Protein 7MKV (pdb70)

B-factor: mean 46.17, std 11.35, range [21.73, 105.29]

Secondary structure (DSSP, 8-state):
-----SS-HHHHHTT-GGGGSSSEE-BTTS-PPPPHHHHHHHHHHHHSPPSSP-SSHHHHHHHHHHHHHHHHHHHHTT--GGGEEEES-HHHHHHHHHHHHGGG--TTSEEEEE---HHHHHHHHHHHHHHT---EEEPPEEETTEEEEEE--HHHHGGG--TTEEEEEEESB-TTT-BBP-HHHHHHHHTTSTT-EEEEE-TTTTTTS---HHHHT-SEEEEE----S-S-EEEEE-HHHHHHH----S-TTS--SSHHHHH--SS--HHHHTTHHHHHHIIIIII-HHHHHHHHHHHHHHHHHHHHT-TTTEEE-S-SS--TTTB-SEEEEEETTS-HHHHHHHHHHHTSEE-EEE-TT-HHIIIIII--SSTT-EEEEE--TT--HHHHHHHHHHHHHHHH-/-----SS-HHHHHTTSGGGGSSSEE-BGGG-PPPPHHHHHHHHHHHTSPPSSP-SSHHHHHHHHHHHHHHHHHHHHTT--GGGEEEES-HHHHHHHHHHHHGGG--TTSEEEEE---HHHHHHHHHHHHHHTPPPEEEPPEEETTEEEEEE--HHHHGGG--TTEEEEEEESB-TTT-BBP-HHHHHHHHTTSTT-EEEEE-TTTTTTS---HHHHT-SEEEEE----S-S-EEEEE-HHHHHHH----S-TTS--SSHHHHH--SS--HHHHTTHHHHHHIIIIII-HHHHHHHHHHHHHHHHHHHHH-TTTEEEES-SS--TTTB-SEEEEEETTS-HHHHHHHHHHHTSEE-EEE-TT-HHIIIIII--SSTT-EEEEE--TT--HHHHHHHHHHHHHHHH-/----SS-HHHHHTTSGGGGSS-EE-BTTS-PPPPHHHHHHHHHHHHSPPSSP-SSHHHHHHHHHHHHHHHHHHHHTT--GGGEEEES-HHHHHHHHHHHHGGG--TTSEEEEE---HHHHHHHHHHHHHHT---EEE--EEETTEEEEEE--HHHHGGG--TTEEEEEEESB-TTT-BBP-HHHHHHHHTTSTT-EEEEE-TTTTTTS---HHHHT-SEEEEE----S-S-EEEEE-HHHHHHH----S-TTS--SSHHHHH--SS--HHHHTTHHHHHHIIIIII-HHHHHHHHHHHHHHHHHHHTT-TTTEEE-S-SS--TTTB-SEEEEEETTS-HHHHHHHHHHHTSEE-EEE-TT-HIIIIIII--SSTT-EEEEE--TT--HHHHHHHHHHHHHHHH-

Radius of gyration: 37.51 Å; Cα contacts (8 Å, |Δi|>4): 2513; chains: 3; bounding box: 57×68×126 Å

InterPro domains:
  IPR000192 Aminotransferase class V domain [PF00266] (58-427)
  IPR015421 Pyridoxal phosphate-dependent transferase, major domain [G3DSA:3.40.640.10] (62-318)
  IPR015422 Pyridoxal phosphate-dependent transferase, small domain [G3DSA:3.90.1150.10] (55-429)
  IPR015424 Pyridoxal phosphate-dependent transferase [SSF53383] (38-435)

Nearest PDB structures (foldseek):
  7mkv-assembly1_A  TM=1.002E+00  e=1.192E-78  Aspergillus flavus
  1t3i-assembly1_B  TM=8.851E-01  e=4.175E-27  Synechocystis sp.
  7tlp-assembly2_D-4  TM=9.103E-01  e=1.613E-26  Lancefieldella parvula
  5vpr-assembly1_A  TM=8.868E-01  e=1.940E-25  Elizabethkingia anophelis NUHP1
  8ztp-assembly1_A  TM=8.437E-01  e=6.758E-20  Mycoplasmoides pneumoniae 19294

Sequence (1214 aa):
TPLENVIDVESVRSHFPVLGGETAAFNNASGTVVLKEAIESTSNFMYSFPFPPGVDAKSMEAITAYTGNKGKVAAFINALPDEITFGQSTTALFRLLGLSLKPMLNNDCCEIVCSTLHEAAASAWIHHLSRELGITIKWWSPTTTPNSPDDPVLTTDSLKPLLSPKTRLVTCNHVSNVVGTIHPIREIADVVHTIPGAMLIVDGVASVPHRPVDVKELDVDFYCFSWYLFGPHLGTLYASRKAQDRYMTSINHYFVSSSSLDGKLALGMPSFELQLMCSPIVSYLQDTVGWDRIVRQETVLVTILLEYLLSKPSVYRVFGRRNSDPSQRVAIVTFEVVGRSSGDVAMRVNTRNRFRITSGTLMAPRPTWDVLKPKSSDGLVRVSFVHYNTVEEVRAFCSELDEIVTRTPLENVIDVESVRSHFPVLGGETAAFNNASGTVVLKEAIESTSNFMYSFPFPPGVDAKSMMEAITAYTGNKGKVAAFINALPDEITFGQSTTALFRLLGLSLKPMLNNDCCEIVCSTLHEAAASAWIHHLSRELGITIKWWSPTTTPNSPDDPVLTTDSLKPLLSPKTRLVTCNHVSNVVGTIHPIREIADVVHTIPGAMLIVDGVASVPHRPVDVKELDVDFYCFSWYLFGPHLGTLYASRKAQDRYMTSINHYFVSSSSLDGKLALGMPSFELQLMCSPIVSYLQDTVGWDRIVRQETVLVTILLEYLLSKPSVYRVFGRRNSDPSQRVAIVTFEVVGRSSGDVAMRVNTRNRFRITSGTLMAPRPTWDVLKPKSSDGLVRVSFVHYNTVEEVRAFCSELDEIVTRPLENVIDVESVRSHFPVLGGETAAFNNASGTVVLKEAIESTSNFMYSFPFPPGVDAKSMMEAITAYTGNKGKVAAFINALPDEITFGQSTTALFRLLGLSLKPMLNNDCCEIVCSTLHEAAASAWIHHLSRELGITIKWWSPTTTPNSPDDPVLTTDSLKPLLSPKTRLVTCNHVSNVVGTIHPIREIADVVHTIPGAMLIVDGVASVPHRPVDVKELDVDFYCFSWYLFGPHLGTLYASRKAQDRYMTSINHYFVSSSSLDGKLALGMPSFELQLMCSPIVSYLQDTVGWDRIVRQETVLVTILLEYLLSKPSVYRVFGRRNSDPSQRVAIVTFEVVGRSSGDVAMRVNTRNRFRITSGTLMAPRPTWDVLKPKSSDGLVRVSFVHYNTVEEVRAFCSELDEIVTR

Solvent-accessible surface area: 43238 Å² total

Foldseek 3Di:
DDQFALDPLCLLCVQQVVCPDQAHEFACLLFDRAGNVLLVQLVVQVPDDDPPFDPDPVSVVVVCLLVVLLCLLCVLQQHHSLQKDKDLALLQLLLLQLVFQLVVDAQLAAAEEELQFVSNVVSVVVSCVVRVHDHNYQYFDDDPVGQQAGAHDLVSVLVSDDLRYQEYEEECARLQAQWGHLQLNNLVSQVVRPNHAYAYEDQSPSLQARHHCVSSVHQKYKYAVSLSADRMMMMGGDQCCQVPRTAAPEDPPFDSNGVCSRRVYPDDPSSRSSSRSVSSCCDPPVCHNVSFNVSQLSLQQLLLVLQVVCVVFKDWGHDSHSDSNTGTQKTKIDTPPDALQQLQCQLVVVNSYHWDWACSSSVSCFCVRSNDPHPRTITITGDTSSGTSVSSNVVSVVSCVSRVD/DPDFALDPLCLLCVQQVVCVDLAHEFACLLFDRAGNVLLVQLVVQVPDDDDPFDPDPVSVVVVVLLQVLLCLLCVLQPHHSLFKDKDLALLQLLLLQLVFQLVVDAQQAAAEEELQFVSNVVSVVVSCVVRVHDHPYQYFDDDPVGQQAGAHDLVSVLVSDDLRYQEYEEECARLQAQWGHLQLNNLVSQVVRPNHAYAYEDASPSQQARHHCVSSVHQKYKYAVSLSADRMMMMGGDQCCQVPRTAAPEDPPFDSNGVCSRRVHPDDPSSRSSSRSVSSCCDPPVQHNVSFNVSQLSLQQLQLVLQVVCVVFKAWGHDSHSDSNTGTQKTKIATPPDALQQLQCQLVVVNSYHWDWACSSNVSCFCVRSNDPHPRTITIGGDTSSGTNVSSNVVSVVSCVSRVD/DDFALFPLCLLCVQQVCCVDLAHEFACLLFDRAGNVLLVQLVVQVVDDDPPFDPDPVSVVVVCLLQVLLCLLCVQQDHHSLQKDKDLALLQLLLLQLVFQLVVDAQLAAAEEELQFVSNVVNVVVSCVVRVHDHNYQYFDDDPVGQQATAHDLVSVLVSDDLRYQEYEEECARLQAFWGHLLLVNQVSQVVRPNHAYAYEDQSPSLFARHHCVSSVHQKYKYAVSLSADRMMMMGGDQCCQVPRTHAPEDPPQDSNGVCSRRPDPDDPSSRSSSRSVSSCCDPPVGHNVSFNVSQLSLQQLLLVLQVVCVVFKAWGHDSHSPSNTGTNKTKIDTPPDALQVLQCQLCVVNSYHWDWACSNSVSCFCVRNNDPHPRTITIGGDTSSDTNVSSNVSSVVSCVVRVD

Structure (mmCIF, N/CA/C/O backbone):
data_7MKV
#
_entry.id   7MKV
#
_cell.length_a   162.090
_cell.length_b   162.090
_cell.length_c   221.005
_cell.angle_alpha   90.000
_cell.angle_beta   90.000
_cell.angle_gamma   90.000
#
_symmetry.space_group_name_H-M   'I 4 2 2'
#
loop_
_entity.id
_entity.type
_entity.pdbx_description
1 polymer 'Cysteine desulfurase-like protein ustD'
2 water water
#
loop_
_atom_site.group_PDB
_atom_site.id
_atom_site.type_symbol
_atom_site.label_atom_id
_atom_site.label_alt_id
_atom_site.label_comp_id
_atom_site.label_asym_id
_atom_site.label_entity_id
_atom_site.label_seq_id
_atom_site.pdbx_PDB_ins_code
_atom_site.Cartn_x
_atom_site.Cartn_y
_atom_site.Cartn_z
_atom_site.occupancy
_atom_site.B_iso_or_equiv
_atom_site.auth_seq_id
_atom_site.auth_comp_id
_atom_site.auth_asym_id
_atom_site.auth_atom_id
_atom_site.pdbx_PDB_model_num
ATOM 1 N N . THR A 1 31 ? 54.890 -8.446 66.866 1.00 95.59 31 THR A N 1
ATOM 2 C CA . THR A 1 31 ? 55.933 -8.636 67.913 1.00 95.01 31 THR A CA 1
ATOM 3 C C . THR A 1 31 ? 55.292 -9.242 69.161 1.00 91.84 31 THR A C 1
ATOM 4 O O . THR A 1 31 ? 54.102 -9.044 69.398 1.00 89.23 31 THR A O 1
ATOM 6 N N . PRO A 1 32 ? 56.044 -10.016 69.982 1.00 92.19 32 PRO A N 1
ATOM 7 C CA . PRO A 1 32 ? 55.533 -10.512 71.261 1.00 89.48 32 PRO A CA 1
ATOM 8 C C . PRO A 1 32 ? 55.202 -9.364 72.228 1.00 84.98 32 PRO A C 1
ATOM 9 O O . PRO A 1 32 ? 56.012 -8.464 72.358 1.00 84.94 32 PRO A O 1
ATOM 13 N N . LEU A 1 33 ? 54.027 -9.417 72.865 1.00 81.71 33 LEU A N 1
ATOM 14 C CA . LEU A 1 33 ? 53.564 -8.410 73.861 1.00 77.57 33 LEU A CA 1
ATOM 15 C C . LEU A 1 33 ? 54.507 -8.423 75.071 1.00 76.13 33 LEU A C 1
ATOM 16 O O . LEU A 1 33 ? 54.818 -9.525 75.565 1.00 76.94 33 LEU A O 1
ATOM 21 N N . GLU A 1 34 ? 54.941 -7.239 75.514 1.00 74.07 34 GLU A N 1
ATOM 22 C CA . GLU A 1 34 ? 55.890 -7.048 76.644 1.00 73.16 34 GLU A CA 1
ATOM 23 C C . GLU A 1 34 ? 55.277 -6.086 77.670 1.00 69.11 34 GLU A C 1
ATOM 24 O O . GLU A 1 34 ? 54.278 -5.418 77.337 1.00 67.53 34 GLU A O 1
ATOM 30 N N . ASN A 1 35 ? 55.865 -6.022 78.868 1.00 67.21 35 ASN A N 1
ATOM 31 C CA . ASN A 1 35 ? 55.428 -5.136 79.980 1.00 64.14 35 ASN A CA 1
ATOM 32 C C . ASN A 1 35 ? 55.559 -3.673 79.538 1.00 64.15 35 ASN A C 1
ATOM 33 O O . ASN A 1 35 ? 56.542 -3.351 78.848 1.00 65.54 35 ASN A O 1
ATOM 38 N N . VAL A 1 36 ? 54.589 -2.833 79.917 1.00 62.75 36 VAL A N 1
ATOM 39 C CA . VAL A 1 36 ? 54.602 -1.353 79.708 1.00 63.15 36 VAL A CA 1
ATOM 40 C C . VAL A 1 36 ? 55.259 -0.697 80.930 1.00 62.88 36 VAL A C 1
ATOM 41 O O . VAL A 1 36 ? 56.007 0.281 80.743 1.00 64.31 36 VAL A O 1
ATOM 45 N N . ILE A 1 37 ? 54.973 -1.215 82.129 1.00 61.37 37 ILE A N 1
ATOM 46 C CA . ILE A 1 37 ? 55.550 -0.742 83.424 1.00 61.24 37 ILE A CA 1
ATOM 47 C C . ILE A 1 37 ? 57.031 -1.126 83.487 1.00 63.00 37 ILE A C 1
ATOM 48 O O . ILE A 1 37 ? 57.430 -2.071 82.781 1.00 63.69 37 ILE A O 1
ATOM 53 N N . ASP A 1 38 ? 57.794 -0.414 84.321 1.00 64.08 38 ASP A N 1
ATOM 54 C CA . ASP A 1 38 ? 59.102 -0.858 84.871 1.00 65.79 38 ASP A CA 1
ATOM 55 C C . ASP A 1 38 ? 58.801 -1.826 86.022 1.00 64.52 38 ASP A C 1
ATOM 56 O O . ASP A 1 38 ? 58.457 -1.340 87.114 1.00 63.67 38 ASP A O 1
ATOM 61 N N . VAL A 1 39 ? 58.900 -3.137 85.772 1.00 65.11 39 VAL A N 1
ATOM 62 C CA . VAL A 1 39 ? 58.471 -4.222 86.710 1.00 64.71 39 VAL A CA 1
ATOM 63 C C . VAL A 1 39 ? 59.120 -3.991 88.080 1.00 65.38 39 VAL A C 1
ATOM 64 O O . VAL A 1 39 ? 58.390 -4.017 89.090 1.00 63.44 39 VAL A O 1
ATOM 68 N N . GLU A 1 40 ? 60.435 -3.757 88.103 1.00 67.91 40 GLU A N 1
ATOM 69 C CA . GLU A 1 40 ? 61.244 -3.644 89.347 1.00 69.47 40 GLU A CA 1
ATOM 70 C C . GLU A 1 40 ? 60.803 -2.402 90.135 1.00 67.59 40 GLU A C 1
ATOM 71 O O . GLU A 1 40 ? 60.550 -2.539 91.347 1.00 66.69 40 GLU A O 1
ATOM 77 N N . SER A 1 41 ? 60.698 -1.249 89.466 1.00 66.91 41 SER A N 1
ATOM 78 C CA . SER A 1 41 ? 60.326 0.061 90.066 1.00 66.23 41 SER A CA 1
ATOM 79 C C . SER A 1 41 ? 58.940 -0.025 90.720 1.00 63.60 41 SER A C 1
ATOM 80 O O . SER A 1 41 ? 58.810 0.411 91.879 1.00 63.45 41 SER A O 1
ATOM 83 N N . VAL A 1 42 ? 57.951 -0.565 90.002 1.00 61.53 42 VAL A N 1
ATOM 84 C CA . VAL A 1 42 ? 56.545 -0.738 90.481 1.00 59.46 42 VAL A CA 1
ATOM 85 C C . VAL A 1 42 ? 56.539 -1.698 91.680 1.00 59.06 42 VAL A C 1
ATOM 86 O O . VAL A 1 42 ? 55.955 -1.335 92.717 1.00 58.23 42 VAL A O 1
ATOM 90 N N . ARG A 1 43 ? 57.189 -2.859 91.548 1.00 59.83 43 ARG A N 1
ATOM 91 C CA . ARG A 1 43 ? 57.159 -3.968 92.542 1.00 60.06 43 ARG A CA 1
ATOM 92 C C . ARG A 1 43 ? 58.045 -3.654 93.756 1.00 61.13 43 ARG A C 1
ATOM 93 O O . ARG A 1 43 ? 57.991 -4.434 94.729 1.00 61.62 43 ARG A O 1
ATOM 101 N N . SER A 1 44 ? 58.827 -2.570 93.717 1.00 61.71 44 SER A N 1
ATOM 102 C CA . SER A 1 44 ? 59.608 -2.062 94.876 1.00 62.84 44 SER A CA 1
ATOM 103 C C . SER A 1 44 ? 58.651 -1.554 95.964 1.00 61.20 44 SER A C 1
ATOM 104 O O . SER A 1 44 ? 59.047 -1.564 97.147 1.00 61.91 44 SER A O 1
ATOM 107 N N . HIS A 1 45 ? 57.439 -1.136 95.576 1.00 59.07 45 HIS A N 1
ATOM 108 C CA . HIS A 1 45 ? 56.371 -0.627 96.481 1.00 58.06 45 HIS A CA 1
ATOM 109 C C . HIS A 1 45 ? 55.548 -1.784 97.068 1.00 56.73 45 HIS A C 1
ATOM 110 O O . HIS A 1 45 ? 54.709 -1.504 97.946 1.00 56.86 45 HIS A O 1
ATOM 117 N N . PHE A 1 46 ? 55.772 -3.023 96.609 1.00 56.25 46 PHE A N 1
ATOM 118 C CA . PHE A 1 46 ? 54.997 -4.237 96.988 1.00 55.55 46 PHE A CA 1
ATOM 119 C C . PHE A 1 46 ? 55.952 -5.399 97.263 1.00 57.47 46 PHE A C 1
ATOM 120 O O . PHE A 1 46 ? 55.995 -6.362 96.500 1.00 57.82 46 PHE A O 1
ATOM 128 N N . PRO A 1 47 ? 56.719 -5.360 98.379 1.00 59.26 47 PRO A N 1
ATOM 129 C CA . PRO A 1 47 ? 57.851 -6.270 98.588 1.00 61.52 47 PRO A CA 1
ATOM 130 C C . PRO A 1 47 ? 57.571 -7.784 98.544 1.00 61.90 47 PRO A C 1
ATOM 131 O O . PRO A 1 47 ? 58.486 -8.516 98.219 1.00 63.74 47 PRO A O 1
ATOM 135 N N . VAL A 1 48 ? 56.350 -8.224 98.872 1.00 61.00 48 VAL A N 1
ATOM 136 C CA . VAL A 1 48 ? 55.984 -9.672 98.974 1.00 61.87 48 VAL A CA 1
ATOM 137 C C . VAL A 1 48 ? 55.855 -10.283 97.570 1.00 61.58 48 VAL A C 1
ATOM 138 O O . VAL A 1 48 ? 55.837 -11.527 97.477 1.00 62.58 48 VAL A O 1
ATOM 142 N N . LEU A 1 49 ? 55.779 -9.455 96.521 1.00 60.57 49 LEU A N 1
ATOM 143 C CA . LEU A 1 49 ? 55.607 -9.903 95.108 1.00 60.69 49 LEU A CA 1
ATOM 144 C C . LEU A 1 49 ? 56.872 -10.602 94.585 1.00 63.23 49 LEU A C 1
ATOM 145 O O . LEU A 1 49 ? 56.800 -11.156 93.478 1.00 64.11 49 LEU A O 1
ATOM 150 N N . GLY A 1 50 ? 57.973 -10.599 95.344 1.00 65.34 50 GLY A N 1
ATOM 151 C CA . GLY A 1 50 ? 59.242 -11.256 94.964 1.00 68.54 50 GLY A CA 1
ATOM 152 C C . GLY A 1 50 ? 59.220 -12.772 95.137 1.00 70.85 50 GLY A C 1
ATOM 153 O O . GLY A 1 50 ? 60.127 -13.429 94.584 1.00 73.62 50 GLY A O 1
ATOM 154 N N . GLY A 1 51 ? 58.237 -13.316 95.866 1.00 70.32 51 GLY A N 1
ATOM 155 C CA . GLY A 1 51 ? 58.203 -14.726 96.310 1.00 72.31 51 GLY A CA 1
ATOM 156 C C . GLY A 1 51 ? 57.772 -15.694 95.218 1.00 72.97 51 GLY A C 1
ATOM 157 O O . GLY A 1 51 ? 57.806 -15.311 94.032 1.00 72.33 51 GLY A O 1
ATOM 158 N N . GLU A 1 52 ? 57.384 -16.911 95.623 1.00 74.46 52 GLU A N 1
ATOM 159 C CA . GLU A 1 52 ? 57.013 -18.054 94.742 1.00 76.03 52 GLU A CA 1
ATOM 160 C C . GLU A 1 52 ? 55.662 -17.789 94.067 1.00 72.70 52 GLU A C 1
ATOM 161 O O . GLU A 1 52 ? 55.553 -18.043 92.852 1.00 73.46 52 GLU A O 1
ATOM 167 N N . THR A 1 53 ? 54.673 -17.327 94.835 1.00 69.28 53 THR A N 1
ATOM 168 C CA . THR A 1 53 ? 53.253 -17.201 94.411 1.00 66.60 53 THR A CA 1
ATOM 169 C C . THR A 1 53 ? 53.036 -15.849 93.719 1.00 63.07 53 THR A C 1
ATOM 170 O O . THR A 1 53 ? 53.447 -14.818 94.286 1.00 61.33 53 THR A O 1
ATOM 174 N N . ALA A 1 54 ? 52.413 -15.866 92.537 1.00 53.39 54 ALA A N 1
ATOM 175 C CA . ALA A 1 54 ? 51.930 -14.672 91.804 1.00 51.32 54 ALA A CA 1
ATOM 176 C C . ALA A 1 54 ? 50.506 -14.343 92.265 1.00 48.99 54 ALA A C 1
ATOM 177 O O . ALA A 1 54 ? 49.709 -15.288 92.429 1.00 48.93 54 ALA A O 1
ATOM 179 N N . ALA A 1 55 ? 50.207 -13.054 92.455 1.00 47.27 55 ALA A N 1
ATOM 180 C CA . ALA A 1 55 ? 48.928 -12.539 93.002 1.00 45.77 55 ALA A CA 1
ATOM 181 C C . ALA A 1 55 ? 47.919 -12.321 91.868 1.00 44.62 55 ALA A C 1
ATOM 182 O O . ALA A 1 55 ? 47.967 -11.240 91.249 1.00 44.14 55 ALA A O 1
ATOM 184 N N . PHE A 1 56 ? 47.035 -13.300 91.630 1.00 44.57 56 PHE A N 1
ATOM 185 C CA . PHE A 1 56 ? 46.034 -13.324 90.525 1.00 44.18 56 PHE A CA 1
ATOM 186 C C . PHE A 1 56 ? 44.610 -13.396 91.094 1.00 43.79 56 PHE A C 1
ATOM 187 O O . PHE A 1 56 ? 43.706 -13.883 90.378 1.00 44.31 56 PHE A O 1
ATOM 195 N N . ASN A 1 57 ? 44.414 -12.928 92.331 1.00 43.08 57 ASN A N 1
ATOM 196 C CA . ASN A 1 57 ? 43.089 -12.856 93.003 1.00 43.00 57 ASN A CA 1
ATOM 197 C C . ASN A 1 57 ? 42.928 -11.464 93.627 1.00 42.13 57 ASN A C 1
ATOM 198 O O . ASN A 1 57 ? 42.473 -11.370 94.783 1.00 42.04 57 ASN A O 1
ATOM 203 N N . ASN A 1 58 ? 43.281 -10.427 92.867 1.00 41.82 58 ASN A N 1
ATOM 204 C CA . ASN A 1 58 ? 43.364 -9.016 93.330 1.0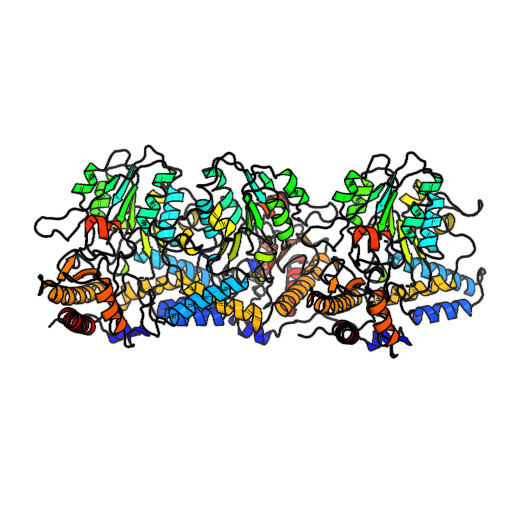0 41.68 58 ASN A CA 1
ATOM 205 C C . ASN A 1 58 ? 41.961 -8.419 93.497 1.00 41.52 58 ASN A C 1
ATOM 206 O O . ASN A 1 58 ? 41.844 -7.404 94.208 1.00 42.10 58 ASN A O 1
ATOM 211 N N . ALA A 1 59 ? 40.937 -9.025 92.888 1.00 41.50 59 ALA A N 1
ATOM 212 C CA . ALA A 1 59 ? 39.522 -8.600 93.014 1.00 41.86 59 ALA A CA 1
ATOM 213 C C . ALA A 1 59 ? 38.967 -9.007 94.386 1.00 42.39 59 ALA A C 1
ATOM 214 O O . ALA A 1 59 ? 37.865 -8.525 94.737 1.00 43.41 59 ALA A O 1
ATOM 216 N N . SER A 1 60 ? 39.685 -9.862 95.128 1.00 42.13 60 SER A N 1
ATOM 217 C CA . SER A 1 60 ? 39.354 -10.250 96.526 1.00 42.92 60 SER A CA 1
ATOM 218 C C . SER A 1 60 ? 40.246 -9.501 97.528 1.00 42.15 60 SER A C 1
ATOM 219 O O . SER A 1 60 ? 39.926 -9.525 98.737 1.00 43.28 60 SER A O 1
ATOM 222 N N . GLY A 1 61 ? 41.313 -8.850 97.058 1.00 40.94 61 GLY A N 1
ATOM 223 C CA . GLY A 1 61 ? 42.243 -8.080 97.908 1.00 40.31 61 GLY A CA 1
ATOM 224 C C . GLY A 1 61 ? 43.627 -7.975 97.288 1.00 39.69 61 GLY A C 1
ATOM 225 O O . GLY A 1 61 ? 44.158 -9.014 96.858 1.00 39.80 61 GLY A O 1
ATOM 226 N N . THR A 1 62 ? 44.192 -6.766 97.258 1.00 39.27 62 THR A N 1
ATOM 227 C CA . THR A 1 62 ? 45.529 -6.457 96.687 1.00 39.60 62 THR A CA 1
ATOM 228 C C . THR A 1 62 ? 46.588 -6.472 97.794 1.00 40.26 62 THR A C 1
ATOM 229 O O . THR A 1 62 ? 46.210 -6.430 98.985 1.00 40.52 62 THR A O 1
ATOM 233 N N . VAL A 1 63 ? 47.865 -6.521 97.408 1.00 40.97 63 VAL A N 1
ATOM 234 C CA . VAL A 1 63 ? 49.013 -6.247 98.323 1.00 41.72 63 VAL A CA 1
ATOM 235 C C . VAL A 1 63 ? 48.966 -4.755 98.667 1.00 41.60 63 VAL A C 1
ATOM 236 O O . VAL A 1 63 ? 48.638 -3.948 97.771 1.00 41.62 63 VAL A O 1
ATOM 240 N N . VAL A 1 64 ? 49.274 -4.409 99.916 1.00 41.44 64 VAL A N 1
ATOM 241 C CA . VAL A 1 64 ? 49.181 -3.010 100.422 1.00 41.55 64 VAL A CA 1
ATOM 242 C C . VAL A 1 64 ? 50.405 -2.242 99.919 1.00 42.47 64 VAL A C 1
ATOM 243 O O . VAL A 1 64 ? 51.501 -2.837 99.881 1.00 43.62 64 VAL A O 1
ATOM 247 N N . LEU A 1 65 ? 50.209 -0.979 99.531 1.00 42.79 65 LEU A N 1
ATOM 248 C CA . LEU A 1 65 ? 51.297 -0.054 99.116 1.00 44.27 65 LEU A CA 1
ATOM 249 C C . LEU A 1 65 ? 52.214 0.199 100.319 1.00 45.08 65 LEU A C 1
ATOM 250 O O . LEU A 1 65 ? 51.694 0.568 101.385 1.00 44.71 65 LEU A O 1
ATOM 255 N N . LYS A 1 66 ? 53.523 0.000 100.144 1.00 47.06 66 LYS A N 1
ATOM 256 C CA . LYS A 1 66 ? 54.568 0.242 101.176 1.00 48.52 66 LYS A CA 1
ATOM 257 C C . LYS A 1 66 ? 54.370 1.627 101.805 1.00 48.57 66 LYS A C 1
ATOM 258 O O . LYS A 1 66 ? 54.339 1.697 103.048 1.00 48.68 66 LYS A O 1
ATOM 264 N N . GLU A 1 67 ? 54.233 2.675 100.983 1.00 48.90 67 GLU A N 1
ATOM 265 C CA . GLU A 1 67 ? 54.119 4.093 101.433 1.00 49.61 67 GLU A CA 1
ATOM 266 C C . GLU A 1 67 ? 52.887 4.264 102.332 1.00 48.10 67 GLU A C 1
ATOM 267 O O . GLU A 1 67 ? 52.939 5.116 103.240 1.00 48.62 67 GLU A O 1
ATOM 273 N N . ALA A 1 68 ? 51.822 3.497 102.078 1.00 46.53 68 ALA A N 1
ATOM 274 C CA . ALA A 1 68 ? 50.571 3.495 102.875 1.00 45.36 68 ALA A CA 1
ATOM 275 C C . ALA A 1 68 ? 50.854 2.962 104.286 1.00 44.94 68 ALA A C 1
ATOM 276 O O . ALA A 1 68 ? 50.363 3.573 105.252 1.00 44.47 68 ALA A O 1
ATOM 278 N N . ILE A 1 69 ? 51.627 1.874 104.394 1.00 45.01 69 ILE A N 1
ATOM 279 C CA . ILE A 1 69 ? 51.986 1.221 105.690 1.00 45.04 69 ILE A CA 1
ATOM 280 C C . ILE A 1 69 ? 52.871 2.184 106.488 1.00 46.55 69 ILE A C 1
ATOM 281 O O . ILE A 1 69 ? 52.639 2.329 107.703 1.00 46.64 69 ILE A O 1
ATOM 286 N N . GLU A 1 70 ? 53.844 2.814 105.823 1.00 48.11 70 GLU A N 1
ATOM 287 C CA . GLU A 1 70 ? 54.803 3.771 106.439 1.00 49.90 70 GLU A CA 1
ATOM 288 C C . GLU A 1 70 ? 54.036 4.979 106.994 1.00 49.99 70 GLU A C 1
ATOM 289 O O . GLU A 1 70 ? 54.440 5.487 108.054 1.00 51.04 70 GLU A O 1
ATOM 295 N N . SER A 1 71 ? 52.973 5.411 106.306 1.00 49.50 71 SER A N 1
ATOM 296 C CA . SER A 1 71 ? 52.134 6.585 106.666 1.00 49.90 71 SER A CA 1
ATOM 297 C C . SER A 1 71 ? 51.346 6.304 107.954 1.00 49.37 71 SER A C 1
ATOM 298 O O . SER A 1 71 ? 51.316 7.196 108.828 1.00 49.97 71 SER A O 1
ATOM 301 N N . THR A 1 72 ? 50.735 5.118 108.066 1.00 48.48 72 THR A N 1
ATOM 302 C CA . THR A 1 72 ? 49.889 4.711 109.225 1.00 48.33 72 THR A CA 1
ATOM 303 C C . THR A 1 72 ? 50.786 4.451 110.444 1.00 49.20 72 THR A C 1
ATOM 304 O O . THR A 1 72 ? 50.377 4.839 111.555 1.00 49.56 72 THR A O 1
ATOM 308 N N . SER A 1 73 ? 51.956 3.830 110.246 1.00 50.13 73 SER A N 1
ATOM 309 C CA . SER A 1 73 ? 52.998 3.630 111.289 1.00 51.27 73 SER A CA 1
ATOM 310 C C . SER A 1 73 ? 53.322 4.976 111.942 1.00 52.48 73 SER A C 1
ATOM 311 O O . SER A 1 73 ? 53.231 5.066 113.178 1.00 52.90 73 SER A O 1
ATOM 314 N N . ASN A 1 74 ? 53.656 5.978 111.124 1.00 53.60 74 ASN A N 1
ATOM 315 C CA . ASN A 1 74 ? 54.071 7.336 111.569 1.00 55.20 74 ASN A CA 1
ATOM 316 C C . ASN A 1 74 ? 52.946 7.985 112.382 1.00 54.39 74 ASN A C 1
ATOM 317 O O . ASN A 1 74 ? 53.253 8.584 113.429 1.00 55.15 74 ASN A O 1
ATOM 322 N N . PHE A 1 75 ? 51.698 7.869 111.922 1.00 53.06 75 PHE A N 1
ATOM 323 C CA . PHE A 1 75 ? 50.506 8.420 112.618 1.00 52.99 75 PHE A CA 1
ATOM 324 C C . PHE A 1 75 ? 50.326 7.724 113.975 1.00 52.41 75 PHE A C 1
ATOM 325 O O . PHE A 1 75 ? 50.095 8.423 114.981 1.00 53.04 75 PHE A O 1
ATOM 333 N N . MET A 1 76 ? 50.424 6.391 114.002 1.00 51.32 76 MET A N 1
ATOM 334 C CA . MET A 1 76 ? 50.131 5.565 115.205 1.00 51.42 76 MET A CA 1
ATOM 335 C C . MET A 1 76 ? 51.270 5.690 116.232 1.00 52.21 76 MET A C 1
ATOM 336 O O . MET A 1 76 ? 50.995 5.470 117.421 1.00 52.01 76 MET A O 1
ATOM 341 N N . TYR A 1 77 ? 52.485 6.051 115.797 1.00 53.29 77 TYR A N 1
ATOM 342 C CA . TYR A 1 77 ? 53.654 6.342 116.675 1.00 55.13 77 TYR A CA 1
ATOM 343 C C . TYR A 1 77 ? 53.602 7.797 117.163 1.00 57.02 77 TYR A C 1
ATOM 344 O O . TYR A 1 77 ? 54.354 8.134 118.096 1.00 58.05 77 TYR A O 1
ATOM 353 N N . SER A 1 78 ? 52.758 8.629 116.542 1.00 58.20 78 SER A N 1
ATOM 354 C CA . SER A 1 78 ? 52.586 10.073 116.853 1.00 60.68 78 SER A CA 1
ATOM 355 C C . SER A 1 78 ? 51.611 10.240 118.025 1.00 61.66 78 SER A C 1
ATOM 356 O O . SER A 1 78 ? 50.993 9.234 118.432 1.00 60.80 78 SER A O 1
ATOM 359 N N . PHE A 1 79 ? 51.482 11.468 118.539 1.00 64.04 79 PHE A N 1
ATOM 360 C CA . PHE A 1 79 ? 50.591 11.822 119.676 1.00 65.59 79 PHE A CA 1
ATOM 361 C C . PHE A 1 79 ? 49.148 11.521 119.277 1.00 65.83 79 PHE A C 1
ATOM 362 O O . PHE A 1 79 ? 48.739 11.847 118.165 1.00 65.34 79 PHE A O 1
ATOM 370 N N . PRO A 1 80 ? 48.338 10.879 120.153 1.00 75.74 80 PRO A N 1
ATOM 371 C CA . PRO A 1 80 ? 47.006 10.409 119.769 1.00 77.24 80 PRO A CA 1
ATOM 372 C C . PRO A 1 80 ? 46.001 11.535 119.485 1.00 77.03 80 PRO A C 1
ATOM 373 O O . PRO A 1 80 ? 46.157 12.616 120.028 1.00 76.21 80 PRO A O 1
ATOM 377 N N . PHE A 1 81 ? 45.003 11.248 118.643 1.00 78.49 81 PHE A N 1
ATOM 378 C CA . PHE A 1 81 ? 43.759 12.048 118.493 1.00 79.78 81 PHE A CA 1
ATOM 379 C C . PHE A 1 81 ? 42.868 11.754 119.701 1.00 83.38 81 PHE A C 1
ATOM 380 O O . PHE A 1 81 ? 42.895 10.641 120.224 1.00 85.29 81 PHE A O 1
ATOM 388 N N . PRO A 1 82 ? 42.054 12.717 120.198 1.00 85.16 82 PRO A N 1
ATOM 389 C CA . PRO A 1 82 ? 41.789 13.980 119.509 1.00 84.60 82 PRO A CA 1
ATOM 390 C C . PRO A 1 82 ? 42.891 15.016 119.731 1.00 83.08 82 PRO A C 1
ATOM 391 O O . PRO A 1 82 ? 43.371 15.189 120.848 1.00 83.68 82 PRO A O 1
ATOM 395 N N . PRO A 1 83 ? 43.323 15.739 118.673 1.00 81.87 83 PRO A N 1
ATOM 396 C CA . PRO A 1 83 ? 44.478 16.633 118.767 1.00 80.56 83 PRO A CA 1
ATOM 397 C C . PRO A 1 83 ? 44.189 17.941 119.523 1.00 81.26 83 PRO A C 1
ATOM 398 O O . PRO A 1 83 ? 43.036 18.326 119.616 1.00 82.29 83 PRO A O 1
ATOM 402 N N . GLY A 1 84 ? 45.246 18.585 120.031 1.00 80.46 84 GLY A N 1
ATOM 403 C CA . GLY A 1 84 ? 45.178 19.831 120.821 1.00 81.29 84 GLY A CA 1
ATOM 404 C C . GLY A 1 84 ? 45.100 21.070 119.942 1.00 81.39 84 GLY A C 1
ATOM 405 O O . GLY A 1 84 ? 44.692 20.943 118.768 1.00 80.92 84 GLY A O 1
ATOM 406 N N . VAL A 1 85 ? 45.469 22.228 120.501 1.00 82.39 85 VAL A N 1
ATOM 407 C CA . VAL A 1 85 ? 45.436 23.566 119.833 1.00 83.82 85 VAL A CA 1
ATOM 408 C C . VAL A 1 85 ? 46.874 24.052 119.573 1.00 82.85 85 VAL A C 1
ATOM 409 O O . VAL A 1 85 ? 47.027 25.109 118.927 1.00 83.85 85 VAL A O 1
ATOM 413 N N . ASP A 1 86 ? 47.889 23.303 120.027 1.00 80.97 86 ASP A N 1
ATOM 414 C CA . ASP A 1 86 ? 49.331 23.635 119.845 1.00 80.59 86 ASP A CA 1
ATOM 415 C C . ASP A 1 86 ? 49.710 23.514 118.363 1.00 80.32 86 ASP A C 1
ATOM 416 O O . ASP A 1 86 ? 48.947 22.888 117.602 1.00 79.22 86 ASP A O 1
ATOM 421 N N . ALA A 1 87 ? 50.864 24.080 117.988 1.00 81.36 87 ALA A N 1
ATOM 422 C CA . ALA A 1 87 ? 51.372 24.178 116.598 1.00 81.89 87 ALA A CA 1
ATOM 423 C C . ALA A 1 87 ? 51.518 22.782 115.977 1.00 80.14 87 ALA A C 1
ATOM 424 O O . ALA A 1 87 ? 51.089 22.613 114.819 1.00 79.80 87 ALA A O 1
ATOM 426 N N . LYS A 1 88 ? 52.098 21.829 116.716 1.00 79.68 88 LYS A N 1
ATOM 427 C CA . LYS A 1 88 ? 52.365 20.443 116.240 1.00 79.33 88 LYS A CA 1
ATOM 428 C C . LYS A 1 88 ? 51.040 19.690 116.055 1.00 77.76 88 LYS A C 1
ATOM 429 O O . LYS A 1 88 ? 50.952 18.882 115.109 1.00 76.72 88 LYS A O 1
ATOM 435 N N . SER A 1 89 ? 50.057 19.935 116.930 1.00 77.58 89 SER A N 1
ATOM 436 C CA . SER A 1 89 ? 48.689 19.355 116.856 1.00 77.19 89 SER A CA 1
ATOM 437 C C . SER A 1 89 ? 47.959 19.893 115.619 1.00 77.12 89 SER A C 1
ATOM 438 O O . SER A 1 89 ? 47.271 19.099 114.955 1.00 76.44 89 SER A O 1
ATOM 441 N N . MET A 1 90 ? 48.110 21.189 115.322 1.00 78.23 90 MET A N 1
ATOM 442 C CA . MET A 1 90 ? 47.485 21.860 114.148 1.00 79.19 90 MET A CA 1
ATOM 443 C C . MET A 1 90 ? 48.089 21.314 112.846 1.00 77.73 90 MET A C 1
ATOM 444 O O . MET A 1 90 ? 47.357 21.272 111.838 1.00 77.43 90 MET A O 1
ATOM 449 N N . GLU A 1 91 ? 49.369 20.921 112.866 1.00 76.80 91 GLU A N 1
ATOM 450 C CA . GLU A 1 91 ? 50.075 20.286 111.716 1.00 75.99 91 GLU A CA 1
ATOM 451 C C . GLU A 1 91 ? 49.494 18.888 111.467 1.00 73.57 91 GLU A C 1
ATOM 452 O O . GLU A 1 91 ? 49.427 18.481 110.289 1.00 72.66 91 GLU A O 1
ATOM 458 N N . ALA A 1 92 ? 49.101 18.182 112.534 1.00 72.08 92 ALA A N 1
ATOM 459 C CA . ALA A 1 92 ? 48.457 16.847 112.481 1.00 70.70 92 ALA A CA 1
ATOM 460 C C . ALA A 1 92 ? 47.019 16.980 111.960 1.00 69.63 92 ALA A C 1
ATOM 461 O O . ALA A 1 92 ? 46.575 16.066 111.238 1.00 69.44 92 ALA A O 1
ATOM 463 N N . ILE A 1 93 ? 46.323 18.070 112.313 1.00 69.48 93 ILE A N 1
ATOM 464 C CA . ILE A 1 93 ? 44.955 18.404 111.807 1.00 69.66 93 ILE A CA 1
ATOM 465 C C . ILE A 1 93 ? 45.045 18.688 110.301 1.00 68.94 93 ILE A C 1
ATOM 466 O O . ILE A 1 93 ? 44.195 18.165 109.554 1.00 68.33 93 ILE A O 1
ATOM 471 N N . THR A 1 94 ? 46.037 19.484 109.882 1.00 68.65 94 THR A N 1
ATOM 472 C CA . THR A 1 94 ? 46.319 19.836 108.462 1.00 68.42 94 THR A CA 1
ATOM 473 C C . THR A 1 94 ? 46.597 18.560 107.653 1.00 66.78 94 THR A C 1
ATOM 474 O O . THR A 1 94 ? 46.138 18.497 106.497 1.00 66.66 94 THR A O 1
ATOM 478 N N . ALA A 1 95 ? 47.316 17.591 108.235 1.00 65.77 95 ALA A N 1
ATOM 479 C CA . ALA A 1 95 ? 47.678 16.297 107.603 1.00 65.28 95 ALA A CA 1
ATOM 480 C C . ALA A 1 95 ? 46.423 15.437 107.401 1.00 64.40 95 ALA A C 1
ATOM 481 O O . ALA A 1 95 ? 46.317 14.798 106.333 1.00 64.12 95 ALA A O 1
ATOM 483 N N . TYR A 1 96 ? 45.523 15.416 108.391 1.00 64.08 96 TYR A N 1
ATOM 484 C CA . TYR A 1 96 ? 44.222 14.694 108.356 1.00 63.90 96 TYR A CA 1
ATOM 485 C C . TYR A 1 96 ? 43.325 15.314 107.276 1.00 62.95 96 TYR A C 1
AT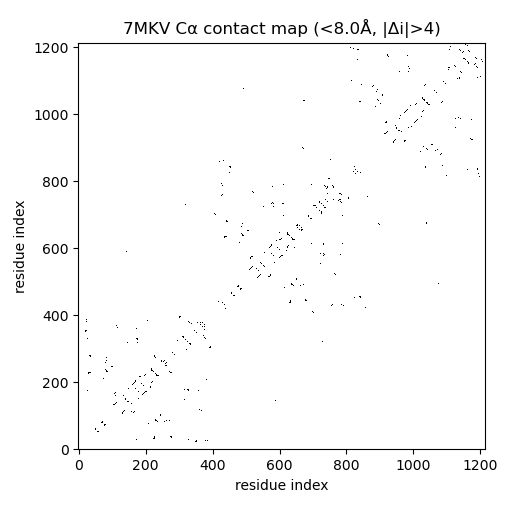OM 486 O O . TYR A 1 96 ? 42.859 14.569 106.395 1.00 62.13 96 TYR A O 1
ATOM 495 N N . THR A 1 97 ? 43.107 16.633 107.340 1.00 62.69 97 THR A N 1
ATOM 496 C CA . THR A 1 97 ? 42.243 17.408 106.406 1.00 62.92 97 THR A CA 1
ATOM 497 C C . THR A 1 97 ? 42.832 17.350 104.989 1.00 61.54 97 THR A C 1
ATOM 498 O O . THR A 1 97 ? 42.044 17.201 104.030 1.00 61.46 97 THR A O 1
ATOM 502 N N . GLY A 1 98 ? 44.160 17.468 104.872 1.00 60.32 98 GLY A N 1
ATOM 503 C CA . GLY A 1 98 ? 44.908 17.326 103.607 1.00 59.27 98 GLY A CA 1
ATOM 504 C C . GLY A 1 98 ? 44.684 15.961 102.976 1.00 57.82 98 GLY A C 1
ATOM 505 O O . GLY A 1 98 ? 44.419 15.916 101.758 1.00 57.50 98 GLY A O 1
ATOM 506 N N . ASN A 1 99 ? 44.786 14.893 103.777 1.00 56.70 99 ASN A N 1
ATOM 507 C CA . ASN A 1 99 ? 44.574 13.481 103.357 1.00 55.86 99 ASN A CA 1
ATOM 508 C C . ASN A 1 99 ? 43.164 13.327 102.777 1.00 55.57 99 ASN A C 1
ATOM 509 O O . ASN A 1 99 ? 43.036 12.704 101.704 1.00 55.25 99 ASN A O 1
ATOM 514 N N . LYS A 1 100 ? 42.150 13.865 103.462 1.00 55.64 100 LYS A N 1
ATOM 515 C CA . LYS A 1 100 ? 40.726 13.795 103.033 1.00 56.18 100 LYS A CA 1
ATOM 516 C C . LYS A 1 100 ? 40.544 14.581 101.727 1.00 55.30 100 LYS A C 1
ATOM 517 O O . LYS A 1 100 ? 39.811 14.088 100.844 1.00 55.22 100 LYS A O 1
ATOM 523 N N . GLY A 1 101 ? 41.183 15.752 101.619 1.00 52.04 101 GLY A N 1
ATOM 524 C CA . GLY A 1 101 ? 41.128 16.643 100.441 1.00 52.02 101 GLY A CA 1
ATOM 525 C C . GLY A 1 101 ? 41.646 15.968 99.180 1.00 51.43 101 GLY A C 1
ATOM 526 O O . GLY A 1 101 ? 41.036 16.171 98.113 1.00 51.27 101 GLY A O 1
ATOM 527 N N . LYS A 1 102 ? 42.721 15.184 99.297 1.00 51.23 102 LYS A N 1
ATOM 528 C CA . LYS A 1 102 ? 43.367 14.469 98.162 1.00 51.10 102 LYS A CA 1
ATOM 529 C C . LYS A 1 102 ? 42.488 13.292 97.725 1.00 49.09 102 LYS A C 1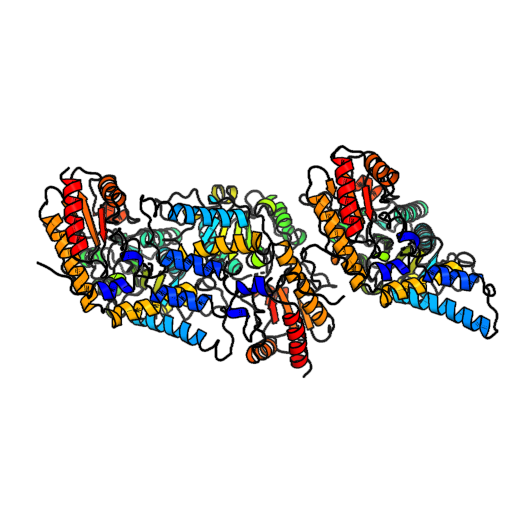
ATOM 530 O O . LYS A 1 102 ? 42.340 13.107 96.502 1.00 49.06 102 LYS A O 1
ATOM 536 N N . VAL A 1 103 ? 41.942 12.532 98.684 1.00 47.56 103 VAL A N 1
ATOM 537 C CA . VAL A 1 103 ? 41.030 11.372 98.438 1.00 46.05 103 VAL A CA 1
ATOM 538 C C . VAL A 1 103 ? 39.776 11.877 97.715 1.00 44.94 103 VAL A C 1
ATOM 539 O O . VAL A 1 103 ? 39.332 11.198 96.776 1.00 44.42 103 VAL A O 1
ATOM 543 N N . ALA A 1 104 ? 39.232 13.020 98.143 1.00 44.52 104 ALA A N 1
ATOM 544 C CA . ALA A 1 104 ? 38.055 13.678 97.528 1.00 43.90 104 ALA A CA 1
ATOM 545 C C . ALA A 1 104 ? 38.367 14.052 96.073 1.00 43.81 104 ALA A C 1
ATOM 546 O O . ALA A 1 104 ? 37.511 13.788 95.203 1.00 43.12 104 ALA A O 1
ATOM 548 N N . ALA A 1 105 ? 39.552 14.622 95.821 1.00 44.30 105 ALA A N 1
ATOM 549 C CA . ALA A 1 105 ? 40.037 15.036 94.480 1.00 44.74 105 ALA A CA 1
ATOM 550 C C . ALA A 1 105 ? 40.304 13.806 93.598 1.00 44.24 105 ALA A C 1
ATOM 551 O O . ALA A 1 105 ? 40.172 13.937 92.366 1.00 44.57 105 ALA A O 1
ATOM 553 N N . PHE A 1 106 ? 40.650 12.658 94.199 1.00 43.61 106 PHE A N 1
ATOM 554 C CA . PHE A 1 106 ? 40.881 11.357 93.509 1.00 43.01 106 PHE A CA 1
ATOM 555 C C . PHE A 1 106 ? 39.652 10.976 92.675 1.00 42.21 106 PHE A C 1
ATOM 556 O O . PHE A 1 106 ? 39.838 10.390 91.592 1.00 42.27 106 PHE A O 1
ATOM 564 N N . ILE A 1 107 ? 38.447 11.291 93.166 1.00 41.60 107 ILE A N 1
ATOM 565 C CA . ILE A 1 107 ? 37.151 10.979 92.489 1.00 40.87 107 ILE A CA 1
ATOM 566 C C . ILE A 1 107 ? 36.457 12.277 92.048 1.00 41.23 107 ILE A C 1
ATOM 567 O O . ILE A 1 107 ? 35.321 12.186 91.558 1.00 40.88 107 ILE A O 1
ATOM 572 N N . ASN A 1 108 ? 37.129 13.427 92.178 1.00 42.12 108 ASN A N 1
ATOM 573 C CA . ASN A 1 108 ? 36.638 14.775 91.772 1.00 42.94 108 ASN A CA 1
ATOM 574 C C . ASN A 1 108 ? 35.401 15.145 92.604 1.00 42.70 108 ASN A C 1
ATOM 575 O O . ASN A 1 108 ? 34.459 15.751 92.051 1.00 42.87 108 ASN A O 1
ATOM 580 N N . ALA A 1 109 ? 35.416 14.801 93.893 1.00 42.42 109 ALA A N 1
ATOM 581 C CA . ALA A 1 109 ? 34.384 15.168 94.888 1.00 42.31 109 ALA A CA 1
ATOM 582 C C . ALA A 1 109 ? 34.942 16.262 95.804 1.00 43.27 109 ALA A C 1
ATOM 583 O O . ALA A 1 109 ? 36.183 16.389 95.892 1.00 43.92 109 ALA A O 1
ATOM 585 N N . LEU A 1 110 ? 34.061 17.029 96.447 1.00 43.52 110 LEU A N 1
ATOM 586 C CA . LEU A 1 110 ? 34.433 17.961 97.544 1.00 44.36 110 LEU A CA 1
ATOM 587 C C . LEU A 1 110 ? 34.591 17.146 98.826 1.00 43.96 110 LEU A C 1
ATOM 588 O O . LEU A 1 110 ? 34.006 16.073 98.946 1.00 43.03 110 LEU A O 1
ATOM 593 N N . PRO A 1 111 ? 35.399 17.610 99.809 1.00 44.65 111 PRO A N 1
ATOM 594 C CA . PRO A 1 111 ? 35.611 16.868 101.056 1.00 44.29 111 PRO A CA 1
ATOM 595 C C . PRO A 1 111 ? 34.329 16.566 101.849 1.00 43.75 111 PRO A C 1
ATOM 596 O O . PRO A 1 111 ? 34.252 15.509 102.445 1.00 43.12 111 PRO A O 1
ATOM 600 N N . ASP A 1 112 ? 33.365 17.491 101.834 1.00 43.99 112 ASP A N 1
ATOM 601 C CA . ASP A 1 112 ? 32.075 17.375 102.567 1.00 43.70 112 ASP A CA 1
ATOM 602 C C . ASP A 1 112 ? 31.125 16.424 101.820 1.00 42.73 112 ASP A C 1
ATOM 603 O O . ASP A 1 112 ? 30.030 16.153 102.354 1.00 42.08 112 ASP A O 1
ATOM 608 N N . GLU A 1 113 ? 31.525 15.931 100.642 1.00 42.54 113 GLU A N 1
ATOM 609 C CA . GLU A 1 113 ? 30.733 14.990 99.805 1.00 41.92 113 GLU A CA 1
ATOM 610 C C . GLU A 1 113 ? 31.270 13.560 99.948 1.00 41.33 113 GLU A C 1
ATOM 611 O O . GLU A 1 113 ? 30.670 12.667 99.335 1.00 41.05 113 GLU A O 1
ATOM 617 N N . ILE A 1 114 ? 32.334 13.335 100.728 1.00 41.62 114 ILE A N 1
ATOM 618 C CA . ILE A 1 114 ? 32.900 11.970 100.967 1.00 41.30 114 ILE A CA 1
ATOM 619 C C . ILE A 1 114 ? 32.937 11.671 102.474 1.00 41.32 114 ILE A C 1
ATOM 620 O O . ILE A 1 114 ? 33.036 12.620 103.273 1.00 41.65 114 ILE A O 1
ATOM 625 N N . THR A 1 115 ? 32.842 10.385 102.831 1.00 40.86 115 THR A N 1
ATOM 626 C CA . THR A 1 115 ? 33.015 9.855 104.210 1.00 41.01 115 THR A CA 1
ATOM 627 C C . THR A 1 115 ? 33.715 8.493 104.144 1.00 40.99 115 THR A C 1
ATOM 628 O O . THR A 1 115 ? 33.478 7.748 103.179 1.00 40.23 115 THR A O 1
ATOM 632 N N . PHE A 1 116 ? 34.545 8.189 105.142 1.00 41.89 116 PHE A N 1
ATOM 633 C CA . PHE A 1 116 ? 35.195 6.866 105.327 1.00 42.17 116 PHE A CA 1
ATOM 634 C C . PHE A 1 116 ? 34.312 6.016 106.243 1.00 41.99 116 PHE A C 1
ATOM 635 O O . PHE A 1 116 ? 33.726 6.574 107.186 1.00 42.13 116 PHE A O 1
ATOM 643 N N . GLY A 1 117 ? 34.216 4.716 105.958 1.00 41.70 117 GLY A N 1
ATOM 644 C CA . GLY A 1 117 ? 33.425 3.749 106.743 1.00 41.43 117 GLY A CA 1
ATOM 645 C C . GLY A 1 117 ? 34.146 2.422 106.882 1.00 41.70 117 GLY A C 1
ATOM 646 O O . GLY A 1 117 ? 35.245 2.283 106.320 1.00 42.23 117 GLY A O 1
ATOM 647 N N . GLN A 1 118 ? 33.535 1.482 107.601 1.00 41.70 118 GLN A N 1
ATOM 648 C CA . GLN A 1 118 ? 34.071 0.124 107.881 1.00 42.06 118 GLN A CA 1
ATOM 649 C C . GLN A 1 118 ? 34.314 -0.624 106.566 1.00 40.81 118 GLN A C 1
ATOM 650 O O . GLN A 1 118 ? 35.365 -1.271 106.444 1.00 41.30 118 GLN A O 1
ATOM 656 N N . SER A 1 119 ? 33.360 -0.540 105.636 1.00 39.18 119 SER A N 1
ATOM 657 C CA . SER A 1 119 ? 33.297 -1.341 104.387 1.00 38.13 119 SER A CA 1
ATOM 658 C C . SER A 1 119 ? 32.193 -0.783 103.483 1.00 37.18 119 SER A C 1
ATOM 659 O O . SER A 1 119 ? 31.342 -0.026 103.990 1.00 37.12 119 SER A O 1
ATOM 662 N N . THR A 1 120 ? 32.200 -1.144 102.197 1.00 36.41 120 THR A N 1
ATOM 663 C CA . THR A 1 120 ? 31.128 -0.772 101.238 1.00 35.72 120 THR A CA 1
ATOM 664 C C . THR A 1 120 ? 29.806 -1.363 101.748 1.00 35.21 120 THR A C 1
ATOM 665 O O . THR A 1 120 ? 28.807 -0.620 101.778 1.00 34.76 120 THR A O 1
ATOM 669 N N . THR A 1 121 ? 29.810 -2.632 102.172 1.00 35.33 121 THR A N 1
ATOM 670 C CA . THR A 1 121 ? 28.617 -3.344 102.707 1.00 35.27 121 THR A CA 1
ATOM 671 C C . THR A 1 121 ? 28.004 -2.522 103.850 1.00 35.44 121 THR A C 1
ATOM 672 O O . THR A 1 121 ? 26.765 -2.358 103.870 1.00 35.19 121 THR A O 1
ATOM 676 N N . ALA A 1 122 ? 28.841 -2.024 104.765 1.00 35.90 122 ALA A N 1
ATOM 677 C CA . ALA A 1 122 ? 28.422 -1.233 105.943 1.00 36.26 122 ALA A CA 1
ATOM 678 C C . ALA A 1 122 ? 27.868 0.121 105.485 1.00 35.82 122 ALA A C 1
ATOM 679 O O . ALA A 1 122 ? 26.758 0.479 105.914 1.00 35.51 122 ALA A O 1
ATOM 681 N N . LEU A 1 123 ? 28.611 0.836 104.639 1.00 35.97 123 LEU A N 1
ATOM 682 C CA . LEU A 1 123 ? 28.264 2.213 104.192 1.00 35.88 123 LEU A CA 1
ATOM 683 C C . LEU A 1 123 ? 26.944 2.206 103.411 1.00 35.36 123 LEU A C 1
ATOM 684 O O . LEU A 1 123 ? 26.157 3.156 103.589 1.00 35.15 123 LEU A O 1
ATOM 689 N N . PHE A 1 124 ? 26.708 1.187 102.578 1.00 35.22 124 PHE A N 1
ATOM 690 C CA . PHE A 1 124 ? 25.432 1.006 101.834 1.00 34.80 124 PHE A CA 1
ATOM 691 C C . PHE A 1 124 ? 24.284 0.780 102.828 1.00 34.68 124 PHE A C 1
ATOM 692 O O . PHE A 1 124 ? 23.199 1.350 102.621 1.00 34.55 124 PHE A O 1
ATOM 700 N N . ARG A 1 125 ? 24.515 -0.004 103.884 1.00 35.04 125 ARG A N 1
ATOM 701 C CA . ARG A 1 125 ? 23.498 -0.267 104.940 1.00 35.10 125 ARG A CA 1
ATOM 702 C C . ARG A 1 125 ? 23.186 1.031 105.698 1.00 34.89 125 ARG A C 1
ATOM 703 O O . ARG A 1 125 ? 21.991 1.304 105.911 1.00 34.75 125 ARG A O 1
ATOM 711 N N . LEU A 1 126 ? 24.207 1.810 106.074 1.00 34.75 126 LEU A N 1
ATOM 712 C CA . LEU A 1 126 ? 24.020 3.103 106.790 1.00 34.74 126 LEU A CA 1
ATOM 713 C C . LEU A 1 126 ? 23.338 4.119 105.858 1.00 34.27 126 LEU A C 1
ATOM 714 O O . LEU A 1 126 ? 22.476 4.876 106.350 1.00 34.37 126 LEU A O 1
ATOM 719 N N . LEU A 1 127 ? 23.666 4.124 104.560 1.00 33.66 127 LEU A N 1
ATOM 720 C CA . LEU A 1 127 ? 22.995 5.006 103.562 1.00 33.28 127 LEU A CA 1
ATOM 721 C C . LEU A 1 127 ? 21.494 4.685 103.525 1.00 32.80 127 LEU A C 1
ATOM 722 O O . LEU A 1 127 ? 20.693 5.633 103.545 1.00 32.84 127 LEU A O 1
ATOM 727 N N . GLY A 1 128 ? 21.136 3.399 103.499 1.00 32.52 128 GLY A N 1
ATOM 728 C CA . GLY A 1 128 ? 19.742 2.919 103.604 1.00 32.28 128 GLY A CA 1
ATOM 729 C C . GLY A 1 128 ? 19.021 3.514 104.804 1.00 32.40 128 GLY A C 1
ATOM 730 O O . GLY A 1 128 ? 17.899 4.013 104.622 1.00 32.15 128 GLY A O 1
ATOM 731 N N . LEU A 1 129 ? 19.644 3.479 105.987 1.00 32.84 129 LEU A N 1
ATOM 732 C CA . LEU A 1 129 ? 19.078 4.043 107.246 1.00 33.22 129 LEU A CA 1
ATOM 733 C C . LEU A 1 129 ? 18.876 5.554 107.087 1.00 33.28 129 LEU A C 1
ATOM 734 O O . LEU A 1 129 ? 17.865 6.062 107.602 1.00 33.45 129 LEU A O 1
ATOM 739 N N . SER A 1 130 ? 19.799 6.235 106.400 1.00 33.28 130 SER A N 1
ATOM 740 C CA . SER A 1 130 ? 19.773 7.703 106.163 1.00 33.69 130 SER A CA 1
ATOM 741 C C . SER A 1 130 ? 18.646 8.066 105.192 1.00 33.73 130 SER A C 1
ATOM 742 O O . SER A 1 130 ? 18.001 9.114 105.410 1.00 33.95 130 SER A O 1
ATOM 745 N N . LEU A 1 131 ? 18.413 7.232 104.173 1.00 33.76 131 LEU A N 1
ATOM 746 C CA . LEU A 1 131 ? 17.395 7.477 103.116 1.00 34.10 131 LEU A CA 1
ATOM 747 C C . LEU A 1 131 ? 15.994 7.099 103.613 1.00 34.61 131 LEU A C 1
ATOM 748 O O . LEU A 1 131 ? 15.028 7.745 103.163 1.00 34.89 131 LEU A O 1
ATOM 753 N N . LYS A 1 132 ? 15.890 6.106 104.502 1.00 35.21 132 LYS A N 1
ATOM 754 C CA . LYS A 1 132 ? 14.616 5.434 104.885 1.00 35.80 132 LYS A CA 1
ATOM 755 C C . LYS A 1 132 ? 13.575 6.452 105.356 1.00 36.04 132 LYS A C 1
ATOM 756 O O . LYS A 1 132 ? 12.425 6.376 104.934 1.00 36.17 132 LYS A O 1
ATOM 762 N N . PRO A 1 133 ? 13.908 7.417 106.247 1.00 36.33 133 PRO A N 1
ATOM 763 C CA . PRO A 1 133 ? 12.899 8.311 106.820 1.00 36.72 133 PRO A CA 1
ATOM 764 C C . PRO A 1 133 ? 12.073 9.105 105.793 1.00 36.91 133 PRO A C 1
ATOM 765 O O . PRO A 1 133 ? 10.947 9.438 106.103 1.00 37.08 133 PRO A O 1
ATOM 769 N N . MET A 1 134 ? 12.636 9.392 104.615 1.00 37.05 134 MET A N 1
ATOM 770 C CA . MET A 1 134 ? 11.958 10.186 103.553 1.00 37.52 134 MET A CA 1
ATOM 771 C C . MET A 1 134 ? 11.475 9.268 102.420 1.00 36.94 134 MET A C 1
ATOM 772 O O . MET A 1 134 ? 11.092 9.800 101.359 1.00 37.64 134 MET A O 1
ATOM 777 N N . LEU A 1 135 ? 11.448 7.948 102.646 1.00 35.87 135 LEU A N 1
ATOM 778 C CA . LEU A 1 135 ? 10.873 6.941 101.711 1.00 35.13 135 LEU A CA 1
ATOM 779 C C . LEU A 1 135 ? 9.657 6.286 102.369 1.00 34.81 135 LEU A C 1
ATOM 780 O O . LEU A 1 135 ? 9.468 6.476 103.580 1.00 34.90 135 LEU A O 1
ATOM 785 N N . ASN A 1 136 ? 8.868 5.542 101.591 1.00 34.50 136 ASN A N 1
ATOM 786 C CA . ASN A 1 136 ? 7.660 4.824 102.078 1.00 34.50 136 ASN A CA 1
ATOM 787 C C . ASN A 1 136 ? 7.328 3.687 101.106 1.00 34.49 136 ASN A C 1
ATOM 788 O O . ASN A 1 136 ? 8.025 3.568 100.091 1.00 34.37 136 ASN A O 1
ATOM 793 N N . ASN A 1 137 ? 6.276 2.917 101.403 1.00 35.04 137 ASN A N 1
ATOM 794 C CA . ASN A 1 137 ? 5.845 1.702 100.655 1.00 35.29 137 ASN A CA 1
ATOM 795 C C . ASN A 1 137 ? 5.292 2.059 99.264 1.00 35.16 137 ASN A C 1
ATOM 796 O O . ASN A 1 137 ? 5.059 1.117 98.486 1.00 35.19 137 ASN A O 1
ATOM 801 N N . ASP A 1 138 ? 5.068 3.345 98.962 1.00 35.04 138 ASP A N 1
ATOM 802 C CA . ASP A 1 138 ? 4.554 3.819 97.645 1.00 35.09 138 ASP A CA 1
ATOM 803 C C . ASP A 1 138 ? 5.713 4.084 96.672 1.00 34.73 138 ASP A C 1
ATOM 804 O O . ASP A 1 138 ? 5.456 4.160 95.463 1.00 35.21 138 ASP A O 1
ATOM 809 N N A CYS A 1 139 ? 6.944 4.220 97.170 0.50 34.26 139 CYS A N 1
ATOM 810 N N B CYS A 1 139 ? 6.938 4.232 97.194 0.50 34.40 139 CYS A N 1
ATOM 811 C CA A CYS A 1 139 ? 8.149 4.469 96.335 0.50 33.99 139 CYS A CA 1
ATOM 812 C CA B CYS A 1 139 ? 8.195 4.427 96.417 0.50 34.19 139 CYS A CA 1
ATOM 813 C C A CYS A 1 139 ? 8.671 3.137 95.783 0.50 33.64 139 CYS A C 1
ATOM 814 C C B CYS A 1 139 ? 8.570 3.116 95.712 0.50 33.79 139 CYS A C 1
ATOM 815 O O A CYS A 1 139 ? 8.406 2.091 96.402 0.50 33.50 139 CYS A O 1
ATOM 816 O O B CYS A 1 139 ? 8.082 2.056 96.145 0.50 33.69 139 CYS A O 1
ATOM 821 N N . GLU A 1 140 ? 9.393 3.190 94.662 1.00 33.58 140 GLU A N 1
ATOM 822 C CA . GLU A 1 140 ? 9.897 1.994 93.936 1.00 33.30 140 GLU A CA 1
ATOM 823 C C . GLU A 1 140 ? 11.427 1.992 93.969 1.00 32.83 140 GLU A C 1
ATOM 824 O O . GLU A 1 140 ? 12.036 3.058 93.757 1.00 32.82 140 GLU A O 1
ATOM 830 N N . ILE A 1 141 ? 12.008 0.830 94.270 1.00 32.31 141 ILE A N 1
ATOM 831 C CA . ILE A 1 141 ? 13.475 0.572 94.245 1.00 32.00 141 ILE A CA 1
ATOM 832 C C . ILE A 1 141 ? 13.758 -0.396 93.092 1.00 31.96 141 ILE A C 1
ATOM 833 O O . ILE A 1 141 ? 13.122 -1.474 93.060 1.00 31.85 141 ILE A O 1
ATOM 838 N N . VAL A 1 142 ? 14.654 -0.003 92.180 1.00 32.00 142 VAL A N 1
ATOM 839 C CA . VAL A 1 142 ? 15.122 -0.818 91.020 1.00 32.15 142 VAL A CA 1
ATOM 840 C C . VAL A 1 142 ? 16.568 -1.236 91.293 1.00 32.23 142 VAL A C 1
ATOM 841 O O . VAL A 1 142 ? 17.418 -0.340 91.470 1.00 32.27 142 VAL A O 1
ATOM 845 N N . CYS A 1 143 ? 16.830 -2.543 91.336 1.00 32.44 143 CYS A N 1
ATOM 846 C CA . CYS A 1 143 ? 18.168 -3.125 91.618 1.00 32.67 143 CYS A CA 1
ATOM 847 C C . CYS A 1 143 ? 18.603 -3.998 90.440 1.00 32.88 143 CYS A C 1
ATOM 848 O O . CYS A 1 143 ? 17.792 -4.821 89.979 1.00 32.99 143 CYS A O 1
ATOM 851 N N . SER A 1 144 ? 19.832 -3.803 89.965 1.00 33.10 144 SER A N 1
ATOM 852 C CA . SER A 1 144 ? 20.479 -4.650 88.931 1.00 33.46 144 SER A CA 1
ATOM 853 C C . SER A 1 144 ? 20.739 -6.040 89.517 1.00 33.60 144 SER A C 1
ATOM 854 O O . SER A 1 144 ? 21.207 -6.114 90.670 1.00 33.17 144 SER A O 1
ATOM 857 N N . THR A 1 145 ? 20.458 -7.093 88.748 1.00 34.28 145 THR A N 1
ATOM 858 C CA . THR A 1 145 ? 20.710 -8.506 89.139 1.00 34.93 145 THR A CA 1
ATOM 859 C C . THR A 1 145 ? 22.199 -8.839 88.962 1.00 35.44 145 THR A C 1
ATOM 860 O O . THR A 1 145 ? 22.567 -9.984 89.266 1.00 35.94 145 THR A O 1
ATOM 864 N N . LEU A 1 146 ? 23.017 -7.879 88.510 1.00 35.79 146 LEU A N 1
ATOM 865 C CA . LEU A 1 146 ? 24.502 -7.997 88.442 1.00 36.57 146 LEU A CA 1
ATOM 866 C C . LEU A 1 146 ? 25.134 -7.473 89.739 1.00 36.81 146 LEU A C 1
ATOM 867 O O . LEU A 1 146 ? 26.374 -7.489 89.835 1.00 37.13 146 LEU A O 1
ATOM 880 N N . HIS A 1 148 ? 26.585 -7.104 93.473 1.00 37.56 148 HIS A N 1
ATOM 881 C CA . HIS A 1 148 ? 27.231 -7.785 94.626 1.00 37.98 148 HIS A CA 1
ATOM 882 C C . HIS A 1 148 ? 26.228 -7.800 95.787 1.00 37.56 148 HIS A C 1
ATOM 883 O O . HIS A 1 148 ? 25.435 -6.851 95.878 1.00 36.84 148 HIS A O 1
ATOM 890 N N . GLU A 1 149 ? 26.255 -8.830 96.637 1.00 37.93 149 GLU A N 1
ATOM 891 C CA . GLU A 1 149 ? 25.267 -8.996 97.739 1.00 37.80 149 GLU A CA 1
ATOM 892 C C . GLU A 1 149 ? 25.469 -7.887 98.781 1.00 37.41 149 GLU A C 1
ATOM 893 O O . GLU A 1 149 ? 24.502 -7.576 99.488 1.00 37.18 149 GLU A O 1
ATOM 899 N N . ALA A 1 150 ? 26.668 -7.299 98.848 1.00 37.41 150 ALA A N 1
ATOM 900 C CA . ALA A 1 150 ? 26.968 -6.057 99.601 1.00 37.22 150 ALA A CA 1
ATOM 901 C C . ALA A 1 150 ? 25.896 -4.999 99.310 1.00 36.56 150 ALA A C 1
ATOM 902 O O . ALA A 1 150 ? 25.436 -4.338 100.260 1.00 36.37 150 ALA A O 1
ATOM 904 N N . ALA A 1 151 ? 25.527 -4.846 98.037 1.00 36.33 151 ALA A N 1
ATOM 905 C CA . ALA A 1 151 ? 24.476 -3.916 97.564 1.00 35.99 151 ALA A CA 1
ATOM 906 C C . ALA A 1 151 ? 23.100 -4.562 97.760 1.00 36.07 151 ALA A C 1
ATOM 907 O O . ALA A 1 151 ? 22.236 -3.936 98.406 1.00 35.82 151 ALA A O 1
ATOM 909 N N . ALA A 1 152 ? 22.910 -5.779 97.242 1.00 36.21 152 ALA A N 1
ATOM 910 C CA . ALA A 1 152 ? 21.612 -6.495 97.253 1.00 36.30 152 ALA A CA 1
ATOM 911 C C . ALA A 1 152 ? 21.064 -6.551 98.682 1.00 36.22 152 ALA A C 1
ATOM 912 O O . ALA A 1 152 ? 19.887 -6.201 98.867 1.00 36.21 152 ALA A O 1
ATOM 914 N N . SER A 1 153 ? 21.893 -6.950 99.654 1.00 36.39 153 SER A N 1
ATOM 915 C CA . SER A 1 153 ? 21.512 -7.085 101.086 1.00 36.38 153 SER A CA 1
ATOM 916 C C . SER A 1 153 ? 21.036 -5.736 101.632 1.00 35.83 153 SER A C 1
ATOM 917 O O . SER A 1 153 ? 20.051 -5.730 102.381 1.00 35.73 153 SER A O 1
ATOM 920 N N . ALA A 1 154 ? 21.711 -4.644 101.267 1.00 35.47 154 ALA A N 1
ATOM 921 C CA . ALA A 1 154 ? 21.378 -3.276 101.724 1.00 35.55 154 ALA A CA 1
ATOM 922 C C . ALA A 1 154 ? 19.957 -2.921 101.275 1.00 35.35 154 ALA A C 1
ATOM 923 O O . ALA A 1 154 ? 19.153 -2.509 102.123 1.00 35.57 154 ALA A O 1
ATOM 925 N N . TRP A 1 155 ? 19.653 -3.125 99.995 1.00 35.52 155 TRP A N 1
ATOM 926 C CA . TRP A 1 155 ? 18.390 -2.666 99.359 1.00 35.71 155 TRP A CA 1
ATOM 927 C C . TRP A 1 155 ? 17.266 -3.673 99.625 1.00 35.69 155 TRP A C 1
ATOM 928 O O . TRP A 1 155 ? 16.096 -3.242 99.652 1.00 35.53 155 TRP A O 1
ATOM 939 N N . ILE A 1 156 ? 17.598 -4.952 99.834 1.00 35.88 156 ILE A N 1
ATOM 940 C CA . ILE A 1 156 ? 16.620 -5.981 100.302 1.00 36.25 156 ILE A CA 1
ATOM 941 C C . ILE A 1 156 ? 16.169 -5.612 101.720 1.00 36.48 156 ILE A C 1
ATOM 942 O O . ILE A 1 156 ? 14.952 -5.615 101.968 1.00 36.57 156 ILE A O 1
ATOM 947 N N A HIS A 1 157 ? 17.118 -5.308 102.613 0.50 36.76 157 HIS A N 1
ATOM 948 N N B HIS A 1 157 ? 17.125 -5.309 102.606 0.50 36.71 157 HIS A N 1
ATOM 949 C CA A HIS A 1 157 ? 16.850 -4.934 104.029 0.50 37.23 157 HIS A CA 1
ATOM 950 C CA B HIS A 1 157 ? 16.899 -4.920 104.026 0.50 37.15 157 HIS A CA 1
ATOM 951 C C A HIS A 1 157 ? 16.047 -3.629 104.073 0.50 36.91 157 HIS A C 1
ATOM 952 C C B HIS A 1 157 ? 16.069 -3.632 104.080 0.50 36.87 157 HIS A C 1
ATOM 953 O O A HIS A 1 157 ? 15.041 -3.596 104.804 0.50 37.06 157 HIS A O 1
ATOM 954 O O B HIS A 1 157 ? 15.068 -3.616 104.819 0.50 37.02 157 HIS A O 1
ATOM 967 N N . LEU A 1 158 ? 16.462 -2.613 103.308 1.00 36.59 158 LEU A N 1
ATOM 968 C CA . LEU A 1 158 ? 15.757 -1.304 103.237 1.00 36.55 158 LEU A CA 1
ATOM 969 C C . LEU A 1 158 ? 14.323 -1.528 102.740 1.00 36.77 158 LEU A C 1
ATOM 970 O O . LEU A 1 158 ? 13.391 -0.975 103.359 1.00 36.73 158 LEU A O 1
ATOM 975 N N . SER A 1 159 ? 14.164 -2.317 101.672 1.00 37.08 159 SER A N 1
ATOM 976 C CA . SER A 1 159 ? 12.855 -2.679 101.064 1.00 37.36 159 SER A CA 1
ATOM 977 C C . SER A 1 159 ? 11.955 -3.350 102.103 1.00 37.82 159 SER A C 1
ATOM 978 O O . SER A 1 159 ? 10.789 -2.941 102.222 1.00 38.04 159 SER A O 1
ATOM 981 N N . ARG A 1 160 ? 12.475 -4.344 102.821 1.00 39.42 160 ARG A N 1
ATOM 982 C CA . ARG A 1 160 ? 11.696 -5.121 103.823 1.00 40.88 160 ARG A CA 1
ATOM 983 C C . ARG A 1 160 ? 11.199 -4.193 104.943 1.00 40.86 160 ARG A C 1
ATOM 984 O O . ARG A 1 160 ? 10.058 -4.385 105.398 1.00 41.27 160 ARG A O 1
ATOM 992 N N . GLU A 1 161 ? 12.021 -3.229 105.368 1.00 40.43 161 GLU A N 1
ATOM 993 C CA . GLU A 1 161 ? 11.704 -2.296 106.483 1.00 40.59 161 GLU A CA 1
ATOM 994 C C . GLU A 1 161 ? 10.618 -1.313 106.028 1.00 39.35 161 GLU A C 1
ATOM 995 O O . GLU A 1 161 ? 9.747 -0.990 106.849 1.00 39.92 161 GLU A O 1
ATOM 1001 N N . LEU A 1 162 ? 10.661 -0.885 104.764 1.00 37.77 162 LEU A N 1
ATOM 1002 C CA . LEU A 1 162 ? 9.697 0.070 104.160 1.00 36.81 162 LEU A CA 1
ATOM 1003 C C . LEU A 1 162 ? 8.429 -0.656 103.681 1.00 36.40 162 LEU A C 1
ATOM 1004 O O . LEU A 1 162 ? 7.420 0.038 103.460 1.00 36.14 162 LEU A O 1
ATOM 1009 N N . GLY A 1 163 ? 8.460 -1.989 103.548 1.00 36.05 163 GLY A N 1
ATOM 1010 C CA . GLY A 1 163 ? 7.350 -2.787 102.985 1.00 36.00 163 GLY A CA 1
ATOM 1011 C C . GLY A 1 163 ? 7.304 -2.691 101.461 1.00 35.20 163 GLY A C 1
ATOM 1012 O O . GLY A 1 163 ? 6.196 -2.701 100.892 1.00 35.14 163 GLY A O 1
ATOM 1013 N N . ILE A 1 164 ? 8.476 -2.606 100.827 1.00 34.30 164 ILE A N 1
ATOM 1014 C CA . ILE A 1 164 ? 8.662 -2.479 99.351 1.00 33.70 164 ILE A CA 1
ATOM 1015 C C . ILE A 1 164 ? 9.080 -3.845 98.799 1.00 33.31 164 ILE A C 1
ATOM 1016 O O . ILE A 1 164 ? 9.799 -4.580 99.508 1.00 33.29 164 ILE A O 1
ATOM 1021 N N . THR A 1 165 ? 8.637 -4.160 97.581 1.00 32.56 165 THR A N 1
ATOM 1022 C CA . THR A 1 165 ? 9.148 -5.284 96.761 1.00 32.37 165 THR A CA 1
ATOM 1023 C C . THR A 1 165 ? 10.005 -4.678 95.648 1.00 31.49 165 THR A C 1
ATOM 1024 O O . THR A 1 165 ? 9.511 -3.779 94.948 1.00 31.13 165 THR A O 1
ATOM 1028 N N . ILE A 1 166 ? 11.250 -5.137 95.519 1.00 31.11 166 ILE A N 1
ATOM 1029 C CA . ILE A 1 166 ? 12.236 -4.592 94.545 1.00 30.56 166 ILE A CA 1
ATOM 1030 C C . ILE A 1 166 ? 11.786 -4.964 93.130 1.00 30.38 166 ILE A C 1
ATOM 1031 O O . ILE A 1 166 ? 11.371 -6.114 92.919 1.00 30.94 166 ILE A O 1
ATOM 1036 N N . LYS A 1 167 ? 11.843 -3.998 92.215 1.00 29.79 167 LYS A N 1
ATOM 1037 C CA . LYS A 1 167 ? 11.709 -4.214 90.754 1.00 29.66 167 LYS A CA 1
ATOM 1038 C C . LYS A 1 167 ? 13.098 -4.548 90.211 1.00 29.45 167 LYS A C 1
ATOM 1039 O O . LYS A 1 167 ? 13.855 -3.613 89.935 1.00 29.13 167 LYS A O 1
ATOM 1045 N N . TRP A 1 168 ? 13.436 -5.834 90.110 1.00 29.77 168 TRP A N 1
ATOM 1046 C CA . TRP A 1 168 ? 14.798 -6.283 89.718 1.00 29.83 168 TRP A CA 1
ATOM 1047 C C . TRP A 1 168 ? 15.032 -5.986 88.230 1.00 30.00 168 TRP A C 1
ATOM 1048 O O . TRP A 1 168 ? 14.113 -6.214 87.407 1.00 30.10 168 TRP A O 1
ATOM 1059 N N . TRP A 1 169 ? 16.227 -5.481 87.920 1.00 30.01 169 TRP A N 1
ATOM 1060 C CA . TRP A 1 169 ? 16.663 -5.014 86.579 1.00 30.15 169 TRP A CA 1
ATOM 1061 C C . TRP A 1 169 ? 17.643 -6.039 85.997 1.00 30.89 169 TRP A C 1
ATOM 1062 O O . TRP A 1 169 ? 18.794 -6.080 86.452 1.00 30.87 169 TRP A O 1
ATOM 1073 N N . SER A 1 170 ? 17.173 -6.858 85.054 1.00 31.78 170 SER A N 1
ATOM 1074 C CA . SER A 1 170 ? 17.963 -7.918 84.381 1.00 32.69 170 SER A CA 1
ATOM 1075 C C . SER A 1 170 ? 18.880 -7.286 83.338 1.00 33.20 170 SER A C 1
ATOM 1076 O O . SER A 1 170 ? 18.511 -6.309 82.691 1.00 32.95 170 SER A O 1
ATOM 1079 N N . PRO A 1 171 ? 20.107 -7.819 83.154 1.00 34.13 171 PRO A N 1
ATOM 1080 C CA . PRO A 1 171 ? 20.990 -7.368 82.082 1.00 34.84 171 PRO A CA 1
ATOM 1081 C C . PRO A 1 171 ? 20.557 -7.966 80.734 1.00 35.95 171 PRO A C 1
ATOM 1082 O O . PRO A 1 171 ? 19.734 -8.869 80.723 1.00 36.19 171 PRO A O 1
ATOM 1086 N N . THR A 1 172 ? 21.112 -7.442 79.640 1.00 36.94 172 THR A N 1
ATOM 1087 C CA . THR A 1 172 ? 20.822 -7.867 78.245 1.00 38.24 172 THR A CA 1
ATOM 1088 C C . THR A 1 172 ? 21.963 -8.762 77.750 1.00 39.23 172 THR A C 1
ATOM 1089 O O . THR A 1 172 ? 23.135 -8.363 77.903 1.00 38.86 172 THR A O 1
ATOM 1093 N N . THR A 1 173 ? 21.617 -9.933 77.209 1.00 40.58 173 THR A N 1
ATOM 1094 C CA . THR A 1 173 ? 22.501 -10.801 76.388 1.00 42.08 173 THR A CA 1
ATOM 1095 C C . THR A 1 173 ? 21.914 -10.891 74.975 1.00 43.32 173 THR A C 1
ATOM 1096 O O . THR A 1 173 ? 20.674 -10.811 74.837 1.00 43.19 173 THR A O 1
ATOM 1100 N N . THR A 1 174 ? 22.778 -11.032 73.968 1.00 44.46 174 THR A N 1
ATOM 1101 C CA . THR A 1 174 ? 22.401 -11.268 72.551 1.00 45.66 174 THR A CA 1
ATOM 1102 C C . THR A 1 174 ? 22.799 -12.701 72.202 1.00 46.78 174 THR A C 1
ATOM 1103 O O . THR A 1 174 ? 23.725 -13.243 72.796 1.00 46.97 174 THR A O 1
ATOM 1107 N N . PRO A 1 175 ? 22.098 -13.373 71.260 1.00 47.82 175 PRO A N 1
ATOM 1108 C CA . PRO A 1 175 ? 22.321 -14.798 71.001 1.00 48.78 175 PRO A CA 1
ATOM 1109 C C . PRO A 1 175 ? 23.731 -15.154 70.495 1.00 49.33 175 PRO A C 1
ATOM 1110 O O . PRO A 1 175 ? 24.144 -16.289 70.680 1.00 49.68 175 PRO A O 1
ATOM 1114 N N . ASN A 1 176 ? 24.421 -14.193 69.870 1.00 49.07 176 ASN A N 1
ATOM 1115 C CA . ASN A 1 176 ? 25.810 -14.350 69.361 1.00 49.81 176 ASN A CA 1
ATOM 1116 C C . ASN A 1 176 ? 26.808 -14.198 70.518 1.00 48.46 176 ASN A C 1
ATOM 1117 O O . ASN A 1 176 ? 27.944 -14.664 70.355 1.00 49.21 176 ASN A O 1
ATOM 1122 N N . SER A 1 177 ? 26.401 -13.575 71.633 1.00 46.88 177 SER A N 1
ATOM 1123 C CA . SER A 1 177 ? 27.225 -13.370 72.858 1.00 45.86 177 SER A CA 1
ATOM 1124 C C . SER A 1 177 ? 26.403 -13.700 74.105 1.00 44.58 177 SER A C 1
ATOM 1125 O O . SER A 1 177 ? 26.093 -12.818 74.905 1.00 43.33 177 SER A O 1
ATOM 1128 N N . PRO A 1 178 ? 26.030 -14.984 74.317 1.00 44.61 178 PRO A N 1
ATOM 1129 C CA . PRO A 1 178 ? 25.068 -15.346 75.362 1.00 43.86 178 PRO A CA 1
ATOM 1130 C C . PRO A 1 178 ? 25.608 -15.250 76.801 1.00 42.85 178 PRO A C 1
ATOM 1131 O O . PRO A 1 178 ? 24.808 -15.156 77.708 1.00 42.36 178 PRO A O 1
ATOM 1135 N N . ASP A 1 179 ? 26.934 -15.252 76.971 1.00 42.71 179 ASP A N 1
ATOM 1136 C CA . ASP A 1 179 ? 27.630 -15.228 78.286 1.00 42.11 179 ASP A CA 1
ATOM 1137 C C . ASP A 1 179 ? 28.230 -13.836 78.533 1.00 41.40 179 ASP A C 1
ATOM 1138 O O . ASP A 1 179 ? 29.102 -13.721 79.415 1.00 41.11 179 ASP A O 1
ATOM 1143 N N . ASP A 1 180 ? 27.775 -12.821 77.791 1.00 41.27 180 ASP A N 1
ATOM 1144 C CA . ASP A 1 180 ? 28.284 -11.425 77.856 1.00 40.93 180 ASP A CA 1
ATOM 1145 C C . ASP A 1 180 ? 27.147 -10.506 78.299 1.00 40.44 180 ASP A C 1
ATOM 1146 O O . ASP A 1 180 ? 26.620 -9.738 77.497 1.00 40.39 180 ASP A O 1
ATOM 1151 N N . PRO A 1 181 ? 26.736 -10.537 79.589 1.00 40.32 181 PRO A N 1
ATOM 1152 C CA . PRO A 1 181 ? 25.638 -9.692 80.057 1.00 39.91 181 PRO A CA 1
ATOM 1153 C C . PRO A 1 181 ? 26.038 -8.210 80.011 1.00 40.07 181 PRO A C 1
ATOM 1154 O O . PRO A 1 181 ? 27.148 -7.892 80.395 1.00 40.23 181 PRO A O 1
ATOM 1158 N N . VAL A 1 182 ? 25.137 -7.360 79.514 1.00 40.47 182 VAL A N 1
ATOM 1159 C CA . VAL A 1 182 ? 25.349 -5.892 79.343 1.00 40.94 182 VAL A CA 1
ATOM 1160 C C . VAL A 1 182 ? 24.212 -5.162 80.066 1.00 40.53 182 VAL A C 1
ATOM 1161 O O . VAL A 1 182 ? 23.087 -5.691 80.098 1.00 40.37 182 VAL A O 1
ATOM 1165 N N . LEU A 1 183 ? 24.509 -3.998 80.643 1.00 40.55 183 LEU A N 1
ATOM 1166 C CA . LEU A 1 183 ? 23.515 -3.129 81.321 1.00 40.57 183 LEU A CA 1
ATOM 1167 C C . LEU A 1 183 ? 23.193 -1.974 80.369 1.00 40.83 183 LEU A C 1
ATOM 1168 O O . LEU A 1 183 ? 24.117 -1.198 80.053 1.00 41.31 183 LEU A O 1
ATOM 1173 N N . THR A 1 184 ? 21.948 -1.901 79.893 1.00 40.71 184 THR A N 1
ATOM 1174 C CA . THR A 1 184 ? 21.490 -0.919 78.875 1.00 41.09 184 THR A CA 1
ATOM 1175 C C . THR A 1 184 ? 20.403 -0.032 79.481 1.00 40.59 184 THR A C 1
ATOM 1176 O O . THR A 1 184 ? 19.628 -0.534 80.313 1.00 40.41 184 THR A O 1
ATOM 1180 N N . THR A 1 185 ? 20.352 1.229 79.055 1.00 40.76 185 THR A N 1
ATOM 1181 C CA . THR A 1 185 ? 19.268 2.189 79.387 1.00 40.56 185 THR A CA 1
ATOM 1182 C C . THR A 1 185 ? 17.939 1.635 78.865 1.00 40.72 185 THR A C 1
ATOM 1183 O O . THR A 1 185 ? 16.915 1.866 79.519 1.00 40.47 185 THR A O 1
ATOM 1187 N N . ASP A 1 186 ? 17.960 0.920 77.736 1.00 41.89 186 ASP A N 1
ATOM 1188 C CA . ASP A 1 186 ? 16.741 0.384 77.071 1.00 42.43 186 ASP A CA 1
ATOM 1189 C C . ASP A 1 186 ? 16.096 -0.695 77.955 1.00 41.55 186 ASP A C 1
ATOM 1190 O O . ASP A 1 186 ? 14.857 -0.760 77.970 1.00 41.88 186 ASP A O 1
ATOM 1195 N N . SER A 1 187 ? 16.889 -1.484 78.685 1.00 40.54 187 SER A N 1
ATOM 1196 C CA . SER A 1 187 ? 16.391 -2.510 79.643 1.00 39.79 187 SER A CA 1
ATOM 1197 C C . SER A 1 187 ? 15.845 -1.853 80.923 1.00 38.48 187 SER A C 1
ATOM 1198 O O . SER A 1 187 ? 14.945 -2.453 81.540 1.00 38.48 187 SER A O 1
ATOM 1201 N N . LEU A 1 188 ? 16.361 -0.678 81.307 1.00 37.19 188 LEU A N 1
ATOM 1202 C CA . LEU A 1 188 ? 15.993 0.043 82.561 1.00 36.19 188 LEU A CA 1
ATOM 1203 C C . LEU A 1 188 ? 14.636 0.756 82.417 1.00 35.85 188 LEU A C 1
ATOM 1204 O O . LEU A 1 188 ? 13.844 0.710 83.380 1.00 35.55 188 LEU A O 1
ATOM 1209 N N . LYS A 1 189 ? 14.378 1.392 81.271 1.00 35.73 189 LYS A N 1
ATOM 1210 C CA . LYS A 1 189 ? 13.238 2.331 81.061 1.00 35.76 189 LYS A CA 1
ATOM 1211 C C . LYS A 1 189 ? 11.892 1.689 81.402 1.00 35.26 189 LYS A C 1
ATOM 1212 O O . LYS A 1 189 ? 11.049 2.349 82.002 1.00 35.41 189 LYS A O 1
ATOM 1218 N N . PRO A 1 190 ? 11.605 0.424 81.012 1.00 34.92 190 PRO A N 1
ATOM 1219 C CA . PRO A 1 190 ? 10.316 -0.199 81.334 1.00 34.73 190 PRO A CA 1
ATOM 1220 C C . PRO A 1 190 ? 10.040 -0.328 82.843 1.00 33.74 190 PRO A C 1
ATOM 1221 O O . PRO A 1 190 ? 8.881 -0.349 83.221 1.00 33.74 190 PRO A O 1
ATOM 1225 N N . LEU A 1 191 ? 11.095 -0.402 83.659 1.00 32.77 191 LEU A N 1
ATOM 1226 C CA . LEU A 1 191 ? 11.009 -0.580 85.135 1.00 32.22 191 LEU A CA 1
ATOM 1227 C C . LEU A 1 191 ? 10.835 0.779 85.822 1.00 31.60 191 LEU A C 1
ATOM 1228 O O . LEU A 1 191 ? 10.428 0.786 86.996 1.00 31.51 191 LEU A O 1
ATOM 1233 N N . LEU A 1 192 ? 11.127 1.882 85.126 1.00 31.24 192 LEU A N 1
ATOM 1234 C CA . LEU A 1 192 ? 10.994 3.257 85.677 1.00 30.85 192 LEU A CA 1
ATOM 1235 C C . LEU A 1 192 ? 9.516 3.659 85.695 1.00 30.85 192 LEU A C 1
ATOM 1236 O O . LEU A 1 192 ? 8.773 3.298 84.758 1.00 31.30 192 LEU A O 1
ATOM 1241 N N . SER A 1 193 ? 9.110 4.366 86.747 1.00 30.30 193 SER A N 1
ATOM 1242 C CA . SER A 1 193 ? 7.772 4.988 86.890 1.00 30.25 193 SER A CA 1
ATOM 1243 C C . SER A 1 193 ? 7.959 6.346 87.551 1.00 29.84 193 SER A C 1
ATOM 1244 O O . SER A 1 193 ? 9.044 6.644 88.040 1.00 29.72 193 SER A O 1
ATOM 1247 N N . PRO A 1 194 ? 6.932 7.222 87.553 1.00 29.79 194 PRO A N 1
ATOM 1248 C CA . PRO A 1 194 ? 6.989 8.461 88.329 1.00 29.72 194 PRO A CA 1
ATOM 1249 C C . PRO A 1 194 ? 7.291 8.249 89.826 1.00 29.51 194 PRO A C 1
ATOM 1250 O O . PRO A 1 194 ? 7.722 9.191 90.470 1.00 29.41 194 PRO A O 1
ATOM 1254 N N . LYS A 1 195 ? 7.067 7.035 90.345 1.00 29.35 195 LYS A N 1
ATOM 1255 C CA . LYS A 1 195 ? 7.263 6.691 91.779 1.00 29.42 195 LYS A CA 1
ATOM 1256 C C . LYS A 1 195 ? 8.626 6.016 92.006 1.00 29.12 195 LYS A C 1
ATOM 1257 O O . LYS A 1 195 ? 8.907 5.670 93.162 1.00 29.01 195 LYS A O 1
ATOM 1263 N N . THR A 1 196 ? 9.462 5.854 90.974 1.00 29.19 196 THR A N 1
ATOM 1264 C CA . THR A 1 196 ? 10.860 5.362 91.130 1.00 29.17 196 THR A CA 1
ATOM 1265 C C . THR A 1 196 ? 11.636 6.358 91.997 1.00 29.26 196 THR A C 1
ATOM 1266 O O . THR A 1 196 ? 11.583 7.562 91.684 1.00 29.34 196 THR A O 1
ATOM 1270 N N . ARG A 1 197 ? 12.320 5.877 93.039 1.00 29.38 197 ARG A N 1
ATOM 1271 C CA . ARG A 1 197 ? 13.117 6.731 93.961 1.00 29.56 197 ARG A CA 1
ATOM 1272 C C . ARG A 1 197 ? 14.562 6.231 94.058 1.00 29.61 197 ARG A C 1
ATOM 1273 O O . ARG A 1 197 ? 15.454 7.099 94.130 1.00 29.93 197 ARG A O 1
ATOM 1281 N N . LEU A 1 198 ? 14.797 4.913 94.040 1.00 29.53 198 LEU A N 1
ATOM 1282 C CA . LEU A 1 198 ? 16.164 4.320 94.055 1.00 29.67 198 LEU A CA 1
ATOM 1283 C C . LEU A 1 198 ? 16.398 3.466 92.807 1.00 29.76 198 LEU A C 1
ATOM 1284 O O . LEU A 1 198 ? 15.566 2.578 92.516 1.00 29.59 198 LEU A O 1
ATOM 1289 N N . VAL A 1 199 ? 17.514 3.719 92.119 1.00 29.88 199 VAL A N 1
ATOM 1290 C CA . VAL A 1 199 ? 18.100 2.791 91.112 1.00 30.00 199 VAL A CA 1
ATOM 1291 C C . VAL A 1 199 ? 19.513 2.454 91.585 1.00 30.40 199 VAL A C 1
ATOM 1292 O O . VAL A 1 199 ? 20.256 3.394 91.919 1.00 30.45 199 VAL A O 1
ATOM 1296 N N . THR A 1 200 ? 19.844 1.161 91.632 1.00 30.87 200 THR A N 1
ATOM 1297 C CA . THR A 1 200 ? 21.129 0.635 92.162 1.00 31.43 200 THR A CA 1
ATOM 1298 C C . THR A 1 200 ? 21.747 -0.295 91.118 1.00 31.74 200 THR A C 1
ATOM 1299 O O . THR A 1 200 ? 21.016 -1.134 90.566 1.00 31.82 200 THR A O 1
ATOM 1303 N N . CYS A 1 201 ? 23.042 -0.126 90.857 1.00 32.21 201 CYS A N 1
ATOM 1304 C CA . CYS A 1 201 ? 23.846 -0.980 89.949 1.00 32.67 201 CYS A CA 1
ATOM 1305 C C . CYS A 1 201 ? 25.319 -0.826 90.330 1.00 33.22 201 CYS A C 1
ATOM 1306 O O . CYS A 1 201 ? 25.617 -0.001 91.217 1.00 33.36 201 CYS A O 1
ATOM 1309 N N . ASN A 1 202 ? 26.199 -1.611 89.714 1.00 33.70 202 ASN A N 1
ATOM 1310 C CA . ASN A 1 202 ? 27.666 -1.469 89.903 1.00 34.31 202 ASN A CA 1
ATOM 1311 C C . ASN A 1 202 ? 28.238 -0.831 88.634 1.00 34.31 202 ASN A C 1
ATOM 1312 O O . ASN A 1 202 ? 27.562 -0.889 87.595 1.00 34.02 202 ASN A O 1
ATOM 1317 N N . HIS A 1 203 ? 29.394 -0.178 88.759 1.00 34.60 203 HIS A N 1
ATOM 1318 C CA . HIS A 1 203 ? 30.190 0.386 87.640 1.00 34.86 203 HIS A CA 1
ATOM 1319 C C . HIS A 1 203 ? 30.827 -0.782 86.886 1.00 35.23 203 HIS A C 1
ATOM 1320 O O . HIS A 1 203 ? 30.838 -0.757 85.640 1.00 35.35 203 HIS A O 1
ATOM 1327 N N . VAL A 1 204 ? 31.321 -1.766 87.642 1.00 35.31 204 VAL A N 1
ATOM 1328 C CA . VAL A 1 204 ? 31.843 -3.071 87.143 1.00 35.64 204 VAL A CA 1
ATOM 1329 C C . VAL A 1 204 ? 31.345 -4.170 88.086 1.00 35.42 204 VAL A C 1
ATOM 1330 O O . VAL A 1 204 ? 31.364 -3.941 89.310 1.00 35.60 204 VAL A O 1
ATOM 1334 N N . SER A 1 205 ? 30.921 -5.311 87.541 1.00 35.38 205 SER A N 1
ATOM 1335 C CA . SER A 1 205 ? 30.587 -6.533 88.317 1.00 35.52 205 SER A CA 1
ATOM 1336 C C . SER A 1 205 ? 31.873 -7.319 88.581 1.00 36.33 205 SER A C 1
ATOM 1337 O O . SER A 1 205 ? 32.673 -7.488 87.642 1.00 37.09 205 SER A O 1
ATOM 1340 N N . ASN A 1 206 ? 32.043 -7.794 89.814 1.00 36.48 206 ASN A N 1
ATOM 1341 C CA . ASN A 1 206 ? 33.251 -8.515 90.292 1.00 37.31 206 ASN A CA 1
ATOM 1342 C C . ASN A 1 206 ? 33.306 -9.939 89.718 1.00 37.60 206 ASN A C 1
ATOM 1343 O O . ASN A 1 206 ? 34.332 -10.609 89.942 1.00 38.41 206 ASN A O 1
ATOM 1348 N N . VAL A 1 207 ? 32.256 -10.404 89.031 1.00 37.07 207 VAL A N 1
ATOM 1349 C CA . VAL A 1 207 ? 32.225 -11.760 88.401 1.00 37.56 207 VAL A CA 1
ATOM 1350 C C . VAL A 1 207 ? 32.050 -11.636 86.879 1.00 37.47 207 VAL A C 1
ATOM 1351 O O . VAL A 1 207 ? 31.784 -12.676 86.236 1.00 38.12 207 VAL A O 1
ATOM 1355 N N . VAL A 1 208 ? 32.200 -10.434 86.310 1.00 36.85 208 VAL A N 1
ATOM 1356 C CA . VAL A 1 208 ? 32.017 -10.194 84.844 1.00 36.90 208 VAL A CA 1
ATOM 1357 C C . VAL A 1 208 ? 33.181 -9.350 84.310 1.00 37.12 208 VAL A C 1
ATOM 1358 O O . VAL A 1 208 ? 33.820 -9.788 83.331 1.00 37.74 208 VAL A O 1
ATOM 1362 N N . GLY A 1 209 ? 33.417 -8.178 84.908 1.00 36.62 209 GLY A N 1
ATOM 1363 C CA . GLY A 1 209 ? 34.549 -7.290 84.580 1.00 36.94 209 GLY A CA 1
ATOM 1364 C C . GLY A 1 209 ? 34.204 -6.277 83.501 1.00 36.58 209 GLY A C 1
ATOM 1365 O O . GLY A 1 209 ? 35.102 -5.501 83.121 1.00 36.99 209 GLY A O 1
ATOM 1366 N N . THR A 1 210 ? 32.956 -6.271 83.026 1.00 36.00 210 THR A N 1
ATOM 1367 C CA . THR A 1 210 ? 32.460 -5.341 81.977 1.00 35.82 210 THR A CA 1
ATOM 1368 C C . THR A 1 210 ? 32.218 -3.964 82.603 1.00 35.36 210 THR A C 1
ATOM 1369 O O . THR A 1 210 ? 31.708 -3.911 83.737 1.00 34.91 210 THR A O 1
ATOM 1373 N N . ILE A 1 211 ? 32.570 -2.899 81.880 1.00 35.74 211 ILE A N 1
ATOM 1374 C CA . ILE A 1 211 ? 32.322 -1.485 82.283 1.00 35.52 211 ILE A CA 1
ATOM 1375 C C . ILE A 1 211 ? 30.917 -1.102 81.810 1.00 35.08 211 ILE A C 1
ATOM 1376 O O . ILE A 1 211 ? 30.674 -1.148 80.594 1.00 35.32 211 ILE A O 1
ATOM 1381 N N . HIS A 1 212 ? 30.034 -0.758 82.749 1.00 34.67 212 HIS A N 1
ATOM 1382 C CA . HIS A 1 212 ? 28.636 -0.320 82.498 1.00 34.33 212 HIS A CA 1
ATOM 1383 C C . HIS A 1 212 ? 28.618 1.177 82.198 1.00 34.45 212 HIS A C 1
ATOM 1384 O O . HIS A 1 212 ? 29.494 1.913 82.650 1.00 34.48 212 HIS A O 1
ATOM 1391 N N . PRO A 1 213 ? 27.617 1.671 81.431 1.00 34.55 213 PRO A N 1
ATOM 1392 C CA . PRO A 1 213 ? 27.571 3.068 81.006 1.00 34.90 213 PRO A CA 1
ATOM 1393 C C . PRO A 1 213 ? 26.825 3.940 82.028 1.00 34.77 213 PRO A C 1
ATOM 1394 O O . PRO A 1 213 ? 25.665 4.247 81.816 1.00 34.31 213 PRO A O 1
ATOM 1398 N N . ILE A 1 214 ? 27.520 4.332 83.098 1.00 35.16 214 ILE A N 1
ATOM 1399 C CA . ILE A 1 214 ? 26.909 4.910 84.332 1.00 35.25 214 ILE A CA 1
ATOM 1400 C C . ILE A 1 214 ? 26.305 6.290 84.033 1.00 35.86 214 ILE A C 1
ATOM 1401 O O . ILE A 1 214 ? 25.193 6.544 84.532 1.00 35.58 214 ILE A O 1
ATOM 1406 N N . ARG A 1 215 ? 26.984 7.140 83.253 1.00 36.90 215 ARG A N 1
ATOM 1407 C CA . ARG A 1 215 ? 26.494 8.513 82.941 1.00 37.65 215 ARG A CA 1
ATOM 1408 C C . ARG A 1 215 ? 25.188 8.425 82.143 1.00 37.75 215 ARG A C 1
ATOM 1409 O O . ARG A 1 215 ? 24.293 9.253 82.385 1.00 37.88 215 ARG A O 1
ATOM 1417 N N . GLU A 1 216 ? 25.096 7.475 81.210 1.00 38.21 216 GLU A N 1
ATOM 1418 C CA . GLU A 1 216 ? 23.879 7.248 80.390 1.00 38.54 216 GLU A CA 1
ATOM 1419 C C . GLU A 1 216 ? 22.736 6.812 81.317 1.00 37.02 216 GLU A C 1
ATOM 1420 O O . GLU A 1 216 ? 21.635 7.362 81.180 1.00 36.89 216 GLU A O 1
ATOM 1426 N N . ILE A 1 217 ? 23.007 5.890 82.245 1.00 35.89 217 ILE A N 1
ATOM 1427 C CA . ILE A 1 217 ? 22.014 5.375 83.236 1.00 35.00 217 ILE A CA 1
ATOM 1428 C C . ILE A 1 217 ? 21.557 6.540 84.129 1.00 34.67 217 ILE A C 1
ATOM 1429 O O . ILE A 1 217 ? 20.340 6.679 84.329 1.00 34.22 217 ILE A O 1
ATOM 1434 N N . ALA A 1 218 ? 22.500 7.349 84.627 1.00 34.71 218 ALA A N 1
ATOM 1435 C CA . ALA A 1 218 ? 22.250 8.545 85.465 1.00 34.67 218 ALA A CA 1
ATOM 1436 C C . ALA A 1 218 ? 21.304 9.514 84.743 1.00 34.64 218 ALA A C 1
ATOM 1437 O O . ALA A 1 218 ? 20.304 9.921 85.359 1.00 34.30 218 ALA A O 1
ATOM 1439 N N . ASP A 1 219 ? 21.604 9.863 83.488 1.00 35.06 219 ASP A N 1
ATOM 1440 C CA . ASP A 1 219 ? 20.791 10.799 82.662 1.00 35.30 219 ASP A CA 1
ATOM 1441 C C . ASP A 1 219 ? 19.355 10.271 82.547 1.00 34.85 219 ASP A C 1
ATOM 1442 O O . ASP A 1 219 ? 18.419 11.089 82.642 1.00 35.16 219 ASP A O 1
ATOM 1447 N N . VAL A 1 220 ? 19.184 8.957 82.374 1.00 34.21 220 VAL A N 1
ATOM 1448 C CA . VAL A 1 220 ? 17.848 8.302 82.254 1.00 33.79 220 VAL A CA 1
ATOM 1449 C C . VAL A 1 220 ? 17.143 8.312 83.623 1.00 33.27 220 VAL A C 1
ATOM 1450 O O . VAL A 1 220 ? 15.944 8.657 83.663 1.00 33.20 220 VAL A O 1
ATOM 1454 N N . VAL A 1 221 ? 17.841 7.949 84.703 1.00 32.69 221 VAL A N 1
ATOM 1455 C CA . VAL A 1 221 ? 17.257 7.906 86.078 1.00 32.31 221 VAL A CA 1
ATOM 1456 C C . VAL A 1 221 ? 16.753 9.311 86.440 1.00 32.41 221 VAL A C 1
ATOM 1457 O O . VAL A 1 221 ? 15.653 9.414 87.015 1.00 32.46 221 VAL A O 1
ATOM 1461 N N . HIS A 1 222 ? 17.506 10.350 86.073 1.00 32.63 222 HIS A N 1
ATOM 1462 C CA . HIS A 1 222 ? 17.228 11.770 86.417 1.00 32.92 222 HIS A CA 1
ATOM 1463 C C . HIS A 1 222 ? 16.106 12.363 85.550 1.00 33.09 222 HIS A C 1
ATOM 1464 O O . HIS A 1 222 ? 15.747 13.523 85.809 1.00 33.46 222 HIS A O 1
ATOM 1471 N N . THR A 1 223 ? 15.554 11.621 84.579 1.00 32.98 223 THR A N 1
ATOM 1472 C CA . THR A 1 223 ? 14.291 12.001 83.881 1.00 33.14 223 THR A CA 1
ATOM 1473 C C . THR A 1 223 ? 13.110 11.816 84.845 1.00 32.68 223 THR A C 1
ATOM 1474 O O . THR A 1 223 ? 12.057 12.429 84.604 1.00 32.79 223 THR A O 1
ATOM 1478 N N . ILE A 1 224 ? 13.280 10.987 85.882 1.00 32.09 224 ILE A N 1
ATOM 1479 C CA . ILE A 1 224 ? 12.279 10.781 86.972 1.00 31.80 224 ILE A CA 1
ATOM 1480 C C . ILE A 1 224 ? 12.639 11.714 88.124 1.00 31.83 224 ILE A C 1
ATOM 1481 O O . ILE A 1 224 ? 13.609 11.472 88.840 1.00 31.81 224 ILE A O 1
ATOM 1486 N N . PRO A 1 225 ? 11.891 12.819 88.337 1.00 32.02 225 PRO A N 1
ATOM 1487 C CA . PRO A 1 225 ? 12.205 13.743 89.423 1.00 32.14 225 PRO A CA 1
ATOM 1488 C C . PRO A 1 225 ? 12.054 13.034 90.777 1.00 31.76 225 PRO A C 1
ATOM 1489 O O . PRO A 1 225 ? 11.081 12.317 90.960 1.00 31.44 225 PRO A O 1
ATOM 1493 N N . GLY A 1 226 ? 13.031 13.229 91.667 1.00 31.72 226 GLY A N 1
ATOM 1494 C CA . GLY A 1 226 ? 13.094 12.583 92.994 1.00 31.58 226 GLY A CA 1
ATOM 1495 C C . GLY A 1 226 ? 13.919 11.305 92.982 1.00 31.07 226 GLY A C 1
ATOM 1496 O O . GLY A 1 226 ? 14.338 10.884 94.063 1.00 31.12 226 GLY A O 1
ATOM 1497 N N . ALA A 1 227 ? 14.158 10.703 91.812 1.00 30.86 227 ALA A N 1
ATOM 1498 C CA . ALA A 1 227 ? 14.913 9.434 91.669 1.00 30.53 227 ALA A CA 1
ATOM 1499 C C . ALA A 1 227 ? 16.407 9.695 91.874 1.00 30.81 227 ALA A C 1
ATOM 1500 O O . ALA A 1 227 ? 16.900 10.748 91.412 1.00 31.12 227 ALA A O 1
ATOM 1502 N N . MET A 1 228 ? 17.097 8.756 92.529 1.00 30.81 228 MET A N 1
ATOM 1503 C CA . MET A 1 228 ? 18.556 8.824 92.800 1.00 31.14 228 MET A CA 1
ATOM 1504 C C . MET A 1 228 ? 19.225 7.536 92.302 1.00 30.89 228 MET A C 1
ATOM 1505 O O . MET A 1 228 ? 18.591 6.461 92.394 1.00 30.66 228 MET A O 1
ATOM 1510 N N . LEU A 1 229 ? 20.442 7.655 91.759 1.00 30.97 229 LEU A N 1
ATOM 1511 C CA . LEU A 1 229 ? 21.274 6.511 91.303 1.00 30.89 229 LEU A CA 1
ATOM 1512 C C . LEU A 1 229 ? 22.392 6.259 92.320 1.00 31.16 229 LEU A C 1
ATOM 1513 O O . LEU A 1 229 ? 23.160 7.205 92.615 1.00 31.48 229 LEU A O 1
ATOM 1518 N N . ILE A 1 230 ? 22.473 5.022 92.819 1.00 31.10 230 ILE A N 1
ATOM 1519 C CA . ILE A 1 230 ? 23.526 4.532 93.758 1.00 31.52 230 ILE A CA 1
ATOM 1520 C C . ILE A 1 230 ? 24.407 3.527 93.008 1.00 31.58 230 ILE A C 1
ATOM 1521 O O . ILE A 1 230 ? 23.884 2.482 92.587 1.00 31.18 230 ILE A O 1
ATOM 1526 N N . VAL A 1 231 ? 25.700 3.825 92.869 1.00 32.17 231 VAL A N 1
ATOM 1527 C CA . VAL A 1 231 ? 26.656 2.996 92.078 1.00 32.51 231 VAL A CA 1
ATOM 1528 C C . VAL A 1 231 ? 27.696 2.385 93.020 1.00 33.10 231 VAL A C 1
ATOM 1529 O O . VAL A 1 231 ? 28.352 3.139 93.763 1.00 33.55 231 VAL A O 1
ATOM 1533 N N . ASP A 1 232 ? 27.814 1.057 92.977 1.00 33.41 232 ASP A N 1
ATOM 1534 C CA . ASP A 1 232 ? 28.910 0.263 93.587 1.00 34.14 232 ASP A CA 1
ATOM 1535 C C . ASP A 1 232 ? 30.102 0.306 92.624 1.00 34.78 232 ASP A C 1
ATOM 1536 O O . ASP A 1 232 ? 29.992 -0.276 91.534 1.00 34.65 232 ASP A O 1
ATOM 1541 N N . GLY A 1 233 ? 31.183 0.996 93.002 1.00 35.59 233 GLY A N 1
ATOM 1542 C CA . GLY A 1 233 ? 32.384 1.180 92.163 1.00 36.43 233 GLY A CA 1
ATOM 1543 C C . GLY A 1 233 ? 33.595 0.443 92.708 1.00 37.34 233 GLY A C 1
ATOM 1544 O O . GLY A 1 233 ? 34.723 0.879 92.413 1.00 37.96 233 GLY A O 1
ATOM 1545 N N . VAL A 1 234 ? 33.382 -0.641 93.458 1.00 37.56 234 VAL A N 1
ATOM 1546 C CA . VAL A 1 234 ? 34.465 -1.412 94.139 1.00 38.60 234 VAL A CA 1
ATOM 1547 C C . VAL A 1 234 ? 35.370 -2.054 93.077 1.00 39.31 234 VAL A C 1
ATOM 1548 O O . VAL A 1 234 ? 36.601 -2.068 93.284 1.00 40.15 234 VAL A O 1
ATOM 1552 N N . ALA A 1 235 ? 34.790 -2.550 91.980 1.00 39.30 235 ALA A N 1
ATOM 1553 C CA . ALA A 1 235 ? 35.508 -3.287 90.910 1.00 40.00 235 ALA A CA 1
ATOM 1554 C C . ALA A 1 235 ? 35.970 -2.335 89.797 1.00 40.42 235 ALA A C 1
ATOM 1555 O O . ALA A 1 235 ? 36.558 -2.837 88.820 1.00 41.23 235 ALA A O 1
ATOM 1557 N N . SER A 1 236 ? 35.753 -1.023 89.945 1.00 40.38 236 SER A N 1
ATOM 1558 C CA . SER A 1 236 ? 36.061 0.012 88.920 1.00 40.74 236 SER A CA 1
ATOM 1559 C C . SER A 1 236 ? 37.271 0.861 89.332 1.00 41.39 236 SER A C 1
ATOM 1560 O O . SER A 1 236 ? 38.208 0.996 88.517 1.00 41.78 236 SER A O 1
ATOM 1563 N N . VAL A 1 237 ? 37.233 1.424 90.544 1.00 41.26 237 VAL A N 1
ATOM 1564 C CA . VAL A 1 237 ? 38.173 2.480 91.031 1.00 42.11 237 VAL A CA 1
ATOM 1565 C C . VAL A 1 237 ? 39.614 1.968 90.999 1.00 42.99 237 VAL A C 1
ATOM 1566 O O . VAL A 1 237 ? 40.515 2.750 90.712 1.00 43.59 237 VAL A O 1
ATOM 1570 N N . PRO A 1 238 ? 39.902 0.678 91.307 1.00 43.15 238 PRO A N 1
ATOM 1571 C CA . PRO A 1 238 ? 41.260 0.143 91.159 1.00 44.13 238 PRO A CA 1
ATOM 1572 C C . PRO A 1 238 ? 41.840 0.125 89.733 1.00 44.30 238 PRO A C 1
ATOM 1573 O O . PRO A 1 238 ? 43.053 0.153 89.620 1.00 45.23 238 PRO A O 1
ATOM 1577 N N . HIS A 1 239 ? 40.994 0.081 88.698 1.00 43.41 239 HIS A N 1
ATOM 1578 C CA . HIS A 1 239 ? 41.403 -0.188 87.291 1.00 43.54 239 HIS A CA 1
ATOM 1579 C C . HIS A 1 239 ? 41.331 1.073 86.419 1.00 43.48 239 HIS A C 1
ATOM 1580 O O . HIS A 1 239 ? 42.058 1.117 85.418 1.00 44.18 239 HIS A O 1
ATOM 1587 N N . ARG A 1 240 ? 40.481 2.045 86.756 1.00 42.79 240 ARG A N 1
ATOM 1588 C CA . ARG A 1 240 ? 40.209 3.227 85.893 1.00 42.64 240 ARG A CA 1
ATOM 1589 C C . ARG A 1 240 ? 40.114 4.492 86.736 1.00 42.77 240 ARG A C 1
ATOM 1590 O O . ARG A 1 240 ? 39.641 4.449 87.872 1.00 42.12 240 ARG A O 1
ATOM 1598 N N . PRO A 1 241 ? 40.540 5.659 86.198 1.00 43.47 241 PRO A N 1
ATOM 1599 C CA . PRO A 1 241 ? 40.277 6.943 86.848 1.00 43.65 241 PRO A CA 1
ATOM 1600 C C . PRO A 1 241 ? 38.764 7.202 86.885 1.00 42.71 241 PRO A C 1
ATOM 1601 O O . PRO A 1 241 ? 38.102 6.907 85.907 1.00 42.21 241 PRO A O 1
ATOM 1605 N N . VAL A 1 242 ? 38.264 7.728 88.004 1.00 42.59 242 VAL A N 1
ATOM 1606 C CA . VAL A 1 242 ? 36.812 7.963 88.249 1.00 41.85 242 VAL A CA 1
ATOM 1607 C C . VAL A 1 242 ? 36.590 9.455 88.522 1.00 42.23 242 VAL A C 1
ATOM 1608 O O . VAL A 1 242 ? 37.406 10.054 89.247 1.00 42.89 242 VAL A O 1
ATOM 1612 N N . ASP A 1 243 ? 35.526 10.015 87.937 1.00 41.83 243 ASP A N 1
ATOM 1613 C CA . ASP A 1 243 ? 35.080 11.423 88.109 1.00 42.23 243 ASP A CA 1
ATOM 1614 C C . ASP A 1 243 ? 33.568 11.410 88.363 1.00 41.53 243 ASP A C 1
ATOM 1615 O O . ASP A 1 243 ? 32.803 11.353 87.383 1.00 41.18 243 ASP A O 1
ATOM 1620 N N . VAL A 1 244 ? 33.161 11.473 89.635 1.00 41.65 244 VAL A N 1
ATOM 1621 C CA . VAL A 1 244 ? 31.746 11.287 90.084 1.00 41.21 244 VAL A CA 1
ATOM 1622 C C . VAL A 1 244 ? 30.862 12.418 89.538 1.00 41.66 244 VAL A C 1
ATOM 1623 O O . VAL A 1 244 ? 29.634 12.223 89.501 1.00 41.14 244 VAL A O 1
ATOM 1627 N N . LYS A 1 245 ? 31.448 13.559 89.160 1.00 42.88 245 LYS A N 1
ATOM 1628 C CA . LYS A 1 245 ? 30.710 14.716 88.584 1.00 43.53 245 LYS A CA 1
ATOM 1629 C C . LYS A 1 245 ? 30.396 14.430 87.114 1.00 44.06 245 LYS A C 1
ATOM 1630 O O . LYS A 1 245 ? 29.281 14.770 86.678 1.00 44.22 245 LYS A O 1
ATOM 1636 N N . GLU A 1 246 ? 31.341 13.828 86.388 1.00 44.68 246 GLU A N 1
ATOM 1637 C CA . GLU A 1 246 ? 31.170 13.429 84.965 1.00 45.18 246 GLU A CA 1
ATOM 1638 C C . GLU A 1 246 ? 30.203 12.240 84.900 1.00 43.77 246 GLU A C 1
ATOM 1639 O O . GLU A 1 246 ? 29.480 12.128 83.893 1.00 44.31 246 GLU A O 1
ATOM 1645 N N . LEU A 1 247 ? 30.194 11.380 85.923 1.00 42.02 247 LEU A N 1
ATOM 1646 C CA . LEU A 1 247 ? 29.229 10.253 86.025 1.00 40.85 247 LEU A CA 1
ATOM 1647 C C . LEU A 1 247 ? 27.860 10.803 86.438 1.00 39.86 247 LEU A C 1
ATOM 1648 O O . LEU A 1 247 ? 26.851 10.172 86.085 1.00 39.37 247 LEU A O 1
ATOM 1653 N N . ASP A 1 248 ? 27.841 11.934 87.151 1.00 39.48 248 ASP A N 1
ATOM 1654 C CA . ASP A 1 248 ? 26.609 12.623 87.620 1.00 38.95 248 ASP A CA 1
ATOM 1655 C C . ASP A 1 248 ? 25.788 11.643 88.470 1.00 37.90 248 ASP A C 1
ATOM 1656 O O . ASP A 1 248 ? 24.551 11.727 88.439 1.00 37.83 248 ASP A O 1
ATOM 1661 N N . VAL A 1 249 ? 26.461 10.741 89.191 1.00 37.31 249 VAL A N 1
ATOM 1662 C CA . VAL A 1 249 ? 25.837 9.782 90.149 1.00 36.39 249 VAL A CA 1
ATOM 1663 C C . VAL A 1 249 ? 25.420 10.558 91.399 1.00 35.71 249 VAL A C 1
ATOM 1664 O O . VAL A 1 249 ? 26.087 11.559 91.725 1.00 36.21 249 VAL A O 1
ATOM 1668 N N . ASP A 1 250 ? 24.365 10.103 92.075 1.00 34.84 250 ASP A N 1
ATOM 1669 C CA . ASP A 1 250 ? 23.933 10.652 93.388 1.00 34.26 250 ASP A CA 1
ATOM 1670 C C . ASP A 1 250 ? 24.871 10.107 94.470 1.00 33.89 250 ASP A C 1
ATOM 1671 O O . ASP A 1 250 ? 25.270 10.891 95.341 1.00 33.86 250 ASP A O 1
ATOM 1676 N N . PHE A 1 251 ? 25.198 8.813 94.399 1.00 33.66 251 PHE A N 1
ATOM 1677 C CA . PHE A 1 251 ? 26.047 8.085 95.377 1.00 33.52 251 PHE A CA 1
ATOM 1678 C C . PHE A 1 251 ? 26.992 7.127 94.641 1.00 33.79 251 PHE A C 1
ATOM 1679 O O . PHE A 1 251 ? 26.564 6.443 93.697 1.00 33.74 251 PHE A O 1
ATOM 1687 N N . TYR A 1 252 ? 28.245 7.073 95.095 1.00 34.22 252 TYR A N 1
ATOM 1688 C CA . TYR A 1 252 ? 29.325 6.186 94.589 1.00 34.64 252 TYR A CA 1
ATOM 1689 C C . TYR A 1 252 ? 30.101 5.653 95.799 1.00 34.55 252 TYR A C 1
ATOM 1690 O O . TYR A 1 252 ? 30.394 6.454 96.701 1.00 34.46 252 TYR A O 1
ATOM 1699 N N . CYS A 1 253 ? 30.423 4.358 95.823 1.00 34.65 253 CYS A N 1
ATOM 1700 C CA . CYS A 1 253 ? 31.114 3.697 96.964 1.00 34.76 253 CYS A CA 1
ATOM 1701 C C . CYS A 1 253 ? 32.203 2.750 96.448 1.00 35.31 253 CYS A C 1
ATOM 1702 O O . CYS A 1 253 ? 31.968 2.072 95.431 1.00 35.44 253 CYS A O 1
ATOM 1705 N N . PHE A 1 254 ? 33.353 2.714 97.130 1.00 35.70 254 PHE A N 1
ATOM 1706 C CA . PHE A 1 254 ? 34.502 1.833 96.787 1.00 36.28 254 PHE A CA 1
ATOM 1707 C C . PHE A 1 254 ? 35.254 1.424 98.062 1.00 36.55 254 PHE A C 1
ATOM 1708 O O . PHE A 1 254 ? 35.073 2.069 99.116 1.00 36.32 254 PHE A O 1
ATOM 1716 N N . SER A 1 255 ? 36.062 0.362 97.953 1.00 36.97 255 SER A N 1
ATOM 1717 C CA . SER A 1 255 ? 36.773 -0.320 99.066 1.00 37.24 255 SER A CA 1
ATOM 1718 C C . SER A 1 255 ? 38.281 -0.311 98.797 1.00 38.04 255 SER A C 1
ATOM 1719 O O . SER A 1 255 ? 38.696 -0.805 97.730 1.00 38.59 255 SER A O 1
ATOM 1722 N N . TRP A 1 256 ? 39.071 0.209 99.738 1.00 38.16 256 TRP A N 1
ATOM 1723 C CA . TRP A 1 256 ? 40.508 0.523 99.529 1.00 39.12 256 TRP A CA 1
ATOM 1724 C C . TRP A 1 256 ? 41.359 -0.752 99.425 1.00 39.93 256 TRP A C 1
ATOM 1725 O O . TRP A 1 256 ? 42.440 -0.673 98.810 1.00 40.48 256 TRP A O 1
ATOM 1736 N N . TYR A 1 257 ? 40.895 -1.888 99.958 1.00 39.96 257 TYR A N 1
ATOM 1737 C CA . TYR A 1 257 ? 41.681 -3.155 100.015 1.00 40.86 257 TYR A CA 1
ATOM 1738 C C . TYR A 1 257 ? 41.742 -3.837 98.638 1.00 41.70 257 TYR A C 1
ATOM 1739 O O . TYR A 1 257 ? 42.515 -4.804 98.479 1.00 42.34 257 TYR A O 1
ATOM 1772 N N . LEU A 1 259 ? 42.397 -1.717 96.197 1.00 44.07 259 LEU A N 1
ATOM 1773 C CA . LEU A 1 259 ? 43.100 -0.503 95.689 1.00 44.66 259 LEU A CA 1
ATOM 1774 C C . LEU A 1 259 ? 44.445 -0.308 96.406 1.00 45.04 259 LEU A C 1
ATOM 1775 O O . LEU A 1 259 ? 44.831 0.860 96.601 1.00 45.09 259 LEU A O 1
ATOM 1780 N N . PHE A 1 260 ? 45.130 -1.384 96.804 1.00 45.13 260 PHE A N 1
ATOM 1781 C CA . PHE A 1 260 ? 46.503 -1.335 97.377 1.00 45.88 260 PHE A CA 1
ATOM 1782 C C . PHE A 1 260 ? 46.483 -0.663 98.759 1.00 45.52 260 PHE A C 1
ATOM 1783 O O . PHE A 1 260 ? 47.514 -0.086 99.173 1.00 46.35 260 PHE A O 1
ATOM 1791 N N . GLY A 1 261 ? 45.354 -0.759 99.469 1.00 44.32 261 GLY A N 1
ATOM 1792 C CA . GLY A 1 261 ? 45.097 -0.010 100.713 1.00 43.66 261 GLY A CA 1
ATOM 1793 C C . GLY A 1 261 ? 44.517 -0.886 101.822 1.00 42.96 261 GLY A C 1
ATOM 1794 O O . GLY A 1 261 ? 44.537 -2.114 101.740 1.00 42.84 261 GLY A O 1
ATOM 1795 N N . PRO A 1 262 ? 43.999 -0.264 102.905 1.00 42.36 262 PRO A N 1
ATOM 1796 C CA . PRO A 1 262 ? 43.395 -1.003 104.014 1.00 41.96 262 PRO A CA 1
ATOM 1797 C C . PRO A 1 262 ? 41.971 -1.494 103.711 1.00 41.21 262 PRO A C 1
ATOM 1798 O O . PRO A 1 262 ? 41.389 -1.050 102.733 1.00 41.03 262 PRO A O 1
ATOM 1802 N N . HIS A 1 263 ? 41.454 -2.403 104.543 1.00 40.89 263 HIS A N 1
ATOM 1803 C CA . HIS A 1 263 ? 40.021 -2.802 104.566 1.00 40.32 263 HIS A CA 1
ATOM 1804 C C . HIS A 1 263 ? 39.223 -1.626 105.138 1.00 39.73 263 HIS A C 1
ATOM 1805 O O . HIS A 1 263 ? 39.132 -1.516 106.373 1.00 39.72 263 HIS A O 1
ATOM 1812 N N . LEU A 1 264 ? 38.708 -0.771 104.251 1.00 39.46 264 LEU A N 1
ATOM 1813 C CA . LEU A 1 264 ? 38.122 0.559 104.563 1.00 38.94 264 LEU A CA 1
ATOM 1814 C C . LEU A 1 264 ? 37.309 1.026 103.350 1.00 38.68 264 LEU A C 1
ATOM 1815 O O . LEU A 1 264 ? 37.839 0.966 102.218 1.00 39.04 264 LEU A O 1
ATOM 1820 N N . GLY A 1 265 ? 36.067 1.457 103.576 1.00 38.03 265 GLY A N 1
ATOM 1821 C CA . GLY A 1 265 ? 35.171 1.974 102.526 1.00 37.55 265 GLY A CA 1
ATOM 1822 C C . GLY A 1 265 ? 35.254 3.487 102.424 1.00 37.37 265 GLY A C 1
ATOM 1823 O O . GLY A 1 265 ? 35.641 4.131 103.421 1.00 37.45 265 GLY A O 1
ATOM 1824 N N . THR A 1 266 ? 34.931 4.029 101.249 1.00 37.19 266 THR A N 1
ATOM 1825 C CA . THR A 1 266 ? 34.651 5.472 101.028 1.00 37.10 266 THR A CA 1
ATOM 1826 C C . THR A 1 266 ? 33.374 5.599 100.195 1.00 36.58 266 THR A C 1
ATOM 1827 O O . THR A 1 266 ? 33.321 4.998 99.105 1.00 37.11 266 THR A O 1
ATOM 1831 N N . LEU A 1 267 ? 32.401 6.355 100.707 1.00 35.90 267 LEU A N 1
ATOM 1832 C CA . LEU A 1 267 ? 31.115 6.662 100.036 1.00 35.42 267 LEU A CA 1
ATOM 1833 C C . LEU A 1 267 ? 31.120 8.135 99.626 1.00 35.60 267 LEU A C 1
ATOM 1834 O O . LEU A 1 267 ? 31.477 8.976 100.465 1.00 36.03 267 LEU A O 1
ATOM 1839 N N . TYR A 1 268 ? 30.750 8.418 98.377 1.00 35.57 268 TYR A N 1
ATOM 1840 C CA . TYR A 1 268 ? 30.458 9.780 97.866 1.00 35.77 268 TYR A CA 1
ATOM 1841 C C . TYR A 1 268 ? 28.944 9.992 97.885 1.00 35.26 268 TYR A C 1
ATOM 1842 O O . TYR A 1 268 ? 28.209 9.034 97.610 1.00 34.96 268 TYR A O 1
ATOM 1851 N N . ALA A 1 269 ? 28.512 11.211 98.210 1.00 35.39 269 ALA A N 1
ATOM 1852 C CA . ALA A 1 269 ? 27.110 11.675 98.131 1.00 35.28 269 ALA A CA 1
ATOM 1853 C C . ALA A 1 269 ? 27.118 13.120 97.635 1.00 36.11 269 ALA A C 1
ATOM 1854 O O . ALA A 1 269 ? 27.760 13.959 98.289 1.00 36.57 269 ALA A O 1
ATOM 1856 N N . SER A 1 270 ? 26.449 13.391 96.516 1.00 36.67 270 SER A N 1
ATOM 1857 C CA . SER A 1 270 ? 26.329 14.749 95.929 1.00 37.66 270 SER A CA 1
ATOM 1858 C C . SER A 1 270 ? 25.665 15.672 96.954 1.00 37.88 270 SER A C 1
ATOM 1859 O O . SER A 1 270 ? 24.890 15.168 97.785 1.00 37.51 270 SER A O 1
ATOM 1862 N N . ARG A 1 271 ? 25.970 16.969 96.892 1.00 38.94 271 ARG A N 1
ATOM 1863 C CA . ARG A 1 271 ? 25.359 18.014 97.755 1.00 39.56 271 ARG A CA 1
ATOM 1864 C C . ARG A 1 271 ? 23.833 17.944 97.603 1.00 39.16 271 ARG A C 1
ATOM 1865 O O . ARG A 1 271 ? 23.145 17.921 98.639 1.00 39.21 271 ARG A O 1
ATOM 1873 N N . LYS A 1 272 ? 23.336 17.858 96.366 1.00 39.12 272 LYS A N 1
ATOM 1874 C CA . LYS A 1 272 ? 21.884 17.745 96.054 1.00 39.04 272 LYS A CA 1
ATOM 1875 C C . LYS A 1 272 ? 21.292 16.548 96.808 1.00 37.80 272 LYS A C 1
ATOM 1876 O O . LYS A 1 272 ? 20.263 16.730 97.477 1.00 37.65 272 LYS A O 1
ATOM 1882 N N . ALA A 1 273 ? 21.923 15.376 96.695 1.00 37.09 273 ALA A N 1
ATOM 1883 C CA . ALA A 1 273 ? 21.457 14.099 97.286 1.00 36.30 273 ALA A CA 1
ATOM 1884 C C . ALA A 1 273 ? 21.434 14.198 98.817 1.00 35.79 273 ALA A C 1
ATOM 1885 O O . ALA A 1 273 ? 20.474 13.686 99.427 1.00 35.35 273 ALA A O 1
ATOM 1887 N N . GLN A 1 274 ? 22.452 14.826 99.411 1.00 35.87 274 GLN A N 1
ATOM 1888 C CA . GLN A 1 274 ? 22.559 15.038 100.880 1.00 35.74 274 GLN A CA 1
ATOM 1889 C C . GLN A 1 274 ? 21.404 15.926 101.352 1.00 35.88 274 GLN A C 1
ATOM 1890 O O . GLN A 1 274 ? 20.648 15.491 102.243 1.00 36.04 274 GLN A O 1
ATOM 1896 N N . ASP A 1 275 ? 21.257 17.108 100.754 1.00 36.23 275 ASP A N 1
ATOM 1897 C CA . ASP A 1 275 ? 20.284 18.147 101.189 1.00 36.64 275 ASP A CA 1
ATOM 1898 C C . ASP A 1 275 ? 18.846 17.645 101.006 1.00 36.27 275 ASP A C 1
ATOM 1899 O O . ASP A 1 275 ? 18.000 17.995 101.848 1.00 36.51 275 ASP A O 1
ATOM 1904 N N . ARG A 1 276 ? 18.578 16.858 99.960 1.00 36.09 276 ARG A N 1
ATOM 1905 C CA . ARG A 1 276 ? 17.195 16.531 99.518 1.00 36.07 276 ARG A CA 1
ATOM 1906 C C . ARG A 1 276 ? 16.729 15.176 100.065 1.00 35.32 276 ARG A C 1
ATOM 1907 O O . ARG A 1 276 ? 15.535 15.075 100.374 1.00 35.43 276 ARG A O 1
ATOM 1915 N N . TYR A 1 277 ? 17.609 14.173 100.152 1.00 34.95 277 TYR A N 1
ATOM 1916 C CA . TYR A 1 277 ? 17.221 12.748 100.341 1.00 34.70 277 TYR A CA 1
ATOM 1917 C C . TYR A 1 277 ? 17.695 12.172 101.685 1.00 34.73 277 TYR A C 1
ATOM 1918 O O . TYR A 1 277 ? 17.099 11.169 102.111 1.00 34.68 277 TYR A O 1
ATOM 1927 N N . MET A 1 278 ? 18.730 12.735 102.319 1.00 35.13 278 MET A N 1
ATOM 1928 C CA . MET A 1 278 ? 19.422 12.090 103.471 1.00 35.16 278 MET A CA 1
ATOM 1929 C C . MET A 1 278 ? 18.968 12.701 104.803 1.00 35.47 278 MET A C 1
ATOM 1930 O O . MET A 1 278 ? 18.807 13.932 104.882 1.00 35.78 278 MET A O 1
ATOM 1935 N N . THR A 1 279 ? 18.782 11.842 105.809 1.00 35.45 279 THR A N 1
ATOM 1936 C CA . THR A 1 279 ? 18.564 12.198 107.235 1.00 35.68 279 THR A CA 1
ATOM 1937 C C . THR A 1 279 ? 19.756 11.666 108.036 1.00 35.68 279 THR A C 1
ATOM 1938 O O . THR A 1 279 ? 20.148 10.504 107.802 1.00 35.56 279 THR A O 1
ATOM 1942 N N . SER A 1 280 ? 20.308 12.489 108.932 1.00 35.80 280 SER A N 1
ATOM 1943 C CA . SER A 1 280 ? 21.416 12.131 109.856 1.00 35.78 280 SER A CA 1
ATOM 1944 C C . SER A 1 280 ? 21.032 10.897 110.676 1.00 35.62 280 SER A C 1
ATOM 1945 O O . SER A 1 280 ? 19.890 10.862 111.166 1.00 35.59 280 SER A O 1
ATOM 1948 N N . ILE A 1 281 ? 21.956 9.938 110.814 1.00 35.44 281 ILE A N 1
ATOM 1949 C CA . ILE A 1 281 ? 21.820 8.750 111.713 1.00 35.44 281 ILE A CA 1
ATOM 1950 C C . ILE A 1 281 ? 22.743 8.927 112.927 1.00 35.80 281 ILE A C 1
ATOM 1951 O O . ILE A 1 281 ? 22.893 7.960 113.690 1.00 35.63 281 ILE A O 1
ATOM 1956 N N . ASN A 1 282 ? 23.332 10.118 113.087 1.00 36.25 282 ASN A N 1
ATOM 1957 C CA . ASN A 1 282 ? 24.348 10.447 114.122 1.00 36.91 282 ASN A CA 1
ATOM 1958 C C . ASN A 1 282 ? 23.643 11.088 115.324 1.00 37.22 282 ASN A C 1
ATOM 1959 O O . ASN A 1 282 ? 22.418 11.308 115.236 1.00 37.09 282 ASN A O 1
ATOM 1964 N N . HIS A 1 283 ? 24.394 11.379 116.394 1.00 37.46 283 HIS A N 1
ATOM 1965 C CA . HIS A 1 283 ? 23.904 12.034 117.637 1.00 37.95 283 HIS A CA 1
ATOM 1966 C C . HIS A 1 283 ? 23.224 13.363 117.286 1.00 38.31 283 HIS A C 1
ATOM 1967 O O . HIS A 1 283 ? 23.685 14.034 116.341 1.00 38.03 283 HIS A O 1
ATOM 1974 N N . TYR A 1 284 ? 22.193 13.740 118.048 1.00 38.83 284 TYR A N 1
ATOM 1975 C CA . TYR A 1 284 ? 21.338 14.932 117.798 1.00 39.30 284 TYR A CA 1
ATOM 1976 C C . TYR A 1 284 ? 22.190 16.209 117.767 1.00 39.96 284 TYR A C 1
ATOM 1977 O O . TYR A 1 284 ? 21.804 17.128 117.026 1.00 40.10 284 TYR A O 1
ATOM 1986 N N . PHE A 1 285 ? 23.295 16.255 118.529 1.00 40.58 285 PHE A N 1
ATOM 1987 C CA . PHE A 1 285 ? 24.151 17.459 118.738 1.00 41.24 285 PHE A CA 1
ATOM 1988 C C . PHE A 1 285 ? 25.192 17.619 117.616 1.00 41.49 285 PHE A C 1
ATOM 1989 O O . PHE A 1 285 ? 25.843 18.684 117.581 1.00 42.28 285 PHE A O 1
ATOM 1997 N N . VAL A 1 286 ? 25.359 16.620 116.740 1.00 44.79 286 VAL A N 1
ATOM 1998 C CA . VAL A 1 286 ? 26.370 16.643 115.637 1.00 44.50 286 VAL A CA 1
ATOM 1999 C C . VAL A 1 286 ? 25.741 17.307 114.404 1.00 44.23 286 VAL A C 1
ATOM 2000 O O . VAL A 1 286 ? 24.668 16.851 113.972 1.00 43.48 286 VAL A O 1
ATOM 2004 N N . SER A 1 287 ? 26.396 18.341 113.864 1.00 44.96 287 SER A N 1
ATOM 2005 C CA . SER A 1 287 ? 25.983 19.066 112.633 1.00 45.20 287 SER A CA 1
ATOM 2006 C C . SER A 1 287 ? 25.887 18.073 111.466 1.00 44.21 287 SER A C 1
ATOM 2007 O O . SER A 1 287 ? 26.809 17.243 111.316 1.00 43.58 287 SER A O 1
ATOM 2010 N N . SER A 1 288 ? 24.812 18.159 110.676 1.00 44.14 288 SER A N 1
ATOM 2011 C CA . SER A 1 288 ? 24.433 17.164 109.635 1.00 43.38 288 SER A CA 1
ATOM 2012 C C . SER A 1 288 ? 24.710 17.702 108.221 1.00 43.19 288 SER A C 1
ATOM 2013 O O . SER A 1 288 ? 24.214 17.084 107.262 1.00 42.73 288 SER A O 1
ATOM 2016 N N . SER A 1 289 ? 25.494 18.780 108.089 1.00 43.48 289 SER A N 1
ATOM 2017 C CA . SER A 1 289 ? 25.786 19.462 106.798 1.00 43.66 289 SER A CA 1
ATOM 2018 C C . SER A 1 289 ? 26.699 18.593 105.927 1.00 42.63 289 SER A C 1
ATOM 2019 O O . SER A 1 289 ? 26.390 18.444 104.733 1.00 42.37 289 SER A O 1
ATOM 2022 N N . SER A 1 290 ? 27.785 18.065 106.497 1.00 41.96 290 SER A N 1
ATOM 2023 C CA . SER A 1 290 ? 28.738 17.151 105.813 1.00 41.31 290 SER A CA 1
ATOM 2024 C C . SER A 1 290 ? 28.181 15.722 105.821 1.00 40.60 290 SER A C 1
ATOM 2025 O O . SER A 1 290 ? 27.260 15.445 106.616 1.00 40.82 290 SER A O 1
ATOM 2028 N N . LEU A 1 291 ? 28.720 14.855 104.961 1.00 40.18 291 LEU A N 1
ATOM 2029 C CA . LEU A 1 291 ? 28.381 13.409 104.903 1.00 39.72 291 LEU A CA 1
ATOM 2030 C C . LEU A 1 291 ? 28.916 12.718 106.161 1.00 39.92 291 LEU A C 1
ATOM 2031 O O . LEU A 1 291 ? 28.232 11.806 106.666 1.00 40.03 291 LEU A O 1
ATOM 2036 N N . ASP A 1 292 ? 30.090 13.136 106.647 1.00 40.32 292 ASP A N 1
ATOM 2037 C CA . ASP A 1 292 ? 30.666 12.680 107.941 1.00 40.95 292 ASP A CA 1
ATOM 2038 C C . ASP A 1 292 ? 29.628 12.900 109.048 1.00 40.91 292 ASP A C 1
ATOM 2039 O O . ASP A 1 292 ? 29.297 11.927 109.748 1.00 40.72 292 ASP A O 1
ATOM 2044 N N . GLY A 1 293 ? 29.121 14.131 109.169 1.00 40.96 293 GLY A N 1
ATOM 2045 C CA . GLY A 1 293 ? 28.087 14.524 110.146 1.00 41.23 293 GLY A CA 1
ATOM 2046 C C . GLY A 1 293 ? 26.882 13.599 110.116 1.00 40.72 293 GLY A C 1
ATOM 2047 O O . GLY A 1 293 ? 26.355 13.282 111.201 1.00 40.81 293 GLY A O 1
ATOM 2048 N N . LYS A 1 294 ? 26.457 13.178 108.922 1.00 40.32 294 LYS A N 1
ATOM 2049 C CA . LYS A 1 294 ? 25.225 12.369 108.717 1.00 40.39 294 LYS A CA 1
ATOM 2050 C C . LYS A 1 294 ? 25.473 10.897 109.071 1.00 40.41 294 LYS A C 1
ATOM 2051 O O . LYS A 1 294 ? 24.583 10.312 109.710 1.00 40.77 294 LYS A O 1
ATOM 2057 N N . LEU A 1 295 ? 26.615 10.323 108.666 1.00 40.56 295 LEU A N 1
ATOM 2058 C CA . LEU A 1 295 ? 26.816 8.847 108.594 1.00 40.82 295 LEU A CA 1
ATOM 2059 C C . LEU A 1 295 ? 27.920 8.343 109.535 1.00 41.44 295 LEU A C 1
ATOM 2060 O O . LEU A 1 295 ? 27.964 7.116 109.752 1.00 41.43 295 LEU A O 1
ATOM 2065 N N . ALA A 1 296 ? 28.800 9.208 110.049 1.00 42.31 296 ALA A N 1
ATOM 2066 C CA . ALA A 1 296 ? 29.970 8.788 110.860 1.00 43.30 296 ALA A CA 1
ATOM 2067 C C . ALA A 1 296 ? 29.490 8.342 112.246 1.00 44.28 296 ALA A C 1
ATOM 2068 O O . ALA A 1 296 ? 29.040 9.209 113.015 1.00 45.15 296 ALA A O 1
ATOM 2070 N N . LEU A 1 297 ? 29.562 7.034 112.521 1.00 44.35 297 LEU A N 1
ATOM 2071 C CA . LEU A 1 297 ? 29.137 6.397 113.795 1.00 44.96 297 LEU A CA 1
ATOM 2072 C C . LEU A 1 297 ? 30.376 6.109 114.647 1.00 45.77 297 LEU A C 1
ATOM 2073 O O . LEU A 1 297 ? 31.153 5.210 114.271 1.00 45.86 297 LEU A O 1
ATOM 2078 N N . GLY A 1 298 ? 30.544 6.846 115.749 1.00 46.42 298 GLY A N 1
ATOM 2079 C CA . GLY A 1 298 ? 31.707 6.743 116.650 1.00 47.60 298 GLY A CA 1
ATOM 2080 C C . GLY A 1 298 ? 32.930 7.430 116.069 1.00 47.56 298 GLY A C 1
ATOM 2081 O O . GLY A 1 298 ? 32.801 8.085 115.014 1.00 46.38 298 GLY A O 1
ATOM 2082 N N . MET A 1 299 ? 34.080 7.285 116.730 1.00 48.71 299 MET A N 1
ATOM 2083 C CA . MET A 1 299 ? 35.368 7.880 116.286 1.00 49.22 299 MET A CA 1
ATOM 2084 C C . MET A 1 299 ? 35.831 7.166 115.017 1.00 47.81 299 MET A C 1
ATOM 2085 O O . MET A 1 299 ? 35.907 5.939 114.986 1.00 47.19 299 MET A O 1
ATOM 2090 N N . PRO A 1 300 ? 36.137 7.902 113.925 1.00 46.99 300 PRO A N 1
ATOM 2091 C CA . PRO A 1 300 ? 36.641 7.280 112.701 1.00 46.26 300 PRO A CA 1
ATOM 2092 C C . PRO A 1 300 ? 38.042 6.679 112.885 1.00 46.86 300 PRO A C 1
ATOM 2093 O O . PRO A 1 300 ? 38.743 7.079 113.802 1.00 47.85 300 PRO A O 1
ATOM 2097 N N . SER A 1 301 ? 38.403 5.723 112.024 1.00 46.15 301 SER A N 1
ATOM 2098 C CA . SER A 1 301 ? 39.732 5.062 112.005 1.00 46.79 301 SER A CA 1
ATOM 2099 C C . SER A 1 301 ? 40.718 5.941 111.235 1.00 46.63 301 SER A C 1
ATOM 2100 O O . SER A 1 301 ? 40.956 5.660 110.046 1.00 46.05 301 SER A O 1
ATOM 2103 N N . PHE A 1 302 ? 41.265 6.965 111.896 1.00 47.46 302 PHE A N 1
ATOM 2104 C CA . PHE A 1 302 ? 42.191 7.960 111.292 1.00 47.79 302 PHE A CA 1
ATOM 2105 C C . PHE A 1 302 ? 43.418 7.239 110.725 1.00 47.69 302 PHE A C 1
ATOM 2106 O O . PHE A 1 302 ? 43.897 7.643 109.651 1.00 46.98 302 PHE A O 1
ATOM 2114 N N . GLU A 1 303 ? 43.906 6.214 111.436 1.00 48.41 303 GLU A N 1
ATOM 2115 C CA . GLU A 1 303 ? 45.131 5.448 111.073 1.00 48.86 303 GLU A CA 1
ATOM 2116 C C . GLU A 1 303 ? 44.947 4.781 109.700 1.00 47.69 303 GLU A C 1
ATOM 2117 O O . GLU A 1 303 ? 45.933 4.737 108.943 1.00 47.64 303 GLU A O 1
ATOM 2123 N N . LEU A 1 304 ? 43.738 4.310 109.374 1.00 46.79 304 LEU A N 1
ATOM 2124 C CA . LEU A 1 304 ? 43.441 3.639 108.077 1.00 45.94 304 LEU A CA 1
ATOM 2125 C C . LEU A 1 304 ? 43.217 4.692 106.984 1.00 45.33 304 LEU A C 1
ATOM 2126 O O . LEU A 1 304 ? 43.676 4.465 105.852 1.00 44.68 304 LEU A O 1
ATOM 2131 N N . GLN A 1 305 ? 42.545 5.802 107.305 1.00 45.62 305 GLN A N 1
ATOM 2132 C CA . GLN A 1 305 ? 42.267 6.902 106.341 1.00 45.65 305 GLN A CA 1
ATOM 2133 C C . GLN A 1 305 ? 43.588 7.447 105.784 1.00 45.90 305 GLN A C 1
ATOM 2134 O O . GLN A 1 305 ? 43.669 7.657 104.561 1.00 45.38 305 GLN A O 1
ATOM 2140 N N . LEU A 1 306 ? 44.578 7.660 106.655 1.00 46.85 306 LEU A N 1
ATOM 2141 C CA . LEU A 1 306 ? 45.871 8.314 106.314 1.00 47.61 306 LEU A CA 1
ATOM 2142 C C . LEU A 1 306 ? 46.759 7.368 105.489 1.00 47.17 306 LEU A C 1
ATOM 2143 O O . LEU A 1 306 ? 47.828 7.824 105.046 1.00 47.72 306 LEU A O 1
ATOM 2148 N N . MET A 1 307 ? 46.331 6.119 105.268 1.00 46.19 307 MET A N 1
ATOM 2149 C CA . MET A 1 307 ? 46.967 5.175 104.306 1.00 45.55 307 MET A CA 1
ATOM 2150 C C . MET A 1 307 ? 46.565 5.518 102.861 1.00 44.66 307 MET A C 1
ATOM 2151 O O . MET A 1 307 ? 47.198 4.970 101.937 1.00 44.56 307 MET A O 1
ATOM 2156 N N . CYS A 1 308 ? 45.557 6.374 102.659 1.00 43.99 30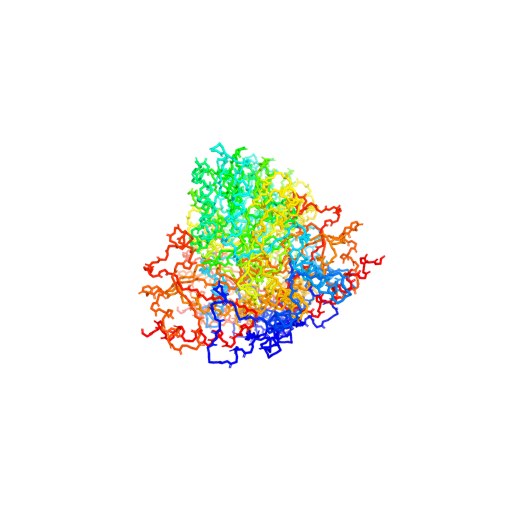8 CYS A N 1
ATOM 2157 C CA . CYS A 1 308 ? 44.832 6.505 101.363 1.00 43.32 308 CYS A CA 1
ATOM 2158 C C . CYS A 1 308 ? 45.479 7.552 100.445 1.00 43.25 308 CYS A C 1
ATOM 2159 O O . CYS A 1 308 ? 45.541 7.282 99.226 1.00 42.62 308 CYS A O 1
ATOM 2162 N N . SER A 1 309 ? 45.925 8.696 100.979 1.00 43.48 309 SER A N 1
ATOM 2163 C CA . SER A 1 309 ? 46.519 9.800 100.175 1.00 43.69 309 SER A CA 1
ATOM 2164 C C . SER A 1 309 ? 47.826 9.341 99.528 1.00 43.87 309 SER A C 1
ATOM 2165 O O . SER A 1 309 ? 48.102 9.723 98.393 1.00 43.65 309 SER A O 1
ATOM 2168 N N . PRO A 1 310 ? 48.673 8.525 100.205 1.00 44.29 310 PRO A N 1
ATOM 2169 C CA . PRO A 1 310 ? 49.823 7.898 99.547 1.00 44.47 310 PRO A CA 1
ATOM 2170 C C . PRO A 1 310 ? 49.463 7.056 98.311 1.00 43.87 310 PRO A C 1
ATOM 2171 O O . PRO A 1 310 ? 50.230 7.083 97.362 1.00 44.22 310 PRO A O 1
ATOM 2175 N N . ILE A 1 311 ? 48.328 6.348 98.338 1.00 43.08 311 ILE A N 1
ATOM 2176 C CA . ILE A 1 311 ? 47.861 5.491 97.205 1.00 42.76 311 ILE A CA 1
ATOM 2177 C C . ILE A 1 311 ? 47.418 6.397 96.048 1.00 42.69 311 ILE A C 1
ATOM 2178 O O . ILE A 1 311 ? 47.759 6.080 94.893 1.00 42.79 311 ILE A O 1
ATOM 2183 N N . VAL A 1 312 ? 46.697 7.480 96.351 1.00 42.70 312 VAL A N 1
ATOM 2184 C CA . VAL A 1 312 ? 46.228 8.490 95.355 1.00 43.06 312 VAL A CA 1
ATOM 2185 C C . VAL A 1 312 ? 47.443 9.015 94.575 1.00 43.98 312 VAL A C 1
ATOM 2186 O O . VAL A 1 312 ? 47.401 8.970 93.329 1.00 44.27 312 VAL A O 1
ATOM 2190 N N . SER A 1 313 ? 48.488 9.469 95.277 1.00 44.81 313 SER A N 1
ATOM 2191 C CA . SER A 1 313 ? 49.718 10.053 94.676 1.00 45.95 313 SER A CA 1
ATOM 2192 C C . SER A 1 313 ? 50.528 8.973 93.944 1.00 46.04 313 SER A C 1
ATOM 2193 O O . SER A 1 313 ? 51.194 9.323 92.953 1.00 46.36 313 SER A O 1
ATOM 2196 N N . TYR A 1 314 ? 50.482 7.716 94.402 1.00 45.66 314 TYR A N 1
ATOM 2197 C CA . TYR A 1 314 ? 51.173 6.576 93.744 1.00 45.94 314 TYR A CA 1
ATOM 2198 C C . TYR A 1 314 ? 50.520 6.293 92.385 1.00 46.14 314 TYR A C 1
ATOM 2199 O O . TYR A 1 314 ? 51.244 6.204 91.372 1.00 46.98 314 TYR A O 1
ATOM 2208 N N . LEU A 1 315 ? 49.192 6.156 92.361 1.00 45.79 315 LEU A N 1
ATOM 2209 C CA . LEU A 1 315 ? 48.425 5.778 91.142 1.00 46.01 315 LEU A CA 1
ATOM 2210 C C . LEU A 1 315 ? 48.436 6.930 90.127 1.00 46.44 315 LEU A C 1
ATOM 2211 O O . LEU A 1 315 ? 48.680 6.655 88.943 1.00 46.58 315 LEU A O 1
ATOM 2216 N N . GLN A 1 316 ? 48.199 8.165 90.577 1.00 46.77 316 GLN A N 1
ATOM 2217 C CA . GLN A 1 316 ? 48.006 9.353 89.699 1.00 47.51 316 GLN A CA 1
ATOM 2218 C C . GLN A 1 316 ? 49.347 9.888 89.177 1.00 48.36 316 GLN A C 1
ATOM 2219 O O . GLN A 1 316 ? 49.371 10.324 88.008 1.00 48.85 316 GLN A O 1
ATOM 2225 N N . ASP A 1 317 ? 50.403 9.882 90.000 1.00 48.74 317 ASP A N 1
ATOM 2226 C CA . ASP A 1 317 ? 51.663 10.634 89.733 1.00 49.76 317 ASP A CA 1
ATOM 2227 C C . ASP A 1 317 ? 52.866 9.691 89.589 1.00 50.20 317 ASP A C 1
ATOM 2228 O O . ASP A 1 317 ? 53.645 9.898 88.636 1.00 50.86 317 ASP A O 1
ATOM 2233 N N . THR A 1 318 ? 53.044 8.720 90.494 1.00 49.88 318 THR A N 1
ATOM 2234 C CA . THR A 1 318 ? 54.231 7.818 90.502 1.00 50.28 318 THR A CA 1
ATOM 2235 C C . THR A 1 318 ? 54.175 6.894 89.277 1.00 50.06 318 THR A C 1
ATOM 2236 O O . THR A 1 318 ? 55.139 6.908 88.493 1.00 50.57 318 THR A O 1
ATOM 2240 N N . VAL A 1 319 ? 53.086 6.136 89.109 1.00 49.15 319 VAL A N 1
ATOM 2241 C CA . VAL A 1 319 ? 52.906 5.185 87.971 1.00 49.19 319 VAL A CA 1
ATOM 2242 C C . VAL A 1 319 ? 52.053 5.858 86.889 1.00 49.04 319 VAL A C 1
ATOM 2243 O O . VAL A 1 319 ? 52.469 5.823 85.718 1.00 49.60 319 VAL A O 1
ATOM 2247 N N . GLY A 1 320 ? 50.911 6.443 87.264 1.00 48.30 320 GLY A N 1
ATOM 2248 C CA . GLY A 1 320 ? 49.990 7.123 86.328 1.00 48.49 320 GLY A CA 1
ATOM 2249 C C . GLY A 1 320 ? 48.996 6.156 85.706 1.00 48.46 320 GLY A C 1
ATOM 2250 O O . GLY A 1 320 ? 49.340 4.970 85.533 1.00 48.72 320 GLY A O 1
ATOM 2251 N N . TRP A 1 321 ? 47.804 6.647 85.363 1.00 48.30 321 TRP A N 1
ATOM 2252 C CA . TRP A 1 321 ? 46.671 5.827 84.856 1.00 48.60 321 TRP A CA 1
ATOM 2253 C C . TRP A 1 321 ? 46.962 5.295 83.445 1.00 49.52 321 TRP A C 1
ATOM 2254 O O . TRP A 1 321 ? 46.511 4.175 83.146 1.00 49.68 321 TRP A O 1
ATOM 2265 N N . ASP A 1 322 ? 47.682 6.054 82.614 1.00 50.27 322 ASP A N 1
ATOM 2266 C CA . ASP A 1 322 ? 48.039 5.644 81.227 1.00 51.83 322 ASP A CA 1
ATOM 2267 C C . ASP A 1 322 ? 48.765 4.294 81.273 1.00 51.99 322 ASP A C 1
ATOM 2268 O O . ASP A 1 322 ? 48.362 3.375 80.534 1.00 52.78 322 ASP A O 1
ATOM 2273 N N . ARG A 1 323 ? 49.785 4.188 82.130 1.00 50.97 323 ARG A N 1
ATOM 2274 C CA . ARG A 1 323 ? 50.666 2.997 82.266 1.00 51.50 323 ARG A CA 1
ATOM 2275 C C . ARG A 1 323 ? 49.883 1.852 82.922 1.00 49.82 323 ARG A C 1
ATOM 2276 O O . ARG A 1 323 ? 50.060 0.697 82.484 1.00 49.27 323 ARG A O 1
ATOM 2284 N N . ILE A 1 324 ? 49.057 2.168 83.930 1.00 48.63 324 ILE A N 1
ATOM 2285 C CA . ILE A 1 324 ? 48.221 1.191 84.691 1.00 47.24 324 ILE A CA 1
ATOM 2286 C C . ILE A 1 324 ? 47.252 0.508 83.721 1.00 45.56 324 ILE A C 1
ATOM 2287 O O . ILE A 1 324 ? 47.229 -0.736 83.688 1.00 45.19 324 ILE A O 1
ATOM 2292 N N . VAL A 1 325 ? 46.488 1.299 82.965 1.00 44.95 325 VAL A N 1
ATOM 2293 C CA . VAL A 1 325 ? 45.440 0.806 82.022 1.00 43.87 325 VAL A CA 1
ATOM 2294 C C . VAL A 1 325 ? 46.116 -0.004 80.907 1.00 44.31 325 VAL A C 1
ATOM 2295 O O . VAL A 1 325 ? 45.625 -1.111 80.605 1.00 44.11 325 VAL A O 1
ATOM 2299 N N . ARG A 1 326 ? 47.197 0.522 80.322 1.00 45.14 326 ARG A N 1
ATOM 2300 C CA . ARG A 1 326 ? 47.942 -0.141 79.217 1.00 45.81 326 ARG A CA 1
ATOM 2301 C C . ARG A 1 326 ? 48.544 -1.464 79.709 1.00 45.83 326 ARG A C 1
ATOM 2302 O O . ARG A 1 326 ? 48.463 -2.454 78.958 1.00 45.73 326 ARG A O 1
ATOM 2310 N N . GLN A 1 327 ? 49.125 -1.486 80.914 1.00 46.16 327 GLN A N 1
ATOM 2311 C CA . GLN A 1 327 ? 49.732 -2.708 81.511 1.00 46.56 327 GLN A CA 1
ATOM 2312 C C . GLN A 1 327 ? 48.637 -3.761 81.721 1.00 45.26 327 GLN A C 1
ATOM 2313 O O . GLN A 1 327 ? 48.834 -4.911 81.296 1.00 45.58 327 GLN A O 1
ATOM 2319 N N . GLU A 1 328 ? 47.520 -3.376 82.340 1.00 44.20 328 GLU A N 1
ATOM 2320 C CA . GLU A 1 328 ? 46.396 -4.298 82.661 1.00 43.16 328 GLU A CA 1
ATOM 2321 C C . GLU A 1 328 ? 45.763 -4.825 81.365 1.00 42.48 328 GLU A C 1
ATOM 2322 O O . GLU A 1 328 ? 45.413 -6.016 81.336 1.00 42.72 328 GLU A O 1
ATOM 2328 N N . THR A 1 329 ? 45.644 -3.988 80.330 1.00 42.20 329 THR A N 1
ATOM 2329 C CA . THR A 1 329 ? 45.077 -4.354 78.999 1.00 41.96 329 THR A CA 1
ATOM 2330 C C . THR A 1 329 ? 45.922 -5.463 78.353 1.00 42.74 329 THR A C 1
ATOM 2331 O O . THR A 1 329 ? 45.331 -6.445 77.861 1.00 42.39 329 THR A O 1
ATOM 2335 N N . VAL A 1 330 ? 47.249 -5.309 78.341 1.00 43.91 330 VAL A N 1
ATOM 2336 C CA . VAL A 1 330 ? 48.195 -6.297 77.741 1.00 45.16 330 VAL A CA 1
ATOM 2337 C C . VAL A 1 330 ? 48.034 -7.638 78.469 1.00 45.00 330 VAL A C 1
ATOM 2338 O O . VAL A 1 330 ? 48.020 -8.680 77.783 1.00 45.26 330 VAL A O 1
ATOM 2342 N N . LEU A 1 331 ? 47.919 -7.613 79.802 1.00 44.65 331 LEU A N 1
ATOM 2343 C CA . LEU A 1 331 ? 47.752 -8.828 80.645 1.00 44.61 331 LEU A CA 1
ATOM 2344 C C . LEU A 1 331 ? 46.462 -9.556 80.238 1.00 43.70 331 LEU A C 1
ATOM 2345 O O . LEU A 1 331 ? 46.508 -10.792 80.070 1.00 44.22 331 LEU A O 1
ATOM 2350 N N . VAL A 1 332 ? 45.363 -8.817 80.059 1.00 42.51 332 VAL A N 1
ATOM 2351 C CA . VAL A 1 332 ? 44.028 -9.384 79.700 1.00 41.88 332 VAL A CA 1
ATOM 2352 C C . VAL A 1 332 ? 44.093 -9.968 78.283 1.00 42.44 332 VAL A C 1
ATOM 2353 O O . VAL A 1 332 ? 43.441 -11.007 78.052 1.00 42.16 332 VAL A O 1
ATOM 2357 N N . THR A 1 333 ? 44.833 -9.319 77.377 1.00 43.37 333 THR A N 1
ATOM 2358 C CA . THR A 1 333 ? 45.010 -9.753 75.964 1.00 44.55 333 THR A CA 1
ATOM 2359 C C . THR A 1 333 ? 45.617 -11.161 75.938 1.00 45.69 333 THR A C 1
ATOM 2360 O O . THR A 1 333 ? 45.110 -11.999 75.170 1.00 46.08 333 THR A O 1
ATOM 2364 N N . ILE A 1 334 ? 46.647 -11.405 76.757 1.00 46.57 334 ILE A N 1
ATOM 2365 C CA . ILE A 1 334 ? 47.419 -12.684 76.782 1.00 47.99 334 ILE A CA 1
ATOM 2366 C C . ILE A 1 334 ? 46.528 -13.797 77.353 1.00 47.62 334 ILE A C 1
ATOM 2367 O O . ILE A 1 334 ? 46.572 -14.912 76.800 1.00 48.68 334 ILE A O 1
ATOM 2372 N N . LEU A 1 335 ? 45.744 -13.514 78.401 1.00 46.55 335 LEU A N 1
ATOM 2373 C CA . LEU A 1 335 ? 44.876 -14.531 79.056 1.00 46.27 335 LEU A CA 1
ATOM 2374 C C . LEU A 1 335 ? 43.697 -14.873 78.138 1.00 45.79 335 LEU A C 1
ATOM 2375 O O . LEU A 1 335 ? 43.422 -16.073 77.966 1.00 46.71 335 LEU A O 1
ATOM 2380 N N . LEU A 1 336 ? 43.011 -13.863 77.596 1.00 44.84 336 LEU A N 1
ATOM 2381 C CA . LEU A 1 336 ? 41.860 -14.068 76.675 1.00 44.64 336 LEU A CA 1
ATOM 2382 C C . LEU A 1 336 ? 42.337 -14.799 75.416 1.00 45.86 336 LEU A C 1
ATOM 2383 O O . LEU A 1 336 ? 41.634 -15.737 74.991 1.00 46.12 336 LEU A O 1
ATOM 2388 N N . GLU A 1 337 ? 43.488 -14.397 74.865 1.00 46.85 337 GLU A N 1
ATOM 2389 C CA . GLU A 1 337 ? 44.120 -15.032 73.675 1.00 48.68 337 GLU A CA 1
ATOM 2390 C C . GLU A 1 337 ? 44.150 -16.553 73.863 1.00 49.46 337 GLU A C 1
ATOM 2391 O O . GLU A 1 337 ? 43.710 -17.267 72.943 1.00 50.19 337 GLU A O 1
ATOM 2393 N N . TYR A 1 338 ? 44.636 -17.024 75.017 1.00 49.43 338 TYR A N 1
ATOM 2394 C CA . TYR A 1 338 ? 44.801 -18.469 75.326 1.00 50.34 338 TYR A CA 1
ATOM 2395 C C . TYR A 1 338 ? 43.426 -19.122 75.529 1.00 49.47 338 TYR A C 1
ATOM 2396 O O . TYR A 1 338 ? 43.200 -20.205 74.962 1.00 50.30 338 TYR A O 1
ATOM 2405 N N . LEU A 1 339 ? 42.545 -18.499 76.319 1.00 48.11 339 LEU A N 1
ATOM 2406 C CA . LEU A 1 339 ? 41.222 -19.076 76.693 1.00 47.66 339 LEU A CA 1
ATOM 2407 C C . LEU A 1 339 ? 40.337 -19.208 75.447 1.00 48.13 339 LEU A C 1
ATOM 2408 O O . LEU A 1 339 ? 39.692 -20.265 75.297 1.00 48.83 339 LEU A O 1
ATOM 2413 N N . LEU A 1 340 ? 40.312 -18.183 74.590 1.00 48.23 340 LEU A N 1
ATOM 2414 C CA . LEU A 1 340 ? 39.463 -18.140 73.366 1.00 49.16 340 LEU A CA 1
ATOM 2415 C C . LEU A 1 340 ? 40.070 -19.022 72.265 1.00 51.33 340 LEU A C 1
ATOM 2416 O O . LEU A 1 340 ? 39.322 -19.377 71.336 1.00 52.14 340 LEU A O 1
ATOM 2421 N N . SER A 1 341 ? 41.360 -19.371 72.371 1.00 52.61 341 SER A N 1
ATOM 2422 C CA . SER A 1 341 ? 42.077 -20.294 71.448 1.00 54.86 341 SER A CA 1
ATOM 2423 C C . SER A 1 341 ? 41.509 -21.715 71.565 1.00 55.73 341 SER A C 1
ATOM 2424 O O . SER A 1 341 ? 41.654 -22.484 70.593 1.00 57.80 341 SER A O 1
ATOM 2427 N N . LYS A 1 342 ? 40.926 -22.059 72.720 1.00 54.52 342 LYS A N 1
ATOM 2428 C CA . LYS A 1 342 ? 40.316 -23.388 72.994 1.00 55.04 342 LYS A CA 1
ATOM 2429 C C . LYS A 1 342 ? 38.862 -23.187 73.417 1.00 53.29 342 LYS A C 1
ATOM 2430 O O . LYS A 1 342 ? 38.535 -23.271 74.599 1.00 52.56 342 LYS A O 1
ATOM 2436 N N . PRO A 1 343 ? 37.947 -22.914 72.458 1.00 53.11 343 PRO A N 1
ATOM 2437 C CA . PRO A 1 343 ? 36.529 -22.716 72.769 1.00 51.91 343 PRO A CA 1
ATOM 2438 C C . PRO A 1 343 ? 35.799 -23.981 73.255 1.00 52.01 343 PRO A C 1
ATOM 2439 O O . PRO A 1 343 ? 34.779 -23.837 73.898 1.00 51.37 343 PRO A O 1
ATOM 2443 N N . SER A 1 344 ? 36.328 -25.169 72.943 1.00 53.15 344 SER A N 1
ATOM 2444 C CA . SER A 1 344 ? 35.766 -26.488 73.342 1.00 53.71 344 SER A CA 1
ATOM 2445 C C . SER A 1 344 ? 36.100 -26.801 74.808 1.00 52.48 344 SER A C 1
ATOM 2446 O O . SER A 1 344 ? 35.466 -27.721 75.364 1.00 52.87 344 SER A O 1
ATOM 2449 N N . VAL A 1 345 ? 37.065 -26.083 75.397 1.00 51.05 345 VAL A N 1
ATOM 2450 C CA . VAL A 1 345 ? 37.579 -26.318 76.781 1.00 50.35 345 VAL A CA 1
ATOM 2451 C C . VAL A 1 345 ? 37.085 -25.204 77.714 1.00 48.09 345 VAL A C 1
ATOM 2452 O O . VAL A 1 345 ? 36.578 -25.534 78.801 1.00 47.51 345 VAL A O 1
ATOM 2456 N N . TYR A 1 346 ? 37.255 -23.940 77.314 1.00 46.74 346 TYR A N 1
ATOM 2457 C CA . TYR A 1 346 ? 36.992 -22.742 78.152 1.00 44.89 346 TYR A CA 1
ATOM 2458 C C . TYR A 1 346 ? 35.756 -21.994 77.639 1.00 43.59 346 TYR A C 1
ATOM 2459 O O . TYR A 1 346 ? 35.722 -21.601 76.459 1.00 44.14 346 TYR A O 1
ATOM 2468 N N . ARG A 1 347 ? 34.772 -21.820 78.523 1.00 42.23 347 ARG A N 1
ATOM 2469 C CA . ARG A 1 347 ? 33.597 -20.928 78.352 1.00 41.02 347 ARG A CA 1
ATOM 2470 C C . ARG A 1 347 ? 33.897 -19.626 79.102 1.00 39.76 347 ARG A C 1
ATOM 2471 O O . ARG A 1 347 ? 33.829 -19.637 80.347 1.00 39.50 347 ARG A O 1
ATOM 2479 N N . VAL A 1 348 ? 34.276 -18.571 78.376 1.00 39.09 348 VAL A N 1
ATOM 2480 C CA . VAL A 1 348 ? 34.634 -17.236 78.941 1.00 37.97 348 VAL A CA 1
ATOM 2481 C C . VAL A 1 348 ? 33.344 -16.422 79.115 1.00 37.39 348 VAL A C 1
ATOM 2482 O O . VAL A 1 348 ? 32.595 -16.279 78.121 1.00 37.77 348 VAL A O 1
ATOM 2486 N N . PHE A 1 349 ? 33.102 -15.911 80.326 1.00 36.38 349 PHE A N 1
ATOM 2487 C CA . PHE A 1 349 ? 31.979 -14.993 80.652 1.00 36.36 349 PHE A CA 1
ATOM 2488 C C . PHE A 1 349 ? 32.460 -13.548 80.459 1.00 36.27 349 PHE A C 1
ATOM 2489 O O . PHE A 1 349 ? 33.673 -13.293 80.610 1.00 36.33 349 PHE A O 1
ATOM 2497 N N . GLY A 1 350 ? 31.537 -12.643 80.122 1.00 36.48 350 GLY A N 1
ATOM 2498 C CA . GLY A 1 350 ? 31.808 -11.205 79.942 1.00 36.49 350 GLY A CA 1
ATOM 2499 C C . GLY A 1 350 ? 32.246 -10.882 78.522 1.00 37.18 350 GLY A C 1
ATOM 2500 O O . GLY A 1 350 ? 31.863 -11.628 77.595 1.00 37.26 350 GLY A O 1
ATOM 2501 N N . ARG A 1 351 ? 33.020 -9.803 78.362 1.00 37.34 351 ARG A N 1
ATOM 2502 C CA . ARG A 1 351 ? 33.464 -9.271 77.048 1.00 38.28 351 ARG A CA 1
ATOM 2503 C C . ARG A 1 351 ? 34.681 -10.075 76.579 1.00 38.88 351 ARG A C 1
ATOM 2504 O O . ARG A 1 351 ? 35.694 -10.092 77.306 1.00 38.60 351 ARG A O 1
ATOM 2512 N N . ARG A 1 352 ? 34.592 -10.683 75.393 1.00 40.05 352 ARG A N 1
ATOM 2513 C CA . ARG A 1 352 ? 35.654 -11.552 74.816 1.00 40.88 352 ARG A CA 1
ATOM 2514 C C . ARG A 1 352 ? 36.610 -10.704 73.965 1.00 40.90 352 ARG A C 1
ATOM 2515 O O . ARG A 1 352 ? 37.011 -11.169 72.887 1.00 42.08 352 ARG A O 1
ATOM 2523 N N . ASN A 1 353 ? 36.950 -9.507 74.450 1.00 40.00 353 ASN A N 1
ATOM 2524 C CA . ASN A 1 353 ? 38.071 -8.660 73.962 1.00 40.15 353 ASN A CA 1
ATOM 2525 C C . ASN A 1 353 ? 38.693 -7.974 75.183 1.00 39.21 353 ASN A C 1
ATOM 2526 O O . ASN A 1 353 ? 38.057 -7.996 76.252 1.00 38.84 353 ASN A O 1
ATOM 2531 N N . SER A 1 354 ? 39.883 -7.390 75.024 1.00 39.48 354 SER A N 1
ATOM 2532 C CA . SER A 1 354 ? 40.699 -6.777 76.107 1.00 38.75 354 SER A CA 1
ATOM 2533 C C . SER A 1 354 ? 40.574 -5.247 76.087 1.00 38.69 354 SER A C 1
ATOM 2534 O O . SER A 1 354 ? 41.343 -4.591 76.801 1.00 38.75 354 SER A O 1
ATOM 2537 N N . ASP A 1 355 ? 39.644 -4.698 75.302 1.00 38.93 355 ASP A N 1
ATOM 2538 C CA . ASP A 1 355 ? 39.545 -3.237 75.041 1.00 39.48 355 ASP A CA 1
ATOM 2539 C C . ASP A 1 355 ? 39.293 -2.510 76.363 1.00 39.07 355 ASP A C 1
ATOM 2540 O O . ASP A 1 355 ? 38.360 -2.845 77.094 1.00 38.14 355 ASP A O 1
ATOM 2545 N N . PRO A 1 356 ? 40.119 -1.492 76.705 1.00 39.41 356 PRO A N 1
ATOM 2546 C CA . PRO A 1 356 ? 40.058 -0.848 78.018 1.00 39.26 356 PRO A CA 1
ATOM 2547 C C . PRO A 1 356 ? 38.736 -0.125 78.330 1.00 39.07 356 PRO A C 1
ATOM 2548 O O . PRO A 1 356 ? 38.307 -0.190 79.477 1.00 38.43 356 PRO A O 1
ATOM 2552 N N . SER A 1 357 ? 38.116 0.519 77.335 1.00 39.36 357 SER A N 1
ATOM 2553 C CA . SER A 1 357 ? 36.836 1.265 77.489 1.00 39.78 357 SER A CA 1
ATOM 2554 C C . SER A 1 357 ? 35.666 0.299 77.734 1.00 39.42 357 SER A C 1
ATOM 2555 O O . SER A 1 357 ? 34.594 0.774 78.150 1.00 39.52 357 SER A O 1
ATOM 2558 N N . GLN A 1 358 ? 35.861 -0.999 77.469 1.00 39.30 358 GLN A N 1
ATOM 2559 C CA . GLN A 1 358 ? 34.792 -2.034 77.428 1.00 39.38 358 GLN A CA 1
ATOM 2560 C C . GLN A 1 358 ? 34.823 -2.900 78.690 1.00 38.86 358 GLN A C 1
ATOM 2561 O O . GLN A 1 358 ? 33.734 -3.280 79.164 1.00 39.11 358 GLN A O 1
ATOM 2567 N N . ARG A 1 359 ? 36.014 -3.215 79.207 1.00 38.81 359 ARG A N 1
ATOM 2568 C CA . ARG A 1 359 ? 36.191 -4.197 80.309 1.00 38.43 359 ARG A CA 1
ATOM 2569 C C . ARG A 1 359 ? 37.532 -3.967 81.019 1.00 38.54 359 ARG A C 1
ATOM 2570 O O . ARG A 1 359 ? 38.484 -3.480 80.370 1.00 38.62 359 ARG A O 1
ATOM 2578 N N . VAL A 1 360 ? 37.581 -4.312 82.307 1.00 38.52 360 VAL A N 1
ATOM 2579 C CA . VAL A 1 360 ? 38.785 -4.213 83.185 1.00 39.03 360 VAL A CA 1
ATOM 2580 C C . VAL A 1 360 ? 39.367 -5.619 83.361 1.00 39.26 360 VAL A C 1
ATOM 2581 O O . VAL A 1 360 ? 38.733 -6.589 82.894 1.00 38.76 360 VAL A O 1
ATOM 2585 N N . ALA A 1 361 ? 40.507 -5.727 84.049 1.00 40.01 361 ALA A N 1
ATOM 2586 C CA . ALA A 1 361 ? 41.298 -6.972 84.187 1.00 40.25 361 ALA A CA 1
ATOM 2587 C C . ALA A 1 361 ? 40.689 -7.893 85.252 1.00 40.14 361 ALA A C 1
ATOM 2588 O O . ALA A 1 361 ? 41.443 -8.370 86.125 1.00 41.32 361 ALA A O 1
ATOM 2590 N N . ILE A 1 362 ? 39.378 -8.136 85.179 1.00 39.25 362 ILE A N 1
ATOM 2591 C CA . ILE A 1 362 ? 38.671 -9.203 85.946 1.00 39.01 362 ILE A CA 1
ATOM 2592 C C . ILE A 1 362 ? 38.071 -10.161 84.912 1.00 38.57 362 ILE A C 1
ATOM 2593 O O . ILE A 1 362 ? 37.177 -9.735 84.156 1.00 38.08 362 ILE A O 1
ATOM 2598 N N . VAL A 1 363 ? 38.587 -11.389 84.855 1.00 38.61 363 VAL A N 1
ATOM 2599 C CA . VAL A 1 363 ? 38.234 -12.399 83.819 1.00 38.58 363 VAL A CA 1
ATOM 2600 C C . VAL A 1 363 ? 37.640 -13.621 84.522 1.00 38.65 363 VAL A C 1
ATOM 2601 O O . VAL A 1 363 ? 38.377 -14.275 85.288 1.00 39.16 363 VAL A O 1
ATOM 2605 N N . THR A 1 364 ? 36.360 -13.909 84.273 1.00 38.24 364 THR A N 1
ATOM 2606 C CA . THR A 1 364 ? 35.665 -15.125 84.768 1.00 38.75 364 THR A CA 1
ATOM 2607 C C . THR A 1 364 ? 35.461 -16.101 83.608 1.00 39.12 364 THR A C 1
ATOM 2608 O O . THR A 1 364 ? 35.178 -15.649 82.483 1.00 38.96 364 THR A O 1
ATOM 2612 N N . PHE A 1 365 ? 35.620 -17.394 83.890 1.00 39.87 365 PHE A N 1
ATOM 2613 C CA . PHE A 1 365 ? 35.393 -18.510 82.939 1.00 40.46 365 PHE A CA 1
ATOM 2614 C C . PHE A 1 365 ? 35.057 -19.776 83.730 1.00 41.25 365 PHE A C 1
ATOM 2615 O O . PHE A 1 365 ? 35.146 -19.761 84.971 1.00 41.66 365 PHE A O 1
ATOM 2623 N N . GLU A 1 366 ? 34.649 -20.831 83.028 1.00 42.01 366 GLU A N 1
ATOM 2624 C CA . GLU A 1 366 ? 34.597 -22.208 83.577 1.00 43.31 366 GLU A CA 1
ATOM 2625 C C . GLU A 1 366 ? 35.223 -23.154 82.550 1.00 44.49 366 GLU A C 1
ATOM 2626 O O . GLU A 1 366 ? 35.209 -22.829 81.347 1.00 44.72 366 GLU A O 1
ATOM 2632 N N . VAL A 1 367 ? 35.793 -24.258 83.027 1.00 45.89 367 VAL A N 1
ATOM 2633 C CA . VAL A 1 367 ? 36.359 -25.347 82.183 1.00 47.45 367 VAL A CA 1
ATOM 2634 C C . VAL A 1 367 ? 35.227 -26.345 81.912 1.00 48.40 367 VAL A C 1
ATOM 2635 O O . VAL A 1 367 ? 34.657 -26.868 82.888 1.00 48.55 367 VAL A O 1
ATOM 2639 N N . VAL A 1 368 ? 34.892 -26.566 80.638 1.00 49.29 368 VAL A N 1
ATOM 2640 C CA . VAL A 1 368 ? 33.751 -27.432 80.210 1.00 50.71 368 VAL A CA 1
ATOM 2641 C C . VAL A 1 368 ? 33.942 -28.827 80.819 1.00 52.52 368 VAL A C 1
ATOM 2642 O O . VAL A 1 368 ? 35.042 -29.391 80.669 1.00 53.65 368 VAL A O 1
ATOM 2646 N N . GLY A 1 369 ? 32.913 -29.335 81.507 1.00 53.27 369 GLY A N 1
ATOM 2647 C CA . GLY A 1 369 ? 32.864 -30.700 82.066 1.00 55.05 369 GLY A CA 1
ATOM 2648 C C . GLY A 1 369 ? 33.781 -30.890 83.264 1.00 55.57 369 GLY A C 1
ATOM 2649 O O . GLY A 1 369 ? 33.981 -32.055 83.652 1.00 57.33 369 GLY A O 1
ATOM 2650 N N . ARG A 1 370 ? 34.308 -29.803 83.841 1.00 70.00 370 ARG A N 1
ATOM 2651 C CA . ARG A 1 370 ? 35.220 -29.829 85.018 1.00 68.33 370 ARG A CA 1
ATOM 2652 C C . ARG A 1 370 ? 34.677 -28.904 86.113 1.00 64.26 370 ARG A C 1
ATOM 2653 O O . ARG A 1 370 ? 34.050 -27.878 85.771 1.00 62.35 370 ARG A O 1
ATOM 2661 N N . SER A 1 371 ? 34.926 -29.257 87.377 1.00 62.93 371 SER A N 1
ATOM 2662 C CA . SER A 1 371 ? 34.603 -28.435 88.572 1.00 59.54 371 SER A CA 1
ATOM 2663 C C . SER A 1 371 ? 35.536 -27.218 88.611 1.00 56.43 371 SER A C 1
ATOM 2664 O O . SER A 1 371 ? 36.760 -27.416 88.498 1.00 56.81 371 SER A O 1
ATOM 2667 N N . SER A 1 372 ? 34.974 -26.013 88.755 1.00 53.57 372 SER A N 1
ATOM 2668 C CA . SER A 1 372 ? 35.716 -24.731 88.902 1.00 50.88 372 SER A CA 1
ATOM 2669 C C . SER A 1 372 ? 36.544 -24.761 90.191 1.00 49.97 372 SER A C 1
ATOM 2670 O O . SER A 1 372 ? 37.666 -24.220 90.182 1.00 49.09 372 SER A O 1
ATOM 2673 N N . GLY A 1 373 ? 35.994 -25.359 91.254 1.00 50.66 373 GLY A N 1
ATOM 2674 C CA . GLY A 1 373 ? 36.674 -25.585 92.543 1.00 50.84 373 GLY A CA 1
ATOM 2675 C C . GLY A 1 373 ? 37.893 -26.476 92.383 1.00 52.57 373 GLY A C 1
ATOM 2676 O O . GLY A 1 373 ? 38.961 -26.112 92.910 1.00 51.72 373 GLY A O 1
ATOM 2677 N N . ASP A 1 374 ? 37.740 -27.595 91.668 1.00 55.50 374 ASP A N 1
ATOM 2678 C CA . ASP A 1 374 ? 38.824 -28.578 91.391 1.00 58.27 374 ASP A CA 1
ATOM 2679 C C . ASP A 1 374 ? 39.980 -27.866 90.677 1.00 57.52 374 ASP A C 1
ATOM 2680 O O . ASP A 1 374 ? 41.135 -28.108 91.062 1.00 57.87 374 ASP A O 1
ATOM 2685 N N . VAL A 1 375 ? 39.679 -27.008 89.696 1.00 56.78 375 VAL A N 1
ATOM 2686 C CA . VAL A 1 375 ? 40.698 -26.275 88.881 1.00 56.86 375 VAL A CA 1
ATOM 2687 C C . VAL A 1 375 ? 41.452 -25.300 89.793 1.00 55.38 375 VAL A C 1
ATOM 2688 O O . VAL A 1 375 ? 42.693 -25.298 89.745 1.00 55.75 375 VAL A O 1
ATOM 2692 N N . ALA A 1 376 ? 40.724 -24.518 90.597 1.00 54.59 376 ALA A N 1
ATOM 2693 C CA . ALA A 1 376 ? 41.271 -23.491 91.517 1.00 53.92 376 ALA A CA 1
ATOM 2694 C C . ALA A 1 376 ? 42.177 -24.143 92.570 1.00 55.20 376 ALA A C 1
ATOM 2695 O O . ALA A 1 376 ? 43.276 -23.607 92.814 1.00 54.45 376 ALA A O 1
ATOM 2697 N N . MET A 1 377 ? 41.723 -25.248 93.171 1.00 57.57 377 MET A N 1
ATOM 2698 C CA . MET A 1 377 ? 42.466 -26.017 94.207 1.00 59.90 377 MET A CA 1
ATOM 2699 C C . MET A 1 377 ? 43.812 -26.474 93.628 1.00 60.87 377 MET A C 1
ATOM 2700 O O . MET A 1 377 ? 44.843 -26.254 94.290 1.00 60.92 377 MET A O 1
ATOM 2705 N N . ARG A 1 378 ? 43.795 -27.068 92.431 1.00 61.81 378 ARG A N 1
ATOM 2706 C CA . ARG A 1 378 ? 44.998 -27.631 91.759 1.00 63.56 378 ARG A CA 1
ATOM 2707 C C . ARG A 1 378 ? 46.018 -26.513 91.501 1.00 61.33 378 ARG A C 1
ATOM 2708 O O . ARG A 1 378 ? 47.211 -26.750 91.760 1.00 62.52 378 ARG A O 1
ATOM 2716 N N . VAL A 1 379 ? 45.569 -25.338 91.049 1.00 58.24 379 VAL A N 1
ATOM 2717 C CA . VAL A 1 379 ? 46.443 -24.150 90.802 1.00 56.89 379 VAL A CA 1
ATOM 2718 C C . VAL A 1 379 ? 47.002 -23.652 92.143 1.00 55.99 379 VAL A C 1
ATOM 2719 O O . VAL A 1 379 ? 48.221 -23.407 92.215 1.00 56.44 379 VAL A O 1
ATOM 2723 N N . ASN A 1 380 ? 46.144 -23.508 93.157 1.00 54.95 380 ASN A N 1
ATOM 2724 C CA . ASN A 1 380 ? 46.491 -22.884 94.465 1.00 54.88 380 ASN A CA 1
ATOM 2725 C C . ASN A 1 380 ? 47.349 -23.844 95.301 1.00 56.70 380 ASN A C 1
ATOM 2726 O O . ASN A 1 380 ? 48.265 -23.351 95.985 1.00 56.77 380 ASN A O 1
ATOM 2731 N N . THR A 1 381 ? 47.066 -25.150 95.252 1.00 58.28 381 THR A N 1
ATOM 2732 C CA . THR A 1 381 ? 47.863 -26.210 95.929 1.00 61.30 381 THR A CA 1
ATOM 2733 C C . THR A 1 381 ? 49.316 -26.129 95.442 1.00 62.76 381 THR A C 1
ATOM 2734 O O . THR A 1 381 ? 50.217 -26.179 96.297 1.00 63.94 381 THR A O 1
ATOM 2738 N N . ARG A 1 382 ? 49.529 -25.994 94.127 1.00 63.39 382 ARG A N 1
ATOM 2739 C CA . ARG A 1 382 ? 50.875 -25.825 93.508 1.00 65.05 382 ARG A CA 1
ATOM 2740 C C . ARG A 1 382 ? 51.501 -24.516 94.004 1.00 63.31 382 ARG A C 1
ATOM 2741 O O . ARG A 1 382 ? 52.725 -24.496 94.229 1.00 64.68 382 ARG A O 1
ATOM 2749 N N . ASN A 1 383 ? 50.684 -23.467 94.142 1.00 60.75 383 ASN A N 1
ATOM 2750 C CA . ASN A 1 383 ? 51.008 -22.211 94.873 1.00 59.79 383 ASN A CA 1
ATOM 2751 C C . ASN A 1 383 ? 52.019 -21.366 94.083 1.00 59.62 383 ASN A C 1
ATOM 2752 O O . ASN A 1 383 ? 52.709 -20.538 94.711 1.00 60.16 383 ASN A O 1
ATOM 2757 N N . ARG A 1 384 ? 52.100 -21.554 92.762 1.00 59.12 384 ARG A N 1
ATOM 2758 C CA . ARG A 1 384 ? 52.847 -20.656 91.842 1.00 59.21 384 ARG A CA 1
ATOM 2759 C C . ARG A 1 384 ? 51.958 -19.445 91.535 1.00 57.15 384 ARG A C 1
ATOM 2760 O O . ARG A 1 384 ? 52.497 -18.335 91.361 1.00 57.47 384 ARG A O 1
ATOM 2762 N N . PHE A 1 385 ? 50.641 -19.664 91.485 1.00 55.27 385 PHE A N 1
ATOM 2763 C CA . PHE A 1 385 ? 49.604 -18.630 91.236 1.00 53.62 385 PHE A CA 1
ATOM 2764 C C . PHE A 1 385 ? 48.480 -18.774 92.264 1.00 52.31 385 PHE A C 1
ATOM 2765 O O . PHE A 1 385 ? 48.135 -19.917 92.638 1.00 52.18 385 PHE A O 1
ATOM 2773 N N . ARG A 1 386 ? 47.946 -17.634 92.710 1.00 51.43 386 ARG A N 1
ATOM 2774 C CA . ARG A 1 386 ? 46.760 -17.535 93.597 1.00 50.38 386 ARG A CA 1
ATOM 2775 C C . ARG A 1 386 ? 45.569 -17.071 92.753 1.00 49.03 386 ARG A C 1
ATOM 2776 O O . ARG A 1 386 ? 45.588 -15.911 92.294 1.00 48.50 386 ARG A O 1
ATOM 2784 N N . ILE A 1 387 ? 44.592 -17.958 92.543 1.00 47.97 387 ILE A N 1
ATOM 2785 C CA . ILE A 1 387 ? 43.294 -17.650 91.872 1.00 47.09 387 ILE A CA 1
ATOM 2786 C C . ILE A 1 387 ? 42.165 -18.029 92.838 1.00 46.44 387 ILE A C 1
ATOM 2787 O O . ILE A 1 387 ? 42.475 -18.409 93.983 1.00 46.53 387 ILE A O 1
ATOM 2792 N N . THR A 1 388 ? 40.908 -17.914 92.404 1.00 45.62 388 THR A N 1
ATOM 2793 C CA . THR A 1 388 ? 39.719 -18.252 93.227 1.00 45.07 388 THR A CA 1
ATOM 2794 C C . THR A 1 388 ? 38.633 -18.874 92.344 1.00 44.42 388 THR A C 1
ATOM 2795 O O . THR A 1 388 ? 38.702 -18.722 91.111 1.00 44.67 388 THR A O 1
ATOM 2799 N N . SER A 1 389 ? 37.686 -19.569 92.975 1.00 44.15 389 SER A N 1
ATOM 2800 C CA . SER A 1 389 ? 36.474 -20.146 92.342 1.00 44.05 389 SER A CA 1
ATOM 2801 C C . SER A 1 389 ? 35.258 -19.872 93.232 1.00 43.91 389 SER A C 1
ATOM 2802 O O . SER A 1 389 ? 35.457 -19.409 94.374 1.00 43.66 389 SER A O 1
ATOM 2805 N N . GLY A 1 390 ? 34.056 -20.161 92.724 1.00 44.06 390 GLY A N 1
ATOM 2806 C CA . GLY A 1 390 ? 32.801 -20.143 93.499 1.00 44.65 390 GLY A CA 1
ATOM 2807 C C . GLY A 1 390 ? 31.857 -19.038 93.057 1.00 44.63 390 GLY A C 1
ATOM 2808 O O . GLY A 1 390 ? 31.884 -18.662 91.872 1.00 44.49 390 GLY A O 1
ATOM 2809 N N . THR A 1 391 ? 31.050 -18.543 93.998 1.00 45.46 391 THR A N 1
ATOM 2810 C CA . THR A 1 391 ? 29.969 -17.543 93.793 1.00 45.94 391 THR A CA 1
ATOM 2811 C C . THR A 1 391 ? 30.511 -16.130 94.054 1.00 45.97 391 THR A C 1
ATOM 2812 O O . THR A 1 391 ? 29.919 -15.170 93.535 1.00 46.43 391 THR A O 1
ATOM 2816 N N . LEU A 1 392 ? 31.576 -16.015 94.853 1.00 46.18 392 LEU A N 1
ATOM 2817 C CA . LEU A 1 392 ? 32.325 -14.757 95.122 1.00 47.03 392 LEU A CA 1
ATOM 2818 C C . LEU A 1 392 ? 31.376 -13.668 95.641 1.00 48.71 392 LEU A C 1
ATOM 2819 O O . LEU A 1 392 ? 31.463 -12.521 95.151 1.00 48.99 392 LEU A O 1
ATOM 2824 N N . MET A 1 393 ? 30.517 -14.024 96.604 1.00 49.83 393 MET A N 1
ATOM 2825 C CA . MET A 1 393 ? 29.632 -13.095 97.362 1.00 52.02 393 MET A CA 1
ATOM 2826 C C . MET A 1 393 ? 28.667 -12.391 96.394 1.00 51.74 393 MET A C 1
ATOM 2827 O O . MET A 1 393 ? 28.211 -11.272 96.708 1.00 53.27 393 MET A O 1
ATOM 2832 N N . ALA A 1 394 ? 28.355 -13.038 95.268 1.00 50.01 394 ALA A N 1
ATOM 2833 C CA . ALA A 1 394 ? 27.540 -12.483 94.163 1.00 49.96 394 ALA A CA 1
ATOM 2834 C C . ALA A 1 394 ? 26.692 -13.593 93.548 1.00 49.08 394 ALA A C 1
ATOM 2835 O O . ALA A 1 394 ? 26.828 -13.902 92.364 1.00 48.31 394 ALA A O 1
ATOM 2837 N N . PRO A 1 395 ? 25.780 -14.216 94.330 1.00 49.46 395 PRO A N 1
ATOM 2838 C CA . PRO A 1 395 ? 24.931 -15.297 93.821 1.00 49.19 395 PRO A CA 1
ATOM 2839 C C . PRO A 1 395 ? 24.029 -14.910 92.637 1.00 49.88 395 PRO A C 1
ATOM 2840 O O . PRO A 1 395 ? 23.768 -15.765 91.812 1.00 49.49 395 PRO A O 1
ATOM 2844 N N . ARG A 1 396 ? 23.576 -13.654 92.577 1.00 38.05 396 ARG A N 1
ATOM 2845 C CA . ARG A 1 396 ? 22.563 -13.197 91.587 1.00 37.75 396 ARG A CA 1
ATOM 2846 C C . ARG A 1 396 ? 23.213 -13.125 90.206 1.00 37.63 396 ARG A C 1
ATOM 2847 O O . ARG A 1 396 ? 22.720 -13.746 89.266 1.00 38.51 396 ARG A O 1
ATOM 2855 N N . PRO A 1 397 ? 24.350 -12.413 90.025 1.00 36.85 397 PRO A N 1
ATOM 2856 C CA . PRO A 1 397 ? 25.041 -12.409 88.736 1.00 36.85 397 PRO A CA 1
ATOM 2857 C C . PRO A 1 397 ? 25.555 -13.802 88.332 1.00 37.27 397 PRO A C 1
ATOM 2858 O O . PRO A 1 397 ? 25.453 -14.151 87.177 1.00 37.96 397 PRO A O 1
ATOM 2862 N N . THR A 1 398 ? 26.096 -14.564 89.285 1.00 37.19 398 THR A N 1
ATOM 2863 C CA . THR A 1 398 ? 26.700 -15.900 89.043 1.00 37.89 398 THR A CA 1
ATOM 2864 C C . THR A 1 398 ? 25.609 -16.894 88.621 1.00 38.94 398 THR A C 1
ATOM 2865 O O . THR A 1 398 ? 25.736 -17.465 87.523 1.00 39.39 398 THR A O 1
ATOM 2869 N N . TRP A 1 399 ? 24.571 -17.083 89.440 1.00 39.28 399 TRP A N 1
ATOM 2870 C CA . TRP A 1 399 ? 23.609 -18.209 89.290 1.00 40.67 399 TRP A CA 1
ATOM 2871 C C . TRP A 1 399 ? 22.357 -17.809 88.496 1.00 40.99 399 TRP A C 1
ATOM 2872 O O . TRP A 1 399 ? 21.717 -18.728 87.947 1.00 42.39 399 TRP A O 1
ATOM 2883 N N . ASP A 1 400 ? 22.002 -16.521 88.432 1.00 40.17 400 ASP A N 1
ATOM 2884 C CA . ASP A 1 400 ? 20.750 -16.061 87.767 1.00 40.57 400 ASP A CA 1
ATOM 2885 C C . ASP A 1 400 ? 21.044 -15.457 86.384 1.00 40.34 400 ASP A C 1
ATOM 2886 O O . ASP A 1 400 ? 20.093 -15.371 85.592 1.00 41.07 400 ASP A O 1
ATOM 2891 N N . VAL A 1 401 ? 22.289 -15.056 86.099 1.00 39.69 401 VAL A N 1
ATOM 2892 C CA . VAL A 1 401 ? 22.687 -14.416 84.806 1.00 39.74 401 VAL A CA 1
ATOM 2893 C C . VAL A 1 401 ? 23.681 -15.323 84.063 1.00 40.32 401 VAL A C 1
ATOM 2894 O O . VAL A 1 401 ? 23.313 -15.838 82.993 1.00 40.68 401 VAL A O 1
ATOM 2898 N N . LEU A 1 402 ? 24.894 -15.496 84.596 1.00 40.15 402 LEU A N 1
ATOM 2899 C CA . LEU A 1 402 ? 25.999 -16.233 83.924 1.00 40.96 402 LEU A CA 1
ATOM 2900 C C . LEU A 1 402 ? 25.653 -17.727 83.857 1.00 42.79 402 LEU A C 1
ATOM 2901 O O . LEU A 1 402 ? 25.834 -18.318 82.776 1.00 43.35 402 LEU A O 1
ATOM 2906 N N . LYS A 1 403 ? 25.164 -18.304 84.963 1.00 43.75 403 LYS A N 1
ATOM 2907 C CA . LYS A 1 403 ? 24.647 -19.699 85.045 1.00 45.87 403 LYS A CA 1
ATOM 2908 C C . LYS A 1 403 ? 25.719 -20.683 84.579 1.00 47.03 403 LYS A C 1
ATOM 2909 O O . LYS A 1 403 ? 25.580 -21.316 83.532 1.00 48.04 403 LYS A O 1
ATOM 2915 N N . PRO A 1 404 ? 26.826 -20.847 85.336 1.00 46.83 404 PRO A N 1
ATOM 2916 C CA . PRO A 1 404 ? 27.831 -21.855 85.002 1.00 48.08 404 PRO A CA 1
ATOM 2917 C C . PRO A 1 404 ? 27.266 -23.276 85.149 1.00 49.99 404 PRO A C 1
ATOM 2918 O O . PRO A 1 404 ? 26.419 -23.488 85.998 1.00 49.83 404 PRO A O 1
ATOM 2922 N N . LYS A 1 405 ? 27.732 -24.200 84.302 1.00 52.20 405 LYS A N 1
ATOM 2923 C CA . LYS A 1 405 ? 27.333 -25.635 84.300 1.00 54.45 405 LYS A CA 1
ATOM 2924 C C . LYS A 1 405 ? 27.880 -26.311 85.564 1.00 54.41 405 LYS A C 1
ATOM 2925 O O . LYS A 1 405 ? 27.208 -27.220 86.085 1.00 55.31 405 LYS A O 1
ATOM 2931 N N . SER A 1 406 ? 29.058 -25.880 86.024 1.00 53.58 406 SER A N 1
ATOM 2932 C CA . SER A 1 406 ? 29.744 -26.375 87.248 1.00 54.15 406 SER A CA 1
ATOM 2933 C C . SER A 1 406 ? 28.913 -26.034 88.493 1.00 53.42 406 SER A C 1
ATOM 2934 O O . SER A 1 406 ? 28.506 -24.865 88.626 1.00 51.60 406 SER A O 1
ATOM 2937 N N . SER A 1 407 ? 28.685 -27.020 89.367 1.00 54.77 407 SER A N 1
ATOM 2938 C CA . SER A 1 407 ? 27.997 -26.868 90.679 1.00 54.93 407 SER A CA 1
ATOM 2939 C C . SER A 1 407 ? 28.812 -25.951 91.600 1.00 53.73 407 SER A C 1
ATOM 2940 O O . SER A 1 407 ? 28.201 -25.299 92.466 1.00 53.39 407 SER A O 1
ATOM 2943 N N . ASP A 1 408 ? 30.134 -25.903 91.406 1.00 53.62 408 ASP A N 1
ATOM 2944 C CA . ASP A 1 408 ? 31.093 -25.117 92.229 1.00 52.95 408 ASP A CA 1
ATOM 2945 C C . ASP A 1 408 ? 31.226 -23.685 91.693 1.00 50.50 408 ASP A C 1
ATOM 2946 O O . ASP A 1 408 ? 32.042 -22.934 92.256 1.00 49.84 408 ASP A O 1
ATOM 2951 N N . GLY A 1 409 ? 30.485 -23.328 90.639 1.00 48.93 409 GLY A N 1
ATOM 2952 C CA . GLY A 1 409 ? 30.407 -21.951 90.115 1.00 46.87 409 GLY A CA 1
ATOM 2953 C C . GLY A 1 409 ? 31.527 -21.632 89.139 1.00 46.01 409 GLY A C 1
ATOM 2954 O O . GLY A 1 409 ? 31.787 -22.458 88.250 1.00 46.84 409 GLY A O 1
ATOM 2955 N N . LEU A 1 410 ? 32.163 -20.468 89.304 1.00 44.71 410 LEU A N 1
ATOM 2956 C CA . LEU A 1 410 ? 33.058 -19.829 88.298 1.00 44.04 410 LEU A CA 1
ATOM 2957 C C . LEU A 1 410 ? 34.516 -19.979 88.729 1.00 43.45 410 LEU A C 1
ATOM 2958 O O . LEU A 1 410 ? 34.746 -20.153 89.929 1.00 43.92 410 LEU A O 1
ATOM 2963 N N . VAL A 1 411 ? 35.447 -19.889 87.776 1.00 42.74 411 VAL A N 1
ATOM 2964 C CA . VAL A 1 411 ? 36.887 -19.585 88.027 1.00 42.54 411 VAL A CA 1
ATOM 2965 C C . VAL A 1 411 ? 37.104 -18.113 87.673 1.00 40.90 411 VAL A C 1
ATOM 2966 O O . VAL A 1 411 ? 36.600 -17.693 86.622 1.00 40.45 411 VAL A O 1
ATOM 2970 N N . ARG A 1 412 ? 37.821 -17.369 88.518 1.00 40.10 412 ARG A N 1
ATOM 2971 C CA . ARG A 1 412 ? 38.127 -15.933 88.292 1.00 39.18 412 ARG A CA 1
ATOM 2972 C C . ARG A 1 412 ? 39.629 -15.692 88.466 1.00 39.60 412 ARG A C 1
ATOM 2973 O O . ARG A 1 412 ? 40.186 -16.082 89.518 1.00 40.28 412 ARG A O 1
ATOM 2981 N N . VAL A 1 413 ? 40.238 -15.066 87.460 1.00 39.30 413 VAL A N 1
ATOM 2982 C CA . VAL A 1 413 ? 41.604 -14.473 87.503 1.00 39.58 413 VAL A CA 1
ATOM 2983 C C . VAL A 1 413 ? 41.440 -12.954 87.400 1.00 38.97 413 VAL A C 1
ATOM 2984 O O . VAL A 1 413 ? 40.736 -12.496 86.476 1.00 38.64 413 VAL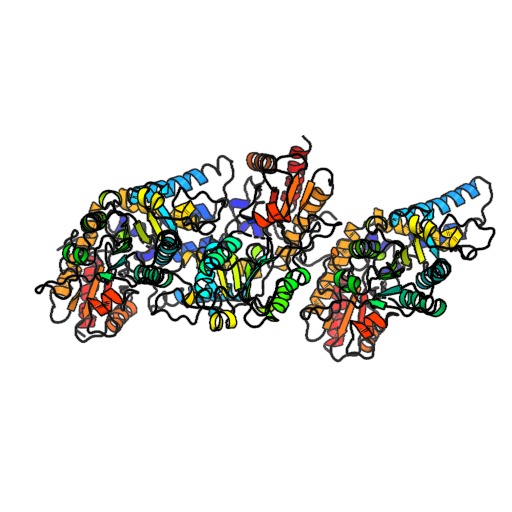 A O 1
ATOM 2988 N N . SER A 1 414 ? 42.044 -12.210 88.326 1.00 39.01 414 SER A N 1
ATOM 2989 C CA . SER A 1 414 ? 41.945 -10.730 88.412 1.00 38.71 414 SER A CA 1
ATOM 2990 C C . SER A 1 414 ? 43.348 -10.138 88.559 1.00 39.44 414 SER A C 1
ATOM 2991 O O . SER A 1 414 ? 44.026 -10.456 89.554 1.00 40.11 414 SER A O 1
ATOM 2994 N N . PHE A 1 415 ? 43.752 -9.310 87.595 1.00 39.74 415 PHE A N 1
ATOM 2995 C CA . PHE A 1 415 ? 45.082 -8.657 87.528 1.00 40.83 415 PHE A CA 1
ATOM 2996 C C . PHE A 1 415 ? 44.978 -7.210 88.016 1.00 40.96 415 PHE A C 1
ATOM 2997 O O . PHE A 1 415 ? 43.895 -6.609 87.906 1.00 40.55 415 PHE A O 1
ATOM 3005 N N . VAL A 1 416 ? 46.088 -6.677 88.527 1.00 41.98 416 VAL A N 1
ATOM 3006 C CA . VAL A 1 416 ? 46.351 -5.214 88.671 1.00 42.49 416 VAL A CA 1
ATOM 3007 C C . VAL A 1 416 ? 47.721 -4.934 88.042 1.00 43.55 416 VAL A C 1
ATOM 3008 O O . VAL A 1 416 ? 48.403 -5.903 87.654 1.00 43.73 416 VAL A O 1
ATOM 3012 N N . HIS A 1 417 ? 48.103 -3.658 87.957 1.00 44.30 417 HIS A N 1
ATOM 3013 C CA . HIS A 1 417 ? 49.243 -3.161 87.143 1.00 45.60 417 HIS A CA 1
ATOM 3014 C C . HIS A 1 417 ? 50.581 -3.755 87.605 1.00 46.60 417 HIS A C 1
ATOM 3015 O O . HIS A 1 417 ? 51.525 -3.704 86.808 1.00 47.75 417 HIS A O 1
ATOM 3022 N N . TYR A 1 418 ? 50.683 -4.291 88.825 1.00 46.94 418 TYR A N 1
ATOM 3023 C CA . TYR A 1 418 ? 51.954 -4.861 89.350 1.00 48.18 418 TYR A CA 1
ATOM 3024 C C . TYR A 1 418 ? 52.129 -6.313 88.875 1.00 48.20 418 TYR A C 1
ATOM 3025 O O . TYR A 1 418 ? 53.215 -6.878 89.118 1.00 49.30 418 TYR A O 1
ATOM 3034 N N . ASN A 1 419 ? 51.123 -6.888 88.203 1.00 47.29 419 ASN A N 1
ATOM 3035 C CA . ASN A 1 419 ? 51.216 -8.224 87.550 1.00 47.44 419 ASN A CA 1
ATOM 3036 C C . ASN A 1 419 ? 51.962 -8.083 86.216 1.00 48.26 419 ASN A C 1
ATOM 3037 O O . ASN A 1 419 ? 51.859 -7.012 85.585 1.00 48.10 419 ASN A O 1
ATOM 3042 N N . THR A 1 420 ? 52.675 -9.138 85.805 1.00 49.20 420 THR A N 1
ATOM 3043 C CA . THR A 1 420 ? 53.627 -9.141 84.660 1.00 50.26 420 THR A CA 1
ATOM 3044 C C . THR A 1 420 ? 53.117 -10.065 83.549 1.00 50.07 420 THR A C 1
ATOM 3045 O O . THR A 1 420 ? 52.380 -11.022 83.856 1.00 49.02 420 THR A O 1
ATOM 3049 N N . VAL A 1 421 ? 53.522 -9.786 82.307 1.00 51.06 421 VAL A N 1
ATOM 3050 C CA . VAL A 1 421 ? 53.197 -10.614 81.107 1.00 51.37 421 VAL A CA 1
ATOM 3051 C C . VAL A 1 421 ? 53.793 -12.015 81.300 1.00 52.30 421 VAL A C 1
ATOM 3052 O O . VAL A 1 421 ? 53.116 -12.996 80.933 1.00 52.14 421 VAL A O 1
ATOM 3056 N N . GLU A 1 422 ? 54.998 -12.097 81.877 1.00 53.54 422 GLU A N 1
ATOM 3057 C CA . GLU A 1 422 ? 55.736 -13.366 82.129 1.00 55.02 422 GLU A CA 1
ATOM 3058 C C . GLU A 1 422 ? 54.890 -14.269 83.035 1.00 54.37 422 GLU A C 1
ATOM 3059 O O . GLU A 1 422 ? 54.822 -15.485 82.757 1.00 54.86 422 GLU A O 1
ATOM 3065 N N . GLU A 1 423 ? 54.270 -13.688 84.067 1.00 53.32 423 GLU A N 1
ATOM 3066 C CA . GLU A 1 423 ? 53.370 -14.398 85.016 1.00 52.83 423 GLU A CA 1
ATOM 3067 C C . GLU A 1 423 ? 52.171 -14.977 84.258 1.00 51.88 423 GLU A C 1
ATOM 3068 O O . GLU A 1 423 ? 51.881 -16.175 84.449 1.00 52.11 423 GLU A O 1
ATOM 3074 N N . VAL A 1 424 ? 51.503 -14.162 83.436 1.00 51.06 424 VAL A N 1
ATOM 3075 C CA . VAL A 1 424 ? 50.268 -14.567 82.698 1.00 50.69 424 VAL A CA 1
ATOM 3076 C C . VAL A 1 424 ? 50.633 -15.713 81.744 1.00 52.01 424 VAL A C 1
ATOM 3077 O O . VAL A 1 424 ? 49.925 -16.737 81.759 1.00 52.41 424 VAL A O 1
ATOM 3081 N N . ARG A 1 425 ? 51.709 -15.556 80.970 1.00 53.29 425 ARG A N 1
ATOM 3082 C CA . ARG A 1 425 ? 52.198 -16.584 80.009 1.00 54.83 425 ARG A CA 1
ATOM 3083 C C . ARG A 1 425 ? 52.433 -17.907 80.751 1.00 55.00 425 ARG A C 1
ATOM 3084 O O . ARG A 1 425 ? 51.989 -18.952 80.239 1.00 55.56 425 ARG A O 1
ATOM 3092 N N . ALA A 1 426 ? 53.085 -17.856 81.918 1.00 54.39 426 ALA A N 1
ATOM 3093 C CA . ALA A 1 426 ? 53.384 -19.029 82.774 1.00 54.83 426 ALA A CA 1
ATOM 3094 C C . ALA A 1 426 ? 52.084 -19.634 83.323 1.00 53.66 426 ALA A C 1
ATOM 3095 O O . ALA A 1 426 ? 51.992 -20.875 83.378 1.00 54.22 426 ALA A O 1
ATOM 3097 N N . PHE A 1 427 ? 51.111 -18.798 83.705 1.00 51.98 427 PHE A N 1
ATOM 3098 C CA . PHE A 1 427 ? 49.792 -19.239 84.234 1.00 51.24 427 PHE A CA 1
ATOM 3099 C C . PHE A 1 427 ? 49.028 -20.007 83.150 1.00 51.62 427 PHE A C 1
ATOM 3100 O O . PHE A 1 427 ? 48.435 -21.056 83.467 1.00 52.13 427 PHE A O 1
ATOM 3108 N N . CYS A 1 428 ? 49.036 -19.494 81.917 1.00 51.92 428 CYS A N 1
ATOM 3109 C CA . CYS A 1 428 ? 48.370 -20.120 80.742 1.00 52.79 428 CYS A CA 1
ATOM 3110 C C . CYS A 1 428 ? 48.925 -21.538 80.537 1.00 54.53 428 CYS A C 1
ATOM 3111 O O . CYS A 1 428 ? 48.110 -22.461 80.343 1.00 54.77 428 CYS A O 1
ATOM 3114 N N . SER A 1 429 ? 50.250 -21.707 80.622 1.00 55.85 429 SER A N 1
ATOM 3115 C CA . SER A 1 429 ? 50.947 -23.017 80.511 1.00 58.26 429 SER A CA 1
ATOM 3116 C C . SER A 1 429 ? 50.475 -23.965 81.622 1.00 58.68 429 SER A C 1
ATOM 3117 O O . SER A 1 429 ? 50.150 -25.127 81.305 1.00 59.56 429 SER A O 1
ATOM 3120 N N . GLU A 1 430 ? 50.431 -23.486 82.871 1.00 58.21 430 GLU A N 1
ATOM 3121 C CA . GLU A 1 430 ? 50.046 -24.301 84.056 1.00 59.10 430 GLU A CA 1
ATOM 3122 C C . GLU A 1 430 ? 48.579 -24.729 83.933 1.00 58.34 430 GLU A C 1
ATOM 3123 O O . GLU A 1 430 ? 48.299 -25.929 84.126 1.00 59.01 430 GLU A O 1
ATOM 3129 N N . LEU A 1 431 ? 47.685 -23.783 83.628 1.00 56.88 431 LEU A N 1
ATOM 3130 C CA . LEU A 1 431 ? 46.230 -24.039 83.451 1.00 56.47 431 LEU A CA 1
ATOM 3131 C C . LEU A 1 431 ? 46.049 -25.120 82.378 1.00 58.12 431 LEU A C 1
ATOM 3132 O O . LEU A 1 431 ? 45.323 -26.097 82.641 1.00 58.54 431 LEU A O 1
ATOM 3137 N N . ASP A 1 432 ? 46.724 -24.962 81.234 1.00 59.24 432 ASP A N 1
ATOM 3138 C CA . ASP A 1 432 ? 46.711 -25.927 80.101 1.00 61.65 432 ASP A CA 1
ATOM 3139 C C . ASP A 1 432 ? 47.067 -27.326 80.621 1.00 64.23 432 ASP A C 1
ATOM 3140 O O . ASP A 1 432 ? 46.275 -28.257 80.378 1.00 65.22 432 ASP A O 1
ATOM 3145 N N . GLU A 1 433 ? 48.201 -27.454 81.320 1.00 65.66 433 GLU A N 1
ATOM 3146 C CA . GLU A 1 433 ? 48.701 -28.731 81.902 1.00 68.53 433 GLU A CA 1
ATOM 3147 C C . GLU A 1 433 ? 47.595 -29.386 82.742 1.00 68.66 433 GLU A C 1
ATOM 3148 O O . GLU A 1 433 ? 47.375 -30.603 82.585 1.00 70.25 433 GLU A O 1
ATOM 3154 N N . ILE A 1 434 ? 46.924 -28.604 83.593 1.00 67.55 434 ILE A N 1
ATOM 3155 C CA . ILE A 1 434 ? 45.882 -29.091 84.547 1.00 68.04 434 ILE A CA 1
ATOM 3156 C C . ILE A 1 434 ? 44.676 -29.640 83.769 1.00 68.91 434 ILE A C 1
ATOM 3157 O O . ILE A 1 434 ? 44.157 -30.698 84.180 1.00 70.28 434 ILE A O 1
ATOM 3162 N N . VAL A 1 435 ? 44.252 -28.963 82.694 1.00 68.49 435 VAL A N 1
ATOM 3163 C CA . VAL A 1 435 ? 43.009 -29.293 81.929 1.00 69.45 435 VAL A CA 1
ATOM 3164 C C . VAL A 1 435 ? 43.297 -30.385 80.885 1.00 72.49 435 VAL A C 1
ATOM 3165 O O . VAL A 1 435 ? 42.378 -31.186 80.620 1.00 73.61 435 VAL A O 1
ATOM 3169 N N . THR A 1 436 ? 44.506 -30.419 80.310 1.00 74.27 436 THR A N 1
ATOM 3170 C CA . THR A 1 436 ? 44.921 -31.391 79.256 1.00 77.37 436 THR A CA 1
ATOM 3171 C C . THR A 1 436 ? 45.166 -32.785 79.855 1.00 80.01 436 THR A C 1
ATOM 3172 O O . THR A 1 436 ? 45.158 -33.759 79.074 1.00 82.01 436 THR A O 1
ATOM 3176 N N . ARG A 1 437 ? 45.395 -32.878 81.172 1.00 80.28 437 ARG A N 1
ATOM 3177 C CA . ARG A 1 437 ? 45.685 -34.149 81.896 1.00 82.55 437 ARG A CA 1
ATOM 3178 C C . ARG A 1 437 ? 44.494 -35.106 81.759 1.00 83.88 437 ARG A C 1
ATOM 3179 O O . ARG A 1 437 ? 43.339 -34.724 81.964 1.00 82.79 437 ARG A O 1
ATOM 3181 N N . THR B 1 31 ? 55.623 5.084 79.442 1.00 85.85 31 THR B N 1
ATOM 3182 C CA . THR B 1 31 ? 56.449 4.729 78.250 1.00 85.33 31 THR B CA 1
ATOM 3183 C C . THR B 1 31 ? 55.910 5.459 77.019 1.00 83.11 31 THR B C 1
ATOM 3184 O O . THR B 1 31 ? 54.705 5.437 76.776 1.00 81.29 31 THR B O 1
ATOM 3186 N N . PRO B 1 32 ? 56.768 6.140 76.218 1.00 82.78 32 PRO B N 1
ATOM 3187 C CA . PRO B 1 32 ? 56.339 6.725 74.945 1.00 80.55 32 PRO B CA 1
ATOM 3188 C C . PRO B 1 32 ? 55.932 5.636 73.938 1.00 78.08 32 PRO B C 1
ATOM 3189 O O . PRO B 1 32 ? 56.685 4.694 73.773 1.00 79.01 32 PRO B O 1
ATOM 3193 N N . LEU B 1 33 ? 54.764 5.785 73.304 1.00 75.32 33 LEU B N 1
ATOM 3194 C CA . LEU B 1 33 ? 54.205 4.797 72.337 1.00 72.61 33 LEU B CA 1
ATOM 3195 C C . LEU B 1 33 ? 55.109 4.719 71.101 1.00 71.07 33 LEU B C 1
ATOM 3196 O O . LEU B 1 33 ? 55.446 5.783 70.548 1.00 71.36 33 LEU B O 1
ATOM 3201 N N . GLU B 1 34 ? 55.473 3.498 70.695 1.00 69.44 34 GLU B N 1
ATOM 3202 C CA . GLU B 1 34 ? 56.384 3.214 69.554 1.00 68.49 34 GLU B CA 1
ATOM 3203 C C . GLU B 1 34 ? 55.635 2.398 68.494 1.00 65.47 34 GLU B C 1
ATOM 3204 O O . GLU B 1 34 ? 54.574 1.830 68.820 1.00 64.50 34 GLU B O 1
ATOM 3210 N N . ASN B 1 35 ? 56.178 2.350 67.275 1.00 63.58 35 ASN B N 1
ATOM 3211 C CA . ASN B 1 35 ? 55.682 1.494 66.166 1.00 61.57 35 ASN B CA 1
ATOM 3212 C C . ASN B 1 35 ? 55.711 0.031 66.620 1.00 62.05 35 ASN B C 1
ATOM 3213 O O . ASN B 1 35 ? 56.666 -0.352 67.325 1.00 63.45 35 ASN B O 1
ATOM 3218 N N . VAL B 1 36 ? 54.688 -0.741 66.248 1.00 60.98 36 VAL B N 1
ATOM 3219 C CA . VAL B 1 36 ? 54.606 -2.212 66.490 1.00 62.12 36 VAL B CA 1
ATOM 3220 C C . VAL B 1 36 ? 55.228 -2.935 65.285 1.00 62.16 36 VAL B C 1
ATOM 3221 O O . VAL B 1 36 ? 55.959 -3.921 65.503 1.00 63.88 36 VAL B O 1
ATOM 3225 N N . ILE B 1 37 ? 54.957 -2.454 64.065 1.00 60.68 37 ILE B N 1
ATOM 3226 C CA . ILE B 1 37 ? 55.515 -3.009 62.793 1.00 60.81 37 ILE B CA 1
ATOM 3227 C C . ILE B 1 37 ? 57.002 -2.643 62.688 1.00 62.52 37 ILE B C 1
ATOM 3228 O O . ILE B 1 37 ? 57.430 -1.680 63.356 1.00 63.16 37 ILE B O 1
ATOM 3233 N N . ASP B 1 38 ? 57.747 -3.385 61.865 1.00 63.56 38 ASP B N 1
ATOM 3234 C CA . ASP B 1 38 ? 59.074 -2.973 61.332 1.00 65.32 38 ASP B CA 1
ATOM 3235 C C . ASP B 1 38 ? 58.820 -2.016 60.161 1.00 63.39 38 ASP B C 1
ATOM 3236 O O . ASP B 1 38 ? 58.408 -2.503 59.089 1.00 61.76 38 ASP B O 1
ATOM 3241 N N . VAL B 1 39 ? 59.043 -0.712 60.371 1.00 63.36 39 VAL B N 1
ATOM 3242 C CA . VAL B 1 39 ? 58.700 0.386 59.413 1.00 62.27 39 VAL B CA 1
ATOM 3243 C C . VAL B 1 39 ? 59.350 0.090 58.052 1.00 62.43 39 VAL B C 1
ATOM 3244 O O . VAL B 1 39 ? 58.645 0.187 57.027 1.00 60.78 39 VAL B O 1
ATOM 3248 N N . GLU B 1 40 ? 60.634 -0.283 58.051 1.00 64.14 40 GLU B N 1
ATOM 3249 C CA . GLU B 1 40 ? 61.454 -0.495 56.826 1.00 64.79 40 GLU B CA 1
ATOM 3250 C C . GLU B 1 40 ? 60.914 -1.684 56.020 1.00 62.99 40 GLU B C 1
ATOM 3251 O O . GLU B 1 40 ? 60.832 -1.553 54.783 1.00 62.20 40 GLU B O 1
ATOM 3257 N N . SER B 1 41 ? 60.592 -2.798 56.688 1.00 62.47 41 SER B N 1
ATOM 3258 C CA . SER B 1 41 ? 60.117 -4.067 56.069 1.00 61.68 41 SER B CA 1
ATOM 3259 C C . SER B 1 41 ? 58.778 -3.836 55.359 1.00 59.04 41 SER B C 1
ATOM 3260 O O . SER B 1 41 ? 58.669 -4.208 54.176 1.00 58.12 41 SER B O 1
ATOM 3263 N N . VAL B 1 42 ? 57.812 -3.243 56.065 1.00 57.47 42 VAL B N 1
ATOM 3264 C CA . VAL B 1 42 ? 56.442 -2.935 55.553 1.00 55.62 42 VAL B CA 1
ATOM 3265 C C . VAL B 1 42 ? 56.561 -1.974 54.362 1.00 55.08 42 VAL B C 1
ATOM 3266 O O . VAL B 1 42 ? 56.030 -2.307 53.291 1.00 53.61 42 VAL B O 1
ATOM 3270 N N . ARG B 1 43 ? 57.266 -0.852 54.539 1.00 56.43 43 ARG B N 1
ATOM 3271 C CA . ARG B 1 43 ? 57.358 0.258 53.549 1.00 56.46 43 ARG B CA 1
ATOM 3272 C C . ARG B 1 43 ? 58.215 -0.143 52.340 1.00 56.91 43 ARG B C 1
ATOM 3273 O O . ARG B 1 43 ? 58.167 0.594 51.334 1.00 56.47 43 ARG B O 1
ATOM 3281 N N . SER B 1 44 ? 58.957 -1.255 52.415 1.00 57.68 44 SER B N 1
ATOM 3282 C CA . SER B 1 44 ? 59.684 -1.850 51.259 1.00 58.04 44 SER B CA 1
ATOM 3283 C C . SER B 1 44 ? 58.676 -2.383 50.229 1.00 56.07 44 SER B C 1
ATOM 3284 O O . SER B 1 44 ? 59.072 -2.550 49.060 1.00 56.31 44 SER B O 1
ATOM 3287 N N . HIS B 1 45 ? 57.427 -2.634 50.648 1.00 54.02 45 HIS B N 1
ATOM 3288 C CA . HIS B 1 45 ? 56.311 -3.107 49.784 1.00 52.38 45 HIS B CA 1
ATOM 3289 C C . HIS B 1 45 ? 55.572 -1.921 49.144 1.00 51.03 45 HIS B C 1
ATOM 3290 O O . HIS B 1 45 ? 54.721 -2.174 48.268 1.00 49.50 45 HIS B O 1
ATOM 3297 N N . PHE B 1 46 ? 55.880 -0.684 49.556 1.00 50.99 46 PHE B N 1
ATOM 3298 C CA . PHE B 1 46 ? 55.186 0.561 49.126 1.00 50.19 46 PHE B CA 1
ATOM 3299 C C . PHE B 1 46 ? 56.228 1.636 48.818 1.00 51.58 46 PHE B C 1
ATOM 3300 O O . PHE B 1 46 ? 56.373 2.598 49.569 1.00 51.64 46 PHE B O 1
ATOM 3308 N N . PRO B 1 47 ? 56.957 1.519 47.683 1.00 52.80 47 PRO B N 1
ATOM 3309 C CA . PRO B 1 47 ? 58.179 2.296 47.445 1.00 54.62 47 PRO B CA 1
ATOM 3310 C C . PRO B 1 47 ? 58.054 3.829 47.499 1.00 54.98 47 PRO B C 1
ATOM 3311 O O . PRO B 1 47 ? 59.033 4.465 47.845 1.00 56.06 47 PRO B O 1
ATOM 3315 N N . VAL B 1 48 ? 56.884 4.383 47.163 1.00 54.40 48 VAL B N 1
ATOM 3316 C CA . VAL B 1 48 ? 56.650 5.856 47.042 1.00 55.37 48 VAL B CA 1
ATOM 3317 C C . VAL B 1 48 ? 56.565 6.499 48.438 1.00 56.37 48 VAL B C 1
ATOM 3318 O O . VAL B 1 48 ? 56.742 7.732 48.520 1.00 57.08 48 VAL B O 1
ATOM 3322 N N . LEU B 1 49 ? 56.322 5.710 49.493 1.00 56.88 49 LEU B N 1
ATOM 3323 C CA . LEU B 1 49 ? 56.178 6.200 50.897 1.00 58.05 49 LEU B CA 1
ATOM 3324 C C . LEU B 1 49 ? 57.516 6.713 51.458 1.00 60.54 49 LEU B C 1
ATOM 3325 O O . LEU B 1 49 ? 57.505 7.248 52.583 1.00 62.11 49 LEU B O 1
ATOM 3330 N N . GLY B 1 50 ? 58.623 6.576 50.723 1.00 62.60 50 GLY B N 1
ATOM 3331 C CA . GLY B 1 50 ? 59.933 7.137 51.115 1.00 65.53 50 GLY B CA 1
ATOM 3332 C C . GLY B 1 50 ? 59.980 8.660 51.033 1.00 66.69 50 GLY B C 1
ATOM 3333 O O . GLY B 1 50 ? 60.875 9.245 51.676 1.00 68.81 50 GLY B O 1
ATOM 3334 N N . GLY B 1 51 ? 59.045 9.283 50.300 1.00 65.64 51 GLY B N 1
ATOM 3335 C CA . GLY B 1 51 ? 59.115 10.688 49.846 1.00 65.82 51 GLY B CA 1
ATOM 3336 C C . GLY B 1 51 ? 58.768 11.704 50.926 1.00 65.69 51 GLY B C 1
ATOM 3337 O O . GLY B 1 51 ? 58.841 11.358 52.125 1.00 65.63 51 GLY B O 1
ATOM 3338 N N . GLU B 1 52 ? 58.409 12.922 50.498 1.00 65.13 52 GLU B N 1
ATOM 3339 C CA . GLU B 1 52 ? 58.225 14.128 51.353 1.00 65.13 52 GLU B CA 1
ATOM 3340 C C . GLU B 1 52 ? 56.819 14.148 51.967 1.00 62.69 52 GLU B C 1
ATOM 3341 O O . GLU B 1 52 ? 56.662 14.753 53.050 1.00 63.38 52 GLU B O 1
ATOM 3343 N N . THR B 1 53 ? 55.841 13.526 51.300 1.00 59.56 53 THR B N 1
ATOM 3344 C CA . THR B 1 53 ? 54.405 13.531 51.689 1.00 57.33 53 THR B CA 1
ATOM 3345 C C . THR B 1 53 ? 54.057 12.216 52.397 1.00 55.20 53 THR B C 1
ATOM 3346 O O . THR B 1 53 ? 54.299 11.145 51.812 1.00 54.05 53 THR B O 1
ATOM 3350 N N . ALA B 1 54 ? 53.506 12.306 53.611 1.00 54.51 54 ALA B N 1
ATOM 3351 C CA . ALA B 1 54 ? 52.897 11.179 54.357 1.00 52.82 54 ALA B CA 1
ATOM 3352 C C . ALA B 1 54 ? 51.457 10.980 53.870 1.00 50.88 54 ALA B C 1
ATOM 3353 O O . ALA B 1 54 ? 50.733 11.987 53.745 1.00 51.39 54 ALA B O 1
ATOM 3355 N N . ALA B 1 55 ? 51.066 9.732 53.607 1.00 49.13 55 ALA B N 1
ATOM 3356 C CA . ALA B 1 55 ? 49.731 9.346 53.091 1.00 47.53 55 ALA B CA 1
ATOM 3357 C C . ALA B 1 55 ? 48.759 9.188 54.266 1.00 46.63 55 ALA B C 1
ATOM 3358 O O . ALA B 1 55 ? 48.812 8.137 54.929 1.00 46.35 55 ALA B O 1
ATOM 3360 N N . PHE B 1 56 ? 47.918 10.202 54.507 1.00 46.49 56 PHE B N 1
ATOM 3361 C CA . PHE B 1 56 ? 46.958 10.296 55.642 1.00 46.12 56 PHE B CA 1
ATOM 3362 C C . PHE B 1 56 ? 45.520 10.416 55.118 1.00 45.22 56 PHE B C 1
ATOM 3363 O O . PHE B 1 56 ? 44.649 10.895 55.875 1.00 46.05 56 PHE B O 1
ATOM 3371 N N . ASN B 1 57 ? 45.275 9.999 53.871 1.00 44.03 57 ASN B N 1
ATOM 3372 C CA . ASN B 1 57 ? 43.925 9.982 53.244 1.00 43.42 57 ASN B CA 1
ATOM 3373 C C . ASN B 1 57 ? 43.695 8.605 52.612 1.00 42.50 57 ASN B C 1
ATOM 3374 O O . ASN B 1 57 ? 43.227 8.546 51.458 1.00 42.37 57 ASN B O 1
ATOM 3379 N N . ASN B 1 58 ? 43.998 7.544 53.365 1.00 42.52 58 ASN B N 1
ATOM 3380 C CA . ASN B 1 58 ? 43.985 6.129 52.906 1.00 42.19 58 ASN B CA 1
ATOM 3381 C C . ASN B 1 58 ? 42.543 5.649 52.678 1.00 41.40 58 ASN B C 1
ATOM 3382 O O . ASN B 1 58 ? 42.375 4.680 51.915 1.00 41.29 58 ASN B O 1
ATOM 3387 N N . ALA B 1 59 ? 41.546 6.308 53.279 1.00 41.39 59 ALA B N 1
ATOM 3388 C CA . ALA B 1 59 ? 40.106 5.988 53.113 1.00 41.20 59 ALA B CA 1
ATOM 3389 C C . ALA B 1 59 ? 39.595 6.448 51.735 1.00 41.49 59 ALA B C 1
ATOM 3390 O O . ALA B 1 59 ? 38.458 6.070 51.384 1.00 41.20 59 ALA B O 1
ATOM 3392 N N . SER B 1 60 ? 40.380 7.236 50.988 1.00 42.05 60 SER B N 1
ATOM 3393 C CA . SER B 1 60 ? 40.070 7.654 49.591 1.00 42.72 60 SER B CA 1
ATOM 3394 C C . SER B 1 60 ? 40.899 6.842 48.585 1.00 42.23 60 SER B C 1
ATOM 3395 O O . SER B 1 60 ? 40.608 6.935 47.376 1.00 43.24 60 SER B O 1
ATOM 3398 N N . GLY B 1 61 ? 41.889 6.080 49.059 1.00 41.64 61 GLY B N 1
ATOM 3399 C CA . GLY B 1 61 ? 42.772 5.256 48.212 1.00 41.07 61 GLY B CA 1
ATOM 3400 C C . GLY B 1 61 ? 44.139 5.063 48.843 1.00 41.01 61 GLY B C 1
ATOM 3401 O O . GLY B 1 61 ? 44.727 6.064 49.300 1.00 41.80 61 GLY B O 1
ATOM 3402 N N . THR B 1 62 ? 44.626 3.820 48.864 1.00 40.38 62 THR B N 1
ATOM 3403 C CA . THR B 1 62 ? 45.938 3.422 49.439 1.00 41.00 62 THR B CA 1
ATOM 3404 C C . THR B 1 62 ? 46.991 3.333 48.329 1.00 41.53 62 THR B C 1
ATOM 3405 O O . THR B 1 62 ? 46.609 3.190 47.147 1.00 40.92 62 THR B O 1
ATOM 3409 N N . VAL B 1 63 ? 48.269 3.403 48.707 1.00 42.40 63 VAL B N 1
ATOM 3410 C CA . VAL B 1 63 ? 49.415 3.072 47.810 1.00 43.03 63 VAL B CA 1
ATOM 3411 C C . VAL B 1 63 ? 49.289 1.586 47.456 1.00 42.55 63 VAL B C 1
ATOM 3412 O O . VAL B 1 63 ? 48.992 0.784 48.369 1.00 42.24 63 VAL B O 1
ATOM 3416 N N . VAL B 1 64 ? 49.499 1.231 46.187 1.00 42.49 64 VAL B N 1
ATOM 3417 C CA . VAL B 1 64 ? 49.328 -0.166 45.692 1.00 42.28 64 VAL B CA 1
ATOM 3418 C C . VAL B 1 64 ? 50.525 -1.002 46.164 1.00 43.08 64 VAL B C 1
ATOM 3419 O O . VAL B 1 64 ? 51.658 -0.479 46.164 1.00 43.50 64 VAL B O 1
ATOM 3423 N N . LEU B 1 65 ? 50.262 -2.250 46.567 1.00 43.30 65 LEU B N 1
ATOM 3424 C CA . LEU B 1 65 ? 51.293 -3.234 46.991 1.00 44.55 65 LEU B CA 1
ATOM 3425 C C . LEU B 1 65 ? 52.183 -3.567 45.784 1.00 45.97 65 LEU B C 1
ATOM 3426 O O . LEU B 1 65 ? 51.636 -3.868 44.701 1.00 45.15 65 LEU B O 1
ATOM 3431 N N . LYS B 1 66 ? 53.505 -3.487 45.964 1.00 48.23 66 LYS B N 1
ATOM 3432 C CA . LYS B 1 66 ? 54.525 -3.796 44.924 1.00 50.15 66 LYS B CA 1
ATOM 3433 C C . LYS B 1 66 ? 54.252 -5.191 44.345 1.00 50.68 66 LYS B C 1
ATOM 3434 O O . LYS B 1 66 ? 54.272 -5.330 43.103 1.00 50.24 66 LYS B O 1
ATOM 3440 N N . GLU B 1 67 ? 53.978 -6.172 45.214 1.00 51.24 67 GLU B N 1
ATOM 3441 C CA . GLU B 1 67 ? 53.802 -7.607 44.847 1.00 52.16 67 GLU B CA 1
ATOM 3442 C C . GLU B 1 67 ? 52.593 -7.743 43.911 1.00 50.55 67 GLU B C 1
ATOM 3443 O O . GLU B 1 67 ? 52.621 -8.617 43.024 1.00 50.37 67 GLU B O 1
ATOM 3449 N N . ALA B 1 68 ? 51.568 -6.911 44.116 1.00 49.10 68 ALA B N 1
ATOM 3450 C CA . ALA B 1 68 ? 50.328 -6.875 43.306 1.00 47.80 68 ALA B CA 1
ATOM 3451 C C . ALA B 1 68 ? 50.643 -6.370 41.892 1.00 47.53 68 ALA B C 1
ATOM 3452 O O . ALA B 1 68 ? 50.165 -6.992 40.928 1.00 47.41 68 ALA B O 1
ATOM 3454 N N . ILE B 1 69 ? 51.424 -5.290 41.774 1.00 47.69 69 ILE B N 1
ATOM 3455 C CA . ILE B 1 69 ? 51.814 -4.674 40.468 1.00 47.91 69 ILE B CA 1
ATOM 3456 C C . ILE B 1 69 ? 52.649 -5.689 39.673 1.00 49.13 69 ILE B C 1
ATOM 3457 O O . ILE B 1 69 ? 52.408 -5.824 38.457 1.00 49.13 69 ILE B O 1
ATOM 3462 N N . GLU B 1 70 ? 53.590 -6.372 40.333 1.00 50.38 70 GLU B N 1
ATOM 3463 C CA . GLU B 1 70 ? 54.462 -7.417 39.725 1.00 52.11 70 GLU B CA 1
ATOM 3464 C C . GLU B 1 70 ? 53.589 -8.545 39.155 1.00 51.72 70 GLU B C 1
ATOM 3465 O O . GLU B 1 70 ? 53.918 -9.046 38.063 1.00 52.26 70 GLU B O 1
ATOM 3471 N N . SER B 1 71 ? 52.521 -8.923 39.866 1.00 50.70 71 SER B N 1
ATOM 3472 C CA . SER B 1 71 ? 51.594 -10.028 39.502 1.00 50.65 71 SER B CA 1
ATOM 3473 C C . SER B 1 71 ? 50.836 -9.689 38.210 1.00 50.02 71 SER B C 1
ATOM 3474 O O . SER B 1 71 ? 50.711 -10.589 37.357 1.00 50.53 71 SER B O 1
ATOM 3477 N N . THR B 1 72 ? 50.359 -8.445 38.070 1.00 48.92 72 THR B N 1
ATOM 3478 C CA . THR B 1 72 ? 49.518 -7.983 36.927 1.00 48.30 72 THR B CA 1
ATOM 3479 C C . THR B 1 72 ? 50.398 -7.745 35.692 1.00 49.42 72 THR B C 1
ATOM 3480 O O . THR B 1 72 ? 49.920 -8.038 34.580 1.00 49.29 72 THR B O 1
ATOM 3484 N N . SER B 1 73 ? 51.625 -7.240 35.875 1.00 50.50 73 SER B N 1
ATOM 3485 C CA . SER B 1 73 ? 52.642 -7.068 34.802 1.00 52.16 73 SER B CA 1
ATOM 3486 C C . SER B 1 73 ? 52.956 -8.427 34.168 1.00 53.54 73 SER B C 1
ATOM 3487 O O . SER B 1 73 ? 52.934 -8.520 32.924 1.00 54.06 73 SER B O 1
ATOM 3490 N N . ASN B 1 74 ? 53.226 -9.437 35.002 1.00 54.51 74 ASN B N 1
ATOM 3491 C CA . ASN B 1 74 ? 53.552 -10.827 34.581 1.00 56.26 74 ASN B CA 1
ATOM 3492 C C . ASN B 1 74 ? 52.387 -11.415 33.772 1.00 55.47 74 ASN B C 1
ATOM 3493 O O . ASN B 1 74 ? 52.669 -12.073 32.751 1.00 55.93 74 ASN B O 1
ATOM 3498 N N . PHE B 1 75 ? 51.138 -11.185 34.196 1.00 53.75 75 PHE B N 1
ATOM 3499 C CA . PHE B 1 75 ? 49.918 -11.670 33.495 1.00 53.59 75 PHE B CA 1
ATOM 3500 C C . PHE B 1 75 ? 49.787 -10.981 32.129 1.00 53.04 75 PHE B C 1
ATOM 3501 O O . PHE B 1 75 ? 49.487 -11.673 31.139 1.00 53.01 75 PHE B O 1
ATOM 3509 N N . MET B 1 76 ? 50.001 -9.661 32.082 1.00 52.47 76 MET B N 1
ATOM 3510 C CA . MET B 1 76 ? 49.763 -8.816 30.879 1.00 52.60 76 MET B CA 1
ATOM 3511 C C . MET B 1 76 ? 50.904 -8.993 29.865 1.00 53.92 76 MET B C 1
ATOM 3512 O O . MET B 1 76 ? 50.655 -8.740 28.670 1.00 53.91 76 MET B O 1
ATOM 3517 N N . TYR B 1 77 ? 52.088 -9.435 30.311 1.00 54.87 77 TYR B N 1
ATOM 3518 C CA . TYR B 1 77 ? 53.242 -9.797 29.441 1.00 56.97 77 TYR B CA 1
ATOM 3519 C C . TYR B 1 77 ? 53.118 -11.254 28.971 1.00 58.29 77 TYR B C 1
ATOM 3520 O O . TYR B 1 77 ? 53.860 -11.640 28.049 1.00 59.92 77 TYR B O 1
ATOM 3529 N N . SER B 1 78 ? 52.218 -12.033 29.582 1.00 58.28 78 SER B N 1
ATOM 3530 C CA . SER B 1 78 ? 51.961 -13.466 29.269 1.00 59.74 78 SER B CA 1
ATOM 3531 C C . SER B 1 78 ? 50.964 -13.587 28.107 1.00 59.61 78 SER B C 1
ATOM 3532 O O . SER B 1 78 ? 50.388 -12.555 27.698 1.00 58.34 78 SER B O 1
ATOM 3535 N N . PHE B 1 79 ? 50.761 -14.811 27.608 1.00 60.82 79 PHE B N 1
ATOM 3536 C CA . PHE B 1 79 ? 49.844 -15.121 26.480 1.00 61.57 79 PHE B CA 1
ATOM 3537 C C . PHE B 1 79 ? 48.419 -14.776 26.901 1.00 60.49 79 PHE B C 1
ATOM 3538 O O . PHE B 1 79 ? 47.980 -15.161 27.984 1.00 60.05 79 PHE B O 1
ATOM 3546 N N . PRO B 1 80 ? 47.657 -14.037 26.063 1.00 71.27 80 PRO B N 1
ATOM 3547 C CA . PRO B 1 80 ? 46.345 -13.528 26.461 1.00 71.24 80 PRO B CA 1
ATOM 3548 C C . PRO B 1 80 ? 45.291 -14.627 26.664 1.00 70.49 80 PRO B C 1
ATOM 3549 O O . PRO B 1 80 ? 45.410 -15.684 26.065 1.00 70.10 80 PRO B O 1
ATOM 3553 N N . PHE B 1 81 ? 44.303 -14.347 27.519 1.00 70.73 81 PHE B N 1
ATOM 3554 C CA . PHE B 1 81 ? 43.025 -15.100 27.631 1.00 71.27 81 PHE B CA 1
ATOM 3555 C C . PHE B 1 81 ? 42.184 -14.774 26.397 1.00 74.04 81 PHE B C 1
ATOM 3556 O O . PHE B 1 81 ? 42.290 -13.671 25.861 1.00 75.84 81 PHE B O 1
ATOM 3564 N N . PRO B 1 82 ? 41.328 -15.694 25.890 1.00 75.12 82 PRO B N 1
ATOM 3565 C CA . PRO B 1 82 ? 40.979 -16.939 26.580 1.00 73.97 82 PRO B CA 1
ATOM 3566 C C . PRO B 1 82 ? 42.047 -18.024 26.455 1.00 72.70 82 PRO B C 1
ATOM 3567 O O . PRO B 1 82 ? 42.648 -18.188 25.396 1.00 73.22 82 PRO B O 1
ATOM 3571 N N . PRO B 1 83 ? 42.306 -18.804 27.530 1.00 71.62 83 PRO B N 1
ATOM 3572 C CA . PRO B 1 83 ? 43.379 -19.800 27.528 1.00 71.18 83 PRO B CA 1
ATOM 3573 C C . PRO B 1 83 ? 43.060 -21.045 26.685 1.00 72.27 83 PRO B C 1
ATOM 3574 O O . PRO B 1 83 ? 41.893 -21.325 26.473 1.00 73.05 83 PRO B O 1
ATOM 3578 N N . GLY B 1 84 ? 44.103 -21.754 26.239 1.00 72.59 84 GLY B N 1
ATOM 3579 C CA . GLY B 1 84 ? 44.001 -23.006 25.461 1.00 74.04 84 GLY B CA 1
ATOM 3580 C C . GLY B 1 84 ? 43.887 -24.226 26.361 1.00 74.27 84 GLY B C 1
ATOM 3581 O O . GLY B 1 84 ? 43.404 -24.079 27.504 1.00 73.32 84 GLY B O 1
ATOM 3582 N N . VAL B 1 85 ? 44.310 -25.392 25.859 1.00 75.68 85 VAL B N 1
ATOM 3583 C CA . VAL B 1 85 ? 44.300 -26.699 26.587 1.00 76.76 85 VAL B CA 1
ATOM 3584 C C . VAL B 1 85 ? 45.747 -27.135 26.877 1.00 76.25 85 VAL B C 1
ATOM 3585 O O . VAL B 1 85 ? 45.921 -28.158 27.569 1.00 76.90 85 VAL B O 1
ATOM 3589 N N . ASP B 1 86 ? 46.742 -26.380 26.388 1.00 75.09 86 ASP B N 1
ATOM 3590 C CA . ASP B 1 86 ? 48.195 -26.653 26.581 1.00 75.74 86 ASP B CA 1
ATOM 3591 C C . ASP B 1 86 ? 48.570 -26.449 28.056 1.00 74.95 86 ASP B C 1
ATOM 3592 O O . ASP B 1 86 ? 47.809 -25.775 28.772 1.00 73.04 86 ASP B O 1
ATOM 3597 N N . ALA B 1 87 ? 49.720 -26.991 28.472 1.00 76.70 87 ALA B N 1
ATOM 3598 C CA . ALA B 1 87 ? 50.182 -27.083 29.879 1.00 77.02 87 ALA B CA 1
ATOM 3599 C C . ALA B 1 87 ? 50.337 -25.688 30.499 1.00 74.77 87 ALA B C 1
ATOM 3600 O O . ALA B 1 87 ? 49.921 -25.520 31.663 1.00 73.24 87 ALA B O 1
ATOM 3602 N N . LYS B 1 88 ? 50.922 -24.736 29.762 1.00 74.75 88 LYS B N 1
ATOM 3603 C CA . LYS B 1 88 ? 51.131 -23.332 30.219 1.00 73.86 88 LYS B CA 1
ATOM 3604 C C . LYS B 1 88 ? 49.775 -22.634 30.393 1.00 71.38 88 LYS B C 1
ATOM 3605 O O . LYS B 1 88 ? 49.632 -21.868 31.367 1.00 69.79 88 LYS B O 1
ATOM 3611 N N . SER B 1 89 ? 48.830 -22.883 29.479 1.00 71.30 89 SER B N 1
ATOM 3612 C CA . SER B 1 89 ? 47.440 -22.354 29.517 1.00 69.97 89 SER B CA 1
ATOM 3613 C C . SER B 1 89 ? 46.705 -22.908 30.744 1.00 69.69 89 SER B C 1
ATOM 3614 O O . SER B 1 89 ? 46.059 -22.110 31.450 1.00 68.32 89 SER B O 1
ATOM 3617 N N . MET B 1 90 ? 46.808 -24.221 30.982 1.00 71.32 90 MET B N 1
ATOM 3618 C CA A MET B 1 90 ? 46.178 -24.918 32.139 0.50 71.70 90 MET B CA 1
ATOM 3619 C CA B MET B 1 90 ? 46.162 -24.903 32.137 0.50 71.89 90 MET B CA 1
ATOM 3620 C C . MET B 1 90 ? 46.716 -24.324 33.447 1.00 70.63 90 MET B C 1
ATOM 3621 O O . MET B 1 90 ? 45.937 -24.235 34.416 1.00 69.65 90 MET B O 1
ATOM 3630 N N . GLU B 1 91 ? 47.999 -23.945 33.453 1.00 70.70 91 GLU B N 1
ATOM 3631 C CA . GLU B 1 91 ? 48.711 -23.371 34.628 1.00 70.44 91 GLU B CA 1
ATOM 3632 C C . GLU B 1 91 ? 48.175 -21.963 34.925 1.00 67.40 91 GLU B C 1
ATOM 3633 O O . GLU B 1 91 ? 48.115 -21.602 36.115 1.00 66.64 91 GLU B O 1
ATOM 3639 N N . ALA B 1 92 ? 47.803 -21.208 33.885 1.00 65.88 92 ALA B N 1
ATOM 3640 C CA . ALA B 1 92 ? 47.252 -19.834 33.978 1.00 63.87 92 ALA B CA 1
ATOM 3641 C C . ALA B 1 92 ? 45.801 -19.874 34.478 1.00 62.30 92 ALA B C 1
ATOM 3642 O O . ALA B 1 92 ? 45.401 -18.915 35.164 1.00 61.78 92 ALA B O 1
ATOM 3644 N N . ILE B 1 93 ? 45.045 -20.928 34.144 1.00 62.35 93 ILE B N 1
ATOM 3645 C CA . ILE B 1 93 ? 43.657 -21.164 34.651 1.00 62.28 93 ILE B CA 1
ATOM 3646 C C . ILE B 1 93 ? 43.747 -21.508 36.143 1.00 61.51 93 ILE B C 1
ATOM 3647 O O . ILE B 1 93 ? 42.976 -20.924 36.928 1.00 60.94 93 ILE B O 1
ATOM 3652 N N . THR B 1 94 ? 44.652 -22.424 36.510 1.00 61.60 94 THR B N 1
ATOM 3653 C CA . THR B 1 94 ? 44.939 -22.840 37.911 1.00 61.40 94 THR B CA 1
ATOM 3654 C C . THR B 1 94 ? 45.331 -21.612 38.741 1.00 59.54 94 THR B C 1
ATOM 3655 O O . THR B 1 94 ? 44.893 -21.531 39.903 1.00 59.48 94 THR B O 1
ATOM 3659 N N . ALA B 1 95 ? 46.133 -20.707 38.167 1.00 58.34 95 ALA B N 1
ATOM 3660 C CA . ALA B 1 95 ? 46.598 -19.450 38.801 1.00 57.15 95 ALA B CA 1
ATOM 3661 C C . ALA B 1 95 ? 45.408 -18.503 39.001 1.00 55.82 95 ALA B C 1
ATOM 3662 O O . ALA B 1 95 ? 45.330 -17.876 40.077 1.00 54.85 95 ALA B O 1
ATOM 3664 N N . TYR B 1 96 ? 44.521 -18.414 38.002 1.00 55.46 96 TYR B N 1
ATOM 3665 C CA . TYR B 1 96 ? 43.297 -17.569 38.014 1.00 55.09 96 TYR B CA 1
ATOM 3666 C C . TYR B 1 96 ? 42.298 -18.114 39.045 1.00 54.79 96 TYR B C 1
ATOM 3667 O O . TYR B 1 96 ? 41.798 -17.320 39.861 1.00 54.27 96 TYR B O 1
ATOM 3676 N N . THR B 1 97 ? 42.019 -19.421 38.999 1.00 55.47 97 THR B N 1
ATOM 3677 C CA . THR B 1 97 ? 41.099 -20.140 39.925 1.00 56.52 97 THR B CA 1
ATOM 3678 C C . THR B 1 97 ? 41.649 -20.066 41.357 1.00 55.66 97 THR B C 1
ATOM 3679 O O . THR B 1 97 ? 40.842 -19.843 42.284 1.00 55.96 97 THR B O 1
ATOM 3683 N N . GLY B 1 98 ? 42.964 -20.251 41.520 1.00 54.75 98 GLY B N 1
ATOM 3684 C CA . GLY B 1 98 ? 43.675 -20.172 42.812 1.00 54.27 98 GLY B CA 1
ATOM 3685 C C . GLY B 1 98 ? 43.565 -18.793 43.443 1.00 52.61 98 GLY B C 1
ATOM 3686 O O . GLY B 1 98 ? 43.334 -18.730 44.667 1.00 53.33 98 GLY B O 1
ATOM 3687 N N . ASN B 1 99 ? 43.732 -17.732 42.643 1.00 50.97 99 ASN B N 1
ATOM 3688 C CA . ASN B 1 99 ? 43.627 -16.311 43.075 1.00 49.80 99 ASN B CA 1
ATOM 3689 C C . ASN B 1 99 ? 42.217 -16.059 43.627 1.00 49.66 99 ASN B C 1
ATOM 3690 O O . ASN B 1 99 ? 42.109 -15.473 44.720 1.00 49.47 99 ASN B O 1
ATOM 3695 N N . LYS B 1 100 ? 41.184 -16.492 42.897 1.00 50.21 100 LYS B N 1
ATOM 3696 C CA . LYS B 1 100 ? 39.753 -16.375 43.298 1.00 51.18 100 LYS B CA 1
ATOM 3697 C C . LYS B 1 100 ? 39.536 -17.115 44.625 1.00 51.13 100 LYS B C 1
ATOM 3698 O O . LYS B 1 100 ? 38.879 -16.542 45.518 1.00 51.41 100 LYS B O 1
ATOM 3704 N N . GLY B 1 101 ? 40.073 -18.335 44.737 1.00 50.26 101 GLY B N 1
ATOM 3705 C CA . GLY B 1 101 ? 39.952 -19.209 45.922 1.00 50.15 101 GLY B CA 1
ATOM 3706 C C . GLY B 1 101 ? 40.589 -18.593 47.157 1.00 49.63 101 GLY B C 1
ATOM 3707 O O . GLY B 1 101 ? 40.042 -18.792 48.263 1.00 49.42 101 GLY B O 1
ATOM 3708 N N . LYS B 1 102 ? 41.702 -17.873 46.977 1.00 49.33 102 LYS B N 1
ATOM 3709 C CA . LYS B 1 102 ? 42.422 -17.152 48.060 1.00 48.96 102 LYS B CA 1
ATOM 3710 C C . LYS B 1 102 ? 41.601 -15.930 48.488 1.00 47.18 102 LYS B C 1
ATOM 3711 O O . LYS B 1 102 ? 41.498 -15.703 49.708 1.00 47.10 102 LYS B O 1
ATOM 3717 N N . VAL B 1 103 ? 41.034 -15.182 47.533 1.00 45.78 103 VAL B N 1
ATOM 3718 C CA . VAL B 1 103 ? 40.217 -13.960 47.811 1.00 44.66 103 VAL B CA 1
ATOM 3719 C C . VAL B 1 103 ? 38.927 -14.374 48.531 1.00 43.53 103 VAL B C 1
ATOM 3720 O O . VAL B 1 103 ? 38.536 -13.668 49.469 1.00 43.22 103 VAL B O 1
ATOM 3724 N N . ALA B 1 104 ? 38.300 -15.479 48.121 1.00 43.17 104 ALA B N 1
ATOM 3725 C CA . ALA B 1 104 ? 37.086 -16.036 48.765 1.00 42.67 104 ALA B CA 1
ATOM 3726 C C . ALA B 1 104 ? 37.408 -16.428 50.214 1.00 42.59 104 ALA B C 1
ATOM 3727 O O . ALA B 1 104 ? 36.621 -16.070 51.106 1.00 42.02 104 ALA B O 1
ATOM 3729 N N . ALA B 1 105 ? 38.536 -17.113 50.432 1.00 43.09 105 ALA B N 1
ATOM 3730 C CA . ALA B 1 105 ? 39.021 -17.569 51.760 1.00 43.42 105 ALA B CA 1
ATOM 3731 C C . ALA B 1 105 ? 39.360 -16.368 52.654 1.00 42.77 105 ALA B C 1
ATOM 3732 O O . ALA B 1 105 ? 39.193 -16.497 53.884 1.00 43.00 105 ALA B O 1
ATOM 3734 N N . PHE B 1 106 ? 39.814 -15.255 52.063 1.00 42.24 106 PHE B N 1
ATOM 3735 C CA . PHE B 1 106 ? 40.182 -13.986 52.752 1.00 41.96 106 PHE B CA 1
ATOM 3736 C C . PHE B 1 106 ? 39.004 -13.470 53.593 1.00 41.03 106 PHE B C 1
ATOM 3737 O O . PHE B 1 106 ? 39.256 -12.859 54.649 1.00 40.77 106 PHE B O 1
ATOM 3745 N N . ILE B 1 107 ? 37.770 -13.693 53.126 1.00 40.43 107 ILE B N 1
ATOM 3746 C CA . ILE B 1 107 ? 36.504 -13.251 53.786 1.00 39.78 107 ILE B CA 1
ATOM 3747 C C . ILE B 1 107 ? 35.719 -14.483 54.261 1.00 40.04 107 ILE B C 1
ATOM 3748 O O . ILE B 1 107 ? 34.564 -14.312 54.678 1.00 39.80 107 ILE B O 1
ATOM 3753 N N . ASN B 1 108 ? 36.343 -15.667 54.232 1.00 40.85 108 ASN B N 1
ATOM 3754 C CA . ASN B 1 108 ? 35.753 -16.979 54.623 1.00 41.54 108 ASN B CA 1
ATOM 3755 C C . ASN B 1 108 ? 34.480 -17.253 53.806 1.00 41.41 108 ASN B C 1
ATOM 3756 O O . ASN B 1 108 ? 33.513 -17.803 54.369 1.00 41.48 108 ASN B O 1
ATOM 3761 N N . ALA B 1 109 ? 34.485 -16.898 52.520 1.00 41.40 109 ALA B N 1
ATOM 3762 C CA . ALA B 1 109 ? 33.413 -17.227 51.551 1.00 41.51 109 ALA B CA 1
ATOM 3763 C C . ALA B 1 109 ? 33.894 -18.362 50.637 1.00 42.44 109 ALA B C 1
ATOM 3764 O O . ALA B 1 109 ? 35.113 -18.620 50.606 1.00 42.98 109 ALA B O 1
ATOM 3766 N N . LEU B 1 110 ? 32.968 -19.030 49.943 1.00 42.83 110 LEU B N 1
ATOM 3767 C CA . LEU B 1 110 ? 33.284 -20.028 48.886 1.00 43.66 110 LEU B CA 1
ATOM 3768 C C . LEU B 1 110 ? 33.478 -19.296 47.559 1.00 43.51 110 LEU B C 1
ATOM 3769 O O . LEU B 1 110 ? 32.988 -18.179 47.390 1.00 42.69 110 LEU B O 1
ATOM 3774 N N . PRO B 1 111 ? 34.206 -19.890 46.585 1.00 44.30 111 PRO B N 1
ATOM 3775 C CA . PRO B 1 111 ? 34.486 -19.226 45.308 1.00 44.30 111 PRO B CA 1
ATOM 3776 C C . PRO B 1 111 ? 33.238 -18.855 44.489 1.00 44.02 111 PRO B C 1
ATOM 3777 O O . PRO B 1 111 ? 33.259 -17.838 43.813 1.00 43.08 111 PRO B O 1
ATOM 3781 N N . ASP B 1 112 ? 32.184 -19.673 44.576 1.00 44.68 112 ASP B N 1
ATOM 3782 C CA . ASP B 1 112 ? 30.903 -19.477 43.844 1.00 44.71 112 ASP B CA 1
ATOM 3783 C C . ASP B 1 112 ? 30.030 -18.440 44.575 1.00 43.66 112 ASP B C 1
ATOM 3784 O O . ASP B 1 112 ? 28.898 -18.202 44.105 1.00 43.09 112 ASP B O 1
ATOM 3789 N N . GLU B 1 113 ? 30.528 -17.847 45.670 1.00 43.17 113 GLU B N 1
ATOM 3790 C CA . GLU B 1 113 ? 29.796 -16.853 46.506 1.00 42.40 113 GLU B CA 1
ATOM 3791 C C . GLU B 1 113 ? 30.417 -15.454 46.377 1.00 41.51 113 GLU B C 1
ATOM 3792 O O . GLU B 1 113 ? 29.864 -14.527 46.991 1.00 40.87 113 GLU B O 1
ATOM 3798 N N . ILE B 1 114 ? 31.495 -15.293 45.600 1.00 41.49 114 ILE B N 1
ATOM 3799 C CA . ILE B 1 114 ? 32.146 -13.968 45.355 1.00 41.00 114 ILE B CA 1
ATOM 3800 C C . ILE B 1 114 ? 32.180 -13.681 43.847 1.00 41.13 114 ILE B C 1
ATOM 3801 O O . ILE B 1 114 ? 32.223 -14.640 43.052 1.00 41.55 114 ILE B O 1
ATOM 3806 N N . THR B 1 115 ? 32.150 -12.397 43.479 1.00 40.91 115 THR B N 1
ATOM 3807 C CA . THR B 1 115 ? 32.343 -11.908 42.088 1.00 41.33 115 THR B CA 1
ATOM 3808 C C . THR B 1 115 ? 33.097 -10.576 42.113 1.00 41.36 115 THR B C 1
ATOM 3809 O O . THR B 1 115 ? 32.849 -9.772 43.032 1.00 40.65 115 THR B O 1
ATOM 3813 N N . PHE B 1 116 ? 33.976 -10.368 41.129 1.00 42.20 116 PHE B N 1
ATOM 3814 C CA . PHE B 1 116 ? 34.746 -9.116 40.912 1.00 42.50 116 PHE B CA 1
ATOM 3815 C C . PHE B 1 116 ? 33.928 -8.189 40.009 1.00 42.46 116 PHE B C 1
ATOM 3816 O O . PHE B 1 116 ? 33.256 -8.700 39.097 1.00 42.79 116 PHE B O 1
ATOM 3824 N N . GLY B 1 117 ? 33.976 -6.876 40.266 1.00 42.27 117 GLY B N 1
ATOM 3825 C CA . GLY B 1 117 ? 33.208 -5.859 39.519 1.00 42.29 117 GLY B CA 1
ATOM 3826 C C . GLY B 1 117 ? 33.979 -4.560 39.356 1.00 42.69 117 GLY B C 1
ATOM 3827 O O . GLY B 1 117 ? 35.053 -4.428 39.972 1.00 42.71 117 GLY B O 1
ATOM 3828 N N . GLN B 1 118 ? 33.435 -3.637 38.557 1.00 42.96 118 GLN B N 1
ATOM 3829 C CA . GLN B 1 118 ? 33.991 -2.285 38.273 1.00 43.70 118 GLN B CA 1
ATOM 3830 C C . GLN B 1 118 ? 34.329 -1.573 39.586 1.00 42.50 118 GLN B C 1
ATOM 3831 O O . GLN B 1 118 ? 35.433 -1.007 39.687 1.00 42.64 118 GLN B O 1
ATOM 3837 N N . SER B 1 119 ? 33.388 -1.604 40.533 1.00 41.29 119 SER B N 1
ATOM 3838 C CA . SER B 1 119 ? 33.401 -0.851 41.814 1.00 40.40 119 SER B CA 1
ATOM 3839 C C . SER B 1 119 ? 32.257 -1.350 42.701 1.00 39.40 119 SER B C 1
ATOM 3840 O O . SER B 1 119 ? 31.419 -2.139 42.202 1.00 39.10 119 SER B O 1
ATOM 3843 N N . THR B 1 120 ? 32.217 -0.892 43.955 1.00 38.51 120 THR B N 1
ATOM 3844 C CA . THR B 1 120 ? 31.146 -1.205 44.937 1.00 37.60 120 THR B CA 1
ATOM 3845 C C . THR B 1 120 ? 29.846 -0.524 44.488 1.00 37.08 120 THR B C 1
ATOM 3846 O O . THR B 1 120 ? 28.796 -1.191 44.529 1.00 36.67 120 THR B O 1
ATOM 3850 N N . THR B 1 121 ? 29.916 0.748 44.083 1.00 37.12 121 THR B N 1
ATOM 3851 C CA . THR B 1 121 ? 28.766 1.531 43.551 1.00 36.91 121 THR B CA 1
ATOM 3852 C C . THR B 1 121 ? 28.103 0.748 42.407 1.00 36.87 121 THR B C 1
ATOM 3853 O O . THR B 1 121 ? 26.859 0.646 42.399 1.00 36.53 121 THR B O 1
ATOM 3857 N N . ALA B 1 122 ? 28.909 0.213 41.484 1.00 37.07 122 ALA B N 1
ATOM 3858 C CA . ALA B 1 122 ? 28.455 -0.547 40.297 1.00 37.28 122 ALA B CA 1
ATOM 3859 C C . ALA B 1 122 ? 27.814 -1.865 40.740 1.00 36.61 122 ALA B C 1
ATOM 3860 O O . ALA B 1 122 ? 26.693 -2.149 40.291 1.00 36.26 122 ALA B O 1
ATOM 3862 N N . LEU B 1 123 ? 28.505 -2.628 41.593 1.00 36.56 123 LEU B N 1
ATOM 3863 C CA . LEU B 1 123 ? 28.074 -3.978 42.051 1.00 36.27 123 LEU B CA 1
ATOM 3864 C C . LEU B 1 123 ? 26.771 -3.875 42.852 1.00 35.72 123 LEU B C 1
ATOM 3865 O O . LEU B 1 123 ? 25.935 -4.794 42.720 1.00 35.74 123 LEU B O 1
ATOM 3870 N N . PHE B 1 124 ? 26.604 -2.815 43.652 1.00 35.31 124 PHE B N 1
ATOM 3871 C CA . PHE B 1 124 ? 25.342 -2.531 44.388 1.00 34.88 124 PHE B CA 1
ATOM 3872 C C . PHE B 1 124 ? 24.224 -2.244 43.378 1.00 34.89 124 PHE B C 1
ATOM 3873 O O . PHE B 1 124 ? 23.118 -2.789 43.533 1.00 34.61 124 PHE B O 1
ATOM 3881 N N . ARG B 1 125 ? 24.507 -1.444 42.348 1.00 35.50 125 ARG B N 1
ATOM 3882 C CA . ARG B 1 125 ? 23.518 -1.127 41.285 1.00 35.81 125 ARG B CA 1
ATOM 3883 C C . ARG B 1 125 ? 23.096 -2.429 40.592 1.00 35.84 125 ARG B C 1
ATOM 3884 O O . ARG B 1 125 ? 21.869 -2.647 40.456 1.00 35.80 125 ARG B O 1
ATOM 3892 N N . LEU B 1 126 ? 24.067 -3.260 40.191 1.00 35.73 126 LEU B N 1
ATOM 3893 C CA . LEU B 1 126 ? 23.830 -4.547 39.481 1.00 35.73 126 LEU B CA 1
ATOM 3894 C C . LEU B 1 126 ? 23.099 -5.530 40.407 1.00 35.20 126 LEU B C 1
ATOM 3895 O O . LEU B 1 126 ? 22.216 -6.251 39.905 1.00 35.35 126 LEU B O 1
ATOM 3900 N N . LEU B 1 127 ? 23.421 -5.555 41.705 1.00 34.60 127 LEU B N 1
ATOM 3901 C CA . LEU B 1 127 ? 22.682 -6.389 42.695 1.00 34.28 127 LEU B CA 1
ATOM 3902 C C . LEU B 1 127 ? 21.207 -5.960 42.710 1.00 34.00 127 LEU B C 1
ATOM 3903 O O . LEU B 1 127 ? 20.335 -6.852 42.679 1.00 34.20 127 LEU B O 1
ATOM 3908 N N . GLY B 1 128 ? 20.942 -4.650 42.727 1.00 33.58 128 GLY B N 1
ATOM 3909 C CA . GLY B 1 128 ? 19.586 -4.080 42.616 1.00 33.47 128 GLY B CA 1
ATOM 3910 C C . GLY B 1 128 ? 18.828 -4.652 41.428 1.00 33.78 128 GLY B C 1
ATOM 3911 O O . GLY B 1 128 ? 17.658 -5.038 41.606 1.00 33.46 128 GLY B O 1
ATOM 3912 N N . LEU B 1 129 ? 19.467 -4.714 40.254 1.00 34.31 129 LEU B N 1
ATOM 3913 C CA . LEU B 1 129 ? 18.861 -5.256 39.008 1.00 34.74 129 LEU B CA 1
ATOM 3914 C C . LEU B 1 129 ? 18.566 -6.752 39.185 1.00 34.76 129 LEU B C 1
ATOM 3915 O O . LEU B 1 129 ? 17.534 -7.210 38.671 1.00 34.81 129 LEU B O 1
ATOM 3920 N N . SER B 1 130 ? 19.433 -7.477 39.898 1.00 34.89 130 SER B N 1
ATOM 3921 C CA . SER B 1 130 ? 19.320 -8.940 40.148 1.00 35.18 130 SER B CA 1
ATOM 3922 C C . SER B 1 130 ? 18.180 -9.238 41.132 1.00 35.06 130 SER B C 1
ATOM 3923 O O . SER B 1 130 ? 17.515 -10.276 40.953 1.00 35.18 130 SER B O 1
ATOM 3926 N N . LEU B 1 131 ? 17.964 -8.372 42.127 1.00 35.02 131 LEU B N 1
ATOM 3927 C CA . LEU B 1 131 ? 16.935 -8.565 43.188 1.00 35.27 131 LEU B CA 1
ATOM 3928 C C . LEU B 1 131 ? 15.555 -8.108 42.695 1.00 35.56 131 LEU B C 1
ATOM 3929 O O . LEU B 1 131 ? 14.552 -8.686 43.158 1.00 35.63 131 LEU B O 1
ATOM 3934 N N . LYS B 1 132 ? 15.506 -7.119 41.797 1.00 36.06 132 LYS B N 1
ATOM 3935 C CA . LYS B 1 132 ? 14.267 -6.389 41.405 1.00 36.65 132 LYS B CA 1
ATOM 3936 C C . LYS B 1 132 ? 13.161 -7.350 40.965 1.00 36.95 132 LYS B C 1
ATOM 3937 O O . LYS B 1 132 ? 12.037 -7.224 41.439 1.00 36.82 132 LYS B O 1
ATOM 3943 N N . PRO B 1 133 ? 13.402 -8.320 40.048 1.00 37.57 133 PRO B N 1
ATOM 3944 C CA . PRO B 1 133 ? 12.315 -9.141 39.503 1.00 38.21 133 PRO B CA 1
ATOM 3945 C C . PRO B 1 133 ? 11.431 -9.828 40.561 1.00 38.39 133 PRO B C 1
ATOM 3946 O O . PRO B 1 133 ? 10.256 -10.012 40.299 1.00 38.27 133 PRO B O 1
ATOM 3950 N N . MET B 1 134 ? 12.004 -10.183 41.717 1.00 38.81 134 MET B N 1
ATOM 3951 C CA . MET B 1 134 ? 11.307 -10.920 42.807 1.00 39.58 134 MET B CA 1
ATOM 3952 C C . MET B 1 134 ? 10.846 -9.949 43.907 1.00 39.01 134 MET B C 1
ATOM 3953 O O . MET B 1 134 ? 10.371 -10.437 44.949 1.00 39.62 134 MET B O 1
ATOM 3958 N N . LEU B 1 135 ? 10.952 -8.634 43.681 1.00 38.17 135 LEU B N 1
ATOM 3959 C CA . LEU B 1 135 ? 10.448 -7.578 44.600 1.00 37.77 135 LEU B CA 1
ATOM 3960 C C . LEU B 1 135 ? 9.296 -6.832 43.922 1.00 37.66 135 LEU B C 1
ATOM 3961 O O . LEU B 1 135 ? 9.108 -7.016 42.708 1.00 38.16 135 LEU B O 1
ATOM 3966 N N . ASN B 1 136 ? 8.563 -6.019 44.688 1.00 37.31 136 ASN B N 1
ATOM 3967 C CA . ASN B 1 136 ? 7.404 -5.224 44.201 1.00 37.19 136 ASN B CA 1
ATOM 3968 C C . ASN B 1 136 ? 7.133 -4.077 45.183 1.00 37.16 136 ASN B C 1
ATOM 3969 O O . ASN B 1 136 ? 7.873 -3.972 46.176 1.00 37.11 136 ASN B O 1
ATOM 3974 N N . ASN B 1 137 ? 6.095 -3.274 44.917 1.00 37.65 137 ASN B N 1
ATOM 3975 C CA . ASN B 1 137 ? 5.741 -2.033 45.663 1.00 37.91 137 ASN B CA 1
ATOM 3976 C C . ASN B 1 137 ? 5.216 -2.356 47.073 1.00 37.03 137 ASN B C 1
ATOM 3977 O O . ASN B 1 137 ? 5.117 -1.417 47.881 1.00 37.01 137 ASN B O 1
ATOM 3982 N N . ASP B 1 138 ? 4.880 -3.620 47.350 1.00 36.54 138 ASP B N 1
ATOM 3983 C CA . ASP B 1 138 ? 4.328 -4.090 48.651 1.00 36.07 138 ASP B CA 1
ATOM 3984 C C . ASP B 1 138 ? 5.467 -4.434 49.623 1.00 35.44 138 ASP B C 1
ATOM 3985 O O . ASP B 1 138 ? 5.208 -4.487 50.840 1.00 35.74 138 ASP B O 1
ATOM 3990 N N A CYS B 1 139 ? 6.681 -4.669 49.119 0.50 34.88 139 CYS B N 1
ATOM 3991 N N B CYS B 1 139 ? 6.675 -4.676 49.095 0.50 35.07 139 CYS B N 1
ATOM 3992 C CA A CYS B 1 139 ? 7.876 -4.974 49.949 0.50 34.49 139 CYS B CA 1
ATOM 3993 C CA B CYS B 1 139 ? 7.926 -4.930 49.862 0.50 34.77 139 CYS B CA 1
ATOM 3994 C C A CYS B 1 139 ? 8.450 -3.663 50.501 0.50 34.10 139 CYS B C 1
ATOM 3995 C C B CYS B 1 139 ? 8.359 -3.639 50.569 0.50 34.25 139 CYS B C 1
ATOM 3996 O O A CYS B 1 139 ? 8.173 -2.601 49.910 0.50 34.02 139 CYS B O 1
ATOM 3997 O O B CYS B 1 139 ? 7.887 -2.562 50.158 0.50 34.14 139 CYS B O 1
ATOM 4002 N N . GLU B 1 140 ? 9.211 -3.746 51.596 1.00 33.91 140 GLU B N 1
ATOM 4003 C CA . GLU B 1 140 ? 9.765 -2.571 52.323 1.00 33.56 140 GLU B CA 1
ATOM 4004 C C . GLU B 1 140 ? 11.294 -2.627 52.315 1.00 33.04 140 GLU B C 1
ATOM 4005 O O . GLU B 1 140 ? 11.850 -3.728 52.479 1.00 33.21 140 GLU B O 1
ATOM 4011 N N . ILE B 1 141 ? 11.930 -1.466 52.137 1.00 32.57 141 ILE B N 1
ATOM 4012 C CA . ILE B 1 141 ? 13.413 -1.293 52.135 1.00 32.24 141 ILE B CA 1
ATOM 4013 C C . ILE B 1 141 ? 13.787 -0.330 53.265 1.00 31.89 141 ILE B C 1
ATOM 4014 O O . ILE B 1 141 ? 13.237 0.782 53.302 1.00 31.64 141 ILE B O 1
ATOM 4019 N N . VAL B 1 142 ? 14.688 -0.767 54.147 1.00 31.85 142 VAL B N 1
ATOM 4020 C CA . VAL B 1 142 ? 15.221 0.025 55.293 1.00 31.91 142 VAL B CA 1
ATOM 4021 C C . VAL B 1 142 ? 16.690 0.341 55.005 1.00 32.04 142 VAL B C 1
ATOM 4022 O O . VAL B 1 142 ? 17.476 -0.615 54.869 1.00 32.12 142 VAL B O 1
ATOM 4026 N N . CYS B 1 143 ? 17.032 1.626 54.894 1.00 32.33 143 CYS B N 1
ATOM 4027 C CA . CYS B 1 143 ? 18.412 2.119 54.637 1.00 32.72 143 CYS B CA 1
ATOM 4028 C C . CYS B 1 143 ? 18.894 2.961 55.823 1.00 32.97 143 CYS B C 1
ATOM 4029 O O . CYS B 1 143 ? 18.147 3.864 56.257 1.00 32.89 143 CYS B O 1
ATOM 4032 N N . SER B 1 144 ? 20.093 2.658 56.325 1.00 33.14 144 SER B N 1
ATOM 4033 C CA . SER B 1 144 ? 20.825 3.457 57.341 1.00 33.67 144 SER B CA 1
ATOM 4034 C C . SER B 1 144 ? 21.178 4.820 56.738 1.00 34.15 144 SER B C 1
ATOM 4035 O O . SER B 1 144 ? 21.612 4.843 55.576 1.00 34.03 144 SER B O 1
ATOM 4038 N N . THR B 1 145 ? 20.992 5.904 57.498 1.00 34.99 145 THR B N 1
ATOM 4039 C CA . THR B 1 145 ? 21.335 7.293 57.084 1.00 35.77 145 THR B CA 1
ATOM 4040 C C . THR B 1 145 ? 22.847 7.525 57.225 1.00 36.43 145 THR B C 1
ATOM 4041 O O . THR B 1 145 ? 23.295 8.629 56.881 1.00 36.94 145 THR B O 1
ATOM 4045 N N . LEU B 1 146 ? 23.605 6.531 57.698 1.00 36.88 146 LEU B N 1
ATOM 4046 C CA . LEU B 1 146 ? 25.093 6.584 57.746 1.00 37.84 146 LEU B CA 1
ATOM 4047 C C . LEU B 1 146 ? 25.667 6.007 56.443 1.00 38.20 146 LEU B C 1
ATOM 4048 O O . LEU B 1 146 ? 26.900 5.954 56.313 1.00 38.79 146 LEU B O 1
ATOM 4061 N N . HIS B 1 148 ? 27.046 5.487 52.756 1.00 39.91 148 HIS B N 1
ATOM 4062 C CA . HIS B 1 148 ? 27.744 6.110 51.599 1.00 40.62 148 HIS B CA 1
ATOM 4063 C C . HIS B 1 148 ? 26.755 6.162 50.428 1.00 40.21 148 HIS B C 1
ATOM 4064 O O . HIS B 1 148 ? 25.926 5.239 50.330 1.00 39.49 148 HIS B O 1
ATOM 4071 N N . GLU B 1 149 ? 26.834 7.186 49.575 1.00 40.50 149 GLU B N 1
ATOM 4072 C CA . GLU B 1 149 ? 25.855 7.395 48.472 1.00 40.43 149 GLU B CA 1
ATOM 4073 C C . GLU B 1 149 ? 25.990 6.274 47.428 1.00 40.28 149 GLU B C 1
ATOM 4074 O O . GLU B 1 149 ? 25.004 6.024 46.711 1.00 40.32 149 GLU B O 1
ATOM 4080 N N . ALA B 1 150 ? 27.151 5.616 47.352 1.00 40.10 150 ALA B N 1
ATOM 4081 C CA . ALA B 1 150 ? 27.362 4.353 46.604 1.00 39.86 150 ALA B CA 1
ATOM 4082 C C . ALA B 1 150 ? 26.198 3.389 46.876 1.00 39.18 150 ALA B C 1
ATOM 4083 O O . ALA B 1 150 ? 25.636 2.834 45.908 1.00 39.16 150 ALA B O 1
ATOM 4085 N N . ALA B 1 151 ? 25.851 3.203 48.152 1.00 38.49 151 ALA B N 1
ATOM 4086 C CA . ALA B 1 151 ? 24.759 2.317 48.613 1.00 37.81 151 ALA B CA 1
ATOM 4087 C C . ALA B 1 151 ? 23.409 3.021 48.422 1.00 37.67 151 ALA B C 1
ATOM 4088 O O . ALA B 1 151 ? 22.513 2.422 47.796 1.00 37.37 151 ALA B O 1
ATOM 4090 N N . ALA B 1 152 ? 23.278 4.256 48.917 1.00 37.63 152 ALA B N 1
ATOM 4091 C CA . ALA B 1 152 ? 22.012 5.030 48.927 1.00 37.64 152 ALA B CA 1
ATOM 4092 C C . ALA B 1 152 ? 21.481 5.202 47.498 1.00 37.91 152 ALA B C 1
ATOM 4093 O O . ALA B 1 152 ? 20.263 5.013 47.310 1.00 37.97 152 ALA B O 1
ATOM 4095 N N . SER B 1 153 ? 22.350 5.542 46.535 1.00 38.12 153 SER B N 1
ATOM 4096 C CA . SER B 1 153 ? 21.986 5.743 45.104 1.00 38.32 153 SER B CA 1
ATOM 4097 C C . SER B 1 153 ? 21.404 4.450 44.523 1.00 38.00 153 SER B C 1
ATOM 4098 O O . SER B 1 153 ? 20.422 4.541 43.768 1.00 38.23 153 SER B O 1
ATOM 4101 N N . ALA B 1 154 ? 21.991 3.300 44.862 1.00 37.57 154 ALA B N 1
ATOM 4102 C CA . ALA B 1 154 ? 21.553 1.962 44.403 1.00 37.24 154 ALA B CA 1
ATOM 4103 C C . ALA B 1 154 ? 20.135 1.677 44.915 1.00 36.70 154 ALA B C 1
ATOM 4104 O O . ALA B 1 154 ? 19.288 1.263 44.106 1.00 36.94 154 ALA B O 1
ATOM 4106 N N . TRP B 1 155 ? 19.881 1.907 46.205 1.00 36.31 155 TRP B N 1
ATOM 4107 C CA . TRP B 1 155 ? 18.609 1.517 46.875 1.00 35.84 155 TRP B CA 1
ATOM 4108 C C . TRP B 1 155 ? 17.524 2.566 46.604 1.00 35.24 155 TRP B C 1
ATOM 4109 O O . TRP B 1 155 ? 16.352 2.175 46.545 1.00 34.69 155 TRP B O 1
ATOM 4120 N N . ILE B 1 156 ? 17.899 3.835 46.411 1.00 35.15 156 ILE B N 1
ATOM 4121 C CA . ILE B 1 156 ? 16.970 4.909 45.942 1.00 35.17 156 ILE B CA 1
ATOM 4122 C C . ILE B 1 156 ? 16.500 4.581 44.517 1.00 35.33 156 ILE B C 1
ATOM 4123 O O . ILE B 1 156 ? 15.283 4.690 44.263 1.00 35.69 156 ILE B O 1
ATOM 4128 N N A HIS B 1 157 ? 17.424 4.197 43.627 0.50 35.46 157 HIS B N 1
ATOM 4129 N N B HIS B 1 157 ? 17.424 4.200 43.627 0.50 35.43 157 HIS B N 1
ATOM 4130 C CA A HIS B 1 157 ? 17.140 3.843 42.208 0.50 35.75 157 HIS B CA 1
ATOM 4131 C CA B HIS B 1 157 ? 17.141 3.849 42.206 0.50 35.70 157 HIS B CA 1
ATOM 4132 C C A HIS B 1 157 ? 16.263 2.587 42.156 0.50 35.16 157 HIS B C 1
ATOM 4133 C C B HIS B 1 157 ? 16.270 2.586 42.150 0.50 35.14 157 HIS B C 1
ATOM 4134 O O A HIS B 1 157 ? 15.282 2.592 41.385 0.50 35.42 157 HIS B O 1
ATOM 4135 O O B HIS B 1 157 ? 15.295 2.588 41.372 0.50 35.40 157 HIS B O 1
ATOM 4148 N N . LEU B 1 158 ? 16.604 1.563 42.947 1.00 52.71 158 LEU B N 1
ATOM 4149 C CA . LEU B 1 158 ? 15.821 0.299 43.059 1.00 51.19 158 LEU B CA 1
ATOM 4150 C C . LEU B 1 158 ? 14.409 0.616 43.570 1.00 49.51 158 LEU B C 1
ATOM 4151 O O . LEU B 1 158 ? 13.441 0.084 42.991 1.00 49.33 158 LEU B O 1
ATOM 4156 N N . SER B 1 159 ? 14.309 1.454 44.609 1.00 48.39 159 SER B N 1
ATOM 4157 C CA . SER B 1 159 ? 13.041 1.927 45.229 1.00 47.35 159 SER B CA 1
ATOM 4158 C C . SER B 1 159 ? 12.173 2.654 44.195 1.00 49.16 159 SER B C 1
ATOM 4159 O O . SER B 1 159 ? 10.972 2.343 44.116 1.00 48.57 159 SER B O 1
ATOM 4162 N N . ARG B 1 160 ? 12.762 3.591 43.445 1.00 51.62 160 ARG B N 1
ATOM 4163 C CA . ARG B 1 160 ? 12.060 4.417 42.424 1.00 54.36 160 ARG B CA 1
ATOM 4164 C C . ARG B 1 160 ? 11.517 3.516 41.305 1.00 54.77 160 ARG B C 1
ATOM 4165 O O . ARG B 1 160 ? 10.386 3.770 40.845 1.00 55.54 160 ARG B O 1
ATOM 4173 N N . GLU B 1 161 ? 12.287 2.504 40.887 1.00 54.38 161 GLU B N 1
ATOM 4174 C CA . GLU B 1 161 ? 11.904 1.547 39.810 1.00 55.03 161 GLU B CA 1
ATOM 4175 C C . GLU B 1 161 ? 10.742 0.662 40.280 1.00 52.19 161 GLU B C 1
ATOM 4176 O O . GLU B 1 161 ? 9.890 0.331 39.440 1.00 53.06 161 GLU B O 1
ATOM 4182 N N . LEU B 1 162 ? 10.708 0.304 41.567 1.00 48.96 162 LEU B N 1
ATOM 4183 C CA . LEU B 1 162 ? 9.692 -0.611 42.157 1.00 46.68 162 LEU B CA 1
ATOM 4184 C C . LEU B 1 162 ? 8.458 0.170 42.630 1.00 45.64 162 LEU B C 1
ATOM 4185 O O . LEU B 1 162 ? 7.425 -0.475 42.863 1.00 44.53 162 LEU B O 1
ATOM 4190 N N . GLY B 1 163 ? 8.554 1.498 42.755 1.00 46.00 163 GLY B N 1
ATOM 4191 C CA . GLY B 1 163 ? 7.484 2.353 43.306 1.00 45.66 163 GLY B CA 1
ATOM 4192 C C . GLY B 1 163 ? 7.454 2.302 44.828 1.00 43.39 163 GLY B C 1
ATOM 4193 O O . GLY B 1 163 ? 6.364 2.464 45.402 1.00 42.82 163 GLY B O 1
ATOM 4194 N N . ILE B 1 164 ? 8.619 2.097 45.454 1.00 42.24 164 ILE B N 1
ATOM 4195 C CA . ILE B 1 164 ? 8.802 1.961 46.930 1.00 40.49 164 ILE B CA 1
ATOM 4196 C C . ILE B 1 164 ? 9.317 3.290 47.492 1.00 40.49 164 ILE B C 1
ATOM 4197 O O . ILE B 1 164 ? 10.139 3.943 46.819 1.00 41.59 164 ILE B O 1
ATOM 4202 N N . THR B 1 165 ? 8.856 3.653 48.691 1.00 39.32 165 THR B N 1
ATOM 4203 C CA . THR B 1 165 ? 9.415 4.750 49.521 1.00 39.31 165 THR B CA 1
ATOM 4204 C C . THR B 1 165 ? 10.254 4.118 50.636 1.00 37.68 165 THR B C 1
ATOM 4205 O O . THR B 1 165 ? 9.711 3.289 51.389 1.00 36.80 165 THR B O 1
ATOM 4209 N N . ILE B 1 166 ? 11.531 4.490 50.724 1.00 37.60 166 ILE B N 1
ATOM 4210 C CA . ILE B 1 166 ? 12.498 3.920 51.706 1.00 36.44 166 ILE B CA 1
ATOM 4211 C C . ILE B 1 166 ? 12.065 4.338 53.113 1.00 35.84 166 ILE B C 1
ATOM 4212 O O . ILE B 1 166 ? 11.677 5.508 53.297 1.00 36.46 166 ILE B O 1
ATOM 4217 N N . LYS B 1 167 ? 12.111 3.395 54.054 1.00 34.93 167 LYS B N 1
ATOM 4218 C CA . LYS B 1 167 ? 11.966 3.647 55.507 1.00 34.65 167 LYS B CA 1
ATOM 4219 C C . LYS B 1 167 ? 13.369 3.858 56.074 1.00 34.56 167 LYS B C 1
ATOM 4220 O O . LYS B 1 167 ? 14.036 2.852 56.371 1.00 34.39 167 LYS B O 1
ATOM 4226 N N . TRP B 1 168 ? 13.807 5.113 56.185 1.00 35.08 168 TRP B N 1
ATOM 4227 C CA . TRP B 1 168 ? 15.194 5.462 56.583 1.00 35.15 168 TRP B CA 1
ATOM 4228 C C . TRP B 1 168 ? 15.421 5.110 58.057 1.00 34.93 168 TRP B C 1
ATOM 4229 O O . TRP B 1 168 ? 14.519 5.346 58.881 1.00 35.06 168 TRP B O 1
ATOM 4240 N N . TRP B 1 169 ? 16.596 4.554 58.346 1.00 35.07 169 TRP B N 1
ATOM 4241 C CA . TRP B 1 169 ? 17.026 4.058 59.679 1.00 35.34 169 TRP B CA 1
ATOM 4242 C C . TRP B 1 169 ? 18.068 5.028 60.246 1.00 35.94 169 TRP B C 1
ATOM 4243 O O . TRP B 1 169 ? 19.195 5.078 59.709 1.00 36.01 169 TRP B O 1
ATOM 4254 N N . SER B 1 170 ? 17.680 5.797 61.267 1.00 36.71 170 SER B N 1
ATOM 4255 C CA . SER B 1 170 ? 18.518 6.839 61.910 1.00 37.43 170 SER B CA 1
ATOM 4256 C C . SER B 1 170 ? 19.367 6.205 63.007 1.00 38.11 170 SER B C 1
ATOM 4257 O O . SER B 1 170 ? 18.887 5.353 63.756 1.00 38.27 170 SER B O 1
ATOM 4260 N N . PRO B 1 171 ? 20.660 6.586 63.119 1.00 38.84 171 PRO B N 1
ATOM 4261 C CA . PRO B 1 171 ? 21.505 6.119 64.215 1.00 39.70 171 PRO B CA 1
ATOM 4262 C C . PRO B 1 171 ? 21.109 6.797 65.536 1.00 40.79 171 PRO B C 1
ATOM 4263 O O . PRO B 1 171 ? 20.363 7.758 65.508 1.00 41.08 171 PRO B O 1
ATOM 4267 N N . THR B 1 172 ? 21.608 6.269 66.653 1.00 42.08 172 THR B N 1
ATOM 4268 C CA . THR B 1 172 ? 21.316 6.747 68.030 1.00 43.49 172 THR B CA 1
ATOM 4269 C C . THR B 1 172 ? 22.494 7.594 68.523 1.00 43.99 172 THR B C 1
ATOM 4270 O O . THR B 1 172 ? 23.650 7.192 68.294 1.00 43.77 172 THR B O 1
ATOM 4274 N N . THR B 1 173 ? 22.199 8.739 69.137 1.00 44.85 173 THR B N 1
ATOM 4275 C CA . THR B 1 173 ? 23.151 9.537 69.951 1.00 46.14 173 THR B CA 1
ATOM 4276 C C . THR B 1 173 ? 22.593 9.636 71.375 1.00 47.92 173 THR B C 1
ATOM 4277 O O . THR B 1 173 ? 21.365 9.464 71.551 1.00 48.32 173 THR B O 1
ATOM 4281 N N . THR B 1 174 ? 23.481 9.855 72.347 1.00 49.25 174 THR B N 1
ATOM 4282 C CA . THR B 1 174 ? 23.162 10.190 73.759 1.00 51.22 174 THR B CA 1
ATOM 4283 C C . THR B 1 174 ? 23.583 11.637 74.006 1.00 51.70 174 THR B C 1
ATOM 4284 O O . THR B 1 174 ? 24.457 12.149 73.310 1.00 50.87 174 THR B O 1
ATOM 4288 N N . PRO B 1 175 ? 22.984 12.347 74.988 1.00 53.40 175 PRO B N 1
ATOM 4289 C CA . PRO B 1 175 ? 23.350 13.739 75.260 1.00 53.82 175 PRO B CA 1
ATOM 4290 C C . PRO B 1 175 ? 24.814 13.918 75.699 1.00 53.78 175 PRO B C 1
ATOM 4291 O O . PRO B 1 175 ? 25.361 14.978 75.449 1.00 53.47 175 PRO B O 1
ATOM 4295 N N . ASN B 1 176 ? 25.400 12.895 76.335 1.00 54.20 176 ASN B N 1
ATOM 4296 C CA . ASN B 1 176 ? 26.803 12.907 76.833 1.00 54.49 176 ASN B CA 1
ATOM 4297 C C . ASN B 1 176 ? 27.784 12.637 75.680 1.00 52.37 176 ASN B C 1
ATOM 4298 O O . ASN B 1 176 ? 28.974 12.962 75.856 1.00 52.47 176 ASN B O 1
ATOM 4303 N N . SER B 1 177 ? 27.320 12.081 74.550 1.00 50.57 177 SER B N 1
ATOM 4304 C CA . SER B 1 177 ? 28.135 11.835 73.326 1.00 48.95 177 SER B CA 1
ATOM 4305 C C . SER B 1 177 ? 27.336 12.204 72.076 1.00 47.33 177 SER B C 1
ATOM 4306 O O . SER B 1 177 ? 27.016 11.343 71.256 1.00 46.41 177 SER B O 1
ATOM 4309 N N . PRO B 1 178 ? 27.009 13.502 71.876 1.00 46.81 178 PRO B N 1
ATOM 4310 C CA . PRO B 1 178 ? 26.061 13.908 70.836 1.00 45.83 178 PRO B CA 1
ATOM 4311 C C . PRO B 1 178 ? 26.591 13.761 69.399 1.00 44.56 178 PRO B C 1
ATOM 4312 O O . PRO B 1 178 ? 25.784 13.685 68.501 1.00 44.03 178 PRO B O 1
ATOM 4316 N N . ASP B 1 179 ? 27.916 13.715 69.222 1.00 44.33 179 ASP B N 1
ATOM 4317 C CA . ASP B 1 179 ? 28.592 13.629 67.899 1.00 43.79 179 ASP B CA 1
ATOM 4318 C C . ASP B 1 179 ? 29.110 12.202 67.662 1.00 43.55 179 ASP B C 1
ATOM 4319 O O . ASP B 1 179 ? 29.943 12.028 66.747 1.00 43.58 179 ASP B O 1
ATOM 4324 N N . ASP B 1 180 ? 28.626 11.226 68.441 1.00 43.49 180 ASP B N 1
ATOM 4325 C CA . ASP B 1 180 ? 29.046 9.797 68.396 1.00 43.73 180 ASP B CA 1
ATOM 4326 C C . ASP B 1 180 ? 27.852 8.959 67.937 1.00 43.30 180 ASP B C 1
ATOM 4327 O O . ASP B 1 180 ? 27.174 8.338 68.754 1.00 43.41 180 ASP B O 1
ATOM 4332 N N . PRO B 1 181 ? 27.550 8.913 66.617 1.00 42.81 181 PRO B N 1
ATOM 4333 C CA . PRO B 1 181 ? 26.371 8.212 66.121 1.00 42.47 181 PRO B CA 1
ATOM 4334 C C . PRO B 1 181 ? 26.634 6.703 66.120 1.00 43.04 181 PRO B C 1
ATOM 4335 O O . PRO B 1 181 ? 27.616 6.278 65.540 1.00 43.47 181 PRO B O 1
ATOM 4339 N N . VAL B 1 182 ? 25.772 5.935 66.781 1.00 43.55 182 VAL B N 1
ATOM 4340 C CA . VAL B 1 182 ? 25.892 4.450 66.833 1.00 44.53 182 VAL B CA 1
ATOM 4341 C C . VAL B 1 182 ? 24.627 3.840 66.226 1.00 43.80 182 VAL B C 1
ATOM 4342 O O . VAL B 1 182 ? 23.544 4.442 66.347 1.00 43.10 182 VAL B O 1
ATOM 4346 N N . LEU B 1 183 ? 24.788 2.695 65.569 1.00 44.04 183 LEU B N 1
ATOM 4347 C CA . LEU B 1 183 ? 23.699 1.940 64.906 1.00 43.62 183 LEU B CA 1
ATOM 4348 C C . LEU B 1 183 ? 23.307 0.787 65.833 1.00 44.51 183 LEU B C 1
ATOM 4349 O O . LEU B 1 183 ? 24.170 -0.070 66.100 1.00 45.54 183 LEU B O 1
ATOM 4354 N N . THR B 1 184 ? 22.070 0.801 66.341 1.00 44.41 184 THR B N 1
ATOM 4355 C CA . THR B 1 184 ? 21.543 -0.181 67.326 1.00 45.79 184 THR B CA 1
ATOM 4356 C C . THR B 1 184 ? 20.443 -1.034 66.686 1.00 45.23 184 THR B C 1
ATOM 4357 O O . THR B 1 184 ? 19.788 -0.551 65.748 1.00 43.82 184 THR B O 1
ATOM 4361 N N . THR B 1 185 ? 20.249 -2.250 67.202 1.00 46.59 185 THR B N 1
ATOM 4362 C CA . THR B 1 185 ? 19.112 -3.146 66.869 1.00 46.65 185 THR B CA 1
ATOM 4363 C C . THR B 1 185 ? 17.815 -2.538 67.420 1.00 46.56 185 THR B C 1
ATOM 4364 O O . THR B 1 185 ? 16.754 -2.795 66.831 1.00 46.04 185 THR B O 1
ATOM 4368 N N . ASP B 1 186 ? 17.901 -1.756 68.502 1.00 47.47 186 ASP B N 1
ATOM 4369 C CA . ASP B 1 186 ? 16.734 -1.115 69.167 1.00 48.04 186 ASP B CA 1
ATOM 4370 C C . ASP B 1 186 ? 16.093 -0.097 68.214 1.00 46.03 186 ASP B C 1
ATOM 4371 O O . ASP B 1 186 ? 14.854 -0.015 68.199 1.00 46.10 186 ASP B O 1
ATOM 4376 N N . SER B 1 187 ? 16.903 0.632 67.439 1.00 44.47 187 SER B N 1
ATOM 4377 C CA . SER B 1 187 ? 16.441 1.668 66.478 1.00 42.93 187 SER B CA 1
ATOM 4378 C C . SER B 1 187 ? 15.970 1.025 65.166 1.00 41.74 187 SER B C 1
ATOM 4379 O O . SER B 1 187 ? 15.211 1.695 64.445 1.00 41.37 187 SER B O 1
ATOM 4382 N N . LEU B 1 188 ? 16.379 -0.216 64.872 1.00 41.38 188 LEU B N 1
ATOM 4383 C CA . LEU B 1 188 ? 15.990 -0.946 63.630 1.00 40.38 188 LEU B CA 1
ATOM 4384 C C . LEU B 1 188 ? 14.599 -1.577 63.797 1.00 40.48 188 LEU B C 1
ATOM 4385 O O . LEU B 1 188 ? 13.793 -1.482 62.852 1.00 39.60 188 LEU B O 1
ATOM 4390 N N . LYS B 1 189 ? 14.338 -2.203 64.948 1.00 41.61 189 LYS B N 1
ATOM 4391 C CA . LYS B 1 189 ? 13.154 -3.072 65.194 1.00 42.38 189 LYS B CA 1
ATOM 4392 C C . LYS B 1 189 ? 11.851 -2.351 64.846 1.00 41.73 189 LYS B C 1
ATOM 4393 O O . LYS B 1 189 ? 10.993 -2.943 64.201 1.00 41.55 189 LYS B O 1
ATOM 4399 N N . PRO B 1 190 ? 11.630 -1.082 65.265 1.00 41.71 190 PRO B N 1
ATOM 4400 C CA . PRO B 1 190 ? 10.389 -0.374 64.934 1.00 41.56 190 PRO B CA 1
ATOM 4401 C C . PRO B 1 190 ? 10.138 -0.190 63.428 1.00 39.89 190 PRO B C 1
ATOM 4402 O O . PRO B 1 190 ? 8.992 -0.048 63.058 1.00 39.98 190 PRO B O 1
ATOM 4406 N N . LEU B 1 191 ? 11.193 -0.197 62.608 1.00 38.73 191 LEU B N 1
ATOM 4407 C CA . LEU B 1 191 ? 11.105 -0.019 61.130 1.00 37.65 191 LEU B CA 1
ATOM 4408 C C . LEU B 1 191 ? 10.802 -1.357 60.443 1.00 37.43 191 LEU B C 1
ATOM 4409 O O . LEU B 1 191 ? 10.405 -1.326 59.265 1.00 36.62 191 LEU B O 1
ATOM 4414 N N . LEU B 1 192 ? 10.977 -2.480 61.149 1.00 38.29 192 LEU B N 1
ATOM 4415 C CA . LEU B 1 192 ? 10.752 -3.844 60.604 1.00 38.58 192 LEU B CA 1
ATOM 4416 C C . LEU B 1 192 ? 9.258 -4.165 60.625 1.00 39.24 192 LEU B C 1
ATOM 4417 O O . LEU B 1 192 ? 8.571 -3.779 61.588 1.00 40.25 192 LEU B O 1
ATOM 4422 N N . SER B 1 193 ? 8.791 -4.854 59.585 1.00 30.44 193 SER B N 1
ATOM 4423 C CA . SER B 1 193 ? 7.433 -5.443 59.482 1.00 30.73 193 SER B CA 1
ATOM 4424 C C . SER B 1 193 ? 7.560 -6.794 58.790 1.00 30.98 193 SER B C 1
ATOM 4425 O O . SER B 1 193 ? 8.616 -7.110 58.246 1.00 30.93 193 SER B O 1
ATOM 4428 N N . PRO B 1 194 ? 6.501 -7.632 58.783 1.00 31.44 194 PRO B N 1
ATOM 4429 C CA . PRO B 1 194 ? 6.513 -8.871 58.001 1.00 31.69 194 PRO B CA 1
ATOM 4430 C C . PRO B 1 194 ? 6.842 -8.672 56.509 1.00 31.74 194 PRO B C 1
ATOM 4431 O O . PRO B 1 194 ? 7.177 -9.643 55.853 1.00 31.86 194 PRO B O 1
ATOM 4435 N N . LYS B 1 195 ? 6.742 -7.437 56.005 1.00 31.80 195 LYS B N 1
ATOM 4436 C CA . LYS B 1 195 ? 6.935 -7.106 54.568 1.00 31.85 195 LYS B CA 1
ATOM 4437 C C . LYS B 1 195 ? 8.334 -6.526 54.309 1.00 31.50 195 LYS B C 1
ATOM 4438 O O . LYS B 1 195 ? 8.597 -6.197 53.146 1.00 31.60 195 LYS B O 1
ATOM 4444 N N . THR B 1 196 ? 9.206 -6.427 55.322 1.00 31.33 196 THR B N 1
ATOM 4445 C CA . THR B 1 196 ? 10.628 -6.015 55.150 1.00 31.23 196 THR B CA 1
ATOM 4446 C C . THR B 1 196 ? 11.342 -7.049 54.270 1.00 31.25 196 THR B C 1
ATOM 4447 O O . THR B 1 196 ? 11.226 -8.255 54.572 1.00 31.35 196 THR B O 1
ATOM 4451 N N . ARG B 1 197 ? 12.051 -6.596 53.230 1.00 31.11 197 ARG B N 1
ATOM 4452 C CA . ARG B 1 197 ? 12.801 -7.483 52.301 1.00 31.27 197 ARG B CA 1
ATOM 4453 C C . ARG B 1 197 ? 14.275 -7.070 52.200 1.00 31.28 197 ARG B C 1
ATOM 4454 O O . ARG B 1 197 ? 15.110 -7.981 52.053 1.00 31.48 197 ARG B O 1
ATOM 4462 N N . LEU B 1 198 ? 14.593 -5.774 52.278 1.00 31.23 198 LEU B N 1
ATOM 4463 C CA . LEU B 1 198 ? 15.993 -5.272 52.239 1.00 31.33 198 LEU B CA 1
ATOM 4464 C C . LEU B 1 198 ? 16.290 -4.437 53.485 1.00 31.52 198 LEU B C 1
ATOM 4465 O O . LEU B 1 198 ? 15.499 -3.524 53.802 1.00 31.83 198 LEU B O 1
ATOM 4470 N N . VAL B 1 199 ? 17.406 -4.732 54.150 1.00 31.60 199 VAL B N 1
ATOM 4471 C CA . VAL B 1 199 ? 18.038 -3.821 55.146 1.00 31.61 199 VAL B CA 1
ATOM 4472 C C . VAL B 1 199 ? 19.467 -3.552 54.670 1.00 31.81 199 VAL B C 1
ATOM 4473 O O . VAL B 1 199 ? 20.180 -4.522 54.340 1.00 31.87 199 VAL B O 1
ATOM 4477 N N . THR B 1 200 ? 19.843 -2.277 54.587 1.00 32.12 200 THR B N 1
ATOM 4478 C CA . THR B 1 200 ? 21.158 -1.819 54.073 1.00 32.54 200 THR B CA 1
ATOM 4479 C C . THR B 1 200 ? 21.838 -0.991 55.163 1.00 32.86 200 THR B C 1
ATOM 4480 O O . THR B 1 200 ? 21.160 -0.145 55.779 1.00 33.03 200 THR B O 1
ATOM 4484 N N . CYS B 1 201 ? 23.121 -1.246 55.401 1.00 33.35 201 CYS B N 1
ATOM 4485 C CA . CYS B 1 201 ? 23.979 -0.436 56.300 1.00 34.05 201 CYS B CA 1
ATOM 4486 C C . CYS B 1 201 ? 25.442 -0.707 55.949 1.00 34.53 201 CYS B C 1
ATOM 4487 O O . CYS B 1 201 ? 25.691 -1.553 55.072 1.00 34.62 201 CYS B O 1
ATOM 4490 N N . ASN B 1 202 ? 26.368 0.008 56.584 1.00 35.09 202 ASN B N 1
ATOM 4491 C CA . ASN B 1 202 ? 27.822 -0.214 56.384 1.00 35.52 202 ASN B CA 1
ATOM 4492 C C . ASN B 1 202 ? 28.378 -0.853 57.657 1.00 35.90 202 ASN B C 1
ATOM 4493 O O . ASN B 1 202 ? 27.774 -0.660 58.733 1.00 35.93 202 ASN B O 1
ATOM 4498 N N . HIS B 1 203 ? 29.441 -1.644 57.504 1.00 36.37 203 HIS B N 1
ATOM 4499 C CA . HIS B 1 203 ? 30.249 -2.218 58.609 1.00 36.79 203 HIS B CA 1
ATOM 4500 C C . HIS B 1 203 ? 30.914 -1.058 59.358 1.00 37.21 203 HIS B C 1
ATOM 4501 O O . HIS B 1 203 ? 30.888 -1.055 60.602 1.00 37.11 203 HIS B O 1
ATOM 4508 N N . VAL B 1 204 ? 31.480 -0.115 58.599 1.00 37.50 204 VAL B N 1
ATOM 4509 C CA . VAL B 1 204 ? 32.072 1.165 59.089 1.00 37.84 204 VAL B CA 1
ATOM 4510 C C . VAL B 1 204 ? 31.670 2.275 58.110 1.00 37.77 204 VAL B C 1
ATOM 4511 O O . VAL B 1 204 ? 31.724 2.028 56.889 1.00 37.74 204 VAL B O 1
ATOM 4515 N N . SER B 1 205 ? 31.286 3.444 58.629 1.00 37.94 205 SER B N 1
ATOM 4516 C CA . SER B 1 205 ? 31.054 4.683 57.841 1.00 38.26 205 SER B CA 1
ATOM 4517 C C . SER B 1 205 ? 32.398 5.369 57.566 1.00 39.10 205 SER B C 1
ATOM 4518 O O . SER B 1 205 ? 33.220 5.464 58.505 1.00 39.32 205 SER B O 1
ATOM 4521 N N . ASN B 1 206 ? 32.586 5.854 56.334 1.00 39.25 206 ASN B N 1
ATOM 4522 C CA . ASN B 1 206 ? 33.835 6.504 55.851 1.00 40.02 206 ASN B CA 1
ATOM 4523 C C . ASN B 1 206 ? 34.001 7.911 56.448 1.00 40.48 206 ASN B C 1
ATOM 4524 O O . ASN B 1 206 ? 35.077 8.493 56.227 1.00 41.39 206 ASN B O 1
ATOM 4529 N N . VAL B 1 207 ? 32.999 8.445 57.162 1.00 40.31 207 VAL B N 1
ATOM 4530 C CA . VAL B 1 207 ? 33.041 9.806 57.787 1.00 40.71 207 VAL B CA 1
ATOM 4531 C C . VAL B 1 207 ? 32.814 9.715 59.306 1.00 40.50 207 VAL B C 1
ATOM 4532 O O . VAL B 1 207 ? 32.558 10.772 59.916 1.00 40.76 207 VAL B O 1
ATOM 4536 N N . VAL B 1 208 ? 32.894 8.514 59.895 1.00 39.99 208 VAL B N 1
ATOM 4537 C CA . VAL B 1 208 ? 32.669 8.278 61.357 1.00 39.77 208 VAL B CA 1
ATOM 4538 C C . VAL B 1 208 ? 33.778 7.367 61.898 1.00 39.82 208 VAL B C 1
ATOM 4539 O O . VAL B 1 208 ? 34.430 7.756 62.882 1.00 40.58 208 VAL B O 1
ATOM 4543 N N . GLY B 1 209 ? 33.955 6.186 61.296 1.00 39.21 209 GLY B N 1
ATOM 4544 C CA . GLY B 1 209 ? 35.010 5.215 61.649 1.00 39.14 209 GLY B CA 1
ATOM 4545 C C . GLY B 1 209 ? 34.542 4.184 62.665 1.00 38.45 209 GLY B C 1
ATOM 4546 O O . GLY B 1 209 ? 35.321 3.263 62.962 1.00 38.79 209 GLY B O 1
ATOM 4547 N N . THR B 1 210 ? 33.317 4.312 63.179 1.00 37.70 210 THR B N 1
ATOM 4548 C CA . THR B 1 210 ? 32.750 3.405 64.212 1.00 37.37 210 THR B CA 1
ATOM 4549 C C . THR B 1 210 ? 32.431 2.048 63.574 1.00 36.72 210 THR B C 1
ATOM 4550 O O . THR B 1 210 ? 31.864 2.032 62.468 1.00 36.32 210 THR B O 1
ATOM 4554 N N . ILE B 1 211 ? 32.801 0.958 64.252 1.00 36.78 211 ILE B N 1
ATOM 4555 C CA . ILE B 1 211 ? 32.478 -0.442 63.848 1.00 36.36 211 ILE B CA 1
ATOM 4556 C C . ILE B 1 211 ? 31.056 -0.746 64.326 1.00 35.67 211 ILE B C 1
ATOM 4557 O O . ILE B 1 211 ? 30.806 -0.639 65.542 1.00 35.77 211 ILE B O 1
ATOM 4562 N N . HIS B 1 212 ? 30.164 -1.092 63.396 1.00 35.05 212 HIS B N 1
ATOM 4563 C CA . HIS B 1 212 ? 28.726 -1.359 63.662 1.00 34.53 212 HIS B CA 1
ATOM 4564 C C . HIS B 1 212 ? 28.548 -2.833 64.009 1.00 34.47 212 HIS B C 1
ATOM 4565 O O . HIS B 1 212 ? 29.326 -3.676 63.566 1.00 34.61 212 HIS B O 1
ATOM 4572 N N . PRO B 1 213 ? 27.536 -3.179 64.837 1.00 34.33 213 PRO B N 1
ATOM 4573 C CA . PRO B 1 213 ? 27.338 -4.558 65.282 1.00 34.67 213 PRO B CA 1
ATOM 4574 C C . PRO B 1 213 ? 26.576 -5.398 64.241 1.00 34.66 213 PRO B C 1
ATOM 4575 O O . PRO B 1 213 ? 25.401 -5.647 64.427 1.00 34.38 213 PRO B O 1
ATOM 4579 N N . ILE B 1 214 ? 27.278 -5.845 63.194 1.00 35.34 214 ILE B N 1
ATOM 4580 C CA . ILE B 1 214 ? 26.680 -6.396 61.937 1.00 35.57 214 ILE B CA 1
ATOM 4581 C C . ILE B 1 214 ? 25.988 -7.738 62.204 1.00 35.84 214 ILE B C 1
ATOM 4582 O O . ILE B 1 214 ? 24.882 -7.927 61.664 1.00 35.88 214 ILE B O 1
ATOM 4587 N N . ARG B 1 215 ? 26.601 -8.638 62.979 1.00 36.48 215 ARG B N 1
ATOM 4588 C CA . ARG B 1 215 ? 26.015 -9.974 63.279 1.00 37.00 215 ARG B CA 1
ATOM 4589 C C . ARG B 1 215 ? 24.743 -9.791 64.116 1.00 36.73 215 ARG B C 1
ATOM 4590 O O . ARG B 1 215 ? 23.779 -10.544 63.896 1.00 36.42 215 ARG B O 1
ATOM 4598 N N . GLU B 1 216 ? 24.748 -8.826 65.038 1.00 37.21 216 GLU B N 1
ATOM 4599 C CA . GLU B 1 216 ? 23.584 -8.485 65.897 1.00 37.67 216 GLU B CA 1
ATOM 4600 C C . GLU B 1 216 ? 22.443 -7.992 64.996 1.00 36.84 216 GLU B C 1
ATOM 4601 O O . GLU B 1 216 ? 21.305 -8.460 65.179 1.00 36.84 216 GLU B O 1
ATOM 4607 N N . ILE B 1 217 ? 22.753 -7.124 64.029 1.00 36.21 217 ILE B N 1
ATOM 4608 C CA . ILE B 1 217 ? 21.781 -6.571 63.036 1.00 35.69 217 ILE B CA 1
ATOM 4609 C C . ILE B 1 217 ? 21.231 -7.716 62.169 1.00 35.73 217 ILE B C 1
ATOM 4610 O O . ILE B 1 217 ? 20.000 -7.767 61.980 1.00 35.57 217 ILE B O 1
ATOM 4615 N N . ALA B 1 218 ? 22.107 -8.595 61.667 1.00 35.76 218 ALA B N 1
ATOM 4616 C CA . ALA B 1 218 ? 21.760 -9.762 60.823 1.00 35.74 218 ALA B CA 1
ATOM 4617 C C . ALA B 1 218 ? 20.750 -10.659 61.550 1.00 36.06 218 ALA B C 1
ATOM 4618 O O . ALA B 1 218 ? 19.743 -11.041 60.924 1.00 36.22 218 ALA B O 1
ATOM 4620 N N . ASP B 1 219 ? 21.014 -10.984 62.819 1.00 36.47 219 ASP B N 1
ATOM 4621 C CA . ASP B 1 219 ? 20.166 -11.882 63.649 1.00 36.72 219 ASP B CA 1
ATOM 4622 C C . ASP B 1 219 ? 18.763 -11.271 63.792 1.00 36.46 219 ASP B C 1
ATOM 4623 O O . ASP B 1 219 ? 17.785 -12.047 63.782 1.00 36.42 219 ASP B O 1
ATOM 4628 N N . VAL B 1 220 ? 18.667 -9.941 63.885 1.00 36.15 220 VAL B N 1
ATOM 4629 C CA . VAL B 1 220 ? 17.376 -9.201 64.021 1.00 36.11 220 VAL B CA 1
ATOM 4630 C C . VAL B 1 220 ? 16.662 -9.182 62.660 1.00 35.70 220 VAL B C 1
ATOM 4631 O O . VAL B 1 220 ? 15.460 -9.504 62.629 1.00 35.88 220 VAL B O 1
ATOM 4635 N N . VAL B 1 221 ? 17.371 -8.840 61.580 1.00 35.15 221 VAL B N 1
ATOM 4636 C CA . VAL B 1 221 ? 16.813 -8.806 60.193 1.00 34.80 221 VAL B CA 1
ATOM 4637 C C . VAL B 1 221 ? 16.235 -10.189 59.863 1.00 35.03 221 VAL B C 1
ATOM 4638 O O . VAL B 1 221 ? 15.139 -10.247 59.271 1.00 35.10 221 VAL B O 1
ATOM 4642 N N . HIS B 1 222 ? 16.925 -11.258 60.270 1.00 35.26 222 HIS B N 1
ATOM 4643 C CA . HIS B 1 222 ? 16.598 -12.663 59.909 1.00 35.58 222 HIS B CA 1
ATOM 4644 C C . HIS B 1 222 ? 15.462 -13.226 60.776 1.00 35.57 222 HIS B C 1
ATOM 4645 O O . HIS B 1 222 ? 15.113 -14.396 60.549 1.00 35.64 222 HIS B O 1
ATOM 4652 N N . THR B 1 223 ? 14.898 -12.443 61.709 1.00 35.43 223 THR B N 1
ATOM 4653 C CA . THR B 1 223 ? 13.623 -12.768 62.414 1.00 35.64 223 THR B CA 1
ATOM 4654 C C . THR B 1 223 ? 12.449 -12.561 61.446 1.00 35.35 223 THR B C 1
ATOM 4655 O O . THR B 1 223 ? 11.376 -13.140 61.697 1.00 35.69 223 THR B O 1
ATOM 4659 N N . ILE B 1 224 ? 12.642 -11.751 60.398 1.00 35.02 224 ILE B N 1
ATOM 4660 C CA . ILE B 1 224 ? 11.646 -11.510 59.309 1.00 34.83 224 ILE B CA 1
ATOM 4661 C C . ILE B 1 224 ? 11.975 -12.436 58.140 1.00 34.84 224 ILE B C 1
ATOM 4662 O O . ILE B 1 224 ? 12.910 -12.171 57.383 1.00 34.59 224 ILE B O 1
ATOM 4667 N N . PRO B 1 225 ? 11.220 -13.544 57.941 1.00 34.89 225 PRO B N 1
ATOM 4668 C CA . PRO B 1 225 ? 11.498 -14.469 56.843 1.00 35.03 225 PRO B CA 1
ATOM 4669 C C . PRO B 1 225 ? 11.368 -13.756 55.489 1.00 34.77 225 PRO B C 1
ATOM 4670 O O . PRO B 1 225 ? 10.369 -13.091 55.278 1.00 34.75 225 PRO B O 1
ATOM 4674 N N . GLY B 1 226 ? 12.380 -13.899 54.629 1.00 34.78 226 GLY B N 1
ATOM 4675 C CA . GLY B 1 226 ? 12.453 -13.255 53.303 1.00 34.63 226 GLY B CA 1
ATOM 4676 C C . GLY B 1 226 ? 13.327 -12.009 53.307 1.00 34.23 226 GLY B C 1
ATOM 4677 O O . GLY B 1 226 ? 13.702 -11.563 52.207 1.00 34.15 226 GLY B O 1
ATOM 4678 N N . ALA B 1 227 ? 13.645 -11.459 54.487 1.00 34.05 227 ALA B N 1
ATOM 4679 C CA . ALA B 1 227 ? 14.476 -10.240 54.648 1.00 33.86 227 ALA B CA 1
ATOM 4680 C C . ALA B 1 227 ? 15.946 -10.587 54.397 1.00 34.03 227 ALA B C 1
ATOM 4681 O O . ALA B 1 227 ? 16.396 -11.637 54.898 1.00 34.06 227 ALA B O 1
ATOM 4683 N N . MET B 1 228 ? 16.658 -9.730 53.656 1.00 34.18 228 MET B N 1
ATOM 4684 C CA . MET B 1 228 ? 18.115 -9.870 53.392 1.00 34.59 228 MET B CA 1
ATOM 4685 C C . MET B 1 228 ? 18.842 -8.593 53.844 1.00 34.44 228 MET B C 1
ATOM 4686 O O . MET B 1 228 ? 18.294 -7.479 53.649 1.00 34.06 228 MET B O 1
ATOM 4691 N N . LEU B 1 229 ? 20.012 -8.765 54.471 1.00 34.28 229 LEU B N 1
ATOM 4692 C CA . LEU B 1 229 ? 20.893 -7.666 54.950 1.00 34.09 229 LEU B CA 1
ATOM 4693 C C . LEU B 1 229 ? 22.031 -7.465 53.945 1.00 33.96 229 LEU B C 1
ATOM 4694 O O . LEU B 1 229 ? 22.760 -8.432 53.671 1.00 34.49 229 LEU B O 1
ATOM 4699 N N . ILE B 1 230 ? 22.170 -6.249 53.422 1.00 33.64 230 ILE B N 1
ATOM 4700 C CA . ILE B 1 230 ? 23.252 -5.857 52.473 1.00 33.65 230 ILE B CA 1
ATOM 4701 C C . ILE B 1 230 ? 24.208 -4.925 53.223 1.00 33.67 230 ILE B C 1
ATOM 4702 O O . ILE B 1 230 ? 23.754 -3.862 53.683 1.00 33.46 230 ILE B O 1
ATOM 4707 N N . VAL B 1 231 ? 25.475 -5.322 53.360 1.00 33.86 231 VAL B N 1
ATOM 4708 C CA . VAL B 1 231 ? 26.472 -4.591 54.195 1.00 34.20 231 VAL B CA 1
ATOM 4709 C C . VAL B 1 231 ? 27.582 -4.038 53.295 1.00 34.65 231 VAL B C 1
ATOM 4710 O O . VAL B 1 231 ? 28.210 -4.823 52.547 1.00 35.02 231 VAL B O 1
ATOM 4714 N N . ASP B 1 232 ? 27.799 -2.725 53.378 1.00 34.69 232 ASP B N 1
ATOM 4715 C CA . ASP B 1 232 ? 28.915 -1.998 52.720 1.00 34.96 232 ASP B CA 1
ATOM 4716 C C . ASP B 1 232 ? 30.128 -2.075 53.657 1.00 35.36 232 ASP B C 1
ATOM 4717 O O . ASP B 1 232 ? 30.097 -1.415 54.711 1.00 35.25 232 ASP B O 1
ATOM 4722 N N . GLY B 1 233 ? 31.138 -2.873 53.294 1.00 35.79 233 GLY B N 1
ATOM 4723 C CA . GLY B 1 233 ? 32.320 -3.156 54.135 1.00 36.63 233 GLY B CA 1
ATOM 4724 C C . GLY B 1 233 ? 33.584 -2.493 53.613 1.00 37.30 233 GLY B C 1
ATOM 4725 O O . GLY B 1 233 ? 34.678 -2.986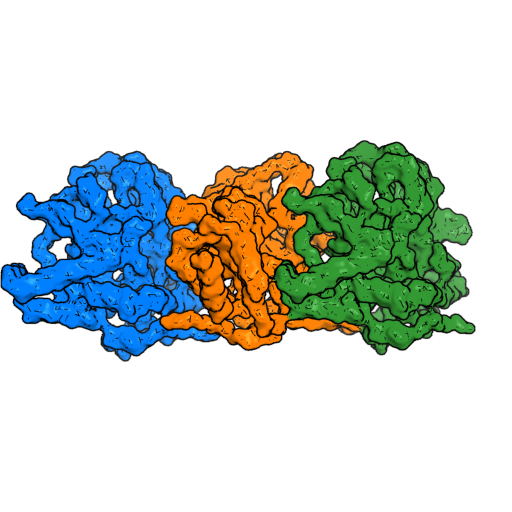 53.938 1.00 37.87 233 GLY B O 1
ATOM 4726 N N . VAL B 1 234 ? 33.448 -1.406 52.850 1.00 37.46 234 VAL B N 1
ATOM 4727 C CA . VAL B 1 234 ? 34.581 -0.746 52.132 1.00 38.07 234 VAL B CA 1
ATOM 4728 C C . VAL B 1 234 ? 35.559 -0.159 53.161 1.00 38.57 234 VAL B C 1
ATOM 4729 O O . VAL B 1 234 ? 36.778 -0.265 52.932 1.00 39.22 234 VAL B O 1
ATOM 4733 N N . ALA B 1 235 ? 35.050 0.409 54.260 1.00 38.74 235 ALA B N 1
ATOM 4734 C CA . ALA B 1 235 ? 35.843 1.093 55.315 1.00 39.33 235 ALA B CA 1
ATOM 4735 C C . ALA B 1 235 ? 36.237 0.124 56.442 1.00 39.67 235 ALA B C 1
ATOM 4736 O O . ALA B 1 235 ? 36.855 0.591 57.421 1.00 40.47 235 ALA B O 1
ATOM 4738 N N . SER B 1 236 ? 35.917 -1.169 56.314 1.00 39.54 236 SER B N 1
ATOM 4739 C CA . SER B 1 236 ? 36.157 -2.213 57.349 1.00 39.85 236 SER B CA 1
ATOM 4740 C C . SER B 1 236 ? 37.262 -3.189 56.913 1.00 40.17 236 SER B C 1
ATOM 4741 O O . SER B 1 236 ? 38.167 -3.463 57.729 1.00 40.54 236 SER B O 1
ATOM 4744 N N . VAL B 1 237 ? 37.185 -3.705 55.683 1.00 39.93 237 VAL B N 1
ATOM 4745 C CA . VAL B 1 237 ? 38.048 -4.820 55.180 1.00 40.43 237 VAL B CA 1
ATOM 4746 C C . VAL B 1 237 ? 39.523 -4.407 55.232 1.00 41.02 237 VAL B C 1
ATOM 4747 O O . VAL B 1 237 ? 40.372 -5.239 55.552 1.00 41.27 237 VAL B O 1
ATOM 4751 N N . PRO B 1 238 ? 39.891 -3.136 54.929 1.00 41.00 238 PRO B N 1
ATOM 4752 C CA . PRO B 1 238 ? 41.277 -2.685 55.082 1.00 41.81 238 PRO B CA 1
ATOM 4753 C C . PRO B 1 238 ? 41.839 -2.826 56.505 1.00 42.06 238 PRO B C 1
ATOM 4754 O O . PRO B 1 238 ? 42.994 -3.185 56.633 1.00 42.77 238 PRO B O 1
ATOM 4758 N N . HIS B 1 239 ? 41.011 -2.557 57.520 1.00 41.65 239 HIS B N 1
ATOM 4759 C CA . HIS B 1 239 ? 41.424 -2.334 58.932 1.00 42.06 239 HIS B CA 1
ATOM 4760 C C . HIS B 1 239 ? 41.247 -3.601 59.781 1.00 42.01 239 HIS B C 1
ATOM 4761 O O . HIS B 1 239 ? 41.956 -3.719 60.796 1.00 42.15 239 HIS B O 1
ATOM 4768 N N . ARG B 1 240 ? 40.341 -4.507 59.404 1.00 41.59 240 ARG B N 1
ATOM 4769 C CA . ARG B 1 240 ? 39.967 -5.676 60.246 1.00 41.62 240 ARG B CA 1
ATOM 4770 C C . ARG B 1 240 ? 39.796 -6.926 59.388 1.00 41.86 240 ARG B C 1
ATOM 4771 O O . ARG B 1 240 ? 39.316 -6.850 58.257 1.00 41.48 240 ARG B O 1
ATOM 4779 N N . PRO B 1 241 ? 40.153 -8.120 59.915 1.00 42.59 241 PRO B N 1
ATOM 4780 C CA . PRO B 1 241 ? 39.800 -9.381 59.263 1.00 42.82 241 PRO B CA 1
ATOM 4781 C C . PRO B 1 241 ? 38.274 -9.555 59.273 1.00 42.43 241 PRO B C 1
ATOM 4782 O O . PRO B 1 241 ? 37.664 -9.266 60.288 1.00 42.09 241 PRO B O 1
ATOM 4786 N N . VAL B 1 242 ? 37.697 -10.003 58.154 1.00 42.52 242 VAL B N 1
ATOM 4787 C CA . VAL B 1 242 ? 36.225 -10.199 58.007 1.00 42.22 242 VAL B CA 1
ATOM 4788 C C . VAL B 1 242 ? 35.944 -11.686 57.772 1.00 42.43 242 VAL B C 1
ATOM 4789 O O . VAL B 1 242 ? 36.688 -12.318 56.997 1.00 42.88 242 VAL B O 1
ATOM 4793 N N . ASP B 1 243 ? 34.921 -12.209 58.452 1.00 42.14 243 ASP B N 1
ATOM 4794 C CA . ASP B 1 243 ? 34.374 -13.581 58.286 1.00 42.47 243 ASP B CA 1
ATOM 4795 C C . ASP B 1 243 ? 32.874 -13.436 58.010 1.00 41.92 243 ASP B C 1
ATOM 4796 O O . ASP B 1 243 ? 32.116 -13.279 58.983 1.00 41.55 243 ASP B O 1
ATOM 4801 N N . VAL B 1 244 ? 32.471 -13.479 56.736 1.00 41.97 244 VAL B N 1
ATOM 4802 C CA . VAL B 1 244 ? 31.073 -13.189 56.290 1.00 42.04 244 VAL B CA 1
ATOM 4803 C C . VAL B 1 244 ? 30.117 -14.260 56.835 1.00 42.53 244 VAL B C 1
ATOM 4804 O O . VAL B 1 244 ? 28.907 -13.980 56.881 1.00 42.34 244 VAL B O 1
ATOM 4808 N N . LYS B 1 245 ? 30.624 -15.437 57.218 1.00 43.52 245 LYS B N 1
ATOM 4809 C CA . LYS B 1 245 ? 29.810 -16.528 57.822 1.00 44.18 245 LYS B CA 1
ATOM 4810 C C . LYS B 1 245 ? 29.498 -16.172 59.280 1.00 44.43 245 LYS B C 1
ATOM 4811 O O . LYS B 1 245 ? 28.346 -16.392 59.704 1.00 44.34 245 LYS B O 1
ATOM 4817 N N . GLU B 1 246 ? 30.481 -15.630 60.006 1.00 45.02 246 GLU B N 1
ATOM 4818 C CA . GLU B 1 246 ? 30.339 -15.175 61.417 1.00 45.33 246 GLU B CA 1
ATOM 4819 C C . GLU B 1 246 ? 29.431 -13.938 61.463 1.00 44.06 246 GLU B C 1
ATOM 4820 O O . GLU B 1 246 ? 28.664 -13.812 62.435 1.00 44.00 246 GLU B O 1
ATOM 4826 N N . LEU B 1 247 ? 29.521 -13.059 60.460 1.00 42.86 247 LEU B N 1
ATOM 4827 C CA . LEU B 1 247 ? 28.633 -11.872 60.315 1.00 41.73 247 LEU B CA 1
ATOM 4828 C C . LEU B 1 247 ? 27.235 -12.334 59.887 1.00 40.63 247 LEU B C 1
ATOM 4829 O O . LEU B 1 247 ? 26.269 -11.623 60.198 1.00 40.10 247 LEU B O 1
ATOM 4834 N N . ASP B 1 248 ? 27.150 -13.480 59.201 1.00 40.41 248 ASP B N 1
ATOM 4835 C CA . ASP B 1 248 ? 25.886 -14.114 58.738 1.00 39.93 248 ASP B CA 1
ATOM 4836 C C . ASP B 1 248 ? 25.124 -13.121 57.850 1.00 39.02 248 ASP B C 1
ATOM 4837 O O . ASP B 1 248 ? 23.887 -13.112 57.905 1.00 38.94 248 ASP B O 1
ATOM 4842 N N . VAL B 1 249 ? 25.846 -12.318 57.065 1.00 38.26 249 VAL B N 1
ATOM 4843 C CA . VAL B 1 249 ? 25.269 -11.357 56.080 1.00 37.35 249 VAL B CA 1
ATOM 4844 C C . VAL B 1 249 ? 24.750 -12.145 54.873 1.00 36.97 249 VAL B C 1
ATOM 4845 O O . VAL B 1 249 ? 25.304 -13.225 54.582 1.00 37.22 249 VAL B O 1
ATOM 4849 N N . ASP B 1 250 ? 23.728 -11.613 54.203 1.00 36.19 250 ASP B N 1
ATOM 4850 C CA . ASP B 1 250 ? 23.250 -12.107 52.885 1.00 36.08 250 ASP B CA 1
ATOM 4851 C C . ASP B 1 250 ? 24.228 -11.616 51.814 1.00 35.95 250 ASP B C 1
ATOM 4852 O O . ASP B 1 250 ? 24.627 -12.431 50.958 1.00 36.00 250 ASP B O 1
ATOM 4857 N N . PHE B 1 251 ? 24.606 -10.336 51.888 1.00 35.61 251 PHE B N 1
ATOM 4858 C CA . PHE B 1 251 ? 25.485 -9.643 50.912 1.00 35.65 251 PHE B CA 1
ATOM 4859 C C . PHE B 1 251 ? 26.482 -8.742 51.647 1.00 35.81 251 PHE B C 1
ATOM 4860 O O . PHE B 1 251 ? 26.102 -8.085 52.631 1.00 35.41 251 PHE B O 1
ATOM 4868 N N . TYR B 1 252 ? 27.715 -8.708 51.140 1.00 36.46 252 TYR B N 1
ATOM 4869 C CA . TYR B 1 252 ? 28.860 -7.913 51.653 1.00 36.97 252 TYR B CA 1
ATOM 4870 C C . TYR B 1 252 ? 29.699 -7.456 50.455 1.00 37.23 252 TYR B C 1
ATOM 4871 O O . TYR B 1 252 ? 30.029 -8.313 49.612 1.00 37.54 252 TYR B O 1
ATOM 4880 N N . CYS B 1 253 ? 30.031 -6.164 50.374 1.00 37.18 253 CYS B N 1
ATOM 4881 C CA . CYS B 1 253 ? 30.818 -5.578 49.254 1.00 37.17 253 CYS B CA 1
ATOM 4882 C C . CYS B 1 253 ? 31.963 -4.713 49.792 1.00 37.17 253 CYS B C 1
ATOM 4883 O O . CYS B 1 253 ? 31.753 -4.007 50.792 1.00 37.26 253 CYS B O 1
ATOM 4886 N N . PHE B 1 254 ? 33.128 -4.766 49.141 1.00 37.18 254 PHE B N 1
ATOM 4887 C CA . PHE B 1 254 ? 34.312 -3.929 49.469 1.00 37.42 254 PHE B CA 1
ATOM 4888 C C . PHE B 1 254 ? 35.072 -3.575 48.186 1.00 37.68 254 PHE B C 1
ATOM 4889 O O . PHE B 1 254 ? 34.852 -4.232 47.143 1.00 37.49 254 PHE B O 1
ATOM 4897 N N . SER B 1 255 ? 35.929 -2.551 48.281 1.00 37.92 255 SER B N 1
ATOM 4898 C CA . SER B 1 255 ? 36.746 -1.983 47.177 1.00 38.19 255 SER B CA 1
ATOM 4899 C C . SER B 1 255 ? 38.233 -2.197 47.480 1.00 38.86 255 SER B C 1
ATOM 4900 O O . SER B 1 255 ? 38.677 -1.815 48.579 1.00 38.73 255 SER B O 1
ATOM 4903 N N . TRP B 1 256 ? 38.972 -2.747 46.515 1.00 39.37 256 TRP B N 1
ATOM 4904 C CA . TRP B 1 256 ? 40.390 -3.168 46.663 1.00 40.27 256 TRP B CA 1
ATOM 4905 C C . TRP B 1 256 ? 41.326 -1.954 46.738 1.00 41.12 256 TRP B C 1
ATOM 4906 O O . TRP B 1 256 ? 42.427 -2.114 47.302 1.00 41.35 256 TRP B O 1
ATOM 4917 N N . TYR B 1 257 ? 40.911 -0.786 46.229 1.00 41.50 257 TYR B N 1
ATOM 4918 C CA . TYR B 1 257 ? 41.781 0.420 46.123 1.00 42.46 257 TYR B CA 1
ATOM 4919 C C . TYR B 1 257 ? 41.949 1.095 47.490 1.00 42.87 257 TYR B C 1
ATOM 4920 O O . TYR B 1 257 ? 42.780 2.016 47.580 1.00 43.31 257 TYR B O 1
ATOM 4953 N N . LEU B 1 259 ? 42.566 -1.089 49.958 1.00 44.57 259 LEU B N 1
ATOM 4954 C CA . LEU B 1 259 ? 43.206 -2.335 50.468 1.00 45.11 259 LEU B CA 1
ATOM 4955 C C . LEU B 1 259 ? 44.500 -2.618 49.696 1.00 45.72 259 LEU B C 1
ATOM 4956 O O . LEU B 1 259 ? 44.769 -3.804 49.418 1.00 46.04 259 LEU B O 1
ATOM 4961 N N . PHE B 1 260 ? 45.269 -1.588 49.338 1.00 45.83 260 PHE B N 1
ATOM 4962 C CA . PHE B 1 260 ? 46.627 -1.738 48.748 1.00 46.43 260 PHE B CA 1
ATOM 4963 C C . PHE B 1 260 ? 46.528 -2.438 47.384 1.00 46.10 260 PHE B C 1
ATOM 4964 O O . PHE B 1 260 ? 47.504 -3.082 46.952 1.00 46.78 260 PHE B O 1
ATOM 4972 N N . GLY B 1 261 ? 45.384 -2.284 46.713 1.00 45.14 261 GLY B N 1
ATOM 4973 C CA . GLY B 1 261 ? 45.053 -2.974 45.453 1.00 44.70 261 GLY B CA 1
ATOM 4974 C C . GLY B 1 261 ? 44.486 -2.015 44.409 1.00 44.14 261 GLY B C 1
ATOM 4975 O O . GLY B 1 261 ? 44.541 -0.798 44.577 1.00 44.05 261 GLY B O 1
ATOM 4976 N N . PRO B 1 262 ? 43.930 -2.545 43.297 1.00 43.58 262 PRO B N 1
ATOM 4977 C CA . PRO B 1 262 ? 43.421 -1.711 42.209 1.00 43.20 262 PRO B CA 1
ATOM 4978 C C . PRO B 1 262 ? 42.002 -1.189 42.474 1.00 42.26 262 PRO B C 1
ATOM 4979 O O . PRO B 1 262 ? 41.386 -1.617 43.436 1.00 41.75 262 PRO B O 1
ATOM 4983 N N . HIS B 1 263 ? 41.524 -0.286 41.615 1.00 41.85 263 HIS B N 1
ATOM 4984 C CA . HIS B 1 263 ? 40.110 0.173 41.567 1.00 41.05 263 HIS B CA 1
ATOM 4985 C C . HIS B 1 263 ? 39.257 -0.970 41.003 1.00 40.41 263 HIS B C 1
ATOM 4986 O O . HIS B 1 263 ? 39.102 -1.058 39.772 1.00 40.55 263 HIS B O 1
ATOM 4993 N N . LEU B 1 264 ? 38.754 -1.819 41.900 1.00 40.03 264 LEU B N 1
ATOM 4994 C CA . LEU B 1 264 ? 38.091 -3.116 41.607 1.00 39.45 264 LEU B CA 1
ATOM 4995 C C . LEU B 1 264 ? 37.276 -3.518 42.842 1.00 39.01 264 LEU B C 1
ATOM 4996 O O . LEU B 1 264 ? 37.855 -3.535 43.950 1.00 39.12 264 LEU B O 1
ATOM 5001 N N . GLY B 1 265 ? 35.984 -3.801 42.663 1.00 38.37 265 GLY B N 1
ATOM 5002 C CA . GLY B 1 265 ? 35.083 -4.237 43.744 1.00 37.95 265 GLY B CA 1
ATOM 5003 C C . GLY B 1 265 ? 35.066 -5.748 43.884 1.00 38.01 265 GLY B C 1
ATOM 5004 O O . GLY B 1 265 ? 35.443 -6.445 42.917 1.00 38.52 265 GLY B O 1
ATOM 5005 N N . THR B 1 266 ? 34.660 -6.240 45.054 1.00 37.84 266 THR B N 1
ATOM 5006 C CA . THR B 1 266 ? 34.289 -7.659 45.287 1.00 37.80 266 THR B CA 1
ATOM 5007 C C . THR B 1 266 ? 32.986 -7.697 46.088 1.00 37.26 266 THR B C 1
ATOM 5008 O O . THR B 1 266 ? 32.934 -7.056 47.158 1.00 37.36 266 THR B O 1
ATOM 5012 N N . LEU B 1 267 ? 31.986 -8.414 45.569 1.00 36.73 267 LEU B N 1
ATOM 5013 C CA . LEU B 1 267 ? 30.665 -8.627 46.213 1.00 36.22 267 LEU B CA 1
ATOM 5014 C C . LEU B 1 267 ? 30.569 -10.086 46.658 1.00 36.36 267 LEU B C 1
ATOM 5015 O O . LEU B 1 267 ? 30.898 -10.975 45.849 1.00 36.79 267 LEU B O 1
ATOM 5020 N N . TYR B 1 268 ? 30.137 -10.309 47.899 1.00 36.06 268 TYR B N 1
ATOM 5021 C CA . TYR B 1 268 ? 29.785 -11.641 48.450 1.00 36.20 268 TYR B CA 1
ATOM 5022 C C . TYR B 1 268 ? 28.261 -11.780 48.416 1.00 35.93 268 TYR B C 1
ATOM 5023 O O . TYR B 1 268 ? 27.567 -10.795 48.728 1.00 35.55 268 TYR B O 1
ATOM 5032 N N . ALA B 1 269 ? 27.767 -12.956 48.026 1.00 36.28 269 ALA B N 1
ATOM 5033 C CA . ALA B 1 269 ? 26.338 -13.336 48.090 1.00 36.39 269 ALA B CA 1
ATOM 5034 C C . ALA B 1 269 ? 26.244 -14.752 48.655 1.00 37.22 269 ALA B C 1
ATOM 5035 O O . ALA B 1 269 ? 26.814 -15.664 48.029 1.00 37.86 269 ALA B O 1
ATOM 5037 N N . SER B 1 270 ? 25.579 -14.926 49.801 1.00 37.66 270 SER B N 1
ATOM 5038 C CA . SER B 1 270 ? 25.366 -16.252 50.437 1.00 38.54 270 SER B CA 1
ATOM 5039 C C . SER B 1 270 ? 24.607 -17.154 49.458 1.00 39.04 270 SER B C 1
ATOM 5040 O O . SER B 1 270 ? 23.836 -16.631 48.637 1.00 38.99 270 SER B O 1
ATOM 5043 N N . ARG B 1 271 ? 24.841 -18.462 49.532 1.00 39.83 271 ARG B N 1
ATOM 5044 C CA . ARG B 1 271 ? 24.186 -19.471 48.665 1.00 40.51 271 ARG B CA 1
ATOM 5045 C C . ARG B 1 271 ? 22.661 -19.336 48.798 1.00 40.04 271 ARG B C 1
ATOM 5046 O O . ARG B 1 271 ? 21.974 -19.410 47.762 1.00 40.25 271 ARG B O 1
ATOM 5054 N N . LYS B 1 272 ? 22.158 -19.118 50.016 1.00 39.86 272 LYS B N 1
ATOM 5055 C CA . LYS B 1 272 ? 20.708 -18.936 50.304 1.00 39.64 272 LYS B CA 1
ATOM 5056 C C . LYS B 1 272 ? 20.190 -17.688 49.574 1.00 38.58 272 LYS B C 1
ATOM 5057 O O . LYS B 1 272 ? 19.096 -17.766 48.986 1.00 38.35 272 LYS B O 1
ATOM 5063 N N . ALA B 1 273 ? 20.938 -16.583 49.628 1.00 37.87 273 ALA B N 1
ATOM 5064 C CA . ALA B 1 273 ? 20.596 -15.296 48.979 1.00 37.26 273 ALA B CA 1
ATOM 5065 C C . ALA B 1 273 ? 20.504 -15.499 47.462 1.00 37.06 273 ALA B C 1
ATOM 5066 O O . ALA B 1 273 ? 19.476 -15.118 46.865 1.00 36.87 273 ALA B O 1
ATOM 5068 N N . GLN B 1 274 ? 21.534 -16.110 46.874 1.00 37.27 274 GLN B N 1
ATOM 5069 C CA . GLN B 1 274 ? 21.624 -16.399 45.417 1.00 37.41 274 GLN B CA 1
ATOM 5070 C C . GLN B 1 274 ? 20.427 -17.248 44.971 1.00 37.71 274 GLN B C 1
ATOM 5071 O O . GLN B 1 274 ? 19.774 -16.863 43.987 1.00 37.81 274 GLN B O 1
ATOM 5077 N N . ASP B 1 275 ? 20.153 -18.356 45.665 1.00 38.29 275 ASP B N 1
ATOM 5078 C CA . ASP B 1 275 ? 19.149 -19.374 45.243 1.00 39.01 275 ASP B CA 1
ATOM 5079 C C . ASP B 1 275 ? 17.726 -18.811 45.370 1.00 38.79 275 ASP B C 1
ATOM 5080 O O . ASP B 1 275 ? 16.889 -19.167 44.524 1.00 38.85 275 ASP B O 1
ATOM 5085 N N . ARG B 1 276 ? 17.463 -17.964 46.371 1.00 38.56 276 ARG B N 1
ATOM 5086 C CA . ARG B 1 276 ? 16.086 -17.545 46.750 1.00 38.67 276 ARG B CA 1
ATOM 5087 C C . ARG B 1 276 ? 15.728 -16.160 46.192 1.00 37.79 276 ARG B C 1
ATOM 5088 O O . ARG B 1 276 ? 14.562 -16.002 45.778 1.00 37.49 276 ARG B O 1
ATOM 5096 N N . TYR B 1 277 ? 16.662 -15.198 46.203 1.00 37.22 277 TYR B N 1
ATOM 5097 C CA . TYR B 1 277 ? 16.376 -13.748 46.005 1.00 36.80 277 TYR B CA 1
ATOM 5098 C C . TYR B 1 277 ? 16.904 -13.220 44.663 1.00 37.00 277 TYR B C 1
ATOM 5099 O O . TYR B 1 277 ? 16.398 -12.167 44.225 1.00 37.01 277 TYR B O 1
ATOM 5108 N N . MET B 1 278 ? 17.884 -13.884 44.036 1.00 37.27 278 MET B N 1
ATOM 5109 C CA . MET B 1 278 ? 18.637 -13.317 42.882 1.00 37.38 278 MET B CA 1
ATOM 5110 C C . MET B 1 278 ? 18.153 -13.922 41.557 1.00 37.92 278 MET B C 1
ATOM 5111 O O . MET B 1 278 ? 17.886 -15.139 41.512 1.00 38.53 278 MET B O 1
ATOM 5116 N N . THR B 1 279 ? 18.055 -13.079 40.522 1.00 38.00 279 THR B N 1
ATOM 5117 C CA . THR B 1 279 ? 17.876 -13.457 39.093 1.00 38.28 279 THR B CA 1
ATOM 5118 C C . THR B 1 279 ? 19.119 -13.011 38.313 1.00 38.31 279 THR B C 1
ATOM 5119 O O . THR B 1 279 ? 19.626 -11.901 38.580 1.00 37.89 279 THR B O 1
ATOM 5123 N N . SER B 1 280 ? 19.595 -13.849 37.392 1.00 38.77 280 SER B N 1
ATOM 5124 C CA . SER B 1 280 ? 20.717 -13.545 36.465 1.00 39.09 280 SER B CA 1
ATOM 5125 C C . SER B 1 280 ? 20.397 -12.291 35.642 1.00 38.73 280 SER B C 1
ATOM 5126 O O . SER B 1 280 ? 19.272 -12.207 35.121 1.00 38.74 280 SER B O 1
ATOM 5129 N N . ILE B 1 281 ? 21.360 -11.371 35.527 1.00 38.53 281 ILE B N 1
ATOM 5130 C CA . ILE B 1 281 ? 21.309 -10.202 34.599 1.00 38.74 281 ILE B CA 1
ATOM 5131 C C . ILE B 1 281 ? 22.196 -10.502 33.382 1.00 39.37 281 ILE B C 1
ATOM 5132 O O . ILE B 1 281 ? 22.343 -9.608 32.534 1.00 39.25 281 ILE B O 1
ATOM 5137 N N . ASN B 1 282 ? 22.749 -11.718 33.299 1.00 40.08 282 ASN B N 1
ATOM 5138 C CA . ASN B 1 282 ? 23.747 -12.136 32.278 1.00 40.70 282 ASN B CA 1
ATOM 5139 C C . ASN B 1 282 ? 23.007 -12.723 31.069 1.00 41.05 282 ASN B C 1
ATOM 5140 O O . ASN B 1 282 ? 21.766 -12.827 31.135 1.00 41.07 282 ASN B O 1
ATOM 5145 N N . HIS B 1 283 ? 23.737 -13.091 30.009 1.00 41.39 283 HIS B N 1
ATOM 5146 C CA . HIS B 1 283 ? 23.183 -13.691 28.764 1.00 41.69 283 HIS B CA 1
ATOM 5147 C C . HIS B 1 283 ? 22.393 -14.955 29.120 1.00 41.87 283 HIS B C 1
ATOM 5148 O O . HIS B 1 283 ? 22.757 -15.617 30.109 1.00 41.71 283 HIS B O 1
ATOM 5155 N N . TYR B 1 284 ? 21.364 -15.281 28.333 1.00 42.24 284 TYR B N 1
ATOM 5156 C CA . TYR B 1 284 ? 20.430 -16.411 28.587 1.00 42.81 284 TYR B CA 1
ATOM 5157 C C . TYR B 1 284 ? 21.196 -17.746 28.621 1.00 43.54 284 TYR B C 1
ATOM 5158 O O . TYR B 1 284 ? 20.751 -18.650 29.361 1.00 43.74 284 TYR B O 1
ATOM 5167 N N . PHE B 1 285 ? 22.304 -17.859 27.872 1.00 43.89 285 PHE B N 1
ATOM 5168 C CA . PHE B 1 285 ? 23.077 -19.118 27.667 1.00 44.54 285 PHE B CA 1
ATOM 5169 C C . PHE B 1 285 ? 24.090 -19.347 28.801 1.00 44.73 285 PHE B C 1
ATOM 5170 O O . PHE B 1 285 ? 24.617 -20.472 28.881 1.00 45.38 285 PHE B O 1
ATOM 5178 N N . VAL B 1 286 ? 24.354 -18.339 29.644 1.00 44.48 286 VAL B N 1
ATOM 5179 C CA . VAL B 1 286 ? 25.356 -18.418 30.753 1.00 44.52 286 VAL B CA 1
ATOM 5180 C C . VAL B 1 286 ? 24.689 -19.060 31.976 1.00 44.74 286 VAL B C 1
ATOM 5181 O O . VAL B 1 286 ? 23.596 -18.598 32.370 1.00 44.10 286 VAL B O 1
ATOM 5185 N N . SER B 1 287 ? 25.328 -20.090 32.542 1.00 44.15 287 SER B N 1
ATOM 5186 C CA . SER B 1 287 ? 24.889 -20.809 33.769 1.00 44.81 287 SER B CA 1
ATOM 5187 C C . SER B 1 287 ? 24.862 -19.819 34.939 1.00 43.91 287 SER B C 1
ATOM 5188 O O . SER B 1 287 ? 25.878 -19.132 35.147 1.00 43.41 287 SER B O 1
ATOM 5191 N N . SER B 1 288 ? 23.730 -19.734 35.645 1.00 43.98 288 SER B N 1
ATOM 5192 C CA . SER B 1 288 ? 23.431 -18.692 36.665 1.00 43.55 288 SER B CA 1
ATOM 5193 C C . SER B 1 288 ? 23.645 -19.241 38.081 1.00 43.48 288 SER B C 1
ATOM 5194 O O . SER B 1 288 ? 23.240 -18.554 39.038 1.00 43.44 288 SER B O 1
ATOM 5197 N N . SER B 1 289 ? 24.266 -20.419 38.205 1.00 43.88 289 SER B N 1
ATOM 5198 C CA . SER B 1 289 ? 24.520 -21.127 39.488 1.00 44.20 289 SER B CA 1
ATOM 5199 C C . SER B 1 289 ? 25.488 -20.318 40.364 1.00 43.20 289 SER B C 1
ATOM 5200 O O . SER B 1 289 ? 25.178 -20.136 41.553 1.00 43.18 289 SER B O 1
ATOM 5203 N N . SER B 1 290 ? 26.604 -19.847 39.797 1.00 42.79 290 SER B N 1
ATOM 5204 C CA . SER B 1 290 ? 27.638 -19.027 40.489 1.00 42.28 290 SER B CA 1
ATOM 5205 C C . SER B 1 290 ? 27.213 -17.553 40.517 1.00 41.48 290 SER B C 1
ATOM 5206 O O . SER B 1 290 ? 26.341 -17.172 39.714 1.00 41.87 290 SER B O 1
ATOM 5209 N N . LEU B 1 291 ? 27.821 -16.756 41.401 1.00 41.11 291 LEU B N 1
ATOM 5210 C CA . LEU B 1 291 ? 27.586 -15.289 41.497 1.00 40.83 291 LEU B CA 1
ATOM 5211 C C . LEU B 1 291 ? 28.128 -14.600 40.237 1.00 41.41 291 LEU B C 1
ATOM 5212 O O . LEU B 1 291 ? 27.480 -13.646 39.772 1.00 41.38 291 LEU B O 1
ATOM 5217 N N . ASP B 1 292 ? 29.270 -15.058 39.713 1.00 42.60 292 ASP B N 1
ATOM 5218 C CA . ASP B 1 292 ? 29.847 -14.592 38.420 1.00 43.45 292 ASP B CA 1
ATOM 5219 C C . ASP B 1 292 ? 28.822 -14.825 37.303 1.00 42.89 292 ASP B C 1
ATOM 5220 O O . ASP B 1 292 ? 28.581 -13.893 36.518 1.00 42.60 292 ASP B O 1
ATOM 5225 N N . GLY B 1 293 ? 28.234 -16.025 37.251 1.00 42.74 293 GLY B N 1
ATOM 5226 C CA . GLY B 1 293 ? 27.183 -16.397 36.285 1.00 42.58 293 GLY B CA 1
ATOM 5227 C C . GLY B 1 293 ? 26.042 -15.392 36.270 1.00 41.81 293 GLY B C 1
ATOM 5228 O O . GLY B 1 293 ? 25.567 -15.059 35.171 1.00 41.85 293 GLY B O 1
ATOM 5229 N N . LYS B 1 294 ? 25.625 -14.916 37.447 1.00 40.93 294 LYS B N 1
ATOM 5230 C CA . LYS B 1 294 ? 24.471 -13.994 37.623 1.00 40.47 294 LYS B CA 1
ATOM 5231 C C . LYS B 1 294 ? 24.842 -12.565 37.202 1.00 40.26 294 LYS B C 1
ATOM 5232 O O . LYS B 1 294 ? 24.018 -11.947 36.507 1.00 40.36 294 LYS B O 1
ATOM 5238 N N . LEU B 1 295 ? 26.012 -12.056 37.613 1.00 40.42 295 LEU B N 1
ATOM 5239 C CA . LEU B 1 295 ? 26.301 -10.591 37.659 1.00 40.88 295 LEU B CA 1
ATOM 5240 C C . LEU B 1 295 ? 27.440 -10.165 36.717 1.00 41.68 295 LEU B C 1
ATOM 5241 O O . LEU B 1 295 ? 27.513 -8.957 36.421 1.00 41.43 295 LEU B O 1
ATOM 5246 N N . ALA B 1 296 ? 28.312 -11.079 36.278 1.00 42.76 296 ALA B N 1
ATOM 5247 C CA . ALA B 1 296 ? 29.479 -10.753 35.423 1.00 43.96 296 ALA B CA 1
ATOM 5248 C C . ALA B 1 296 ? 28.994 -10.299 34.041 1.00 44.60 296 ALA B C 1
ATOM 5249 O O . ALA B 1 296 ? 28.496 -11.153 33.283 1.00 45.17 296 ALA B O 1
ATOM 5251 N N . LEU B 1 297 ? 29.120 -9.000 33.750 1.00 44.65 297 LEU B N 1
ATOM 5252 C CA . LEU B 1 297 ? 28.748 -8.375 32.454 1.00 45.37 297 LEU B CA 1
ATOM 5253 C C . LEU B 1 297 ? 30.000 -8.258 31.578 1.00 46.20 297 LEU B C 1
ATOM 5254 O O . LEU B 1 297 ? 30.837 -7.373 31.856 1.00 46.13 297 LEU B O 1
ATOM 5259 N N . GLY B 1 298 ? 30.114 -9.128 30.569 1.00 46.98 298 GLY B N 1
ATOM 5260 C CA . GLY B 1 298 ? 31.227 -9.148 29.600 1.00 47.96 298 GLY B CA 1
ATOM 5261 C C . GLY B 1 298 ? 32.486 -9.763 30.189 1.00 48.43 298 GLY B C 1
ATOM 5262 O O . GLY B 1 298 ? 32.407 -10.348 31.292 1.00 47.96 298 GLY B O 1
ATOM 5263 N N . MET B 1 299 ? 33.609 -9.622 29.480 1.00 49.39 299 MET B N 1
ATOM 5264 C CA . MET B 1 299 ? 34.922 -10.217 29.849 1.00 50.47 299 MET B CA 1
ATOM 5265 C C . MET B 1 299 ? 35.425 -9.555 31.133 1.00 49.02 299 MET B C 1
ATOM 5266 O O . MET B 1 299 ? 35.521 -8.332 31.211 1.00 47.76 299 MET B O 1
ATOM 5271 N N . PRO B 1 300 ? 35.721 -10.340 32.196 1.00 48.54 300 PRO B N 1
ATOM 5272 C CA . PRO B 1 300 ? 36.273 -9.791 33.434 1.00 47.64 300 PRO B CA 1
ATOM 5273 C C . PRO B 1 300 ? 37.679 -9.208 33.233 1.00 47.71 300 PRO B C 1
ATOM 5274 O O . PRO B 1 300 ? 38.375 -9.652 32.327 1.00 48.05 300 PRO B O 1
ATOM 5278 N N . SER B 1 301 ? 38.057 -8.243 34.077 1.00 46.65 301 SER B N 1
ATOM 5279 C CA . SER B 1 301 ? 39.410 -7.630 34.106 1.00 46.93 301 SER B CA 1
ATOM 5280 C C . SER B 1 301 ? 40.352 -8.554 34.881 1.00 46.87 301 SER B C 1
ATOM 5281 O O . SER B 1 301 ? 40.630 -8.278 36.064 1.00 46.40 301 SER B O 1
ATOM 5284 N N . PHE B 1 302 ? 40.815 -9.619 34.223 1.00 47.24 302 PHE B N 1
ATOM 5285 C CA . PHE B 1 302 ? 41.677 -10.674 34.814 1.00 47.49 302 PHE B CA 1
ATOM 5286 C C . PHE B 1 302 ? 42.941 -10.032 35.396 1.00 47.19 302 PHE B C 1
ATOM 5287 O O . PHE B 1 302 ? 43.380 -10.471 36.477 1.00 46.69 302 PHE B O 1
ATOM 5295 N N . GLU B 1 303 ? 43.491 -9.029 34.698 1.00 46.94 303 GLU B N 1
ATOM 5296 C CA . GLU B 1 303 ? 44.753 -8.332 35.070 1.00 47.14 303 GLU B CA 1
ATOM 5297 C C . GLU B 1 303 ? 44.608 -7.693 36.457 1.00 45.70 303 GLU B C 1
ATOM 5298 O O . GLU B 1 303 ? 45.581 -7.763 37.227 1.00 45.93 303 GLU B O 1
ATOM 5304 N N . LEU B 1 304 ? 43.441 -7.122 36.778 1.00 44.41 304 LEU B N 1
ATOM 5305 C CA . LEU B 1 304 ? 43.185 -6.450 38.083 1.00 43.23 304 LEU B CA 1
ATOM 5306 C C . LEU B 1 304 ? 42.911 -7.503 39.168 1.00 42.75 304 LEU B C 1
ATOM 5307 O O . LEU B 1 304 ? 43.430 -7.333 40.285 1.00 42.06 304 LEU B O 1
ATOM 5312 N N . GLN B 1 305 ? 42.148 -8.556 38.849 1.00 42.65 305 GLN B N 1
ATOM 5313 C CA . GLN B 1 305 ? 41.791 -9.651 39.797 1.00 42.84 305 GLN B CA 1
ATOM 5314 C C . GLN B 1 305 ? 43.060 -10.327 40.339 1.00 43.71 305 GLN B C 1
ATOM 5315 O O . GLN B 1 305 ? 43.097 -10.640 41.547 1.00 43.21 305 GLN B O 1
ATOM 5321 N N . LEU B 1 306 ? 44.066 -10.541 39.486 1.00 44.81 306 LEU B N 1
ATOM 5322 C CA . LEU B 1 306 ? 45.303 -11.285 39.846 1.00 46.18 306 LEU B CA 1
ATOM 5323 C C . LEU B 1 306 ? 46.223 -10.428 40.730 1.00 46.24 306 LEU B C 1
ATOM 5324 O O . LEU B 1 306 ? 47.254 -10.966 41.179 1.00 46.98 306 LEU B O 1
ATOM 5329 N N . MET B 1 307 ? 45.862 -9.163 40.985 1.00 45.61 307 MET B N 1
ATOM 5330 C CA . MET B 1 307 ? 46.575 -8.258 41.928 1.00 45.55 307 MET B CA 1
ATOM 5331 C C . MET B 1 307 ? 46.188 -8.587 43.376 1.00 45.22 307 MET B C 1
ATOM 5332 O O . MET B 1 307 ? 46.923 -8.159 44.288 1.00 45.37 307 MET B O 1
ATOM 5337 N N . CYS B 1 308 ? 45.086 -9.315 43.584 1.00 44.86 308 CYS B N 1
ATOM 5338 C CA . CYS B 1 308 ? 44.376 -9.397 44.890 1.00 44.29 308 CYS B CA 1
ATOM 5339 C C . CYS B 1 308 ? 44.959 -10.494 45.789 1.00 44.70 308 CYS B C 1
ATOM 5340 O O . CYS B 1 308 ? 45.035 -10.248 47.002 1.00 44.67 308 CYS B O 1
ATOM 5343 N N . SER B 1 309 ? 45.341 -11.654 45.240 1.00 45.24 309 SER B N 1
ATOM 5344 C CA . SER B 1 309 ? 45.853 -12.805 46.035 1.00 45.83 309 SER B CA 1
ATOM 5345 C C . SER B 1 309 ? 47.184 -12.446 46.694 1.00 46.08 309 SER B C 1
ATOM 5346 O O . SER B 1 309 ? 47.407 -12.820 47.842 1.00 45.98 309 SER B O 1
ATOM 5349 N N . PRO B 1 310 ? 48.111 -11.726 46.015 1.00 46.48 310 PRO B N 1
ATOM 5350 C CA . PRO B 1 310 ? 49.305 -11.194 46.678 1.00 46.98 310 PRO B CA 1
ATOM 5351 C C . PRO B 1 310 ? 49.027 -10.341 47.927 1.00 46.01 310 PRO B C 1
ATOM 5352 O O . PRO B 1 310 ? 49.818 -10.419 48.846 1.00 46.69 310 PRO B O 1
ATOM 5356 N N . ILE B 1 311 ? 47.937 -9.563 47.928 1.00 44.86 311 ILE B N 1
ATOM 5357 C CA . ILE B 1 311 ? 47.551 -8.643 49.045 1.00 44.30 311 ILE B CA 1
ATOM 5358 C C . ILE B 1 311 ? 47.013 -9.471 50.219 1.00 44.01 311 ILE B C 1
ATOM 5359 O O . ILE B 1 311 ? 47.369 -9.161 51.372 1.00 43.95 311 ILE B O 1
ATOM 5364 N N . VAL B 1 312 ? 46.166 -10.464 49.932 1.00 43.79 312 VAL B N 1
ATOM 5365 C CA . VAL B 1 312 ? 45.613 -11.422 50.936 1.00 43.95 312 VAL B CA 1
ATOM 5366 C C . VAL B 1 312 ? 46.789 -12.097 51.658 1.00 44.95 312 VAL B C 1
ATOM 5367 O O . VAL B 1 312 ? 46.785 -12.126 52.903 1.00 45.06 312 VAL B O 1
ATOM 5371 N N . SER B 1 313 ? 47.751 -12.618 50.893 1.00 45.81 313 SER B N 1
ATOM 5372 C CA . SER B 1 313 ? 48.984 -13.278 51.393 1.00 47.09 313 SER B CA 1
ATOM 5373 C C . SER B 1 313 ? 49.791 -12.286 52.240 1.00 47.34 313 SER B C 1
ATOM 5374 O O . SER B 1 313 ? 50.258 -12.682 53.332 1.00 47.45 313 SER B O 1
ATOM 5377 N N . TYR B 1 314 ? 49.938 -11.048 51.754 1.00 46.95 314 TYR B N 1
ATOM 5378 C CA . TYR B 1 314 ? 50.668 -9.951 52.443 1.00 47.22 314 TYR B CA 1
ATOM 5379 C C . TYR B 1 314 ? 50.012 -9.667 53.803 1.00 46.73 314 TYR B C 1
ATOM 5380 O O . TYR B 1 314 ? 50.698 -9.788 54.833 1.00 47.37 314 TYR B O 1
ATOM 5389 N N . LEU B 1 315 ? 48.725 -9.308 53.806 1.00 45.82 315 LEU B N 1
ATOM 5390 C CA . LEU B 1 315 ? 47.986 -8.878 55.026 1.00 45.40 315 LEU B CA 1
ATOM 5391 C C . LEU B 1 315 ? 47.959 -10.014 56.055 1.00 45.83 315 LEU B C 1
ATOM 5392 O O . LEU B 1 315 ? 48.217 -9.730 57.238 1.00 46.00 315 LEU B O 1
ATOM 5397 N N . GLN B 1 316 ? 47.677 -11.245 55.619 1.00 46.26 316 GLN B N 1
ATOM 5398 C CA . GLN B 1 316 ? 47.443 -12.410 56.517 1.00 46.92 316 GLN B CA 1
ATOM 5399 C C . GLN B 1 316 ? 48.771 -12.990 57.027 1.00 48.34 316 GLN B C 1
ATOM 5400 O O . GLN B 1 316 ? 48.825 -13.308 58.231 1.00 48.50 316 GLN B O 1
ATOM 5406 N N . ASP B 1 317 ? 49.793 -13.126 56.168 1.00 49.47 317 ASP B N 1
ATOM 5407 C CA . ASP B 1 317 ? 51.014 -13.932 56.458 1.00 51.10 317 ASP B CA 1
ATOM 5408 C C . ASP B 1 317 ? 52.251 -13.041 56.648 1.00 52.11 317 ASP B C 1
ATOM 5409 O O . ASP B 1 317 ? 52.986 -13.279 57.631 1.00 53.18 317 ASP B O 1
ATOM 5414 N N . THR B 1 318 ? 52.503 -12.084 55.747 1.00 52.16 318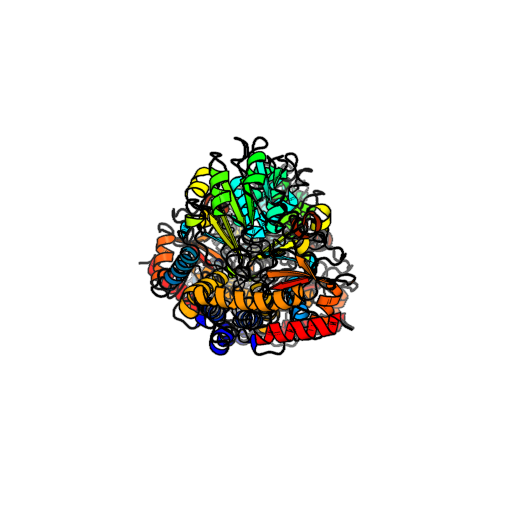 THR B N 1
ATOM 5415 C CA . THR B 1 318 ? 53.726 -11.231 55.761 1.00 53.00 318 THR B CA 1
ATOM 5416 C C . THR B 1 318 ? 53.710 -10.340 57.010 1.00 52.88 318 THR B C 1
ATOM 5417 O O . THR B 1 318 ? 54.672 -10.430 57.800 1.00 53.76 318 THR B O 1
ATOM 5421 N N . VAL B 1 319 ? 52.663 -9.524 57.187 1.00 51.80 319 VAL B N 1
ATOM 5422 C CA . VAL B 1 319 ? 52.510 -8.604 58.357 1.00 51.60 319 VAL B CA 1
ATOM 5423 C C . VAL B 1 319 ? 51.638 -9.283 59.421 1.00 50.98 319 VAL B C 1
ATOM 5424 O O . VAL B 1 319 ? 52.059 -9.307 60.595 1.00 51.22 319 VAL B O 1
ATOM 5428 N N . GLY B 1 320 ? 50.471 -9.802 59.025 1.00 50.07 320 GLY B N 1
ATOM 5429 C CA . GLY B 1 320 ? 49.484 -10.415 59.937 1.00 49.48 320 GLY B CA 1
ATOM 5430 C C . GLY B 1 320 ? 48.580 -9.367 60.564 1.00 48.34 320 GLY B C 1
ATOM 5431 O O . GLY B 1 320 ? 49.035 -8.220 60.740 1.00 48.54 320 GLY B O 1
ATOM 5432 N N . TRP B 1 321 ? 47.344 -9.748 60.900 1.00 47.40 321 TRP B N 1
ATOM 5433 C CA . TRP B 1 321 ? 46.286 -8.826 61.395 1.00 46.34 321 TRP B CA 1
ATOM 5434 C C . TRP B 1 321 ? 46.618 -8.321 62.804 1.00 46.37 321 TRP B C 1
ATOM 5435 O O . TRP B 1 321 ? 46.262 -7.166 63.098 1.00 45.75 321 TRP B O 1
ATOM 5446 N N . ASP B 1 322 ? 47.271 -9.141 63.636 1.00 47.08 322 ASP B N 1
ATOM 5447 C CA . ASP B 1 322 ? 47.663 -8.764 65.021 1.00 47.65 322 ASP B CA 1
ATOM 5448 C C . ASP B 1 322 ? 48.490 -7.476 64.970 1.00 47.82 322 ASP B C 1
ATOM 5449 O O . ASP B 1 322 ? 48.176 -6.537 65.723 1.00 47.46 322 ASP B O 1
ATOM 5454 N N . ARG B 1 323 ? 49.491 -7.445 64.089 1.00 48.67 323 ARG B N 1
ATOM 5455 C CA . ARG B 1 323 ? 50.462 -6.331 63.930 1.00 49.40 323 ARG B CA 1
ATOM 5456 C C . ARG B 1 323 ? 49.774 -5.147 63.235 1.00 48.11 323 ARG B C 1
ATOM 5457 O O . ARG B 1 323 ? 50.074 -3.996 63.601 1.00 47.68 323 ARG B O 1
ATOM 5465 N N . ILE B 1 324 ? 48.883 -5.424 62.275 1.00 47.09 324 ILE B N 1
ATOM 5466 C CA . ILE B 1 324 ? 48.135 -4.393 61.491 1.00 46.22 324 ILE B CA 1
ATOM 5467 C C . ILE B 1 324 ? 47.246 -3.581 62.446 1.00 45.49 324 ILE B C 1
ATOM 5468 O O . ILE B 1 324 ? 47.380 -2.339 62.472 1.00 45.46 324 ILE B O 1
ATOM 5473 N N . VAL B 1 325 ? 46.383 -4.261 63.206 1.00 44.93 325 VAL B N 1
ATOM 5474 C CA . VAL B 1 325 ? 45.370 -3.628 64.106 1.00 44.31 325 VAL B CA 1
ATOM 5475 C C . VAL B 1 325 ? 46.103 -2.847 65.205 1.00 44.80 325 VAL B C 1
ATOM 5476 O O . VAL B 1 325 ? 45.772 -1.662 65.404 1.00 44.56 325 VAL B O 1
ATOM 5480 N N . ARG B 1 326 ? 47.059 -3.488 65.885 1.00 45.53 326 ARG B N 1
ATOM 5481 C CA . ARG B 1 326 ? 47.844 -2.883 66.995 1.00 46.40 326 ARG B CA 1
ATOM 5482 C C . ARG B 1 326 ? 48.569 -1.626 66.498 1.00 46.49 326 ARG B C 1
ATOM 5483 O O . ARG B 1 326 ? 48.565 -0.623 67.231 1.00 47.00 326 ARG B O 1
ATOM 5491 N N . GLN B 1 327 ? 49.166 -1.676 65.304 1.00 46.43 327 GLN B N 1
ATOM 5492 C CA . GLN B 1 327 ? 49.877 -0.521 64.693 1.00 46.80 327 GLN B CA 1
ATOM 5493 C C . GLN B 1 327 ? 48.878 0.627 64.501 1.00 45.80 327 GLN B C 1
ATOM 5494 O O . GLN B 1 327 ? 49.136 1.726 65.020 1.00 46.06 327 GLN B O 1
ATOM 5500 N N . GLU B 1 328 ? 47.769 0.362 63.809 1.00 45.09 328 GLU B N 1
ATOM 5501 C CA . GLU B 1 328 ? 46.712 1.362 63.491 1.00 44.52 328 GLU B CA 1
ATOM 5502 C C . GLU B 1 328 ? 46.112 1.934 64.784 1.00 44.16 328 GLU B C 1
ATOM 5503 O O . GLU B 1 328 ? 45.818 3.141 64.801 1.00 44.18 328 GLU B O 1
ATOM 5509 N N . THR B 1 329 ? 45.958 1.105 65.822 1.00 44.18 329 THR B N 1
ATOM 5510 C CA . THR B 1 329 ? 45.379 1.478 67.142 1.00 44.18 329 THR B CA 1
ATOM 5511 C C . THR B 1 329 ? 46.263 2.541 67.811 1.00 44.75 329 THR B C 1
ATOM 5512 O O . THR B 1 329 ? 45.711 3.548 68.290 1.00 44.53 329 THR B O 1
ATOM 5516 N N . VAL B 1 330 ? 47.582 2.326 67.829 1.00 45.50 330 VAL B N 1
ATOM 5517 C CA . VAL B 1 330 ? 48.585 3.253 68.440 1.00 46.27 330 VAL B CA 1
ATOM 5518 C C . VAL B 1 330 ? 48.509 4.616 67.739 1.00 46.08 330 VAL B C 1
ATOM 5519 O O . VAL B 1 330 ? 48.572 5.637 68.446 1.00 46.16 330 VAL B O 1
ATOM 5523 N N . LEU B 1 331 ? 48.378 4.625 66.405 1.00 45.78 331 LEU B N 1
ATOM 5524 C CA . LEU B 1 331 ? 48.339 5.859 65.569 1.00 45.54 331 LEU B CA 1
ATOM 5525 C C . LEU B 1 331 ? 47.093 6.680 65.925 1.00 44.66 331 LEU B C 1
ATOM 5526 O O . LEU B 1 331 ? 47.215 7.912 66.048 1.00 44.85 331 LEU B O 1
ATOM 5531 N N . VAL B 1 332 ? 45.940 6.019 66.064 1.00 43.78 332 VAL B N 1
ATOM 5532 C CA . VAL B 1 332 ? 44.647 6.671 66.432 1.00 43.35 332 VAL B CA 1
ATOM 5533 C C . VAL B 1 332 ? 44.769 7.221 67.858 1.00 43.63 332 VAL B C 1
ATOM 5534 O O . VAL B 1 332 ? 44.279 8.342 68.094 1.00 43.55 332 VAL B O 1
ATOM 5538 N N . THR B 1 333 ? 45.410 6.472 68.762 1.00 44.18 333 THR B N 1
ATOM 5539 C CA . THR B 1 333 ? 45.648 6.882 70.173 1.00 45.13 333 THR B CA 1
ATOM 5540 C C . THR B 1 333 ? 46.404 8.216 70.191 1.00 45.92 333 THR B C 1
ATOM 5541 O O . THR B 1 333 ? 46.023 9.079 71.001 1.00 46.40 333 THR B O 1
ATOM 5545 N N . ILE B 1 334 ? 47.416 8.381 69.328 1.00 46.44 334 ILE B N 1
ATOM 5546 C CA . ILE B 1 334 ? 48.279 9.603 69.283 1.00 47.32 334 ILE B CA 1
ATOM 5547 C C . ILE B 1 334 ? 47.440 10.785 68.779 1.00 46.76 334 ILE B C 1
ATOM 5548 O O . ILE B 1 334 ? 47.519 11.858 69.396 1.00 47.40 334 ILE B O 1
ATOM 5553 N N . LEU B 1 335 ? 46.669 10.597 67.704 1.00 46.11 335 LEU B N 1
ATOM 5554 C CA . LEU B 1 335 ? 45.876 11.683 67.066 1.00 46.08 335 LEU B CA 1
ATOM 5555 C C . LEU B 1 335 ? 44.764 12.141 68.017 1.00 45.68 335 LEU B C 1
ATOM 5556 O O . LEU B 1 335 ? 44.657 13.355 68.243 1.00 45.99 335 LEU B O 1
ATOM 5561 N N . LEU B 1 336 ? 43.970 11.207 68.547 1.00 45.58 336 LEU B N 1
ATOM 5562 C CA . LEU B 1 336 ? 42.837 11.511 69.463 1.00 45.96 336 LEU B CA 1
ATOM 5563 C C . LEU B 1 336 ? 43.375 12.145 70.750 1.00 47.30 336 LEU B C 1
ATOM 5564 O O . LEU B 1 336 ? 42.768 13.134 71.212 1.00 48.12 336 LEU B O 1
ATOM 5569 N N . GLU B 1 337 ? 44.465 11.599 71.300 1.00 47.99 337 GLU B N 1
ATOM 5570 C CA . GLU B 1 337 ? 45.156 12.145 72.499 1.00 49.05 337 GLU B CA 1
ATOM 5571 C C . GLU B 1 337 ? 45.349 13.656 72.317 1.00 49.66 337 GLU B C 1
ATOM 5572 O O . GLU B 1 337 ? 45.009 14.407 73.250 1.00 49.50 337 GLU B O 1
ATOM 5574 N N . TYR B 1 338 ? 45.856 14.080 71.153 1.00 49.71 338 TYR B N 1
ATOM 5575 C CA . TYR B 1 338 ? 46.074 15.510 70.811 1.00 50.40 338 TYR B CA 1
ATOM 5576 C C . TYR B 1 338 ? 44.728 16.227 70.633 1.00 50.10 338 TYR B C 1
ATOM 5577 O O . TYR B 1 338 ? 44.516 17.261 71.292 1.00 50.34 338 TYR B O 1
ATOM 5586 N N . LEU B 1 339 ? 43.858 15.700 69.762 1.00 49.65 339 LEU B N 1
ATOM 5587 C CA . LEU B 1 339 ? 42.581 16.355 69.353 1.00 49.59 339 LEU B CA 1
ATOM 5588 C C . LEU B 1 339 ? 41.702 16.620 70.583 1.00 49.37 339 LEU B C 1
ATOM 5589 O O . LEU B 1 339 ? 41.171 17.743 70.688 1.00 49.49 339 LEU B O 1
ATOM 5594 N N . LEU B 1 340 ? 41.569 15.639 71.480 1.00 49.33 340 LEU B N 1
ATOM 5595 C CA . LEU B 1 340 ? 40.700 15.736 72.685 1.00 49.91 340 LEU B CA 1
ATOM 5596 C C . LEU B 1 340 ? 41.401 16.534 73.794 1.00 50.98 340 LEU B C 1
ATOM 5597 O O . LEU B 1 340 ? 40.699 16.927 74.740 1.00 51.85 340 LEU B O 1
ATOM 5602 N N . SER B 1 341 ? 42.714 16.778 73.675 1.00 51.54 341 SER B N 1
ATOM 5603 C CA . SER B 1 341 ? 43.516 17.608 74.617 1.00 52.70 341 SER B CA 1
ATOM 5604 C C . SER B 1 341 ? 43.072 19.075 74.539 1.00 53.45 341 SER B C 1
ATOM 5605 O O . SER B 1 341 ? 43.304 19.813 75.518 1.00 54.03 341 SER B O 1
ATOM 5608 N N . LYS B 1 342 ? 42.471 19.481 73.415 1.00 59.73 342 LYS B N 1
ATOM 5609 C CA . LYS B 1 342 ? 41.964 20.860 73.183 1.00 60.68 342 LYS B CA 1
ATOM 5610 C C . LYS B 1 342 ? 40.486 20.790 72.806 1.00 58.71 342 LYS B C 1
ATOM 5611 O O . LYS B 1 342 ? 40.136 20.960 71.640 1.00 57.46 342 LYS B O 1
ATOM 5617 N N . PRO B 1 343 ? 39.571 20.553 73.777 1.00 58.75 343 PRO B N 1
ATOM 5618 C CA . PRO B 1 343 ? 38.142 20.431 73.480 1.00 57.40 343 PRO B CA 1
ATOM 5619 C C . PRO B 1 343 ? 37.528 21.731 72.933 1.00 57.58 343 PRO B C 1
ATOM 5620 O O . PRO B 1 343 ? 36.584 21.649 72.174 1.00 56.53 343 PRO B O 1
ATOM 5624 N N . SER B 1 344 ? 38.083 22.884 73.324 1.00 58.79 344 SER B N 1
ATOM 5625 C CA . SER B 1 344 ? 37.655 24.244 72.899 1.00 59.46 344 SER B CA 1
ATOM 5626 C C . SER B 1 344 ? 37.947 24.477 71.407 1.00 58.30 344 SER B C 1
ATOM 5627 O O . SER B 1 344 ? 37.290 25.358 70.814 1.00 58.36 344 SER B O 1
ATOM 5630 N N . VAL B 1 345 ? 38.902 23.732 70.835 1.00 57.00 345 VAL B N 1
ATOM 5631 C CA . VAL B 1 345 ? 39.480 23.958 69.475 1.00 56.34 345 VAL B CA 1
ATOM 5632 C C . VAL B 1 345 ? 38.955 22.897 68.496 1.00 53.89 345 VAL B C 1
ATOM 5633 O O . VAL B 1 345 ? 38.553 23.282 67.378 1.00 53.32 345 VAL B O 1
ATOM 5637 N N . TYR B 1 346 ? 38.980 21.616 68.885 1.00 52.18 346 TYR B N 1
ATOM 5638 C CA . TYR B 1 346 ? 38.612 20.462 68.021 1.00 50.01 346 TYR B CA 1
ATOM 5639 C C . TYR B 1 346 ? 37.304 19.829 68.508 1.00 48.58 346 TYR B C 1
ATOM 5640 O O . TYR B 1 346 ? 37.223 19.440 69.688 1.00 48.93 346 TYR B O 1
ATOM 5649 N N . ARG B 1 347 ? 36.318 19.748 67.609 1.00 47.26 347 ARG B N 1
ATOM 5650 C CA . ARG B 1 347 ? 35.068 18.955 67.754 1.00 45.79 347 ARG B CA 1
ATOM 5651 C C . ARG B 1 347 ? 35.261 17.636 66.995 1.00 44.38 347 ARG B C 1
ATOM 5652 O O . ARG B 1 347 ? 35.295 17.678 65.749 1.00 44.18 347 ARG B O 1
ATOM 5660 N N . VAL B 1 348 ? 35.426 16.525 67.721 1.00 43.58 348 VAL B N 1
ATOM 5661 C CA . VAL B 1 348 ? 35.731 15.174 67.162 1.00 42.38 348 VAL B CA 1
ATOM 5662 C C . VAL B 1 348 ? 34.413 14.408 67.006 1.00 41.78 348 VAL B C 1
ATOM 5663 O O . VAL B 1 348 ? 33.661 14.321 68.003 1.00 41.86 348 VAL B O 1
ATOM 5667 N N . PHE B 1 349 ? 34.151 13.888 65.801 1.00 41.19 349 PHE B N 1
ATOM 5668 C CA . PHE B 1 349 ? 32.978 13.037 65.466 1.00 40.78 349 PHE B CA 1
ATOM 5669 C C . PHE B 1 349 ? 33.364 11.567 65.655 1.00 39.99 349 PHE B C 1
ATOM 5670 O O . PHE B 1 349 ? 34.557 11.233 65.513 1.00 39.94 349 PHE B O 1
ATOM 5678 N N . GLY B 1 350 ? 32.383 10.724 65.980 1.00 39.80 350 GLY B N 1
ATOM 5679 C CA . GLY B 1 350 ? 32.572 9.278 66.196 1.00 39.58 350 GLY B CA 1
ATOM 5680 C C . GLY B 1 350 ? 33.023 8.964 67.614 1.00 40.07 350 GLY B C 1
ATOM 5681 O O . GLY B 1 350 ? 32.768 9.785 68.525 1.00 39.99 350 GLY B O 1
ATOM 5682 N N . ARG B 1 351 ? 33.676 7.811 67.789 1.00 40.33 351 ARG B N 1
ATOM 5683 C CA . ARG B 1 351 ? 34.114 7.273 69.103 1.00 41.30 351 ARG B CA 1
ATOM 5684 C C . ARG B 1 351 ? 35.397 7.984 69.546 1.00 41.90 351 ARG B C 1
ATOM 5685 O O . ARG B 1 351 ? 36.403 7.894 68.818 1.00 41.79 351 ARG B O 1
ATOM 5693 N N . ARG B 1 352 ? 35.363 8.631 70.714 1.00 43.06 352 ARG B N 1
ATOM 5694 C CA . ARG B 1 352 ? 36.488 9.433 71.270 1.00 44.16 352 ARG B CA 1
ATOM 5695 C C . ARG B 1 352 ? 37.392 8.534 72.124 1.00 44.15 352 ARG B C 1
ATOM 5696 O O . ARG B 1 352 ? 37.811 8.970 73.209 1.00 45.24 352 ARG B O 1
ATOM 5704 N N . ASN B 1 353 ? 37.665 7.322 71.635 1.00 43.44 353 ASN B N 1
ATOM 5705 C CA . ASN B 1 353 ? 38.729 6.405 72.120 1.00 43.99 353 ASN B CA 1
ATOM 5706 C C . ASN B 1 353 ? 39.259 5.634 70.906 1.00 42.85 353 ASN B C 1
ATOM 5707 O O . ASN B 1 353 ? 38.627 5.719 69.833 1.00 42.02 353 ASN B O 1
ATOM 5712 N N . SER B 1 354 ? 40.363 4.904 71.080 1.00 43.24 354 SER B N 1
ATOM 5713 C CA . SER B 1 354 ? 41.134 4.225 70.005 1.00 42.59 354 SER B CA 1
ATOM 5714 C C . SER B 1 354 ? 40.908 2.708 70.038 1.00 42.32 354 SER B C 1
ATOM 5715 O O . SER B 1 354 ? 41.616 2.000 69.301 1.00 42.33 354 SER B O 1
ATOM 5718 N N . ASP B 1 355 ? 39.972 2.223 70.862 1.00 42.33 355 ASP B N 1
ATOM 5719 C CA . ASP B 1 355 ? 39.762 0.770 71.113 1.00 42.69 355 ASP B CA 1
ATOM 5720 C C . ASP B 1 355 ? 39.442 0.070 69.793 1.00 41.94 355 ASP B C 1
ATOM 5721 O O . ASP B 1 355 ? 38.515 0.465 69.089 1.00 40.52 355 ASP B O 1
ATOM 5726 N N . PRO B 1 356 ? 40.200 -0.992 69.426 1.00 42.70 356 PRO B N 1
ATOM 5727 C CA . PRO B 1 356 ? 40.089 -1.610 68.102 1.00 42.59 356 PRO B CA 1
ATOM 5728 C C . PRO B 1 356 ? 38.760 -2.334 67.810 1.00 41.89 356 PRO B C 1
ATOM 5729 O O . PRO B 1 356 ? 38.408 -2.437 66.649 1.00 41.34 356 PRO B O 1
ATOM 5733 N N . SER B 1 357 ? 38.061 -2.816 68.841 1.00 42.11 357 SER B N 1
ATOM 5734 C CA . SER B 1 357 ? 36.741 -3.491 68.709 1.00 42.01 357 SER B CA 1
ATOM 5735 C C . SER B 1 357 ? 35.650 -2.444 68.441 1.00 41.11 357 SER B C 1
ATOM 5736 O O . SER B 1 357 ? 34.583 -2.828 67.928 1.00 40.88 357 SER B O 1
ATOM 5739 N N . GLN B 1 358 ? 35.921 -1.176 68.770 1.00 40.80 358 GLN B N 1
ATOM 5740 C CA . GLN B 1 358 ? 34.927 -0.070 68.780 1.00 40.40 358 GLN B CA 1
ATOM 5741 C C . GLN B 1 358 ? 35.037 0.777 67.509 1.00 39.85 358 GLN B C 1
ATOM 5742 O O . GLN B 1 358 ? 33.974 1.191 66.999 1.00 39.86 358 GLN B O 1
ATOM 5748 N N . ARG B 1 359 ? 36.258 1.051 67.033 1.00 39.69 359 ARG B N 1
ATOM 5749 C CA . ARG B 1 359 ? 36.496 2.002 65.914 1.00 39.48 359 ARG B CA 1
ATOM 5750 C C . ARG B 1 359 ? 37.790 1.648 65.165 1.00 39.91 359 ARG B C 1
ATOM 5751 O O . ARG B 1 359 ? 38.741 1.142 65.800 1.00 39.97 359 ARG B O 1
ATOM 5759 N N . VAL B 1 360 ? 37.803 1.908 63.852 1.00 39.95 360 VAL B N 1
ATOM 5760 C CA . VAL B 1 360 ? 38.983 1.744 62.948 1.00 40.64 360 VAL B CA 1
ATOM 5761 C C . VAL B 1 360 ? 39.699 3.095 62.837 1.00 40.85 360 VAL B C 1
ATOM 5762 O O . VAL B 1 360 ? 39.184 4.086 63.394 1.00 40.63 360 VAL B O 1
ATOM 5766 N N . ALA B 1 361 ? 40.826 3.138 62.120 1.00 41.63 361 ALA B N 1
ATOM 5767 C CA . ALA B 1 361 ? 41.715 4.318 62.016 1.00 42.20 361 ALA B CA 1
ATOM 5768 C C . ALA B 1 361 ? 41.209 5.280 60.934 1.00 42.14 361 ALA B C 1
ATOM 5769 O O . ALA B 1 361 ? 42.006 5.656 60.049 1.00 42.77 361 ALA B O 1
ATOM 5771 N N . ILE B 1 362 ? 39.925 5.646 61.008 1.00 41.53 362 ILE B N 1
ATOM 5772 C CA . ILE B 1 362 ? 39.297 6.770 60.252 1.00 41.46 362 ILE B CA 1
ATOM 5773 C C . ILE B 1 362 ? 38.764 7.757 61.294 1.00 41.06 362 ILE B C 1
ATOM 5774 O O . ILE B 1 362 ? 37.770 7.422 61.968 1.00 40.33 362 ILE B O 1
ATOM 5779 N N . VAL B 1 363 ? 39.432 8.902 61.452 1.00 41.45 363 VAL B N 1
ATOM 5780 C CA . VAL B 1 363 ? 39.054 9.961 62.431 1.00 41.28 363 VAL B CA 1
ATOM 5781 C C . VAL B 1 363 ? 38.548 11.177 61.651 1.00 41.26 363 VAL B C 1
ATOM 5782 O O . VAL B 1 363 ? 39.322 11.722 60.841 1.00 41.84 363 VAL B O 1
ATOM 5786 N N . THR B 1 364 ? 37.289 11.563 61.876 1.00 40.80 364 THR B N 1
ATOM 5787 C CA . THR B 1 364 ? 36.692 12.830 61.382 1.00 41.42 364 THR B CA 1
ATOM 5788 C C . THR B 1 364 ? 36.520 13.802 62.550 1.00 41.87 364 THR B C 1
ATOM 5789 O O . THR B 1 364 ? 36.204 13.351 63.675 1.00 41.48 364 THR B O 1
ATOM 5793 N N . PHE B 1 365 ? 36.730 15.088 62.264 1.00 42.86 365 PHE B N 1
ATOM 5794 C CA . PHE B 1 365 ? 36.628 16.226 63.212 1.00 43.23 365 PHE B CA 1
ATOM 5795 C C . PHE B 1 365 ? 36.450 17.514 62.402 1.00 44.23 365 PHE B C 1
ATOM 5796 O O . PHE B 1 365 ? 36.614 17.483 61.167 1.00 44.31 365 PHE B O 1
ATOM 5804 N N . GLU B 1 366 ? 36.115 18.613 63.077 1.00 45.28 366 GLU B N 1
ATOM 5805 C CA . GLU B 1 366 ? 36.244 19.980 62.511 1.00 46.65 366 GLU B CA 1
ATOM 5806 C C . GLU B 1 366 ? 36.993 20.852 63.523 1.00 47.70 366 GLU B C 1
ATOM 5807 O O . GLU B 1 366 ? 37.073 20.466 64.710 1.00 46.88 366 GLU B O 1
ATOM 5813 N N . VAL B 1 367 ? 37.552 21.961 63.038 1.00 49.28 367 VAL B N 1
ATOM 5814 C CA . VAL B 1 367 ? 38.181 23.031 63.863 1.00 50.85 367 VAL B CA 1
ATOM 5815 C C . VAL B 1 367 ? 37.116 24.110 64.089 1.00 51.87 367 VAL B C 1
ATOM 5816 O O . VAL B 1 367 ? 36.640 24.684 63.088 1.00 52.10 367 VAL B O 1
ATOM 5820 N N . VAL B 1 368 ? 36.744 24.349 65.351 1.00 52.40 368 VAL B N 1
ATOM 5821 C CA . VAL B 1 368 ? 35.658 25.295 65.751 1.00 53.54 368 VAL B CA 1
ATOM 5822 C C . VAL B 1 368 ? 35.982 26.675 65.161 1.00 55.54 368 VAL B C 1
ATOM 5823 O O . VAL B 1 368 ? 37.120 27.148 65.356 1.00 56.20 368 VAL B O 1
ATOM 5827 N N . GLY B 1 369 ? 35.025 27.267 64.434 1.00 56.35 369 GLY B N 1
ATOM 5828 C CA . GLY B 1 369 ? 35.086 28.654 63.930 1.00 58.50 369 GLY B CA 1
ATOM 5829 C C . GLY B 1 369 ? 35.991 28.815 62.717 1.00 59.23 369 GLY B C 1
ATOM 5830 O O . GLY B 1 369 ? 36.287 29.973 62.364 1.00 61.38 369 GLY B O 1
ATOM 5831 N N . ARG B 1 370 ? 36.405 27.710 62.086 1.00 57.97 370 ARG B N 1
ATOM 5832 C CA . ARG B 1 370 ? 37.310 27.704 60.904 1.00 58.45 370 ARG B CA 1
ATOM 5833 C C . ARG B 1 370 ? 36.732 26.777 59.827 1.00 57.27 370 ARG B C 1
ATOM 5834 O O . ARG B 1 370 ? 36.057 25.791 60.191 1.00 55.35 370 ARG B O 1
ATOM 5836 N N . SER B 1 371 ? 36.985 27.098 58.554 1.00 58.42 371 SER B N 1
ATOM 5837 C CA . SER B 1 371 ? 36.621 26.280 57.365 1.00 58.21 371 SER B CA 1
ATOM 5838 C C . SER B 1 371 ? 37.434 24.978 57.363 1.00 57.13 371 SER B C 1
ATOM 5839 O O . SER B 1 371 ? 38.673 25.056 57.485 1.00 57.55 371 SER B O 1
ATOM 5842 N N . SER B 1 372 ? 36.762 23.830 57.220 1.00 55.93 372 SER B N 1
ATOM 5843 C CA . SER B 1 372 ? 37.388 22.483 57.129 1.00 55.09 372 SER B CA 1
ATOM 5844 C C . SER B 1 372 ? 38.229 22.380 55.849 1.00 56.40 372 SER B C 1
ATOM 5845 O O . SER B 1 372 ? 39.258 21.676 55.875 1.00 56.09 372 SER B O 1
ATOM 5848 N N . GLY B 1 373 ? 37.805 23.063 54.779 1.00 58.11 373 GLY B N 1
ATOM 5849 C CA . GLY B 1 373 ? 38.528 23.149 53.494 1.00 59.73 373 GLY B CA 1
ATOM 5850 C C . GLY B 1 373 ? 39.796 23.979 53.605 1.00 61.20 373 GLY B C 1
ATOM 5851 O O . GLY B 1 373 ? 40.786 23.626 52.937 1.00 61.76 373 GLY B O 1
ATOM 5852 N N . ASP B 1 374 ? 39.766 25.049 54.407 1.00 62.39 374 ASP B N 1
ATOM 5853 C CA . ASP B 1 374 ? 40.925 25.951 54.661 1.00 64.42 374 ASP B CA 1
ATOM 5854 C C . ASP B 1 374 ? 42.023 25.161 55.386 1.00 63.67 374 ASP B C 1
ATOM 5855 O O . ASP B 1 374 ? 43.203 25.322 55.017 1.00 65.36 374 ASP B O 1
ATOM 5860 N N . VAL B 1 375 ? 41.642 24.331 56.363 1.00 61.64 375 VAL B N 1
ATOM 5861 C CA . VAL B 1 375 ? 42.573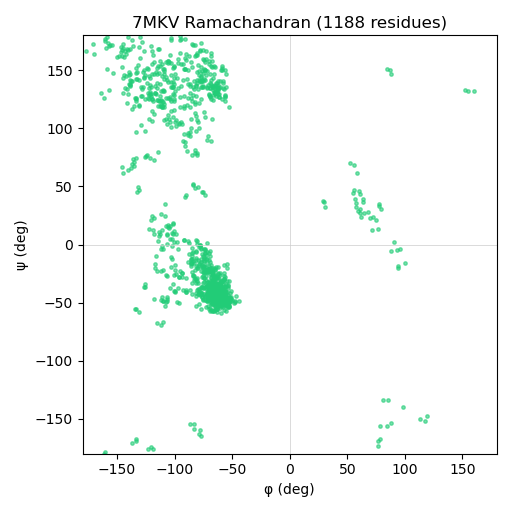 23.505 57.192 1.00 61.21 375 VAL B CA 1
ATOM 5862 C C . VAL B 1 375 ? 43.289 22.496 56.282 1.00 61.47 375 VAL B C 1
ATOM 5863 O O . VAL B 1 375 ? 44.535 22.505 56.268 1.00 62.19 375 VAL B O 1
ATOM 5867 N N . ALA B 1 376 ? 42.527 21.680 55.543 1.00 60.94 376 ALA B N 1
ATOM 5868 C CA . ALA B 1 376 ? 43.030 20.609 54.645 1.00 61.36 376 ALA B CA 1
ATOM 5869 C C . ALA B 1 376 ? 43.926 21.206 53.551 1.00 63.79 376 ALA B C 1
ATOM 5870 O O . ALA B 1 376 ? 44.988 20.613 53.268 1.00 63.83 376 ALA B O 1
ATOM 5872 N N . MET B 1 377 ? 43.506 22.328 52.956 1.00 65.81 377 MET B N 1
ATOM 5873 C CA . MET B 1 377 ? 44.269 23.081 51.922 1.00 69.06 377 MET B CA 1
ATOM 5874 C C . MET B 1 377 ? 45.675 23.389 52.451 1.00 70.18 377 MET B C 1
ATOM 5875 O O . MET B 1 377 ? 46.651 23.089 51.738 1.00 71.29 377 MET B O 1
ATOM 5880 N N . ARG B 1 378 ? 45.761 23.961 53.656 1.00 62.84 378 ARG B N 1
ATOM 5881 C CA . ARG B 1 378 ? 47.025 24.446 54.272 1.00 64.45 378 ARG B CA 1
ATOM 5882 C C . ARG B 1 378 ? 47.968 23.268 54.548 1.00 62.34 378 ARG B C 1
ATOM 5883 O O . ARG B 1 378 ? 49.182 23.430 54.318 1.00 63.42 378 ARG B O 1
ATOM 5891 N N . VAL B 1 379 ? 47.440 22.132 55.012 1.00 59.44 379 VAL B N 1
ATOM 5892 C CA . VAL B 1 379 ? 48.247 20.903 55.283 1.00 58.16 379 VAL B CA 1
ATOM 5893 C C . VAL B 1 379 ? 48.759 20.359 53.941 1.00 57.72 379 VAL B C 1
ATOM 5894 O O . VAL B 1 379 ? 49.965 20.059 53.855 1.00 58.22 379 VAL B O 1
ATOM 5898 N N . ASN B 1 380 ? 47.877 20.265 52.938 1.00 56.88 380 ASN B N 1
ATOM 5899 C CA . ASN B 1 380 ? 48.144 19.625 51.620 1.00 57.07 380 ASN B CA 1
ATOM 5900 C C . ASN B 1 380 ? 49.072 20.505 50.769 1.00 58.97 380 ASN B C 1
ATOM 5901 O O . ASN B 1 380 ? 49.917 19.928 50.057 1.00 59.55 380 ASN B O 1
ATOM 5906 N N . THR B 1 381 ? 48.926 21.835 50.827 1.00 60.19 381 THR B N 1
ATOM 5907 C CA . THR B 1 381 ? 49.812 22.806 50.123 1.00 62.56 381 THR B CA 1
ATOM 5908 C C . THR B 1 381 ? 51.235 22.701 50.688 1.00 62.98 381 THR B C 1
ATOM 5909 O O . THR B 1 381 ? 52.180 22.713 49.879 1.00 64.27 381 THR B O 1
ATOM 5913 N N . ARG B 1 382 ? 51.380 22.601 52.015 1.00 62.23 382 ARG B N 1
ATOM 5914 C CA . ARG B 1 382 ? 52.684 22.342 52.691 1.00 62.89 382 ARG B CA 1
ATOM 5915 C C . ARG B 1 382 ? 53.237 21.002 52.187 1.00 62.25 382 ARG B C 1
ATOM 5916 O O . ARG B 1 382 ? 54.460 20.919 51.947 1.00 63.36 382 ARG B O 1
ATOM 5918 N N . ASN B 1 383 ? 52.357 20.002 52.043 1.00 60.43 383 ASN B N 1
ATOM 5919 C CA . ASN B 1 383 ? 52.594 18.729 51.305 1.00 60.17 383 ASN B CA 1
ATOM 5920 C C . ASN B 1 383 ? 53.502 17.793 52.119 1.00 60.09 383 ASN B C 1
ATOM 5921 O O . ASN B 1 383 ? 54.105 16.884 51.516 1.00 60.58 383 ASN B O 1
ATOM 5926 N N . ARG B 1 384 ? 53.582 17.990 53.439 1.00 59.84 384 ARG B N 1
ATOM 5927 C CA . ARG B 1 384 ? 54.251 17.053 54.380 1.00 60.04 384 ARG B CA 1
ATOM 5928 C C . ARG B 1 384 ? 53.277 15.909 54.692 1.00 58.54 384 ARG B C 1
ATOM 5929 O O . ARG B 1 384 ? 53.746 14.784 54.956 1.00 59.08 384 ARG B O 1
ATOM 5931 N N . PHE B 1 385 ? 51.971 16.194 54.651 1.00 57.20 385 PHE B N 1
ATOM 5932 C CA . PHE B 1 385 ? 50.865 15.230 54.900 1.00 56.00 385 PHE B CA 1
ATOM 5933 C C . PHE B 1 385 ? 49.750 15.453 53.871 1.00 55.32 385 PHE B C 1
ATOM 5934 O O . PHE B 1 385 ? 49.475 16.622 53.527 1.00 55.78 385 PHE B O 1
ATOM 5942 N N . ARG B 1 386 ? 49.147 14.362 53.387 1.00 54.74 386 ARG B N 1
ATOM 5943 C CA . ARG B 1 386 ? 47.965 14.369 52.481 1.00 53.95 386 ARG B CA 1
ATOM 5944 C C . ARG B 1 386 ? 46.729 13.965 53.298 1.00 52.08 386 ARG B C 1
ATOM 5945 O O . ARG B 1 386 ? 46.639 12.789 53.693 1.00 51.35 386 ARG B O 1
ATOM 5953 N N . ILE B 1 387 ? 45.839 14.922 53.571 1.00 50.90 387 ILE B N 1
ATOM 5954 C CA . ILE B 1 387 ? 44.519 14.694 54.231 1.00 49.71 387 ILE B CA 1
ATOM 5955 C C . ILE B 1 387 ? 43.424 15.171 53.271 1.00 49.13 387 ILE B C 1
ATOM 5956 O O . ILE B 1 387 ? 43.757 15.528 52.127 1.00 49.65 387 ILE B O 1
ATOM 5961 N N . THR B 1 388 ? 42.164 15.167 53.710 1.00 48.41 388 THR B N 1
ATOM 5962 C CA . THR B 1 388 ? 41.009 15.604 52.882 1.00 47.99 388 THR B CA 1
ATOM 5963 C C . THR B 1 388 ? 39.971 16.304 53.763 1.00 47.09 388 THR B C 1
ATOM 5964 O O . THR B 1 388 ? 40.097 16.248 55.006 1.00 46.13 388 THR B O 1
ATOM 5968 N N . SER B 1 389 ? 39.000 16.949 53.114 1.00 47.01 389 SER B N 1
ATOM 5969 C CA . SER B 1 389 ? 37.861 17.664 53.740 1.00 46.76 389 SER B CA 1
ATOM 5970 C C . SER B 1 389 ? 36.628 17.536 52.841 1.00 46.76 389 SER B C 1
ATOM 5971 O O . SER B 1 389 ? 36.793 17.158 51.664 1.00 47.18 389 SER B O 1
ATOM 5974 N N . GLY B 1 390 ? 35.448 17.859 53.375 1.00 46.29 390 GLY B N 1
ATOM 5975 C CA . GLY B 1 390 ? 34.199 17.972 52.601 1.00 46.53 390 GLY B CA 1
ATOM 5976 C C . GLY B 1 390 ? 33.138 17.000 53.077 1.00 45.48 390 GLY B C 1
ATOM 5977 O O . GLY B 1 390 ? 33.091 16.712 54.289 1.00 44.64 390 GLY B O 1
ATOM 5978 N N . THR B 1 391 ? 32.313 16.528 52.139 1.00 45.72 391 THR B N 1
ATOM 5979 C CA . THR B 1 391 ? 31.167 15.610 52.359 1.00 45.23 391 THR B CA 1
ATOM 5980 C C . THR B 1 391 ? 31.623 14.163 52.142 1.00 45.00 391 THR B C 1
ATOM 5981 O O . THR B 1 391 ? 31.007 13.256 52.740 1.00 45.22 391 THR B O 1
ATOM 5985 N N . LEU B 1 392 ? 32.637 13.963 51.295 1.00 45.60 392 LEU B N 1
ATOM 5986 C CA . LEU B 1 392 ? 33.329 12.665 51.069 1.00 46.08 392 LEU B CA 1
ATOM 5987 C C . LEU B 1 392 ? 32.327 11.621 50.556 1.00 46.69 392 LEU B C 1
ATOM 5988 O O . LEU B 1 392 ? 32.335 10.482 51.068 1.00 46.53 392 LEU B O 1
ATOM 5993 N N . MET B 1 393 ? 31.502 12.011 49.578 1.00 47.56 393 MET B N 1
ATOM 5994 C CA . MET B 1 393 ? 30.557 11.126 48.844 1.00 48.54 393 MET B CA 1
ATOM 5995 C C . MET B 1 393 ? 29.573 10.481 49.833 1.00 46.94 393 MET B C 1
ATOM 5996 O O . MET B 1 393 ? 29.082 9.369 49.548 1.00 47.24 393 MET B O 1
ATOM 6001 N N . ALA B 1 394 ? 29.286 11.164 50.946 1.00 45.26 394 ALA B N 1
ATOM 6002 C CA . ALA B 1 394 ? 28.406 10.679 52.034 1.00 44.32 394 ALA B CA 1
ATOM 6003 C C . ALA B 1 394 ? 27.639 11.856 52.635 1.00 43.66 394 ALA B C 1
ATOM 6004 O O . ALA B 1 394 ? 27.861 12.219 53.789 1.00 42.79 394 ALA B O 1
ATOM 6006 N N . PRO B 1 395 ? 26.714 12.486 51.869 1.00 44.11 395 PRO B N 1
ATOM 6007 C CA . PRO B 1 395 ? 25.966 13.654 52.341 1.00 44.08 395 PRO B CA 1
ATOM 6008 C C . PRO B 1 395 ? 25.005 13.378 53.506 1.00 43.56 395 PRO B C 1
ATOM 6009 O O . PRO B 1 395 ? 24.773 14.281 54.284 1.00 43.38 395 PRO B O 1
ATOM 6013 N N . ARG B 1 396 ? 24.443 12.169 53.575 1.00 43.46 396 ARG B N 1
ATOM 6014 C CA . ARG B 1 396 ? 23.431 11.793 54.598 1.00 43.59 396 ARG B CA 1
ATOM 6015 C C . ARG B 1 396 ? 24.105 11.732 55.969 1.00 42.88 396 ARG B C 1
ATOM 6016 O O . ARG B 1 396 ? 23.704 12.460 56.869 1.00 43.36 396 ARG B O 1
ATOM 6024 N N . PRO B 1 397 ? 25.167 10.921 56.189 1.00 42.39 397 PRO B N 1
ATOM 6025 C CA . PRO B 1 397 ? 25.844 10.914 57.485 1.00 41.92 397 PRO B CA 1
ATOM 6026 C C . PRO B 1 397 ? 26.462 12.277 57.843 1.00 41.80 397 PRO B C 1
ATOM 6027 O O . PRO B 1 397 ? 26.360 12.670 58.987 1.00 42.32 397 PRO B O 1
ATOM 6031 N N . THR B 1 398 ? 27.062 12.973 56.871 1.00 41.78 398 THR B N 1
ATOM 6032 C CA . THR B 1 398 ? 27.758 14.271 57.086 1.00 41.94 398 THR B CA 1
ATOM 6033 C C . THR B 1 398 ? 26.748 15.339 57.524 1.00 42.53 398 THR B C 1
ATOM 6034 O O . THR B 1 398 ? 26.956 15.922 58.601 1.00 43.07 398 THR B O 1
ATOM 6038 N N . TRP B 1 399 ? 25.696 15.578 56.735 1.00 43.07 399 TRP B N 1
ATOM 6039 C CA . TRP B 1 399 ? 24.825 16.781 56.848 1.00 44.32 399 TRP B CA 1
ATOM 6040 C C . TRP B 1 399 ? 23.527 16.494 57.614 1.00 44.70 399 TRP B C 1
ATOM 6041 O O . TRP B 1 399 ? 22.943 17.473 58.112 1.00 46.02 399 TRP B O 1
ATOM 6052 N N . ASP B 1 400 ? 23.082 15.232 57.698 1.00 44.08 400 ASP B N 1
ATOM 6053 C CA . ASP B 1 400 ? 21.804 14.848 58.363 1.00 44.88 400 ASP B CA 1
ATOM 6054 C C . ASP B 1 400 ? 22.060 14.290 59.769 1.00 44.86 400 ASP B C 1
ATOM 6055 O O . ASP B 1 400 ? 21.133 14.373 60.593 1.00 45.83 400 ASP B O 1
ATOM 6060 N N . VAL B 1 401 ? 23.245 13.726 60.029 1.00 44.56 401 VAL B N 1
ATOM 6061 C CA . VAL B 1 401 ? 23.597 13.086 61.335 1.00 44.65 401 VAL B CA 1
ATOM 6062 C C . VAL B 1 401 ? 24.667 13.936 62.040 1.00 45.01 401 VAL B C 1
ATOM 6063 O O . VAL B 1 401 ? 24.330 14.574 63.053 1.00 45.60 401 VAL B O 1
ATOM 6067 N N . LEU B 1 402 ? 25.897 13.967 61.514 1.00 44.70 402 LEU B N 1
ATOM 6068 C CA . LEU B 1 402 ? 27.060 14.639 62.163 1.00 45.34 402 LEU B CA 1
ATOM 6069 C C . LEU B 1 402 ? 26.812 16.151 62.260 1.00 46.93 402 LEU B C 1
ATOM 6070 O O . LEU B 1 402 ? 27.107 16.718 63.333 1.00 47.47 402 LEU B O 1
ATOM 6075 N N . LYS B 1 403 ? 26.291 16.766 61.190 1.00 49.11 403 LYS B N 1
ATOM 6076 C CA . LYS B 1 403 ? 25.911 18.207 61.120 1.00 50.80 403 LYS B CA 1
ATOM 6077 C C . LYS B 1 403 ? 27.088 19.073 61.568 1.00 50.56 403 LYS B C 1
ATOM 6078 O O . LYS B 1 403 ? 27.054 19.670 62.644 1.00 50.97 403 LYS B O 1
ATOM 6084 N N . PRO B 1 404 ? 28.177 19.161 60.770 1.00 49.94 404 PRO B N 1
ATOM 6085 C CA . PRO B 1 404 ? 29.281 20.067 61.082 1.00 50.12 404 PRO B CA 1
ATOM 6086 C C . PRO B 1 404 ? 28.846 21.527 60.896 1.00 51.61 404 PRO B C 1
ATOM 6087 O O . PRO B 1 404 ? 28.027 21.784 60.030 1.00 52.17 404 PRO B O 1
ATOM 6091 N N . LYS B 1 405 ? 29.388 22.430 61.717 1.00 52.54 405 LYS B N 1
ATOM 6092 C CA . LYS B 1 405 ? 29.075 23.885 61.692 1.00 54.50 405 LYS B CA 1
ATOM 6093 C C . LYS B 1 405 ? 29.763 24.539 60.485 1.00 54.23 405 LYS B C 1
ATOM 6094 O O . LYS B 1 405 ? 29.225 25.537 59.972 1.00 55.20 405 LYS B O 1
ATOM 6100 N N . SER B 1 406 ? 30.896 23.984 60.043 1.00 53.25 406 SER B N 1
ATOM 6101 C CA . SER B 1 406 ? 31.652 24.415 58.836 1.00 53.77 406 SER B CA 1
ATOM 6102 C C . SER B 1 406 ? 30.855 24.075 57.568 1.00 54.10 406 SER B C 1
ATOM 6103 O O . SER B 1 406 ? 30.469 22.898 57.415 1.00 52.37 406 SER B O 1
ATOM 6106 N N . SER B 1 407 ? 30.644 25.068 56.694 1.00 55.81 407 SER B N 1
ATOM 6107 C CA . SER B 1 407 ? 29.945 24.948 55.385 1.00 56.81 407 SER B CA 1
ATOM 6108 C C . SER B 1 407 ? 30.740 24.044 54.436 1.00 56.11 407 SER B C 1
ATOM 6109 O O . SER B 1 407 ? 30.136 23.527 53.476 1.00 55.87 407 SER B O 1
ATOM 6112 N N . ASP B 1 408 ? 32.045 23.890 54.689 1.00 55.87 408 ASP B N 1
ATOM 6113 C CA . ASP B 1 408 ? 32.981 23.054 53.889 1.00 55.46 408 ASP B CA 1
ATOM 6114 C C . ASP B 1 408 ? 32.985 21.614 54.420 1.00 53.18 408 ASP B C 1
ATOM 6115 O O . ASP B 1 408 ? 33.773 20.807 53.898 1.00 52.44 408 ASP B O 1
ATOM 6120 N N . GLY B 1 409 ? 32.152 21.309 55.420 1.00 52.23 409 GLY B N 1
ATOM 6121 C CA . GLY B 1 409 ? 31.964 19.946 55.953 1.00 50.35 409 GLY B CA 1
ATOM 6122 C C . GLY B 1 409 ? 33.054 19.558 56.937 1.00 48.90 409 GLY B C 1
ATOM 6123 O O . GLY B 1 409 ? 33.370 20.373 57.820 1.00 49.48 409 GLY B O 1
ATOM 6124 N N . LEU B 1 410 ? 33.608 18.352 56.782 1.00 47.62 410 LEU B N 1
ATOM 6125 C CA . LEU B 1 410 ? 34.464 17.666 57.789 1.00 46.61 410 LEU B CA 1
ATOM 6126 C C . LEU B 1 410 ? 35.934 17.727 57.368 1.00 45.81 410 LEU B C 1
ATOM 6127 O O . LEU B 1 410 ? 36.199 17.891 56.163 1.00 46.03 410 LEU B O 1
ATOM 6132 N N . VAL B 1 411 ? 36.839 17.587 58.341 1.00 44.72 411 VAL B N 1
ATOM 6133 C CA . VAL B 1 411 ? 38.269 17.214 58.127 1.00 44.10 411 VAL B CA 1
ATOM 6134 C C . VAL B 1 411 ? 38.389 15.719 58.432 1.00 42.75 411 VAL B C 1
ATOM 6135 O O . VAL B 1 411 ? 37.855 15.299 59.479 1.00 42.78 411 VAL B O 1
ATOM 6139 N N . ARG B 1 412 ? 39.034 14.946 57.553 1.00 41.81 412 ARG B N 1
ATOM 6140 C CA . ARG B 1 412 ? 39.233 13.485 57.752 1.00 40.82 412 ARG B CA 1
ATOM 6141 C C . ARG B 1 412 ? 40.719 13.135 57.635 1.00 40.75 412 ARG B C 1
ATOM 6142 O O . ARG B 1 412 ? 41.340 13.464 56.602 1.00 41.17 412 ARG B O 1
ATOM 6150 N N . VAL B 1 413 ? 41.244 12.487 58.677 1.00 40.58 413 VAL B N 1
ATOM 6151 C CA . VAL B 1 413 ? 42.584 11.835 58.715 1.00 40.72 413 VAL B CA 1
ATOM 6152 C C . VAL B 1 413 ? 42.335 10.327 58.815 1.00 40.25 413 VAL B C 1
ATOM 6153 O O . VAL B 1 413 ? 41.603 9.913 59.736 1.00 40.31 413 VAL B O 1
ATOM 6157 N N . SER B 1 414 ? 42.873 9.549 57.873 1.00 40.08 414 SER B N 1
ATOM 6158 C CA . SER B 1 414 ? 42.657 8.082 57.765 1.00 39.75 414 SER B CA 1
ATOM 6159 C C . SER B 1 414 ? 44.006 7.374 57.605 1.00 40.01 414 SER B C 1
ATOM 6160 O O . SER B 1 414 ? 44.715 7.660 56.619 1.00 40.30 414 SER B O 1
ATOM 6163 N N . PHE B 1 415 ? 44.336 6.486 58.544 1.00 40.01 415 PHE B N 1
ATOM 6164 C CA . PHE B 1 415 ? 45.618 5.740 58.598 1.00 40.85 415 PHE B CA 1
ATOM 6165 C C . PHE B 1 415 ? 45.404 4.302 58.115 1.00 40.95 415 PHE B C 1
ATOM 6166 O O . PHE B 1 415 ? 44.272 3.788 58.201 1.00 41.18 415 PHE B O 1
ATOM 6174 N N . VAL B 1 416 ? 46.479 3.673 57.639 1.00 41.63 416 VAL B N 1
ATOM 6175 C CA . VAL B 1 416 ? 46.610 2.192 57.493 1.00 41.95 416 VAL B CA 1
ATOM 6176 C C . VAL B 1 416 ? 47.937 1.777 58.140 1.00 42.66 416 VAL B C 1
ATOM 6177 O O . VAL B 1 416 ? 48.669 2.675 58.617 1.00 42.61 416 VAL B O 1
ATOM 6181 N N . HIS B 1 417 ? 48.238 0.475 58.140 1.00 43.16 417 HIS B N 1
ATOM 6182 C CA . HIS B 1 417 ? 49.331 -0.149 58.935 1.00 44.54 417 HIS B CA 1
ATOM 6183 C C . HIS B 1 417 ? 50.717 0.351 58.503 1.00 45.39 417 HIS B C 1
ATOM 6184 O O . HIS B 1 417 ? 51.646 0.196 59.316 1.00 46.40 417 HIS B O 1
ATOM 6191 N N . TYR B 1 418 ? 50.875 0.916 57.298 1.00 45.47 418 TYR B N 1
ATOM 6192 C CA . TYR B 1 418 ? 52.190 1.408 56.800 1.00 46.72 418 TYR B CA 1
ATOM 6193 C C . TYR B 1 418 ? 52.460 2.841 57.287 1.00 47.13 418 TYR B C 1
ATOM 6194 O O . TYR B 1 418 ? 53.565 3.350 56.999 1.00 48.27 418 TYR B O 1
ATOM 6203 N N . ASN B 1 419 ? 51.515 3.468 58.001 1.00 46.22 419 ASN B N 1
ATOM 6204 C CA . ASN B 1 419 ? 51.709 4.794 58.652 1.00 46.40 419 ASN B CA 1
ATOM 6205 C C . ASN B 1 419 ? 52.453 4.596 59.979 1.00 46.91 419 ASN B C 1
ATOM 6206 O O . ASN B 1 419 ? 52.251 3.546 60.621 1.00 46.50 419 ASN B O 1
ATOM 6211 N N . THR B 1 420 ? 53.267 5.582 60.374 1.00 47.53 420 THR B N 1
ATOM 6212 C CA . THR B 1 420 ? 54.232 5.509 61.505 1.00 48.54 420 THR B CA 1
ATOM 6213 C C . THR B 1 420 ? 53.792 6.448 62.636 1.00 48.61 420 THR B C 1
ATOM 6214 O O . THR B 1 420 ? 53.052 7.403 62.356 1.00 48.10 420 THR B O 1
ATOM 6218 N N . VAL B 1 421 ? 54.253 6.195 63.864 1.00 49.79 421 VAL B N 1
ATOM 6219 C CA . VAL B 1 421 ? 53.958 7.042 65.060 1.00 50.45 421 VAL B CA 1
ATOM 6220 C C . VAL B 1 421 ? 54.629 8.411 64.880 1.00 51.63 421 VAL B C 1
ATOM 6221 O O . VAL B 1 421 ? 54.022 9.417 65.293 1.00 51.59 421 VAL B O 1
ATOM 6225 N N . GLU B 1 422 ? 55.819 8.446 64.268 1.00 53.18 422 GLU B N 1
ATOM 6226 C CA . GLU B 1 422 ? 56.613 9.686 64.035 1.00 54.54 422 GLU B CA 1
ATOM 6227 C C . GLU B 1 422 ? 55.819 10.632 63.123 1.00 53.63 422 GLU B C 1
ATOM 6228 O O . GLU B 1 422 ? 55.823 11.852 63.390 1.00 53.91 422 GLU B O 1
ATOM 6234 N N . GLU B 1 423 ? 55.158 10.085 62.097 1.00 52.45 423 GLU B N 1
ATOM 6235 C CA . GLU B 1 423 ? 54.313 10.844 61.133 1.00 52.02 423 GLU B CA 1
ATOM 6236 C C . GLU B 1 423 ? 53.149 11.524 61.867 1.00 51.27 423 GLU B C 1
ATOM 6237 O O . GLU B 1 423 ? 52.955 12.738 61.666 1.00 51.90 423 GLU B O 1
ATOM 6243 N N . VAL B 1 424 ? 52.412 10.769 62.687 1.00 50.36 424 VAL B N 1
ATOM 6244 C CA . VAL B 1 424 ? 51.187 11.246 63.399 1.00 49.84 424 VAL B CA 1
ATOM 6245 C C . VAL B 1 424 ? 51.581 12.369 64.368 1.00 51.34 424 VAL B C 1
ATOM 6246 O O . VAL B 1 424 ? 50.872 13.395 64.397 1.00 51.48 424 VAL B O 1
ATOM 6250 N N . ARG B 1 425 ? 52.663 12.175 65.131 1.00 52.70 425 ARG B N 1
ATOM 6251 C CA . ARG B 1 425 ? 53.196 13.166 66.105 1.00 54.60 425 ARG B CA 1
ATOM 6252 C C . ARG B 1 425 ? 53.583 14.455 65.370 1.00 55.06 425 ARG B C 1
ATOM 6253 O O . ARG B 1 425 ? 53.255 15.545 65.880 1.00 55.81 425 ARG B O 1
ATOM 6261 N N . ALA B 1 426 ? 54.252 14.335 64.220 1.00 54.82 426 ALA B N 1
ATOM 6262 C CA . ALA B 1 426 ? 54.687 15.473 63.376 1.00 56.09 426 ALA B CA 1
ATOM 6263 C C . ALA B 1 426 ? 53.460 16.214 62.826 1.00 55.10 426 ALA B C 1
ATOM 6264 O O . ALA B 1 426 ? 53.468 17.458 62.853 1.00 56.37 426 ALA B O 1
ATOM 6266 N N . PHE B 1 427 ? 52.447 15.476 62.356 1.00 53.33 427 PHE B N 1
ATOM 6267 C CA . PHE B 1 427 ? 51.163 16.025 61.842 1.00 52.59 427 PHE B CA 1
ATOM 6268 C C . PHE B 1 427 ? 50.471 16.837 62.944 1.00 52.89 427 PHE B C 1
ATOM 6269 O O . PHE B 1 427 ? 49.979 17.944 62.646 1.00 52.73 427 PHE B O 1
ATOM 6277 N N . CYS B 1 428 ? 50.436 16.299 64.168 1.00 53.54 428 CYS B N 1
ATOM 6278 C CA . CYS B 1 428 ? 49.806 16.931 65.361 1.00 54.87 428 CYS B CA 1
ATOM 6279 C C . CYS B 1 428 ? 50.488 18.271 65.668 1.00 56.97 428 CYS B C 1
ATOM 6280 O O . CYS B 1 428 ? 49.780 19.195 66.112 1.00 57.43 428 CYS B O 1
ATOM 6283 N N . SER B 1 429 ? 51.801 18.373 65.429 1.00 58.56 429 SER B N 1
ATOM 6284 C CA . SER B 1 429 ? 52.602 19.612 65.618 1.00 61.34 429 SER B CA 1
ATOM 6285 C C . SER B 1 429 ? 52.235 20.636 64.537 1.00 61.94 429 SER B C 1
ATOM 6286 O O . SER B 1 429 ? 52.008 21.808 64.897 1.00 63.32 429 SER B O 1
ATOM 6289 N N . GLU B 1 430 ? 52.183 20.205 63.271 1.00 61.37 430 GLU B N 1
ATOM 6290 C CA . GLU B 1 430 ? 51.865 21.068 62.098 1.00 62.42 430 GLU B CA 1
ATOM 6291 C C . GLU B 1 430 ? 50.433 21.599 62.222 1.00 61.09 430 GLU B C 1
ATOM 6292 O O . GLU B 1 430 ? 50.241 22.818 62.040 1.00 61.97 430 GLU B O 1
ATOM 6298 N N . LEU B 1 431 ? 49.474 20.711 62.505 1.00 58.76 431 LEU B N 1
ATOM 6299 C CA . LEU B 1 431 ? 48.031 21.049 62.646 1.00 58.91 431 LEU B CA 1
ATOM 6300 C C . LEU B 1 431 ? 47.869 22.110 63.742 1.00 58.35 431 LEU B C 1
ATOM 6301 O O . LEU B 1 431 ? 47.131 23.082 63.506 1.00 59.76 431 LEU B O 1
ATOM 6306 N N . ASP B 1 432 ? 48.559 21.939 64.876 1.00 58.33 432 ASP B N 1
ATOM 6307 C CA . ASP B 1 432 ? 48.559 22.890 66.022 1.00 61.47 432 ASP B CA 1
ATOM 6308 C C . ASP B 1 432 ? 48.941 24.291 65.525 1.00 63.99 432 ASP B C 1
ATOM 6309 O O . ASP B 1 432 ? 48.160 25.232 65.774 1.00 67.20 432 ASP B O 1
ATOM 6314 N N . GLU B 1 433 ? 50.083 24.411 64.838 1.00 64.27 433 GLU B N 1
ATOM 6315 C CA . GLU B 1 433 ? 50.637 25.689 64.305 1.00 68.67 433 GLU B CA 1
ATOM 6316 C C . GLU B 1 433 ? 49.598 26.381 63.413 1.00 69.21 433 GLU B C 1
ATOM 6317 O O . GLU B 1 433 ? 49.380 27.594 63.602 1.00 73.23 433 GLU B O 1
ATOM 6319 N N . ILE B 1 434 ? 48.986 25.636 62.485 1.00 67.21 434 ILE B N 1
ATOM 6320 C CA . ILE B 1 434 ? 47.972 26.151 61.513 1.00 69.29 434 ILE B CA 1
ATOM 6321 C C . ILE B 1 434 ? 46.798 26.757 62.296 1.00 71.29 434 ILE B C 1
ATOM 6322 O O . ILE B 1 434 ? 46.395 27.888 61.966 1.00 74.65 434 ILE B O 1
ATOM 6327 N N . VAL B 1 435 ? 46.302 26.035 63.307 1.00 70.87 435 VAL B N 1
ATOM 6328 C CA . VAL B 1 435 ? 45.067 26.370 64.081 1.00 74.70 435 VAL B CA 1
ATOM 6329 C C . VAL B 1 435 ? 45.353 27.520 65.058 1.00 80.18 435 VAL B C 1
ATOM 6330 O O . VAL B 1 435 ? 44.528 28.454 65.114 1.00 85.15 435 VAL B O 1
ATOM 6334 N N . THR B 1 436 ? 46.459 27.449 65.807 1.00 81.29 436 THR B N 1
ATOM 6335 C CA . THR B 1 436 ? 46.838 28.433 66.861 1.00 89.75 436 THR B CA 1
ATOM 6336 C C . THR B 1 436 ? 47.144 29.798 66.226 1.00 94.54 436 THR B C 1
ATOM 6337 O O . THR B 1 436 ? 46.699 30.819 66.792 1.00 102.84 436 THR B O 1
ATOM 6341 N N . ARG B 1 437 ? 47.871 29.813 65.102 1.00 91.12 437 ARG B N 1
ATOM 6342 C CA . ARG B 1 437 ? 48.247 31.046 64.356 1.00 96.35 437 ARG B CA 1
ATOM 6343 C C . ARG B 1 437 ? 46.991 31.665 63.731 1.00 97.70 437 ARG B C 1
ATOM 6344 O O . ARG B 1 437 ? 46.641 32.808 64.023 1.00 105.29 437 ARG B O 1
ATOM 6346 N N . PRO C 1 32 ? 54.839 -14.198 -4.949 1.00 85.38 32 PRO C N 1
ATOM 6347 C CA . PRO C 1 32 ? 54.420 -14.598 -3.596 1.00 81.39 32 PRO C CA 1
ATOM 6348 C C . PRO C 1 32 ? 54.257 -13.370 -2.684 1.00 78.35 32 PRO C C 1
ATOM 6349 O O . PRO C 1 32 ? 55.179 -12.578 -2.615 1.00 79.74 32 PRO C O 1
ATOM 6353 N N . LEU C 1 33 ? 53.100 -13.238 -2.023 1.00 74.89 33 LEU C N 1
ATOM 6354 C CA . LEU C 1 33 ? 52.769 -12.096 -1.125 1.00 71.88 33 LEU C CA 1
ATOM 6355 C C . LEU C 1 33 ? 53.687 -12.126 0.103 1.00 68.82 33 LEU C C 1
ATOM 6356 O O . LEU C 1 33 ? 53.841 -13.210 0.702 1.00 67.07 33 LEU C O 1
ATOM 6361 N N . GLU C 1 34 ? 54.265 -10.972 0.454 1.00 67.89 34 GLU C N 1
ATOM 6362 C CA . GLU C 1 34 ? 55.207 -10.797 1.592 1.00 65.98 34 GLU C CA 1
ATOM 6363 C C . GLU C 1 34 ? 54.619 -9.792 2.591 1.00 63.57 34 GLU C C 1
ATOM 6364 O O . GLU C 1 34 ? 53.646 -9.094 2.234 1.00 63.26 34 GLU C O 1
ATOM 6366 N N . ASN C 1 35 ? 55.197 -9.733 3.797 1.00 61.56 35 ASN C N 1
ATOM 6367 C CA . ASN C 1 35 ? 54.833 -8.771 4.872 1.00 59.58 35 ASN C CA 1
ATOM 6368 C C . ASN C 1 35 ? 55.071 -7.341 4.371 1.00 61.88 35 ASN C C 1
ATOM 6369 O O . ASN C 1 35 ? 56.080 -7.120 3.676 1.00 63.97 35 ASN C O 1
ATOM 6374 N N . VAL C 1 36 ? 54.169 -6.416 4.717 1.00 62.04 36 VAL C N 1
ATOM 6375 C CA . VAL C 1 36 ? 54.262 -4.961 4.388 1.00 64.80 36 VAL C CA 1
ATOM 6376 C C . VAL C 1 36 ? 54.871 -4.213 5.585 1.00 64.49 36 VAL C C 1
ATOM 6377 O O . VAL C 1 36 ? 55.509 -3.163 5.357 1.00 66.86 36 VAL C O 1
ATOM 6381 N N . ILE C 1 37 ? 54.681 -4.730 6.806 1.00 61.71 37 ILE C N 1
ATOM 6382 C CA . ILE C 1 37 ? 55.240 -4.157 8.070 1.00 61.48 37 ILE C CA 1
ATOM 6383 C C . ILE C 1 37 ? 56.644 -4.721 8.314 1.00 62.04 37 ILE C C 1
ATOM 6384 O O . ILE C 1 37 ? 56.980 -5.763 7.717 1.00 61.94 37 ILE C O 1
ATOM 6389 N N . ASP C 1 38 ? 57.412 -4.054 9.183 1.00 62.99 38 ASP C N 1
ATOM 6390 C CA . ASP C 1 38 ? 58.685 -4.560 9.761 1.00 63.83 38 ASP C CA 1
ATOM 6391 C C . ASP C 1 38 ? 58.329 -5.487 10.928 1.00 61.02 38 ASP C C 1
ATOM 6392 O O . ASP C 1 38 ? 58.063 -4.970 12.031 1.00 59.50 38 ASP C O 1
ATOM 6397 N N . VAL C 1 39 ? 58.311 -6.800 10.674 1.00 60.50 39 VAL C N 1
ATOM 6398 C CA . VAL C 1 39 ? 57.835 -7.855 11.620 1.00 59.08 39 VAL C CA 1
ATOM 6399 C C . VAL C 1 39 ? 58.558 -7.690 12.961 1.00 58.98 39 VAL C C 1
ATOM 6400 O O . VAL C 1 39 ? 57.866 -7.605 13.991 1.00 57.79 39 VAL C O 1
ATOM 6404 N N . GLU C 1 40 ? 59.893 -7.641 12.937 1.00 60.94 40 GLU C N 1
ATOM 6405 C CA . GLU C 1 40 ? 60.762 -7.577 14.146 1.00 61.93 40 GLU C CA 1
ATOM 6406 C C . GLU C 1 40 ? 60.413 -6.332 14.972 1.00 61.05 40 GLU C C 1
ATOM 6407 O O . GLU C 1 40 ? 60.245 -6.472 16.199 1.00 60.51 40 GLU C O 1
ATOM 6409 N N . SER C 1 41 ? 60.299 -5.171 14.318 1.00 61.63 41 SER C N 1
ATOM 6410 C CA . SER C 1 41 ? 60.028 -3.845 14.938 1.00 61.85 41 SER C CA 1
ATOM 6411 C C . SER C 1 41 ? 58.662 -3.844 15.642 1.00 58.86 41 SER C C 1
ATOM 6412 O O . SER C 1 41 ? 58.576 -3.297 16.759 1.00 58.75 41 SER C O 1
ATOM 6415 N N . VAL C 1 42 ? 57.642 -4.434 15.012 1.00 56.89 42 VAL C N 1
ATOM 6416 C CA . VAL C 1 42 ? 56.243 -4.517 15.534 1.00 55.08 42 VAL C CA 1
ATOM 6417 C C . VAL C 1 42 ? 56.201 -5.506 16.707 1.00 54.07 42 VAL C C 1
ATOM 6418 O O . VAL C 1 42 ? 55.633 -5.148 17.756 1.00 53.02 42 VAL C O 1
ATOM 6422 N N . ARG C 1 43 ? 56.787 -6.695 16.531 1.00 54.46 43 ARG C N 1
ATOM 6423 C CA . ARG C 1 43 ? 56.722 -7.822 17.503 1.00 54.51 43 ARG C CA 1
ATOM 6424 C C . ARG C 1 43 ? 57.597 -7.540 18.733 1.00 55.55 43 ARG C C 1
ATOM 6425 O O . ARG C 1 43 ? 57.454 -8.285 19.725 1.00 55.96 43 ARG C O 1
ATOM 6433 N N . SER C 1 44 ? 58.460 -6.517 18.683 1.00 56.38 44 SER C N 1
ATOM 6434 C CA . SER C 1 44 ? 59.289 -6.050 19.829 1.00 57.83 44 SER C CA 1
ATOM 6435 C C . SER C 1 44 ? 58.391 -5.460 20.928 1.00 56.73 44 SER C C 1
ATOM 6436 O O . SER C 1 44 ? 58.771 -5.562 22.115 1.00 57.86 44 SER C O 1
ATOM 6439 N N . HIS C 1 45 ? 57.248 -4.876 20.546 1.00 54.81 45 HIS C N 1
ATOM 6440 C CA . HIS C 1 45 ? 56.247 -4.264 21.466 1.00 54.16 45 HIS C CA 1
ATOM 6441 C C . HIS C 1 45 ? 55.335 -5.339 22.079 1.00 52.58 45 HIS C C 1
ATOM 6442 O O . HIS C 1 45 ? 54.508 -4.971 22.933 1.00 52.89 45 HIS C O 1
ATOM 6449 N N . PHE C 1 46 ? 55.465 -6.602 21.652 1.00 51.37 46 PHE C N 1
ATOM 6450 C CA . PHE C 1 46 ? 54.577 -7.738 22.022 1.00 50.86 46 PHE C CA 1
ATOM 6451 C C . PHE C 1 46 ? 55.428 -8.974 22.316 1.00 51.96 46 PHE C C 1
ATOM 6452 O O . PHE C 1 46 ? 55.397 -9.947 21.566 1.00 52.13 46 PHE C O 1
ATOM 6460 N N . PRO C 1 47 ? 56.201 -8.979 23.427 1.00 53.40 47 PRO C N 1
ATOM 6461 C CA . PRO C 1 47 ? 57.278 -9.954 23.627 1.00 54.77 47 PRO C CA 1
ATOM 6462 C C . PRO C 1 47 ? 56.909 -11.448 23.586 1.00 55.17 47 PRO C C 1
ATOM 6463 O O . PRO C 1 47 ? 57.768 -12.228 23.208 1.00 56.60 47 PRO C O 1
ATOM 6467 N N . VAL C 1 48 ? 55.679 -11.818 23.964 1.00 54.80 48 VAL C N 1
ATOM 6468 C CA . VAL C 1 48 ? 55.232 -13.241 24.109 1.00 55.88 48 VAL C CA 1
ATOM 6469 C C . VAL C 1 48 ? 55.079 -13.897 22.725 1.00 54.89 48 VAL C C 1
ATOM 6470 O O . VAL C 1 48 ? 55.007 -15.143 22.673 1.00 56.17 48 VAL C O 1
ATOM 6474 N N . LEU C 1 49 ? 55.035 -13.104 21.648 1.00 52.85 49 LEU C N 1
ATOM 6475 C CA . LEU C 1 49 ? 54.909 -13.598 20.248 1.00 52.24 49 LEU C CA 1
ATOM 6476 C C . LEU C 1 49 ? 56.225 -14.235 19.776 1.00 53.57 49 LEU C C 1
ATOM 6477 O O . LEU C 1 49 ? 56.216 -14.837 18.687 1.00 53.87 49 LEU C O 1
ATOM 6482 N N . GLY C 1 50 ? 57.309 -14.103 20.551 1.00 63.03 50 GLY C N 1
ATOM 6483 C CA . GLY C 1 50 ? 58.595 -14.786 20.303 1.00 65.56 50 GLY C CA 1
ATOM 6484 C C . GLY C 1 50 ? 58.549 -16.265 20.664 1.00 65.95 50 GLY C C 1
ATOM 6485 O O . GLY C 1 50 ? 59.518 -16.976 20.327 1.00 68.04 50 GLY C O 1
ATOM 6486 N N . GLY C 1 51 ? 57.472 -16.714 21.325 1.00 64.11 51 GLY C N 1
ATOM 6487 C CA . GLY C 1 51 ? 57.281 -18.099 21.801 1.00 64.16 51 GLY C CA 1
ATOM 6488 C C . GLY C 1 51 ? 56.881 -19.053 20.684 1.00 63.92 51 GLY C C 1
ATOM 6489 O O . GLY C 1 51 ? 57.032 -18.683 19.501 1.00 63.66 51 GLY C O 1
ATOM 6490 N N . GLU C 1 52 ? 56.387 -20.239 21.060 1.00 63.63 52 GLU C N 1
ATOM 6491 C CA . GLU C 1 52 ? 56.099 -21.386 20.153 1.00 63.40 52 GLU C CA 1
ATOM 6492 C C . GLU C 1 52 ? 54.717 -21.226 19.503 1.00 60.46 52 GLU C C 1
ATOM 6493 O O . GLU C 1 52 ? 54.527 -21.781 18.404 1.00 60.91 52 GLU C O 1
ATOM 6495 N N . THR C 1 53 ? 53.792 -20.512 20.157 1.00 57.79 53 THR C N 1
ATOM 6496 C CA . THR C 1 53 ? 52.372 -20.379 19.731 1.00 55.24 53 THR C CA 1
ATOM 6497 C C . THR C 1 53 ? 52.154 -19.037 19.021 1.00 53.75 53 THR C C 1
ATOM 6498 O O . THR C 1 53 ? 52.533 -17.993 19.590 1.00 53.48 53 THR C O 1
ATOM 6502 N N . ALA C 1 54 ? 51.551 -19.077 17.830 1.00 52.77 54 ALA C N 1
ATOM 6503 C CA . ALA C 1 54 ? 51.087 -17.893 17.072 1.00 51.64 54 ALA C CA 1
ATOM 6504 C C . ALA C 1 54 ? 49.672 -17.525 17.533 1.00 49.60 54 ALA C C 1
ATOM 6505 O O . ALA C 1 54 ? 48.836 -18.443 17.693 1.00 49.26 54 ALA C O 1
ATOM 6507 N N . ALA C 1 55 ? 49.425 -16.227 17.736 1.00 48.47 55 ALA C N 1
ATOM 6508 C CA . ALA C 1 55 ? 48.153 -15.662 18.244 1.00 46.94 55 ALA C CA 1
ATOM 6509 C C . ALA C 1 55 ? 47.181 -15.425 17.080 1.00 46.15 55 ALA C C 1
ATOM 6510 O O . ALA C 1 55 ? 47.293 -14.372 16.422 1.00 46.09 55 ALA C O 1
ATOM 6512 N N . PHE C 1 56 ? 46.260 -16.368 16.844 1.00 45.76 56 PHE C N 1
ATOM 6513 C CA . PHE C 1 56 ? 45.267 -16.350 15.735 1.00 45.59 56 PHE C CA 1
ATOM 6514 C C . PHE C 1 56 ? 43.839 -16.314 16.301 1.00 44.91 56 PHE C C 1
ATOM 6515 O O . PHE C 1 56 ? 42.906 -16.706 15.565 1.00 44.84 56 PHE C O 1
ATOM 6523 N N . ASN C 1 57 ? 43.672 -15.846 17.547 1.00 44.46 57 ASN C N 1
ATOM 6524 C CA . ASN C 1 57 ? 42.356 -15.674 18.224 1.00 44.14 57 ASN C CA 1
ATOM 6525 C C . ASN C 1 57 ? 42.297 -14.276 18.858 1.00 43.88 57 ASN C C 1
ATOM 6526 O O . ASN C 1 57 ? 41.924 -14.164 20.052 1.00 44.01 57 ASN C O 1
ATOM 6531 N N . ASN C 1 58 ? 42.630 -13.249 18.073 1.00 43.79 58 ASN C N 1
ATOM 6532 C CA . ASN C 1 58 ? 42.743 -11.835 18.522 1.00 43.65 58 ASN C CA 1
ATOM 6533 C C . ASN C 1 58 ? 41.346 -11.232 18.716 1.00 43.09 58 ASN C C 1
ATOM 6534 O O . ASN C 1 58 ? 41.227 -10.272 19.501 1.00 42.92 58 ASN C O 1
ATOM 6539 N N . ALA C 1 59 ? 40.331 -11.782 18.043 1.00 42.90 59 ALA C N 1
ATOM 6540 C CA . ALA C 1 59 ? 38.916 -11.353 18.147 1.00 42.91 59 ALA C CA 1
ATOM 6541 C C . ALA C 1 59 ? 38.349 -11.705 19.533 1.00 42.61 59 ALA C C 1
ATOM 6542 O O . ALA C 1 59 ? 37.306 -11.129 19.894 1.00 42.38 59 ALA C O 1
ATOM 6544 N N . SER C 1 60 ? 39.000 -12.612 20.274 1.00 42.64 60 SER C N 1
ATOM 6545 C CA . SER C 1 60 ? 38.673 -12.958 21.684 1.00 43.03 60 SER C CA 1
ATOM 6546 C C . SER C 1 60 ? 39.613 -12.234 22.658 1.00 42.85 60 SER C C 1
ATOM 6547 O O . SER C 1 60 ? 39.274 -12.168 23.852 1.00 44.04 60 SER C O 1
ATOM 6550 N N . GLY C 1 61 ? 40.757 -11.731 22.190 1.00 42.71 61 GLY C N 1
ATOM 6551 C CA . GLY C 1 61 ? 41.699 -10.959 23.024 1.00 42.61 61 GLY C CA 1
ATOM 6552 C C . GLY C 1 61 ? 43.095 -10.922 22.432 1.00 43.08 61 GLY C C 1
ATOM 6553 O O . GLY C 1 61 ? 43.608 -11.997 22.060 1.00 43.67 61 GLY C O 1
ATOM 6554 N N . THR C 1 62 ? 43.691 -9.729 22.364 1.00 43.32 62 THR C N 1
ATOM 6555 C CA . THR C 1 62 ? 45.049 -9.468 21.816 1.00 43.95 62 THR C CA 1
ATOM 6556 C C . THR C 1 62 ? 46.094 -9.590 22.929 1.00 44.63 62 THR C C 1
ATOM 6557 O O . THR C 1 62 ? 45.706 -9.554 24.105 1.00 44.78 62 THR C O 1
ATOM 6561 N N . VAL C 1 63 ? 47.372 -9.705 22.563 1.00 45.97 63 VAL C N 1
ATOM 6562 C CA . VAL C 1 63 ? 48.517 -9.546 23.510 1.00 46.88 63 VAL C CA 1
ATOM 6563 C C . VAL C 1 63 ? 48.631 -8.045 23.818 1.00 46.72 63 VAL C C 1
ATOM 6564 O O . VAL C 1 63 ? 48.408 -7.231 22.893 1.00 46.67 63 VAL C O 1
ATOM 6568 N N . VAL C 1 64 ? 48.933 -7.689 25.069 1.00 46.40 64 VAL C N 1
ATOM 6569 C CA . VAL C 1 64 ? 48.915 -6.274 25.549 1.00 46.60 64 VAL C CA 1
ATOM 6570 C C . VAL C 1 64 ? 50.180 -5.573 25.044 1.00 47.56 64 VAL C C 1
ATOM 6571 O O . VAL C 1 64 ? 51.247 -6.214 25.040 1.00 48.74 64 VAL C O 1
ATOM 6575 N N . LEU C 1 65 ? 50.058 -4.307 24.636 1.00 47.74 65 LEU C N 1
ATOM 6576 C CA . LEU C 1 65 ? 51.203 -3.463 24.198 1.00 49.27 65 LEU C CA 1
ATOM 6577 C C . LEU C 1 65 ? 52.171 -3.289 25.373 1.00 49.81 65 LEU C C 1
ATOM 6578 O O . LEU C 1 65 ? 51.694 -3.024 26.486 1.00 48.74 65 LEU C O 1
ATOM 6583 N N . LYS C 1 66 ? 53.476 -3.436 25.124 1.00 52.02 66 LYS C N 1
ATOM 6584 C CA . LYS C 1 66 ? 54.557 -3.288 26.138 1.00 53.32 66 LYS C CA 1
ATOM 6585 C C . LYS C 1 66 ? 54.455 -1.906 26.798 1.00 52.80 66 LYS C C 1
ATOM 6586 O O . LYS C 1 66 ? 54.529 -1.851 28.038 1.00 52.71 66 LYS C O 1
ATOM 6592 N N . GLU C 1 67 ? 54.289 -0.844 26.001 1.00 52.67 67 GLU C N 1
ATOM 6593 C CA . GLU C 1 67 ? 54.238 0.566 26.481 1.00 53.00 67 GLU C CA 1
ATOM 6594 C C . GLU C 1 67 ? 53.025 0.766 27.401 1.00 51.18 67 GLU C C 1
ATOM 6595 O O . GLU C 1 67 ? 53.134 1.568 28.350 1.00 50.94 67 GLU C O 1
ATOM 6601 N N . ALA C 1 68 ? 51.916 0.070 27.129 1.00 49.72 68 ALA C N 1
ATOM 6602 C CA . ALA C 1 68 ? 50.670 0.118 27.932 1.00 48.17 68 ALA C CA 1
ATOM 6603 C C . ALA C 1 68 ? 50.951 -0.381 29.355 1.00 47.53 68 ALA C C 1
ATOM 6604 O O . ALA C 1 68 ? 50.511 0.289 30.306 1.00 47.26 68 ALA C O 1
ATOM 6606 N N . ILE C 1 69 ? 51.665 -1.505 29.489 1.00 47.50 69 ILE C N 1
ATOM 6607 C CA . ILE C 1 69 ? 51.969 -2.161 30.798 1.00 47.53 69 ILE C CA 1
ATOM 6608 C C . ILE C 1 69 ? 52.902 -1.247 31.603 1.00 48.21 69 ILE C C 1
ATOM 6609 O O . ILE C 1 69 ? 52.681 -1.103 32.817 1.00 47.84 69 ILE C O 1
ATOM 6614 N N . GLU C 1 70 ? 53.897 -0.650 30.944 1.00 49.44 70 GLU C N 1
ATOM 6615 C CA . GLU C 1 70 ? 54.873 0.285 31.566 1.00 50.86 70 GLU C CA 1
ATOM 6616 C C . GLU C 1 70 ? 54.125 1.514 32.096 1.00 50.16 70 GLU C C 1
ATOM 6617 O O . GLU C 1 70 ? 54.449 1.963 33.202 1.00 50.58 70 GLU C O 1
ATOM 6623 N N . SER C 1 71 ? 53.149 2.021 31.339 1.00 49.67 71 SER C N 1
ATOM 6624 C CA . SER C 1 71 ? 52.367 3.238 31.683 1.00 49.60 71 SER C CA 1
ATOM 6625 C C . SER C 1 71 ? 51.588 3.014 32.988 1.00 48.65 71 SER C C 1
ATOM 6626 O O . SER C 1 71 ? 51.621 3.916 33.846 1.00 48.73 71 SER C O 1
ATOM 6629 N N . THR C 1 72 ? 50.926 1.858 33.135 1.00 47.79 72 THR C N 1
ATOM 6630 C CA . THR C 1 72 ? 50.081 1.518 34.316 1.00 47.54 72 THR C CA 1
ATOM 6631 C C . THR C 1 72 ? 50.976 1.163 35.511 1.00 48.17 72 THR C C 1
ATOM 6632 O O . THR C 1 72 ? 50.603 1.538 36.636 1.00 48.16 72 THR C O 1
ATOM 6636 N N . SER C 1 73 ? 52.097 0.471 35.277 1.00 49.38 73 SER C N 1
ATOM 6637 C CA . SER C 1 73 ? 53.116 0.133 36.307 1.00 50.96 73 SER C CA 1
ATOM 6638 C C . SER C 1 73 ? 53.634 1.420 36.961 1.00 51.78 73 SER C C 1
ATOM 6639 O O . SER C 1 73 ? 53.688 1.466 38.203 1.00 51.93 73 SER C O 1
ATOM 6642 N N . ASN C 1 74 ? 53.986 2.420 36.145 1.00 52.66 74 ASN C N 1
ATOM 6643 C CA . ASN C 1 74 ? 54.510 3.737 36.598 1.00 53.98 74 ASN C CA 1
ATOM 6644 C C . ASN C 1 74 ? 53.438 4.458 37.420 1.00 52.99 74 ASN C C 1
ATOM 6645 O O . ASN C 1 74 ? 53.791 5.050 38.452 1.00 53.43 74 ASN C O 1
ATOM 6650 N N . PHE C 1 75 ? 52.179 4.412 36.978 1.00 52.21 75 PHE C N 1
ATOM 6651 C CA . PHE C 1 75 ? 51.039 5.068 37.669 1.00 51.90 75 PHE C CA 1
ATOM 6652 C C . PHE C 1 75 ? 50.813 4.421 39.043 1.00 51.80 75 PHE C C 1
ATOM 6653 O O . PHE C 1 75 ? 50.590 5.167 40.014 1.00 51.93 75 PHE C O 1
ATOM 6661 N N . MET C 1 76 ? 50.872 3.086 39.123 1.00 51.91 76 MET C N 1
ATOM 6662 C CA . MET C 1 76 ? 50.489 2.313 40.339 1.00 52.53 76 MET C CA 1
ATOM 6663 C C . MET C 1 76 ? 51.633 2.310 41.364 1.00 53.47 76 MET C C 1
ATOM 6664 O O . MET C 1 76 ? 51.350 2.029 42.538 1.00 53.64 76 MET C O 1
ATOM 6669 N N . TYR C 1 77 ? 52.865 2.622 40.947 1.00 55.00 77 TYR C N 1
ATOM 6670 C CA . TYR C 1 77 ? 54.032 2.835 41.848 1.00 56.86 77 TYR C CA 1
ATOM 6671 C C . TYR C 1 77 ? 54.055 4.289 42.345 1.00 57.75 77 TYR C C 1
ATOM 6672 O O . TYR C 1 77 ? 54.738 4.548 43.351 1.00 58.69 77 TYR C O 1
ATOM 6681 N N . SER C 1 78 ? 53.347 5.201 41.666 1.00 65.46 78 SER C N 1
ATOM 6682 C CA . SER C 1 78 ? 53.276 6.652 41.992 1.00 66.48 78 SER C CA 1
ATOM 6683 C C . SER C 1 78 ? 52.337 6.880 43.181 1.00 68.97 78 SER C C 1
ATOM 6684 O O . SER C 1 78 ? 51.672 5.915 43.614 1.00 69.64 78 SER C O 1
ATOM 6687 N N . PHE C 1 79 ? 52.280 8.118 43.680 1.00 71.28 79 PHE C N 1
ATOM 6688 C CA . PHE C 1 79 ? 51.422 8.518 44.825 1.00 74.33 79 PHE C CA 1
ATOM 6689 C C . PHE C 1 79 ? 49.961 8.384 44.403 1.00 73.67 79 PHE C C 1
ATOM 6690 O O . PHE C 1 79 ? 49.594 8.802 43.305 1.00 70.88 79 PHE C O 1
ATOM 6698 N N . PRO C 1 80 ? 49.090 7.792 45.254 1.00 77.24 80 PRO C N 1
ATOM 6699 C CA . PRO C 1 80 ? 47.743 7.401 44.836 1.00 77.51 80 PRO C CA 1
ATOM 6700 C C . PRO C 1 80 ? 46.792 8.582 44.579 1.00 77.82 80 PRO C C 1
ATOM 6701 O O . PRO C 1 80 ? 47.013 9.648 45.128 1.00 78.81 80 PRO C O 1
ATOM 6705 N N . PHE C 1 81 ? 45.772 8.355 43.745 1.00 78.33 81 PHE C N 1
ATOM 6706 C CA . PHE C 1 81 ? 44.576 9.228 43.598 1.00 80.05 81 PHE C CA 1
ATOM 6707 C C . PHE C 1 81 ? 43.706 9.046 44.844 1.00 84.84 81 PHE C C 1
ATOM 6708 O O . PHE C 1 81 ? 43.640 7.944 45.389 1.00 86.55 81 PHE C O 1
ATOM 6716 N N . PRO C 1 82 ? 43.004 10.092 45.343 1.00 87.42 82 PRO C N 1
ATOM 6717 C CA . PRO C 1 82 ? 42.820 11.356 44.626 1.00 86.43 82 PRO C CA 1
ATOM 6718 C C . PRO C 1 82 ? 44.021 12.295 44.728 1.00 86.05 82 PRO C C 1
ATOM 6719 O O . PRO C 1 82 ? 44.620 12.427 45.795 1.00 87.75 82 PRO C O 1
ATOM 6723 N N . PRO C 1 83 ? 44.403 12.979 43.623 1.00 84.63 83 PRO C N 1
ATOM 6724 C CA . PRO C 1 83 ? 45.598 13.827 43.609 1.00 84.66 83 PRO C CA 1
ATOM 6725 C C . PRO C 1 83 ? 45.416 15.149 44.375 1.00 87.06 83 PRO C C 1
ATOM 6726 O O . PRO C 1 83 ? 44.306 15.654 44.422 1.00 88.05 83 PRO C O 1
ATOM 6730 N N . GLY C 1 84 ? 46.510 15.672 44.945 1.00 88.13 84 GLY C N 1
ATOM 6731 C CA . GLY C 1 84 ? 46.539 16.913 45.746 1.00 90.73 84 GLY C CA 1
ATOM 6732 C C . GLY C 1 84 ? 46.640 18.164 44.885 1.00 90.04 84 GLY C C 1
ATOM 6733 O O . GLY C 1 84 ? 46.197 18.118 43.720 1.00 87.15 84 GLY C O 1
ATOM 6734 N N . VAL C 1 85 ? 47.196 19.244 45.450 1.00 92.86 85 VAL C N 1
ATOM 6735 C CA . VAL C 1 85 ? 47.328 20.593 44.815 1.00 94.00 85 VAL C CA 1
ATOM 6736 C C . VAL C 1 85 ? 48.816 20.925 44.604 1.00 94.91 85 VAL C C 1
ATOM 6737 O O . VAL C 1 85 ? 49.106 22.032 44.113 1.00 96.84 85 VAL C O 1
ATOM 6741 N N . ASP C 1 86 ? 49.728 19.999 44.924 1.00 94.05 86 ASP C N 1
ATOM 6742 C CA . ASP C 1 86 ? 51.194 20.175 44.725 1.00 95.85 86 ASP C CA 1
ATOM 6743 C C . ASP C 1 86 ? 51.528 20.022 43.235 1.00 92.93 86 ASP C C 1
ATOM 6744 O O . ASP C 1 86 ? 50.723 19.411 42.503 1.00 89.03 86 ASP C O 1
ATOM 6749 N N . ALA C 1 87 ? 52.680 20.555 42.814 1.00 95.05 87 ALA C N 1
ATOM 6750 C CA . ALA C 1 87 ? 53.147 20.613 41.407 1.00 93.61 87 ALA C CA 1
ATOM 6751 C C . ALA C 1 87 ? 53.245 19.204 40.807 1.00 89.44 87 ALA C C 1
ATOM 6752 O O . ALA C 1 87 ? 52.934 19.058 39.610 1.00 86.67 87 ALA C O 1
ATOM 6754 N N . LYS C 1 88 ? 53.674 18.217 41.602 1.00 89.78 88 LYS C N 1
ATOM 6755 C CA . LYS C 1 88 ? 53.807 16.794 41.181 1.00 86.97 88 LYS C CA 1
ATOM 6756 C C . LYS C 1 88 ? 52.412 16.186 40.985 1.00 83.05 88 LYS C C 1
ATOM 6757 O O . LYS C 1 88 ? 52.237 15.411 40.020 1.00 79.76 88 LYS C O 1
ATOM 6763 N N . SER C 1 89 ? 51.466 16.516 41.872 1.00 83.36 89 SER C N 1
ATOM 6764 C CA . SER C 1 89 ? 50.050 16.064 41.818 1.00 80.94 89 SER C CA 1
ATOM 6765 C C . SER C 1 89 ? 49.346 16.691 40.606 1.00 79.09 89 SER C C 1
ATOM 6766 O O . SER C 1 89 ? 48.567 15.973 39.950 1.00 76.72 89 SER C O 1
ATOM 6769 N N . MET C 1 90 ? 49.618 17.970 40.316 1.00 80.73 90 MET C N 1
ATOM 6770 C CA A MET C 1 90 ? 49.038 18.696 39.152 0.50 79.80 90 MET C CA 1
ATOM 6771 C CA B MET C 1 90 ? 49.036 18.695 39.152 0.50 79.84 90 MET C CA 1
ATOM 6772 C C . MET C 1 90 ? 49.536 18.056 37.848 1.00 77.37 90 MET C C 1
ATOM 6773 O O . MET C 1 90 ? 48.764 18.053 36.870 1.00 75.39 90 MET C O 1
ATOM 6782 N N . GLU C 1 91 ? 50.774 17.543 37.849 1.00 77.51 91 GLU C N 1
ATOM 6783 C CA . GLU C 1 91 ? 51.403 16.850 36.687 1.00 75.60 91 GLU C CA 1
ATOM 6784 C C . GLU C 1 91 ? 50.700 15.509 36.435 1.00 71.66 91 GLU C C 1
ATOM 6785 O O . GLU C 1 91 ? 50.642 15.085 35.261 1.00 69.72 91 GLU C O 1
ATOM 6791 N N . ALA C 1 92 ? 50.204 14.864 37.496 1.00 70.64 92 ALA C N 1
ATOM 6792 C CA . ALA C 1 92 ? 49.468 13.577 37.444 1.00 68.22 92 ALA C CA 1
ATOM 6793 C C . ALA C 1 92 ? 48.039 13.805 36.929 1.00 66.49 92 ALA C C 1
ATOM 6794 O O . ALA C 1 92 ? 47.521 12.900 36.251 1.00 64.73 92 ALA C O 1
ATOM 6796 N N . ILE C 1 93 ? 47.432 14.959 37.242 1.00 67.32 93 ILE C N 1
ATOM 6797 C CA . ILE C 1 93 ? 46.082 15.372 36.741 1.00 67.15 93 ILE C CA 1
ATOM 6798 C C . ILE C 1 93 ? 46.183 15.636 35.230 1.00 66.11 93 ILE C C 1
ATOM 6799 O O . ILE C 1 93 ? 45.298 15.160 34.486 1.00 64.58 93 ILE C O 1
ATOM 6804 N N . THR C 1 94 ? 47.216 16.375 34.808 1.00 66.35 94 THR C N 1
ATOM 6805 C CA . THR C 1 94 ? 47.511 16.733 33.392 1.00 66.09 94 THR C CA 1
ATOM 6806 C C . THR C 1 94 ? 47.693 15.453 32.565 1.00 63.95 94 THR C C 1
ATOM 6807 O O . THR C 1 94 ? 47.191 15.415 31.426 1.00 63.44 94 THR C O 1
ATOM 6811 N N . ALA C 1 95 ? 48.387 14.453 33.123 1.00 63.34 95 ALA C N 1
ATOM 6812 C CA . ALA C 1 95 ? 48.646 13.134 32.497 1.00 61.84 95 ALA C CA 1
ATOM 6813 C C . ALA C 1 95 ? 47.320 12.391 32.294 1.00 61.02 95 ALA C C 1
ATOM 6814 O O . ALA C 1 95 ? 47.096 11.877 31.173 1.00 60.47 95 ALA C O 1
ATOM 6816 N N . TYR C 1 96 ? 46.485 12.345 33.339 1.00 61.06 96 TYR C N 1
ATOM 6817 C CA . TYR C 1 96 ? 45.133 11.721 33.342 1.00 61.67 96 TYR C CA 1
ATOM 6818 C C . TYR C 1 96 ? 44.243 12.413 32.298 1.00 61.25 96 TYR C C 1
ATOM 6819 O O . TYR C 1 96 ? 43.638 11.702 31.471 1.00 61.79 96 TYR C O 1
ATOM 6828 N N . THR C 1 97 ? 44.172 13.749 32.337 1.00 60.87 97 THR C N 1
ATOM 6829 C CA . THR C 1 97 ? 43.387 14.597 31.396 1.00 61.18 97 THR C CA 1
ATOM 6830 C C . THR C 1 97 ? 43.936 14.429 29.973 1.00 59.68 97 THR C C 1
ATOM 6831 O O . THR C 1 97 ? 43.117 14.360 29.032 1.00 59.95 97 THR C O 1
ATOM 6835 N N . GLY C 1 98 ? 45.267 14.381 29.832 1.00 57.18 98 GLY C N 1
ATOM 6836 C CA . GLY C 1 98 ? 45.968 14.213 28.542 1.00 55.73 98 GLY C CA 1
ATOM 6837 C C . GLY C 1 98 ? 45.685 12.860 27.911 1.00 53.87 98 GLY C C 1
ATOM 6838 O O . GLY C 1 98 ? 45.563 12.801 26.676 1.00 54.41 98 GLY C O 1
ATOM 6839 N N . ASN C 1 99 ? 45.590 11.809 28.731 1.00 52.11 99 ASN C N 1
ATOM 6840 C CA . ASN C 1 99 ? 45.298 10.417 28.295 1.00 50.93 99 ASN C CA 1
ATOM 6841 C C . ASN C 1 99 ? 43.873 10.348 27.730 1.00 51.46 99 ASN C C 1
ATOM 6842 O O . ASN C 1 99 ? 43.702 9.739 26.652 1.00 51.55 99 ASN C O 1
ATOM 6847 N N . LYS C 1 100 ? 42.896 10.941 28.431 1.00 51.67 100 LYS C N 1
ATOM 6848 C CA . LYS C 1 100 ? 41.464 10.984 28.014 1.00 53.52 100 LYS C CA 1
ATOM 6849 C C . LYS C 1 100 ? 41.336 11.754 26.691 1.00 53.12 100 LYS C C 1
ATOM 6850 O O . LYS C 1 100 ? 40.602 11.276 25.805 1.00 54.86 100 LYS C O 1
ATOM 6856 N N . GLY C 1 101 ? 42.025 12.896 26.576 1.00 50.48 101 GLY C N 1
ATOM 6857 C CA . GLY C 1 101 ? 42.047 13.757 25.376 1.00 49.96 101 GLY C CA 1
ATOM 6858 C C . GLY C 1 101 ? 42.552 13.019 24.146 1.00 49.03 101 GLY C C 1
ATOM 6859 O O . GLY C 1 101 ? 41.992 13.241 23.058 1.00 48.49 101 GLY C O 1
ATOM 6860 N N . LYS C 1 102 ? 43.569 12.169 24.313 1.00 48.61 102 LYS C N 1
ATOM 6861 C CA . LYS C 1 102 ? 44.198 11.384 23.217 1.00 48.26 102 LYS C CA 1
ATOM 6862 C C . LYS C 1 102 ? 43.260 10.246 22.791 1.00 46.49 102 LYS C C 1
ATOM 6863 O O . LYS C 1 102 ? 43.106 10.052 21.567 1.00 46.17 102 LYS C O 1
ATOM 6869 N N . VAL C 1 103 ? 42.654 9.531 23.748 1.00 45.09 103 VAL C N 1
ATOM 6870 C CA . VAL C 1 103 ? 41.665 8.444 23.467 1.00 43.94 103 VAL C CA 1
ATOM 6871 C C . VAL C 1 103 ? 40.426 9.060 22.801 1.00 43.00 103 VAL C C 1
ATOM 6872 O O . VAL C 1 103 ? 39.850 8.401 21.919 1.00 42.18 103 VAL C O 1
ATOM 6876 N N . ALA C 1 104 ? 40.025 10.270 23.204 1.00 42.78 104 ALA C N 1
ATOM 6877 C CA . ALA C 1 104 ? 38.890 11.006 22.597 1.00 42.45 104 ALA C CA 1
ATOM 6878 C C . ALA C 1 104 ? 39.201 11.282 21.120 1.00 42.19 104 ALA C C 1
ATOM 6879 O O . ALA C 1 104 ? 38.367 10.919 20.266 1.00 41.74 104 ALA C O 1
ATOM 6881 N N . ALA C 1 105 ? 40.373 11.862 20.838 1.00 42.37 105 ALA C N 1
ATOM 6882 C CA . ALA C 1 105 ? 40.858 12.222 19.482 1.00 42.60 105 ALA C CA 1
ATOM 6883 C C . ALA C 1 105 ? 41.036 10.967 18.614 1.00 42.14 105 ALA C C 1
ATOM 6884 O O . ALA C 1 105 ? 40.901 11.090 17.389 1.00 42.32 105 ALA C O 1
ATOM 6886 N N . PHE C 1 106 ? 41.327 9.813 19.226 1.00 41.89 106 PHE C N 1
ATOM 6887 C CA . PHE C 1 106 ? 41.485 8.489 18.560 1.00 41.70 106 PHE C CA 1
ATOM 6888 C C . PHE C 1 106 ? 40.252 8.167 17.701 1.00 41.37 106 PHE C C 1
ATOM 6889 O O . PHE C 1 106 ? 40.428 7.577 16.609 1.00 41.28 106 PHE C O 1
ATOM 6897 N N . ILE C 1 107 ? 39.055 8.533 18.177 1.00 41.00 107 ILE C N 1
ATOM 6898 C CA . ILE C 1 107 ? 37.750 8.293 17.486 1.00 40.55 107 ILE C CA 1
ATOM 6899 C C . ILE C 1 107 ? 37.141 9.632 17.039 1.00 40.85 107 ILE C C 1
ATOM 6900 O O . ILE C 1 107 ? 35.986 9.624 16.576 1.00 40.42 107 ILE C O 1
ATOM 6905 N N . ASN C 1 108 ? 37.901 10.727 17.146 1.00 41.59 108 ASN C N 1
ATOM 6906 C CA . ASN C 1 108 ? 37.495 12.108 16.766 1.00 42.37 108 ASN C CA 1
ATOM 6907 C C . ASN C 1 108 ? 36.280 12.532 17.600 1.00 42.38 108 ASN C C 1
ATOM 6908 O O . ASN C 1 108 ? 35.347 13.133 17.036 1.00 42.55 108 ASN C O 1
ATOM 6913 N N . ALA C 1 109 ? 36.310 12.238 18.902 1.00 42.68 109 ALA C N 1
ATOM 6914 C CA . ALA C 1 109 ? 35.295 12.656 19.897 1.00 43.06 109 ALA C CA 1
ATOM 6915 C C . ALA C 1 109 ? 35.889 13.745 20.794 1.00 44.10 109 ALA C C 1
ATOM 6916 O O . ALA C 1 109 ? 37.135 13.828 20.888 1.00 44.35 109 ALA C O 1
ATOM 6918 N N . LEU C 1 110 ? 35.024 14.559 21.407 1.00 44.76 110 LEU C N 1
ATOM 6919 C CA . LEU C 1 110 ? 35.402 15.508 22.489 1.00 45.85 110 LEU C CA 1
ATOM 6920 C C . LEU C 1 110 ? 35.590 14.714 23.778 1.00 45.73 110 LEU C C 1
ATOM 6921 O O . LEU C 1 110 ? 34.940 13.687 23.971 1.00 44.79 110 LEU C O 1
ATOM 6926 N N . PRO C 1 111 ? 36.482 15.161 24.693 1.00 46.62 111 PRO C N 1
ATOM 6927 C CA . PRO C 1 111 ? 36.757 14.425 25.930 1.00 46.60 111 PRO C CA 1
ATOM 6928 C C . PRO C 1 111 ? 35.512 14.197 26.807 1.00 46.32 111 PRO C C 1
ATOM 6929 O O . PRO C 1 111 ? 35.432 13.148 27.422 1.00 45.80 111 PRO C O 1
ATOM 6933 N N . ASP C 1 112 ? 34.574 15.152 26.823 1.00 46.58 112 ASP C N 1
ATOM 6934 C CA . ASP C 1 112 ? 33.311 15.081 27.613 1.00 46.65 112 ASP C CA 1
ATOM 6935 C C . ASP C 1 112 ? 32.256 14.232 26.879 1.00 45.55 112 ASP C C 1
ATOM 6936 O O . ASP C 1 112 ? 31.121 14.143 27.392 1.00 45.34 112 ASP C O 1
ATOM 6941 N N . GLU C 1 113 ? 32.605 13.632 25.736 1.00 44.84 113 GLU C N 1
ATOM 6942 C CA . GLU C 1 113 ? 31.702 12.770 24.927 1.00 44.10 113 GLU C CA 1
ATOM 6943 C C . GLU C 1 113 ? 32.110 11.294 25.067 1.00 43.33 113 GLU C C 1
ATOM 6944 O O . GLU C 1 113 ? 31.433 10.450 24.451 1.00 43.08 113 GLU C O 1
ATOM 6950 N N . ILE C 1 114 ? 33.146 10.978 25.855 1.00 42.99 114 ILE C N 1
ATOM 6951 C CA . ILE C 1 114 ? 33.594 9.570 26.091 1.00 42.53 114 ILE C CA 1
ATOM 6952 C C . ILE C 1 114 ? 33.671 9.287 27.598 1.00 42.55 114 ILE C C 1
ATOM 6953 O O . ILE C 1 114 ? 33.918 10.226 28.375 1.00 43.17 114 ILE C O 1
ATOM 6958 N N . THR C 1 115 ? 33.452 8.027 27.981 1.00 42.04 115 THR C N 1
ATOM 6959 C CA . THR C 1 115 ? 33.590 7.513 29.369 1.00 42.19 115 THR C CA 1
ATOM 6960 C C . THR C 1 115 ? 34.182 6.100 29.321 1.00 42.01 115 THR C C 1
ATOM 6961 O O . THR C 1 115 ? 33.856 5.356 28.376 1.00 41.27 115 THR C O 1
ATOM 6965 N N . PHE C 1 116 ? 35.016 5.755 30.306 1.00 42.54 116 PHE C N 1
ATOM 6966 C CA . PHE C 1 116 ? 35.617 4.408 30.487 1.00 42.77 116 PHE C CA 1
ATOM 6967 C C . PHE C 1 116 ? 34.739 3.601 31.447 1.00 42.66 116 PHE C C 1
ATOM 6968 O O . PHE C 1 116 ? 34.294 4.165 32.453 1.00 43.45 116 PHE C O 1
ATOM 6976 N N . GLY C 1 117 ? 34.493 2.327 31.130 1.00 42.49 117 GLY C N 1
ATOM 6977 C CA . GLY C 1 117 ? 33.654 1.412 31.929 1.00 42.34 117 GLY C CA 1
ATOM 6978 C C . GLY C 1 117 ? 34.278 0.033 32.058 1.00 42.57 117 GLY C C 1
ATOM 6979 O O . GLY C 1 117 ? 35.334 -0.205 31.436 1.00 42.94 117 GLY C O 1
ATOM 6980 N N . GLN C 1 118 ? 33.631 -0.844 32.829 1.00 42.60 118 GLN C N 1
ATOM 6981 C CA . GLN C 1 118 ? 34.055 -2.243 33.112 1.00 43.22 118 GLN C CA 1
ATOM 6982 C C . GLN C 1 118 ? 34.264 -3.013 31.803 1.00 42.10 118 GLN C C 1
ATOM 6983 O O . GLN C 1 118 ? 35.229 -3.793 31.735 1.00 42.31 118 GLN C O 1
ATOM 6989 N N . SER C 1 119 ? 33.376 -2.808 30.825 1.00 40.79 119 SER C N 1
ATOM 6990 C CA . SER C 1 119 ? 33.284 -3.577 29.557 1.00 40.19 119 SER C CA 1
ATOM 6991 C C . SER C 1 119 ? 32.186 -2.970 28.676 1.00 39.42 119 SER C C 1
ATOM 6992 O O . SER C 1 119 ? 31.386 -2.165 29.203 1.00 39.40 119 SER C O 1
ATOM 6995 N N . THR C 1 120 ? 32.139 -3.354 27.396 1.00 38.71 120 THR C N 1
ATOM 6996 C CA . THR C 1 120 ? 31.073 -2.954 26.436 1.00 37.88 120 THR C CA 1
ATOM 6997 C C . THR C 1 120 ? 29.716 -3.457 26.957 1.00 37.27 120 THR C C 1
ATOM 6998 O O . THR C 1 120 ? 28.766 -2.655 26.981 1.00 36.77 120 THR C O 1
ATOM 7002 N N . THR C 1 121 ? 29.637 -4.724 27.378 1.00 37.40 121 THR C N 1
ATOM 7003 C CA . THR C 1 121 ? 28.409 -5.368 27.928 1.00 37.19 121 THR C CA 1
ATOM 7004 C C . THR C 1 121 ? 27.829 -4.510 29.062 1.00 37.02 121 THR C C 1
ATOM 7005 O O . THR C 1 121 ? 26.606 -4.286 29.055 1.00 36.96 121 THR C O 1
ATOM 7009 N N . ALA C 1 122 ? 28.674 -4.046 29.989 1.00 37.27 122 ALA C N 1
ATOM 7010 C CA . ALA C 1 122 ? 28.281 -3.213 31.150 1.00 37.40 122 ALA C CA 1
ATOM 7011 C C . ALA C 1 122 ? 27.828 -1.828 30.674 1.00 36.94 122 ALA C C 1
ATOM 7012 O O . ALA C 1 122 ? 26.732 -1.398 31.080 1.00 37.00 122 ALA C O 1
ATOM 7014 N N . LEU C 1 123 ? 28.640 -1.162 29.849 1.00 36.78 123 LEU C N 1
ATOM 7015 C CA . LEU C 1 123 ? 28.389 0.223 29.363 1.00 36.67 123 LEU C CA 1
ATOM 7016 C C . LEU C 1 123 ? 27.073 0.287 28.576 1.00 36.20 123 LEU C C 1
ATOM 7017 O O . LEU C 1 123 ? 26.388 1.325 28.667 1.00 35.98 123 LEU C O 1
ATOM 7022 N N . PHE C 1 124 ? 26.742 -0.760 27.812 1.00 36.05 124 PHE C N 1
ATOM 7023 C CA . PHE C 1 124 ? 25.456 -0.863 27.072 1.00 35.66 124 PHE C CA 1
ATOM 7024 C C . PHE C 1 124 ? 24.306 -0.997 28.078 1.00 35.51 124 PHE C C 1
ATOM 7025 O O . PHE C 1 124 ? 23.248 -0.383 27.855 1.00 35.05 124 PHE C O 1
ATOM 7033 N N . ARG C 1 125 ? 24.507 -1.760 29.158 1.00 35.90 125 ARG C N 1
ATOM 7034 C CA . ARG C 1 125 ? 23.476 -1.943 30.215 1.00 36.09 125 ARG C CA 1
ATOM 7035 C C . ARG C 1 125 ? 23.249 -0.610 30.937 1.00 35.92 125 ARG C C 1
ATOM 7036 O O . ARG C 1 125 ? 22.071 -0.249 31.132 1.00 35.76 125 ARG C O 1
ATOM 7044 N N . LEU C 1 126 ? 24.329 0.093 31.295 1.00 35.84 126 LEU C N 1
ATOM 7045 C CA . LEU C 1 126 ? 24.279 1.405 32.000 1.00 36.02 126 LEU C CA 1
ATOM 7046 C C . LEU C 1 126 ? 23.673 2.475 31.081 1.00 35.45 126 LEU C C 1
ATOM 7047 O O . LEU C 1 126 ? 22.970 3.361 31.608 1.00 35.70 126 LEU C O 1
ATOM 7052 N N . LEU C 1 127 ? 23.924 2.399 29.769 1.00 34.79 127 LEU C N 1
ATOM 7053 C CA . LEU C 1 127 ? 23.341 3.332 28.765 1.00 34.53 127 LEU C CA 1
ATOM 7054 C C . LEU C 1 127 ? 21.816 3.166 28.736 1.00 34.16 127 LEU C C 1
ATOM 7055 O O . LEU C 1 127 ? 21.113 4.192 28.734 1.00 33.98 127 LEU C O 1
ATOM 7060 N N . GLY C 1 128 ? 21.333 1.921 28.710 1.00 34.15 128 GLY C N 1
ATOM 7061 C CA . GLY C 1 128 ? 19.898 1.586 28.806 1.00 34.12 128 GLY C CA 1
ATOM 7062 C C . GLY C 1 128 ? 19.238 2.211 30.030 1.00 34.46 128 GLY C C 1
ATOM 7063 O O . GLY C 1 128 ? 18.114 2.731 29.876 1.00 34.52 128 GLY C O 1
ATOM 7064 N N . LEU C 1 129 ? 19.899 2.171 31.197 1.00 34.68 129 LEU C N 1
ATOM 7065 C CA . LEU C 1 129 ? 19.389 2.767 32.467 1.00 35.09 129 LEU C CA 1
ATOM 7066 C C . LEU C 1 129 ? 19.291 4.290 32.317 1.00 35.16 129 LEU C C 1
ATOM 7067 O O . LEU C 1 129 ? 18.326 4.865 32.849 1.00 35.54 129 LEU C O 1
ATOM 7072 N N . SER C 1 130 ? 20.259 4.909 31.635 1.00 35.08 130 SER C N 1
ATOM 7073 C CA . SER C 1 130 ? 20.322 6.374 31.385 1.00 35.48 130 SER C CA 1
ATOM 7074 C C . SER C 1 130 ? 19.208 6.799 30.415 1.00 35.42 130 SER C C 1
ATOM 7075 O O . SER C 1 130 ? 18.627 7.884 30.628 1.00 35.65 130 SER C O 1
ATOM 7078 N N . LEU C 1 131 ? 18.923 5.977 29.396 1.00 35.29 131 LEU C N 1
ATOM 7079 C CA . LEU C 1 131 ? 17.923 6.259 28.328 1.00 35.30 131 LEU C CA 1
ATOM 7080 C C . LEU C 1 131 ? 16.503 5.970 28.831 1.00 35.65 131 LEU C C 1
ATOM 7081 O O . LEU C 1 131 ? 15.577 6.679 28.389 1.00 35.89 131 LEU C O 1
ATOM 7086 N N . LYS C 1 132 ? 16.341 4.976 29.714 1.00 35.83 132 LYS C N 1
ATOM 7087 C CA . LYS C 1 132 ? 15.024 4.405 30.114 1.00 36.13 132 LYS C CA 1
ATOM 7088 C C . LYS C 1 132 ? 14.055 5.494 30.583 1.00 36.45 132 LYS C C 1
ATOM 7089 O O . LYS C 1 132 ? 12.901 5.494 30.163 1.00 35.96 132 LYS C O 1
ATOM 7095 N N . PRO C 1 133 ? 14.449 6.434 31.477 1.00 37.09 133 PRO C N 1
ATOM 7096 C CA . PRO C 1 133 ? 13.497 7.388 32.052 1.00 37.80 133 PRO C CA 1
ATOM 7097 C C . PRO C 1 133 ? 12.690 8.196 31.021 1.00 38.13 133 PRO C C 1
ATOM 7098 O O . PRO C 1 133 ? 11.561 8.523 31.319 1.00 38.17 133 PRO C O 1
ATOM 7102 N N . MET C 1 134 ? 13.269 8.481 29.848 1.00 38.58 134 MET C N 1
ATOM 7103 C CA . MET C 1 134 ? 12.638 9.320 28.790 1.00 39.24 134 MET C CA 1
ATOM 7104 C C . MET C 1 134 ? 12.059 8.436 27.675 1.00 38.84 134 MET C C 1
ATOM 7105 O O . MET C 1 134 ? 11.779 8.978 26.585 1.00 39.45 134 MET C O 1
ATOM 7110 N N . LEU C 1 135 ? 11.867 7.140 27.940 1.00 38.15 135 LEU C N 1
ATOM 7111 C CA . LEU C 1 135 ? 11.240 6.172 27.001 1.00 37.70 135 LEU C CA 1
ATOM 7112 C C . LEU C 1 135 ? 9.996 5.583 27.671 1.00 37.84 135 LEU C C 1
ATOM 7113 O O . LEU C 1 135 ? 9.803 5.825 28.881 1.00 38.16 135 LEU C O 1
ATOM 7118 N N . ASN C 1 136 ? 9.190 4.841 26.907 1.00 37.46 136 ASN C N 1
ATOM 7119 C CA . ASN C 1 136 ? 7.921 4.229 27.379 1.00 37.26 136 ASN C CA 1
ATOM 7120 C C . ASN C 1 136 ? 7.524 3.100 26.422 1.00 37.15 136 ASN C C 1
ATOM 7121 O O . ASN C 1 136 ? 8.244 2.892 25.428 1.00 37.35 136 ASN C O 1
ATOM 7126 N N . ASN C 1 137 ? 6.396 2.437 26.695 1.00 37.65 137 ASN C N 1
ATOM 7127 C CA . ASN C 1 137 ? 5.883 1.267 25.929 1.00 38.01 137 ASN C CA 1
ATOM 7128 C C . ASN C 1 137 ? 5.319 1.698 24.565 1.00 37.81 137 ASN C C 1
ATOM 7129 O O . ASN C 1 137 ? 4.938 0.800 23.798 1.00 38.18 137 ASN C O 1
ATOM 7134 N N . ASP C 1 138 ? 5.256 3.001 24.269 1.00 37.65 138 ASP C N 1
ATOM 7135 C CA . ASP C 1 138 ? 4.811 3.533 22.950 1.00 37.31 138 ASP C CA 1
ATOM 7136 C C . ASP C 1 138 ? 6.009 3.694 21.997 1.00 36.84 138 ASP C C 1
ATOM 7137 O O . ASP C 1 138 ? 5.781 3.825 20.778 1.00 36.87 138 ASP C O 1
ATOM 7142 N N A CYS C 1 139 ? 7.235 3.695 22.538 0.50 36.34 139 CYS C N 1
ATOM 7143 N N B CYS C 1 139 ? 7.236 3.692 22.527 0.50 36.20 139 CYS C N 1
ATOM 7144 C CA A CYS C 1 139 ? 8.513 3.806 21.783 0.50 36.06 139 CYS C CA 1
ATOM 7145 C CA B CYS C 1 139 ? 8.489 3.837 21.740 0.50 35.86 139 CYS C CA 1
ATOM 7146 C C A CYS C 1 139 ? 8.807 2.474 21.083 0.50 35.56 139 CYS C C 1
ATOM 7147 C C B CYS C 1 139 ? 8.844 2.482 21.113 0.50 35.44 139 CYS C C 1
ATOM 7148 O O A CYS C 1 139 ? 8.198 1.458 21.468 0.50 35.31 139 CYS C O 1
ATOM 7149 O O B CYS C 1 139 ? 8.313 1.457 21.580 0.50 35.21 139 CYS C O 1
ATOM 7154 N N . GLU C 1 140 ? 9.693 2.488 20.082 1.00 35.37 140 GLU C N 1
ATOM 7155 C CA . GLU C 1 140 ? 10.058 1.277 19.300 1.00 35.05 140 GLU C CA 1
ATOM 7156 C C . GLU C 1 140 ? 11.580 1.110 19.294 1.00 34.52 140 GLU C C 1
ATOM 7157 O O . GLU C 1 140 ? 12.292 2.124 19.151 1.00 34.31 140 GLU C O 1
ATOM 7163 N N . ILE C 1 141 ? 12.039 -0.131 19.479 1.00 34.04 141 ILE C N 1
ATOM 7164 C CA . ILE C 1 141 ? 13.479 -0.517 19.489 1.00 33.86 141 ILE C CA 1
ATOM 7165 C C . ILE C 1 141 ? 13.706 -1.533 18.366 1.00 33.80 141 ILE C C 1
ATOM 7166 O O . ILE C 1 141 ? 12.983 -2.553 18.324 1.00 33.58 141 ILE C O 1
ATOM 7171 N N . VAL C 1 142 ? 14.660 -1.231 17.483 1.00 34.04 142 VAL C N 1
ATOM 7172 C CA . VAL C 1 142 ? 15.061 -2.072 16.319 1.00 34.30 142 VAL C CA 1
ATOM 7173 C C . VAL C 1 142 ? 16.471 -2.597 16.598 1.00 34.58 142 VAL C C 1
ATOM 7174 O O . VAL C 1 142 ? 17.384 -1.766 16.775 1.00 34.26 142 VAL C O 1
ATOM 7178 N N . CYS C 1 143 ? 16.630 -3.922 16.658 1.00 35.08 143 CYS C N 1
ATOM 7179 C CA . CYS C 1 143 ? 17.926 -4.606 16.915 1.00 35.60 143 CYS C CA 1
ATOM 7180 C C . CYS C 1 143 ? 18.278 -5.519 15.739 1.00 35.67 143 CYS C C 1
ATOM 7181 O O . CYS C 1 143 ? 17.382 -6.236 15.258 1.00 35.84 143 CYS C O 1
ATOM 7184 N N . SER C 1 144 ? 19.539 -5.488 15.307 1.00 35.67 144 SER C N 1
ATOM 7185 C CA . SER C 1 144 ? 20.116 -6.424 14.308 1.00 35.98 144 SER C CA 1
ATOM 7186 C C . SER C 1 144 ? 20.203 -7.829 14.916 1.00 35.79 144 SER C C 1
ATOM 7187 O O . SER C 1 144 ? 20.595 -7.931 16.097 1.00 35.15 144 SER C O 1
ATOM 7190 N N . THR C 1 145 ? 19.856 -8.863 14.141 1.00 36.10 145 THR C N 1
ATOM 7191 C CA . THR C 1 145 ? 20.025 -10.293 14.524 1.00 36.56 145 THR C CA 1
ATOM 7192 C C . THR C 1 145 ? 21.494 -10.717 14.353 1.00 37.27 145 THR C C 1
ATOM 7193 O O . THR C 1 145 ? 21.791 -11.892 14.648 1.00 37.83 145 THR C O 1
ATOM 7197 N N . LEU C 1 146 ? 22.383 -9.816 13.910 1.00 37.57 146 LEU C N 1
ATOM 7198 C CA . LEU C 1 146 ? 23.850 -10.072 13.839 1.00 38.59 146 LEU C CA 1
ATOM 7199 C C . LEU C 1 146 ? 24.533 -9.600 15.129 1.00 38.81 146 LEU C C 1
ATOM 7200 O O . LEU C 1 146 ? 25.759 -9.775 15.239 1.00 39.35 146 LEU C O 1
ATOM 7213 N N . HIS C 1 148 ? 26.121 -9.196 18.735 1.00 39.18 148 HIS C N 1
ATOM 7214 C CA . HIS C 1 148 ? 26.724 -9.889 19.903 1.00 39.65 148 HIS C CA 1
ATOM 7215 C C . HIS C 1 148 ? 25.717 -9.830 21.059 1.00 39.25 148 HIS C C 1
ATOM 7216 O O . HIS C 1 148 ? 24.953 -8.849 21.118 1.00 38.56 148 HIS C O 1
ATOM 7223 N N . GLU C 1 149 ? 25.706 -10.824 21.949 1.00 39.70 149 GLU C N 1
ATOM 7224 C CA . GLU C 1 149 ? 24.699 -10.897 23.045 1.00 39.80 149 GLU C CA 1
ATOM 7225 C C . GLU C 1 149 ? 24.949 -9.778 24.070 1.00 39.23 149 GLU C C 1
ATOM 7226 O O . GLU C 1 149 ? 24.006 -9.451 24.802 1.00 38.89 149 GLU C O 1
ATOM 7232 N N . ALA C 1 150 ? 26.157 -9.201 24.105 1.00 39.27 150 ALA C N 1
ATOM 7233 C CA . ALA C 1 150 ? 26.499 -7.973 24.866 1.00 39.00 150 ALA C CA 1
ATOM 7234 C C . ALA C 1 150 ? 25.486 -6.866 24.549 1.00 38.64 150 ALA C C 1
ATOM 7235 O O . ALA C 1 150 ? 25.034 -6.194 25.491 1.00 38.43 150 ALA C O 1
ATOM 7237 N N . ALA C 1 151 ? 25.161 -6.682 23.266 1.00 38.71 151 ALA C N 1
ATOM 7238 C CA . ALA C 1 151 ? 24.169 -5.697 22.775 1.00 38.60 151 ALA C CA 1
ATOM 7239 C C . ALA C 1 151 ? 22.756 -6.238 23.026 1.00 38.81 151 ALA C C 1
ATOM 7240 O O . ALA C 1 151 ? 21.969 -5.542 23.701 1.00 38.96 151 ALA C O 1
ATOM 7242 N N . ALA C 1 152 ? 22.467 -7.442 22.517 1.00 38.84 152 ALA C N 1
ATOM 7243 C CA . ALA C 1 152 ? 21.138 -8.101 22.564 1.00 38.70 152 ALA C CA 1
ATOM 7244 C C . ALA C 1 152 ? 20.610 -8.135 24.003 1.00 38.41 152 ALA C C 1
ATOM 7245 O O . ALA C 1 152 ? 19.456 -7.727 24.205 1.00 38.67 152 ALA C O 1
ATOM 7247 N N . SER C 1 153 ? 21.420 -8.606 24.958 1.00 38.30 153 SER C N 1
ATOM 7248 C CA . SER C 1 153 ? 21.054 -8.709 26.397 1.00 38.20 153 SER C CA 1
ATOM 7249 C C . SER C 1 153 ? 20.620 -7.338 26.923 1.00 37.94 153 SER C C 1
ATOM 7250 O O . SER C 1 153 ? 19.576 -7.276 27.599 1.00 38.09 153 SER C O 1
ATOM 7253 N N . ALA C 1 154 ? 21.398 -6.291 26.627 1.00 37.54 154 ALA C N 1
ATOM 7254 C CA . ALA C 1 154 ? 21.154 -4.906 27.088 1.00 37.35 154 ALA C CA 1
ATOM 7255 C C . ALA C 1 154 ? 19.768 -4.452 26.616 1.00 37.09 154 ALA C C 1
ATOM 7256 O O . ALA C 1 154 ? 18.972 -4.022 27.467 1.00 37.16 154 ALA C O 1
ATOM 7258 N N . TRP C 1 155 ? 19.476 -4.590 25.319 1.00 37.00 155 TRP C N 1
ATOM 7259 C CA . TRP C 1 155 ? 18.255 -4.023 24.681 1.00 36.99 155 TRP C CA 1
ATOM 7260 C C . TRP C 1 155 ? 17.051 -4.944 24.911 1.00 36.58 155 TRP C C 1
ATOM 7261 O O . TRP C 1 155 ? 15.920 -4.436 24.856 1.00 36.08 155 TRP C O 1
ATOM 7272 N N . ILE C 1 156 ? 17.280 -6.231 25.188 1.00 36.69 156 ILE C N 1
ATOM 7273 C CA . ILE C 1 156 ? 16.213 -7.168 25.655 1.00 36.75 156 ILE C CA 1
ATOM 7274 C C . ILE C 1 156 ? 15.787 -6.762 27.069 1.00 36.86 156 ILE C C 1
ATOM 7275 O O . ILE C 1 156 ? 14.571 -6.712 27.325 1.00 36.56 156 ILE C O 1
ATOM 7280 N N A HIS C 1 157 ? 16.760 -6.485 27.947 0.50 37.13 157 HIS C N 1
ATOM 7281 N N B HIS C 1 157 ? 16.758 -6.487 27.949 0.50 37.27 157 HIS C N 1
ATOM 7282 C CA A HIS C 1 157 ? 16.552 -6.100 29.371 0.50 37.36 157 HIS C CA 1
ATOM 7283 C CA B HIS C 1 157 ? 16.540 -6.107 29.371 0.50 37.58 157 HIS C CA 1
ATOM 7284 C C A HIS C 1 157 ? 15.833 -4.749 29.443 0.50 37.17 157 HIS C C 1
ATOM 7285 C C B HIS C 1 157 ? 15.832 -4.749 29.444 0.50 37.30 157 HIS C C 1
ATOM 7286 O O A HIS C 1 157 ? 14.886 -4.636 30.243 0.50 37.35 157 HIS C O 1
ATOM 7287 O O B HIS C 1 157 ? 14.888 -4.631 30.247 0.50 37.47 157 HIS C O 1
ATOM 7300 N N . LEU C 1 158 ? 16.272 -3.773 28.641 1.00 39.92 158 LEU C N 1
ATOM 7301 C CA . LEU C 1 158 ? 15.651 -2.421 28.573 1.00 39.55 158 LEU C CA 1
ATOM 7302 C C . LEU C 1 158 ? 14.206 -2.559 28.077 1.00 39.15 158 LEU C C 1
ATOM 7303 O O . LEU C 1 158 ? 13.316 -1.943 28.692 1.00 38.88 158 LEU C O 1
ATOM 7308 N N . SER C 1 159 ? 13.998 -3.347 27.016 1.00 39.07 159 SER C N 1
ATOM 7309 C CA . SER C 1 159 ? 12.679 -3.636 26.391 1.00 39.22 159 SER C CA 1
ATOM 7310 C C . SER C 1 159 ? 11.710 -4.207 27.433 1.00 40.07 159 SER C C 1
ATOM 7311 O O . SER C 1 159 ? 10.589 -3.680 27.551 1.00 39.73 159 SER C O 1
ATOM 7314 N N . ARG C 1 160 ? 12.137 -5.247 28.153 1.00 41.29 160 ARG C N 1
ATOM 7315 C CA . ARG C 1 160 ? 11.324 -5.948 29.183 1.00 42.94 160 ARG C CA 1
ATOM 7316 C C . ARG C 1 160 ? 10.926 -4.961 30.289 1.00 43.00 160 ARG C C 1
ATOM 7317 O O . ARG C 1 160 ? 9.781 -5.052 30.763 1.00 43.15 160 ARG C O 1
ATOM 7325 N N . GLU C 1 161 ? 11.828 -4.052 30.676 1.00 42.71 161 GLU C N 1
ATOM 7326 C CA . GLU C 1 161 ? 11.591 -3.062 31.764 1.00 43.49 161 GLU C CA 1
ATOM 7327 C C . GLU C 1 161 ? 10.564 -2.020 31.300 1.00 42.19 161 GLU C C 1
ATOM 7328 O O . GLU C 1 161 ? 9.744 -1.598 32.138 1.00 42.88 161 GLU C O 1
ATOM 7334 N N . LEU C 1 162 ? 10.592 -1.645 30.018 1.00 40.59 162 LEU C N 1
ATOM 7335 C CA . LEU C 1 162 ? 9.683 -0.629 29.420 1.00 39.90 162 LEU C CA 1
ATOM 7336 C C . LEU C 1 162 ? 8.362 -1.274 28.971 1.00 39.54 162 LEU C C 1
ATOM 7337 O O . LEU C 1 162 ? 7.399 -0.522 28.752 1.00 39.65 162 LEU C O 1
ATOM 7342 N N . GLY C 1 163 ? 8.302 -2.603 28.849 1.00 39.40 163 GLY C N 1
ATOM 7343 C CA . GLY C 1 163 ? 7.138 -3.322 28.291 1.00 39.45 163 GLY C CA 1
ATOM 7344 C C . GLY C 1 163 ? 7.103 -3.225 26.771 1.00 38.54 163 GLY C C 1
ATOM 7345 O O . GLY C 1 163 ? 5.993 -3.175 26.207 1.00 38.37 163 GLY C O 1
ATOM 7346 N N . ILE C 1 164 ? 8.284 -3.189 26.144 1.00 37.72 164 ILE C N 1
ATOM 7347 C CA . ILE C 1 164 ? 8.494 -3.104 24.666 1.00 37.15 164 ILE C CA 1
ATOM 7348 C C . ILE C 1 164 ? 8.795 -4.509 24.132 1.00 36.81 164 ILE C C 1
ATOM 7349 O O . ILE C 1 164 ? 9.445 -5.296 24.849 1.00 36.88 164 ILE C O 1
ATOM 7354 N N . THR C 1 165 ? 8.350 -4.786 22.906 1.00 36.05 165 THR C N 1
ATOM 7355 C CA . THR C 1 165 ? 8.745 -5.962 22.092 1.00 35.87 165 THR C CA 1
ATOM 7356 C C . THR C 1 165 ? 9.650 -5.445 20.973 1.00 34.96 165 THR C C 1
ATOM 7357 O O . THR C 1 165 ? 9.234 -4.500 20.264 1.00 34.51 165 THR C O 1
ATOM 7361 N N . ILE C 1 166 ? 10.849 -6.017 20.846 1.00 34.60 166 ILE C N 1
ATOM 7362 C CA . ILE C 1 166 ? 11.884 -5.559 19.875 1.00 33.91 166 ILE C CA 1
ATOM 7363 C C . ILE C 1 166 ? 11.404 -5.896 18.461 1.00 33.71 166 ILE C C 1
ATOM 7364 O O . ILE C 1 166 ? 10.875 -7.004 18.259 1.00 34.46 166 ILE C O 1
ATOM 7369 N N . LYS C 1 167 ? 11.546 -4.939 17.542 1.00 33.08 167 LYS C N 1
ATOM 7370 C CA . LYS C 1 167 ? 11.389 -5.142 16.081 1.00 33.06 167 LYS C CA 1
ATOM 7371 C C . LYS C 1 167 ? 12.758 -5.555 15.531 1.00 32.89 167 LYS C C 1
ATOM 7372 O O . LYS C 1 167 ? 13.583 -4.665 15.264 1.00 32.50 167 LYS C O 1
ATOM 7378 N N . TRP C 1 168 ? 12.997 -6.863 15.412 1.00 33.14 168 TRP C N 1
ATOM 7379 C CA . TRP C 1 168 ? 14.322 -7.431 15.054 1.00 33.36 168 TRP C CA 1
ATOM 7380 C C . TRP C 1 168 ? 14.619 -7.164 13.570 1.00 33.71 168 TRP C C 1
ATOM 7381 O O . TRP C 1 168 ? 13.721 -7.346 12.728 1.00 33.82 168 TRP C O 1
ATOM 7392 N N . TRP C 1 169 ? 15.851 -6.743 13.287 1.00 33.93 169 TRP C N 1
ATOM 7393 C CA . TRP C 1 169 ? 16.358 -6.335 11.954 1.00 34.34 169 TRP C CA 1
ATOM 7394 C C . TRP C 1 169 ? 17.228 -7.470 11.409 1.00 35.16 169 TRP C C 1
ATOM 7395 O O . TRP C 1 169 ? 18.343 -7.659 11.934 1.00 35.30 169 TRP C O 1
ATOM 7406 N N . SER C 1 170 ? 16.708 -8.226 10.436 1.00 35.83 170 SER C N 1
ATOM 7407 C CA . SER C 1 170 ? 17.388 -9.389 9.812 1.00 36.71 170 SER C CA 1
ATOM 7408 C C . SER C 1 170 ? 18.331 -8.892 8.722 1.00 37.30 170 SER C C 1
ATOM 7409 O O . SER C 1 170 ? 17.987 -7.984 7.965 1.00 37.22 170 SER C O 1
ATOM 7412 N N . PRO C 1 171 ? 19.537 -9.486 8.586 1.00 37.97 171 PRO C N 1
ATOM 7413 C CA . PRO C 1 171 ? 20.438 -9.134 7.492 1.00 38.68 171 PRO C CA 1
ATOM 7414 C C . PRO C 1 171 ? 19.937 -9.756 6.180 1.00 39.71 171 PRO C C 1
ATOM 7415 O O . PRO C 1 171 ? 19.059 -10.598 6.227 1.00 39.72 171 PRO C O 1
ATOM 7419 N N . THR C 1 172 ? 20.504 -9.319 5.054 1.00 41.09 172 THR C N 1
ATOM 7420 C CA . THR C 1 172 ? 20.180 -9.791 3.682 1.00 42.57 172 THR C CA 1
ATOM 7421 C C . THR C 1 172 ? 21.312 -10.698 3.186 1.00 43.54 172 THR C C 1
ATOM 7422 O O . THR C 1 172 ? 22.488 -10.382 3.458 1.00 42.98 172 THR C O 1
ATOM 7426 N N . THR C 1 173 ? 20.954 -11.787 2.501 1.00 44.93 173 THR C N 1
ATOM 7427 C CA . THR C 1 173 ? 21.867 -12.647 1.704 1.00 46.33 173 THR C CA 1
ATOM 7428 C C . THR C 1 173 ? 21.452 -12.545 0.233 1.00 47.77 173 THR C C 1
ATOM 7429 O O . THR C 1 173 ? 20.256 -12.281 -0.019 1.00 47.90 173 THR C O 1
ATOM 7433 N N . THR C 1 174 ? 22.403 -12.723 -0.689 1.00 48.87 174 THR C N 1
ATOM 7434 C CA . THR C 1 174 ? 22.161 -12.775 -2.157 1.00 50.41 174 THR C CA 1
ATOM 7435 C C . THR C 1 174 ? 22.157 -14.240 -2.589 1.00 51.65 174 THR C C 1
ATOM 7436 O O . THR C 1 174 ? 22.786 -15.077 -1.946 1.00 51.67 174 THR C O 1
ATOM 7440 N N . PRO C 1 175 ? 21.436 -14.603 -3.675 1.00 53.07 175 PRO C N 1
ATOM 7441 C CA . PRO C 1 175 ? 21.449 -15.976 -4.186 1.00 54.34 175 PRO C CA 1
ATOM 7442 C C . PRO C 1 175 ? 22.849 -16.511 -4.541 1.00 54.92 175 PRO C C 1
ATOM 7443 O O . PRO C 1 175 ? 23.057 -17.711 -4.433 1.00 54.98 175 PRO C O 1
ATOM 7447 N N . ASN C 1 176 ? 23.763 -15.625 -4.959 1.00 54.89 176 ASN C N 1
ATOM 7448 C CA . ASN C 1 176 ? 25.159 -15.971 -5.345 1.00 55.59 176 ASN C CA 1
ATOM 7449 C C . ASN C 1 176 ? 26.006 -16.233 -4.090 1.00 54.29 176 ASN C C 1
ATOM 7450 O O . ASN C 1 176 ? 26.965 -17.024 -4.201 1.00 54.68 176 ASN C O 1
ATOM 7455 N N . SER C 1 177 ? 25.668 -15.608 -2.952 1.00 52.54 177 SER C N 1
ATOM 7456 C CA . SER C 1 177 ? 26.439 -15.663 -1.677 1.00 51.30 177 SER C CA 1
ATOM 7457 C C . SER C 1 177 ? 25.508 -15.931 -0.493 1.00 50.08 177 SER C C 1
ATOM 7458 O O . SER C 1 177 ? 25.225 -15.030 0.297 1.00 48.41 177 SER C O 1
ATOM 7461 N N . PRO C 1 178 ? 25.014 -17.181 -0.321 1.00 50.31 178 PRO C N 1
ATOM 7462 C CA . PRO C 1 178 ? 24.040 -17.500 0.728 1.00 49.43 178 PRO C CA 1
ATOM 7463 C C . PRO C 1 178 ? 24.570 -17.450 2.174 1.00 48.24 178 PRO C C 1
ATOM 7464 O O . PRO C 1 178 ? 23.759 -17.293 3.075 1.00 47.21 178 PRO C O 1
ATOM 7468 N N . ASP C 1 179 ? 25.889 -17.598 2.366 1.00 47.94 179 ASP C N 1
ATOM 7469 C CA . ASP C 1 179 ? 26.565 -17.635 3.695 1.00 46.87 179 ASP C CA 1
ATOM 7470 C C . ASP C 1 179 ? 27.227 -16.278 3.986 1.00 46.01 179 ASP C C 1
ATOM 7471 O O . ASP C 1 179 ? 28.088 -16.224 4.885 1.00 45.93 179 ASP C O 1
ATOM 7476 N N . ASP C 1 180 ? 26.813 -15.221 3.278 1.00 45.46 180 ASP C N 1
ATOM 7477 C CA . ASP C 1 180 ? 27.424 -13.865 3.311 1.00 44.78 180 ASP C CA 1
ATOM 7478 C C . ASP C 1 180 ? 26.356 -12.861 3.742 1.00 43.95 180 ASP C C 1
ATOM 7479 O O . ASP C 1 180 ? 25.834 -12.114 2.917 1.00 43.97 180 ASP C O 1
ATOM 7484 N N . PRO C 1 181 ? 25.984 -12.821 5.042 1.00 43.17 181 PRO C N 1
ATOM 7485 C CA . PRO C 1 181 ? 24.924 -11.930 5.510 1.00 42.41 181 PRO C CA 1
ATOM 7486 C C . PRO C 1 181 ? 25.406 -10.477 5.638 1.00 42.05 181 PRO C C 1
ATOM 7487 O O . PRO C 1 181 ? 26.492 -10.259 6.140 1.00 41.69 181 PRO C O 1
ATOM 7491 N N . VAL C 1 182 ? 24.594 -9.528 5.168 1.00 42.03 182 VAL C N 1
ATOM 7492 C CA . VAL C 1 182 ? 24.928 -8.074 5.167 1.00 41.97 182 VAL C CA 1
ATOM 7493 C C . VAL C 1 182 ? 23.725 -7.288 5.697 1.00 41.14 182 VAL C C 1
ATOM 7494 O O . VAL C 1 182 ? 22.573 -7.717 5.493 1.00 40.72 182 VAL C O 1
ATOM 7498 N N . LEU C 1 183 ? 24.005 -6.181 6.379 1.00 40.74 183 LEU C N 1
ATOM 7499 C CA . LEU C 1 183 ? 22.981 -5.251 6.910 1.00 40.11 183 LEU C CA 1
ATOM 7500 C C . LEU C 1 183 ? 22.746 -4.188 5.837 1.00 40.11 183 LEU C C 1
ATOM 7501 O O . LEU C 1 183 ? 23.728 -3.521 5.446 1.00 40.16 183 LEU C O 1
ATOM 7506 N N . THR C 1 184 ? 21.513 -4.089 5.338 1.00 39.87 184 THR C N 1
ATOM 7507 C CA . THR C 1 184 ? 21.108 -3.104 4.304 1.00 40.18 184 THR C CA 1
ATOM 7508 C C . THR C 1 184 ? 20.196 -2.052 4.941 1.00 39.51 184 THR C C 1
ATOM 7509 O O . THR C 1 184 ? 19.442 -2.391 5.872 1.00 38.83 184 THR C O 1
ATOM 7513 N N . THR C 1 185 ? 20.295 -0.820 4.442 1.00 39.73 185 THR C N 1
ATOM 7514 C CA . THR C 1 185 ? 19.343 0.293 4.674 1.00 39.55 185 THR C CA 1
ATOM 7515 C C . THR C 1 185 ? 17.962 -0.109 4.131 1.00 40.01 185 THR C C 1
ATOM 7516 O O . THR C 1 185 ? 16.953 0.333 4.710 1.00 39.05 185 THR C O 1
ATOM 7520 N N . ASP C 1 186 ? 17.932 -0.920 3.063 1.00 41.01 186 ASP C N 1
ATOM 7521 C CA . ASP C 1 186 ? 16.695 -1.384 2.374 1.00 42.10 186 ASP C CA 1
ATOM 7522 C C . ASP C 1 186 ? 15.836 -2.204 3.347 1.00 41.23 186 ASP C C 1
ATOM 7523 O O . ASP C 1 186 ? 14.603 -2.070 3.292 1.00 41.09 186 ASP C O 1
ATOM 7528 N N . SER C 1 187 ? 16.467 -3.026 4.194 1.00 40.71 187 SER C N 1
ATOM 7529 C CA . SER C 1 187 ? 15.793 -3.938 5.158 1.00 40.44 187 SER C CA 1
ATOM 7530 C C . SER C 1 187 ? 15.450 -3.201 6.460 1.00 39.46 187 SER C C 1
ATOM 7531 O O . SER C 1 187 ? 14.532 -3.662 7.160 1.00 39.49 187 SER C O 1
ATOM 7534 N N . LEU C 1 188 ? 16.161 -2.114 6.778 1.00 39.00 188 LEU C N 1
ATOM 7535 C CA . LEU C 1 188 ? 15.925 -1.286 7.992 1.00 38.37 188 LEU C CA 1
ATOM 7536 C C . LEU C 1 188 ? 14.646 -0.456 7.821 1.00 38.41 188 LEU C C 1
ATOM 7537 O O . LEU C 1 188 ? 13.821 -0.447 8.755 1.00 38.02 188 LEU C O 1
ATOM 7542 N N . LYS C 1 189 ? 14.496 0.215 6.676 1.00 38.97 189 LYS C N 1
ATOM 7543 C CA . LYS C 1 189 ? 13.510 1.313 6.477 1.00 39.53 189 LYS C CA 1
ATOM 7544 C C . LYS C 1 189 ? 12.084 0.848 6.779 1.00 38.66 189 LYS C C 1
ATOM 7545 O O . LYS C 1 189 ? 11.337 1.591 7.408 1.00 38.62 189 LYS C O 1
ATOM 7551 N N . PRO C 1 190 ? 11.638 -0.353 6.334 1.00 38.19 190 PRO C N 1
ATOM 7552 C CA . PRO C 1 190 ? 10.288 -0.833 6.649 1.00 37.94 190 PRO C CA 1
ATOM 7553 C C . PRO C 1 190 ? 10.006 -0.976 8.157 1.00 36.60 190 PRO C C 1
ATOM 7554 O O . PRO C 1 190 ? 8.879 -0.775 8.545 1.00 36.69 190 PRO C O 1
ATOM 7558 N N . LEU C 1 191 ? 11.024 -1.302 8.960 1.00 35.35 191 LEU C N 1
ATOM 7559 C CA . LEU C 1 191 ? 10.905 -1.474 10.436 1.00 34.39 191 LEU C CA 1
ATOM 7560 C C . LEU C 1 191 ? 10.818 -0.104 11.125 1.00 33.56 191 LEU C C 1
ATOM 7561 O O . LEU C 1 191 ? 10.397 -0.063 12.298 1.00 33.32 191 LEU C O 1
ATOM 7566 N N . LEU C 1 192 ? 11.204 0.973 10.439 1.00 33.18 192 LEU C N 1
ATOM 7567 C CA . LEU C 1 192 ? 11.180 2.346 11.006 1.00 32.79 192 LEU C CA 1
ATOM 7568 C C . LEU C 1 192 ? 9.745 2.879 11.012 1.00 32.96 192 LEU C C 1
ATOM 7569 O O . LEU C 1 192 ? 8.961 2.548 10.109 1.00 33.35 192 LEU C O 1
ATOM 7574 N N . SER C 1 193 ? 9.419 3.655 12.042 1.00 32.73 193 SER C N 1
ATOM 7575 C CA . SER C 1 193 ? 8.133 4.376 12.198 1.00 32.86 193 SER C CA 1
ATOM 7576 C C . SER C 1 193 ? 8.429 5.694 12.899 1.00 32.43 193 SER C C 1
ATOM 7577 O O . SER C 1 193 ? 9.528 5.871 13.415 1.00 31.95 193 SER C O 1
ATOM 7580 N N . PRO C 1 194 ? 7.470 6.647 12.937 1.00 32.79 194 PRO C N 1
ATOM 7581 C CA . PRO C 1 194 ? 7.643 7.877 13.713 1.00 32.73 194 PRO C CA 1
ATOM 7582 C C . PRO C 1 194 ? 7.918 7.639 15.211 1.00 32.30 194 PRO C C 1
ATOM 7583 O O . PRO C 1 194 ? 8.388 8.551 15.862 1.00 32.20 194 PRO C O 1
ATOM 7587 N N . LYS C 1 195 ? 7.622 6.439 15.722 1.00 32.08 195 LYS C N 1
ATOM 7588 C CA . LYS C 1 195 ? 7.787 6.077 17.156 1.00 32.08 195 LYS C CA 1
ATOM 7589 C C . LYS C 1 195 ? 9.115 5.343 17.393 1.00 31.82 195 LYS C C 1
ATOM 7590 O O . LYS C 1 195 ? 9.404 5.065 18.568 1.00 31.62 195 LYS C O 1
ATOM 7596 N N . THR C 1 196 ? 9.898 5.057 16.344 1.00 31.94 196 THR C N 1
ATOM 7597 C CA . THR C 1 196 ? 11.276 4.501 16.462 1.00 31.86 196 THR C CA 1
ATOM 7598 C C . THR C 1 196 ? 12.119 5.436 17.336 1.00 31.99 196 THR C C 1
ATOM 7599 O O . THR C 1 196 ? 12.144 6.646 17.042 1.00 32.09 196 THR C O 1
ATOM 7603 N N . ARG C 1 197 ? 12.781 4.896 18.363 1.00 32.29 197 ARG C N 1
ATOM 7604 C CA . ARG C 1 197 ? 13.639 5.681 19.291 1.00 32.87 197 ARG C CA 1
ATOM 7605 C C . ARG C 1 197 ? 15.049 5.076 19.378 1.00 33.01 197 ARG C C 1
ATOM 7606 O O . ARG C 1 197 ? 15.999 5.865 19.474 1.00 33.29 197 ARG C O 1
ATOM 7614 N N . LEU C 1 198 ? 15.187 3.747 19.345 1.00 33.34 198 LEU C N 1
ATOM 7615 C CA . LEU C 1 198 ? 16.501 3.049 19.347 1.00 33.70 198 LEU C CA 1
ATOM 7616 C C . LEU C 1 198 ? 16.617 2.134 18.124 1.00 33.73 198 LEU C C 1
ATOM 7617 O O . LEU C 1 198 ? 15.717 1.284 17.926 1.00 33.36 198 LEU C O 1
ATOM 7622 N N . VAL C 1 199 ? 17.696 2.305 17.352 1.00 33.84 199 VAL C N 1
ATOM 7623 C CA . VAL C 1 199 ? 18.212 1.310 16.367 1.00 33.84 199 VAL C CA 1
ATOM 7624 C C . VAL C 1 199 ? 19.606 0.883 16.837 1.00 34.24 199 VAL C C 1
ATOM 7625 O O . VAL C 1 199 ? 20.416 1.778 17.135 1.00 34.63 199 VAL C O 1
ATOM 7629 N N . THR C 1 200 ? 19.864 -0.427 16.905 1.00 34.52 200 THR C N 1
ATOM 7630 C CA . THR C 1 200 ? 21.123 -1.022 17.434 1.00 34.99 200 THR C CA 1
ATOM 7631 C C . THR C 1 200 ? 21.688 -2.001 16.400 1.00 35.10 200 THR C C 1
ATOM 7632 O O . THR C 1 200 ? 20.902 -2.782 15.831 1.00 35.33 200 THR C O 1
ATOM 7636 N N . CYS C 1 201 ? 22.999 -1.942 16.159 1.00 35.20 201 CYS C N 1
ATOM 7637 C CA . CYS C 1 201 ? 23.733 -2.858 15.250 1.00 35.43 201 CYS C CA 1
ATOM 7638 C C . CYS C 1 201 ? 25.229 -2.814 15.583 1.00 35.61 201 CYS C C 1
ATOM 7639 O O . CYS C 1 201 ? 25.615 -2.033 16.475 1.00 35.45 201 CYS C O 1
ATOM 7642 N N . ASN C 1 202 ? 26.031 -3.634 14.901 1.00 35.60 202 ASN C N 1
ATOM 7643 C CA . ASN C 1 202 ? 27.510 -3.651 15.051 1.00 36.03 202 ASN C CA 1
ATOM 7644 C C . ASN C 1 202 ? 28.143 -3.112 13.761 1.00 35.93 202 ASN C C 1
ATOM 7645 O O . ASN C 1 202 ? 27.569 -3.322 12.678 1.00 35.58 202 ASN C O 1
ATOM 7650 N N . HIS C 1 203 ? 29.262 -2.396 13.891 1.00 36.06 203 HIS C N 1
ATOM 7651 C CA . HIS C 1 203 ? 30.134 -1.981 12.760 1.00 36.35 203 HIS C CA 1
ATOM 7652 C C . HIS C 1 203 ? 30.637 -3.248 12.055 1.00 36.54 203 HIS C C 1
ATOM 7653 O O . HIS C 1 203 ? 30.600 -3.291 10.806 1.00 36.62 203 HIS C O 1
ATOM 7660 N N . VAL C 1 204 ? 31.046 -4.250 12.842 1.00 36.57 204 VAL C N 1
ATOM 7661 C CA . VAL C 1 204 ? 31.493 -5.599 12.378 1.00 36.89 204 VAL C CA 1
ATOM 7662 C C . VAL C 1 204 ? 30.966 -6.652 13.362 1.00 36.73 204 VAL C C 1
ATOM 7663 O O . VAL C 1 204 ? 31.112 -6.434 14.579 1.00 36.65 204 VAL C O 1
ATOM 7667 N N . SER C 1 205 ? 30.399 -7.752 12.856 1.00 36.83 205 SER C N 1
ATOM 7668 C CA . SER C 1 205 ? 30.055 -8.961 13.651 1.00 37.25 205 SER C CA 1
ATOM 7669 C C . SER C 1 205 ? 31.317 -9.798 13.877 1.00 38.24 205 SER C C 1
ATOM 7670 O O . SER C 1 205 ? 32.050 -10.046 12.905 1.00 39.00 205 SER C O 1
ATOM 7673 N N . ASN C 1 206 ? 31.528 -10.239 15.117 1.00 38.60 206 ASN C N 1
ATOM 7674 C CA . ASN C 1 206 ? 32.724 -11.000 15.560 1.00 39.70 206 ASN C CA 1
ATOM 7675 C C . ASN C 1 206 ? 32.703 -12.427 14.998 1.00 40.22 206 ASN C C 1
ATOM 7676 O O . ASN C 1 206 ? 33.703 -13.138 15.212 1.00 41.09 206 ASN C O 1
ATOM 7681 N N . VAL C 1 207 ? 31.616 -12.847 14.335 1.00 39.88 207 VAL C N 1
ATOM 7682 C CA . VAL C 1 207 ? 31.482 -14.218 13.751 1.00 40.55 207 VAL C CA 1
ATOM 7683 C C . VAL C 1 207 ? 31.326 -14.143 12.222 1.00 40.44 207 VAL C C 1
ATOM 7684 O O . VAL C 1 207 ? 31.065 -15.201 11.609 1.00 41.08 207 VAL C O 1
ATOM 7688 N N . VAL C 1 208 ? 31.508 -12.966 11.613 1.00 39.90 208 VAL C N 1
ATOM 7689 C CA . VAL C 1 208 ? 31.306 -12.764 10.144 1.00 39.95 208 VAL C CA 1
ATOM 7690 C C . VAL C 1 208 ? 32.520 -12.028 9.561 1.00 40.31 208 VAL C C 1
ATOM 7691 O O . VAL C 1 208 ? 33.143 -12.571 8.629 1.00 40.90 208 VAL C O 1
ATOM 7695 N N . GLY C 1 209 ? 32.829 -10.835 10.078 1.00 39.96 209 GLY C N 1
ATOM 7696 C CA . GLY C 1 209 ? 33.994 -10.029 9.666 1.00 40.41 209 GLY C CA 1
ATOM 7697 C C . GLY C 1 209 ? 33.643 -8.978 8.626 1.00 40.17 209 GLY C C 1
ATOM 7698 O O . GLY C 1 209 ? 34.537 -8.197 8.269 1.00 40.82 209 GLY C O 1
ATOM 7699 N N . THR C 1 210 ? 32.395 -8.944 8.150 1.00 39.61 210 THR C N 1
ATOM 7700 C CA . THR C 1 210 ? 31.931 -7.991 7.106 1.00 39.65 210 THR C CA 1
ATOM 7701 C C . THR C 1 210 ? 31.750 -6.603 7.735 1.00 39.18 210 THR C C 1
ATOM 7702 O O . THR C 1 210 ? 31.174 -6.517 8.839 1.00 37.97 210 THR C O 1
ATOM 7706 N N . ILE C 1 211 ? 32.228 -5.560 7.052 1.00 39.82 211 ILE C N 1
ATOM 7707 C CA . ILE C 1 211 ? 32.086 -4.140 7.492 1.00 39.82 211 ILE C CA 1
ATOM 7708 C C . ILE C 1 211 ? 30.692 -3.657 7.077 1.00 39.26 211 ILE C C 1
ATOM 7709 O O . ILE C 1 211 ? 30.334 -3.817 5.896 1.00 39.49 211 ILE C O 1
ATOM 7714 N N . HIS C 1 212 ? 29.934 -3.105 8.028 1.00 38.81 212 HIS C N 1
ATOM 7715 C CA . HIS C 1 212 ? 28.547 -2.618 7.816 1.00 38.31 212 HIS C CA 1
ATOM 7716 C C . HIS C 1 212 ? 28.582 -1.145 7.422 1.00 38.13 212 HIS C C 1
ATOM 7717 O O . HIS C 1 212 ? 29.513 -0.426 7.779 1.00 38.11 212 HIS C O 1
ATOM 7724 N N . PRO C 1 213 ? 27.582 -0.670 6.642 1.00 37.99 213 PRO C N 1
ATOM 7725 C CA . PRO C 1 213 ? 27.532 0.722 6.199 1.00 38.32 213 PRO C CA 1
ATOM 7726 C C . PRO C 1 213 ? 26.879 1.618 7.262 1.00 37.94 213 PRO C C 1
ATOM 7727 O O . PRO C 1 213 ? 25.734 1.987 7.097 1.00 37.81 213 PRO C O 1
ATOM 7731 N N . ILE C 1 214 ? 27.630 1.953 8.316 1.00 38.10 214 ILE C N 1
ATOM 7732 C CA . ILE C 1 214 ? 27.113 2.631 9.544 1.00 37.67 214 ILE C CA 1
ATOM 7733 C C . ILE C 1 214 ? 26.687 4.066 9.207 1.00 37.99 214 ILE C C 1
ATOM 7734 O O . ILE C 1 214 ? 25.632 4.496 9.719 1.00 37.44 214 ILE C O 1
ATOM 7739 N N . ARG C 1 215 ? 27.468 4.780 8.389 1.00 39.06 215 ARG C N 1
ATOM 7740 C CA . ARG C 1 215 ? 27.162 6.177 7.970 1.00 39.98 215 ARG C CA 1
ATOM 7741 C C . ARG C 1 215 ? 25.792 6.209 7.276 1.00 39.73 215 ARG C C 1
ATOM 7742 O O . ARG C 1 215 ? 24.970 7.071 7.639 1.00 39.08 215 ARG C O 1
ATOM 7750 N N . GLU C 1 216 ? 25.561 5.301 6.320 1.00 40.17 216 GLU C N 1
ATOM 7751 C CA . GLU C 1 216 ? 24.307 5.226 5.515 1.00 40.47 216 GLU C CA 1
ATOM 7752 C C . GLU C 1 216 ? 23.139 4.788 6.412 1.00 39.42 216 GLU C C 1
ATOM 7753 O O . GLU C 1 216 ? 22.025 5.293 6.198 1.00 39.42 216 GLU C O 1
ATOM 7759 N N . ILE C 1 217 ? 23.385 3.889 7.373 1.00 38.87 217 ILE C N 1
ATOM 7760 C CA . ILE C 1 217 ? 22.376 3.428 8.376 1.00 38.23 217 ILE C CA 1
ATOM 7761 C C . ILE C 1 217 ? 21.956 4.622 9.245 1.00 38.12 217 ILE C C 1
ATOM 7762 O O . ILE C 1 217 ? 20.740 4.801 9.436 1.00 37.89 217 ILE C O 1
ATOM 7767 N N . ALA C 1 218 ? 22.925 5.411 9.726 1.00 38.58 218 ALA C N 1
ATOM 7768 C CA . ALA C 1 218 ? 22.721 6.620 10.562 1.00 38.68 218 ALA C CA 1
ATOM 7769 C C . ALA C 1 218 ? 21.854 7.644 9.818 1.00 39.17 218 ALA C C 1
ATOM 7770 O O . ALA C 1 218 ? 20.932 8.196 10.442 1.00 38.78 218 ALA C O 1
ATOM 7772 N N . ASP C 1 219 ? 22.139 7.888 8.535 1.00 40.22 219 ASP C N 1
ATOM 7773 C CA . ASP C 1 219 ? 21.360 8.812 7.664 1.00 40.95 219 ASP C CA 1
ATOM 7774 C C . ASP C 1 219 ? 19.884 8.396 7.667 1.00 40.23 219 ASP C C 1
ATOM 7775 O O . ASP C 1 219 ? 19.017 9.284 7.799 1.00 40.23 219 ASP C O 1
ATOM 7780 N N . VAL C 1 220 ? 19.612 7.094 7.532 1.00 39.53 220 VAL C N 1
ATOM 7781 C CA . VAL C 1 220 ? 18.232 6.528 7.454 1.00 38.97 220 VAL C CA 1
ATOM 7782 C C . VAL C 1 220 ? 17.569 6.630 8.837 1.00 37.93 220 VAL C C 1
ATOM 7783 O O . VAL C 1 220 ? 16.379 6.995 8.892 1.00 38.18 220 VAL C O 1
ATOM 7787 N N . VAL C 1 221 ? 18.299 6.340 9.917 1.00 36.72 221 VAL C N 1
ATOM 7788 C CA . VAL C 1 221 ? 17.749 6.398 11.307 1.00 35.73 221 VAL C CA 1
ATOM 7789 C C . VAL C 1 221 ? 17.350 7.847 11.623 1.00 35.52 221 VAL C C 1
ATOM 7790 O O . VAL C 1 221 ? 16.282 8.041 12.229 1.00 35.10 221 VAL C O 1
ATOM 7794 N N . HIS C 1 222 ? 18.160 8.823 11.202 1.00 35.70 222 HIS C N 1
ATOM 7795 C CA . HIS C 1 222 ? 17.999 10.259 11.557 1.00 35.90 222 HIS C CA 1
ATOM 7796 C C . HIS C 1 222 ? 16.911 10.933 10.713 1.00 35.95 222 HIS C C 1
ATOM 7797 O O . HIS C 1 222 ? 16.644 12.114 10.985 1.00 36.24 222 HIS C O 1
ATOM 7804 N N . THR C 1 223 ? 16.281 10.216 9.769 1.00 35.72 223 THR C N 1
ATOM 7805 C CA . THR C 1 223 ? 15.040 10.667 9.076 1.00 35.90 223 THR C CA 1
ATOM 7806 C C . THR C 1 223 ? 13.884 10.656 10.087 1.00 35.18 223 THR C C 1
ATOM 7807 O O . THR C 1 223 ? 12.923 11.421 9.892 1.00 35.26 223 THR C O 1
ATOM 7811 N N . ILE C 1 224 ? 13.981 9.822 11.130 1.00 34.35 224 ILE C N 1
ATOM 7812 C CA . ILE C 1 224 ? 13.010 9.779 12.263 1.00 33.98 224 ILE C CA 1
ATOM 7813 C C . ILE C 1 224 ? 13.531 10.685 13.376 1.00 34.10 224 ILE C C 1
ATOM 7814 O O . ILE C 1 224 ? 14.477 10.335 14.080 1.00 33.88 224 ILE C O 1
ATOM 7819 N N . PRO C 1 225 ? 12.953 11.894 13.550 1.00 34.49 225 PRO C N 1
ATOM 7820 C CA . PRO C 1 225 ? 13.334 12.774 14.655 1.00 34.74 225 PRO C CA 1
ATOM 7821 C C . PRO C 1 225 ? 13.077 12.111 16.021 1.00 34.33 225 PRO C C 1
ATOM 7822 O O . PRO C 1 225 ? 12.039 11.494 16.203 1.00 33.92 225 PRO C O 1
ATOM 7826 N N . GLY C 1 226 ? 14.049 12.226 16.932 1.00 34.50 226 GLY C N 1
ATOM 7827 C CA . GLY C 1 226 ? 14.037 11.573 18.255 1.00 34.44 226 GLY C CA 1
ATOM 7828 C C . GLY C 1 226 ? 14.760 10.234 18.255 1.00 34.09 226 GLY C C 1
ATOM 7829 O O . GLY C 1 226 ? 15.146 9.790 19.347 1.00 34.39 226 GLY C O 1
ATOM 7830 N N . ALA C 1 227 ? 14.945 9.609 17.087 1.00 34.10 227 ALA C N 1
ATOM 7831 C CA . ALA C 1 227 ? 15.577 8.274 16.932 1.00 33.97 227 ALA C CA 1
ATOM 7832 C C . ALA C 1 227 ? 17.098 8.389 17.095 1.00 34.37 227 ALA C C 1
ATOM 7833 O O . ALA C 1 227 ? 17.700 9.316 16.511 1.00 34.52 227 ALA C O 1
ATOM 7835 N N . MET C 1 228 ? 17.697 7.464 17.848 1.00 34.65 228 MET C N 1
ATOM 7836 C CA . MET C 1 228 ? 19.165 7.415 18.082 1.00 35.19 228 MET C CA 1
ATOM 7837 C C . MET C 1 228 ? 19.700 6.059 17.607 1.00 34.82 228 MET C C 1
ATOM 7838 O O . MET C 1 228 ? 18.975 5.049 17.747 1.00 34.57 228 MET C O 1
ATOM 7843 N N . LEU C 1 229 ? 20.904 6.059 17.027 1.00 34.67 229 LEU C N 1
ATOM 7844 C CA . LEU C 1 229 ? 21.620 4.842 16.565 1.00 34.57 229 LEU C CA 1
ATOM 7845 C C . LEU C 1 229 ? 22.729 4.508 17.567 1.00 34.63 229 LEU C C 1
ATOM 7846 O O . LEU C 1 229 ? 23.546 5.399 17.864 1.00 35.14 229 LEU C O 1
ATOM 7851 N N . ILE C 1 230 ? 22.745 3.265 18.054 1.00 34.47 230 ILE C N 1
ATOM 7852 C CA . ILE C 1 230 ? 23.758 2.721 19.006 1.00 34.75 230 ILE C CA 1
ATOM 7853 C C . ILE C 1 230 ? 24.571 1.653 18.271 1.00 34.78 230 ILE C C 1
ATOM 7854 O O . ILE C 1 230 ? 23.958 0.657 17.820 1.00 34.71 230 ILE C O 1
ATOM 7859 N N . VAL C 1 231 ? 25.888 1.846 18.149 1.00 34.91 231 VAL C N 1
ATOM 7860 C CA . VAL C 1 231 ? 26.776 0.947 17.355 1.00 34.84 231 VAL C CA 1
ATOM 7861 C C . VAL C 1 231 ? 27.831 0.311 18.268 1.00 35.15 231 VAL C C 1
ATOM 7862 O O . VAL C 1 231 ? 28.595 1.045 18.913 1.00 35.41 231 VAL C O 1
ATOM 7866 N N . ASP C 1 232 ? 27.864 -1.023 18.274 1.00 35.16 232 ASP C N 1
ATOM 7867 C CA . ASP C 1 232 ? 28.937 -1.874 18.850 1.00 35.85 232 ASP C CA 1
ATOM 7868 C C . ASP C 1 232 ? 30.092 -1.938 17.838 1.00 36.70 232 ASP C C 1
ATOM 7869 O O . ASP C 1 232 ? 29.937 -2.614 16.799 1.00 36.19 232 ASP C O 1
ATOM 7874 N N . GLY C 1 233 ? 31.205 -1.257 18.129 1.00 36.04 233 GLY C N 1
ATOM 7875 C CA . GLY C 1 233 ? 32.411 -1.249 17.278 1.00 37.10 233 GLY C CA 1
ATOM 7876 C C . GLY C 1 233 ? 33.562 -2.024 17.898 1.00 37.72 233 GLY C C 1
ATOM 7877 O O . GLY C 1 233 ? 34.712 -1.606 17.703 1.00 38.50 233 GLY C O 1
ATOM 7878 N N . VAL C 1 234 ? 33.282 -3.118 18.608 1.00 38.02 234 VAL C N 1
ATOM 7879 C CA . VAL C 1 234 ? 34.322 -3.931 19.309 1.00 38.78 234 VAL C CA 1
ATOM 7880 C C . VAL C 1 234 ? 35.185 -4.662 18.265 1.00 39.75 234 VAL C C 1
ATOM 7881 O O . VAL C 1 234 ? 36.402 -4.807 18.508 1.00 40.41 234 VAL C O 1
ATOM 7885 N N . ALA C 1 235 ? 34.596 -5.076 17.135 1.00 40.14 235 ALA C N 1
ATOM 7886 C CA . ALA C 1 235 ? 35.261 -5.881 16.080 1.00 40.79 235 ALA C CA 1
ATOM 7887 C C . ALA C 1 235 ? 35.680 -5.008 14.886 1.00 41.24 235 ALA C C 1
ATOM 7888 O O . ALA C 1 235 ? 36.109 -5.588 13.868 1.00 41.96 235 ALA C O 1
ATOM 7890 N N . SER C 1 236 ? 35.585 -3.678 15.002 1.00 40.99 236 SER C N 1
ATOM 7891 C CA . SER C 1 236 ? 35.989 -2.707 13.949 1.00 41.27 236 SER C CA 1
ATOM 7892 C C . SER C 1 236 ? 37.217 -1.893 14.383 1.00 41.24 236 SER C C 1
ATOM 7893 O O . SER C 1 236 ? 38.166 -1.790 13.578 1.00 41.62 236 SER C O 1
ATOM 7896 N N . VAL C 1 237 ? 37.204 -1.352 15.608 1.00 40.69 237 VAL C N 1
ATOM 7897 C CA . VAL C 1 237 ? 38.183 -0.333 16.102 1.00 40.98 237 VAL C CA 1
ATOM 7898 C C . VAL C 1 237 ? 39.606 -0.899 16.104 1.00 41.40 237 VAL C C 1
ATOM 7899 O O . VAL C 1 237 ? 40.546 -0.153 15.849 1.00 42.01 237 VAL C O 1
ATOM 7903 N N . PRO C 1 238 ? 39.842 -2.200 16.400 1.00 41.45 238 PRO C N 1
ATOM 7904 C CA . PRO C 1 238 ? 41.183 -2.777 16.270 1.00 42.36 238 PRO C CA 1
ATOM 7905 C C . PRO C 1 238 ? 41.745 -2.828 14.837 1.00 42.77 238 PRO C C 1
ATOM 7906 O O . PRO C 1 238 ? 42.952 -2.833 14.700 1.00 43.39 238 PRO C O 1
ATOM 7910 N N . HIS C 1 239 ? 40.875 -2.869 13.820 1.00 42.50 239 HIS C N 1
ATOM 7911 C CA . HIS C 1 239 ? 41.228 -3.211 12.416 1.00 43.06 239 HIS C CA 1
ATOM 7912 C C . HIS C 1 239 ? 41.215 -1.979 11.502 1.00 43.28 239 HIS C C 1
ATOM 7913 O O . HIS C 1 239 ? 41.928 -2.011 10.476 1.00 43.44 239 HIS C O 1
ATOM 7920 N N . ARG C 1 240 ? 40.419 -0.955 11.823 1.00 42.98 240 ARG C N 1
ATOM 7921 C CA . ARG C 1 240 ? 40.188 0.218 10.934 1.00 43.20 240 ARG C CA 1
ATOM 7922 C C . ARG C 1 240 ? 40.154 1.503 11.755 1.00 43.07 240 ARG C C 1
ATOM 7923 O O . ARG C 1 240 ? 39.696 1.496 12.898 1.00 42.87 240 ARG C O 1
ATOM 7931 N N . PRO C 1 241 ? 40.602 2.646 11.186 1.00 43.35 241 PRO C N 1
ATOM 7932 C CA . PRO C 1 241 ? 40.420 3.949 11.826 1.00 43.17 241 PRO C CA 1
ATOM 7933 C C . PRO C 1 241 ? 38.925 4.295 11.859 1.00 42.50 241 PRO C C 1
ATOM 7934 O O . PRO C 1 241 ? 38.234 3.952 10.922 1.00 42.21 241 PRO C O 1
ATOM 7938 N N . VAL C 1 242 ? 38.468 4.943 12.932 1.00 42.15 242 VAL C N 1
ATOM 7939 C CA . VAL C 1 242 ? 37.034 5.300 13.141 1.00 41.64 242 VAL C CA 1
ATOM 7940 C C . VAL C 1 242 ? 36.940 6.789 13.493 1.00 41.45 242 VAL C C 1
ATOM 7941 O O . VAL C 1 242 ? 37.767 7.266 14.300 1.00 41.31 242 VAL C O 1
ATOM 7945 N N . ASP C 1 243 ? 35.977 7.477 12.871 1.00 40.98 243 ASP C N 1
ATOM 7946 C CA . ASP C 1 243 ? 35.632 8.908 13.089 1.00 40.94 243 ASP C CA 1
ATOM 7947 C C . ASP C 1 243 ? 34.120 8.975 13.332 1.00 40.41 243 ASP C C 1
ATOM 7948 O O . ASP C 1 243 ? 33.362 8.853 12.352 1.00 40.27 243 ASP C O 1
ATOM 7953 N N . VAL C 1 244 ? 33.710 9.132 14.595 1.00 40.32 244 VAL C N 1
ATOM 7954 C CA . VAL C 1 244 ? 32.287 9.047 15.048 1.00 40.13 244 VAL C CA 1
ATOM 7955 C C . VAL C 1 244 ? 31.487 10.230 14.484 1.00 40.29 244 VAL C C 1
ATOM 7956 O O . VAL C 1 244 ? 30.255 10.093 14.366 1.00 39.77 244 VAL C O 1
ATOM 7960 N N . LYS C 1 245 ? 32.152 11.341 14.155 1.00 41.00 245 LYS C N 1
ATOM 7961 C CA . LYS C 1 245 ? 31.513 12.532 13.531 1.00 41.54 245 LYS C CA 1
ATOM 7962 C C . LYS C 1 245 ? 31.241 12.251 12.048 1.00 41.65 245 LYS C C 1
ATOM 7963 O O . LYS C 1 245 ? 30.194 12.708 11.551 1.00 41.81 245 LYS C O 1
ATOM 7969 N N . GLU C 1 246 ? 32.138 11.524 11.373 1.00 41.87 246 GLU C N 1
ATOM 7970 C CA . GLU C 1 246 ? 31.974 11.122 9.946 1.00 42.13 246 GLU C CA 1
ATOM 7971 C C . GLU C 1 246 ? 30.849 10.082 9.844 1.00 41.39 246 GLU C C 1
ATOM 7972 O O . GLU C 1 246 ? 30.091 10.143 8.860 1.00 41.63 246 GLU C O 1
ATOM 7978 N N . LEU C 1 247 ? 30.754 9.164 10.813 1.00 40.62 247 LEU C N 1
ATOM 7979 C CA . LEU C 1 247 ? 29.666 8.150 10.901 1.00 40.20 247 LEU C CA 1
ATOM 7980 C C . LEU C 1 247 ? 28.361 8.836 11.323 1.00 39.95 247 LEU C C 1
ATOM 7981 O O . LEU C 1 247 ? 27.291 8.340 10.931 1.00 39.84 247 LEU C O 1
ATOM 7986 N N . ASP C 1 248 ? 28.460 9.918 12.104 1.00 40.00 248 ASP C N 1
ATOM 7987 C CA . ASP C 1 248 ? 27.313 10.694 12.646 1.00 40.12 248 ASP C CA 1
ATOM 7988 C C . ASP C 1 248 ? 26.500 9.786 13.581 1.00 39.71 248 ASP C C 1
ATOM 7989 O O . ASP C 1 248 ? 25.266 9.911 13.600 1.00 39.77 248 ASP C O 1
ATOM 7994 N N . VAL C 1 249 ? 27.173 8.907 14.332 1.00 39.34 249 VAL C N 1
ATOM 7995 C CA . VAL C 1 249 ? 26.529 7.967 15.299 1.00 38.91 249 VAL C CA 1
ATOM 7996 C C . VAL C 1 249 ? 26.181 8.734 16.580 1.00 38.57 249 VAL C C 1
ATOM 7997 O O . VAL C 1 249 ? 26.932 9.654 16.952 1.00 38.87 249 VAL C O 1
ATOM 8001 N N . ASP C 1 250 ? 25.069 8.368 17.221 1.00 38.12 250 ASP C N 1
ATOM 8002 C CA . ASP C 1 250 ? 24.660 8.902 18.546 1.00 37.77 250 ASP C CA 1
ATOM 8003 C C . ASP C 1 250 ? 25.548 8.273 19.620 1.00 37.22 250 ASP C C 1
ATOM 8004 O O . ASP C 1 250 ? 25.979 9.000 20.527 1.00 37.42 250 ASP C O 1
ATOM 8009 N N . PHE C 1 251 ? 25.798 6.966 19.508 1.00 36.61 251 PHE C N 1
ATOM 8010 C CA . PHE C 1 251 ? 26.525 6.148 20.511 1.00 36.28 251 PHE C CA 1
ATOM 8011 C C . PHE C 1 251 ? 27.400 5.113 19.794 1.00 36.27 251 PHE C C 1
ATOM 8012 O O . PHE C 1 251 ? 26.916 4.456 18.848 1.00 36.07 251 PHE C O 1
ATOM 8020 N N . TYR C 1 252 ? 28.650 4.979 20.244 1.00 36.45 252 TYR C N 1
ATOM 8021 C CA . TYR C 1 252 ? 29.661 4.021 19.725 1.00 36.69 252 TYR C CA 1
ATOM 8022 C C . TYR C 1 252 ? 30.447 3.471 20.919 1.00 36.83 252 TYR C C 1
ATOM 8023 O O . TYR C 1 252 ? 30.907 4.277 21.744 1.00 36.77 252 TYR C O 1
ATOM 8032 N N . CYS C 1 253 ? 30.570 2.145 21.018 1.00 36.88 253 CYS C N 1
ATOM 8033 C CA . CYS C 1 253 ? 31.258 1.449 22.137 1.00 37.14 253 CYS C CA 1
ATOM 8034 C C . CYS C 1 253 ? 32.316 0.488 21.578 1.00 37.28 253 CYS C C 1
ATOM 8035 O O . CYS C 1 253 ? 32.079 -0.094 20.493 1.00 37.54 253 CYS C O 1
ATOM 8038 N N . PHE C 1 254 ? 33.449 0.354 22.273 1.00 37.23 254 PHE C N 1
ATOM 8039 C CA . PHE C 1 254 ? 34.542 -0.592 21.921 1.00 37.39 254 PHE C CA 1
ATOM 8040 C C . PHE C 1 254 ? 35.275 -1.038 23.193 1.00 37.47 254 PHE C C 1
ATOM 8041 O O . PHE C 1 254 ? 35.147 -0.370 24.239 1.00 37.18 254 PHE C O 1
ATOM 8049 N N . SER C 1 255 ? 36.002 -2.159 23.087 1.00 37.78 255 SER C N 1
ATOM 8050 C CA . SER C 1 255 ? 36.690 -2.877 24.191 1.00 37.95 255 SER C CA 1
ATOM 8051 C C . SER C 1 255 ? 38.192 -2.947 23.894 1.00 38.74 255 SER C C 1
ATOM 8052 O O . SER C 1 255 ? 38.559 -3.422 22.790 1.00 38.76 255 SER C O 1
ATOM 8055 N N . TRP C 1 256 ? 39.019 -2.513 24.851 1.00 38.92 256 TRP C N 1
ATOM 8056 C CA . TRP C 1 256 ? 40.474 -2.273 24.666 1.00 39.83 256 TRP C CA 1
ATOM 8057 C C . TRP C 1 256 ? 41.255 -3.593 24.595 1.00 40.48 256 TRP C C 1
ATOM 8058 O O . TRP C 1 256 ? 42.329 -3.588 23.971 1.00 40.99 256 TRP C O 1
ATOM 8069 N N . TYR C 1 257 ? 40.741 -4.687 25.166 1.00 40.62 257 TYR C N 1
ATOM 8070 C CA . TYR C 1 257 ? 41.447 -5.998 25.229 1.00 41.31 257 TYR C CA 1
ATOM 8071 C C . TYR C 1 257 ? 41.451 -6.692 23.858 1.00 42.03 257 TYR C C 1
ATOM 8072 O O . TYR C 1 257 ? 42.167 -7.704 23.710 1.00 42.56 257 TYR C O 1
ATOM 8105 N N . LEU C 1 259 ? 42.125 -4.530 21.408 1.00 43.37 259 LEU C N 1
ATOM 8106 C CA . LEU C 1 259 ? 42.882 -3.353 20.886 1.00 43.85 259 LEU C CA 1
ATOM 8107 C C . LEU C 1 259 ? 44.269 -3.271 21.542 1.00 44.33 259 LEU C C 1
ATOM 8108 O O . LEU C 1 259 ? 44.722 -2.138 21.816 1.00 44.18 259 LEU C O 1
ATOM 8113 N N . PHE C 1 260 ? 44.920 -4.409 21.801 1.00 44.52 260 PHE C N 1
ATOM 8114 C CA . PHE C 1 260 ? 46.300 -4.475 22.351 1.00 45.16 260 PHE C CA 1
ATOM 8115 C C . PHE C 1 260 ? 46.338 -3.805 23.735 1.00 44.82 260 PHE C C 1
ATOM 8116 O O . PHE C 1 260 ? 47.387 -3.258 24.133 1.00 45.43 260 PHE C O 1
ATOM 8124 N N . GLY C 1 261 ? 45.219 -3.861 24.461 1.00 43.79 261 GLY C N 1
ATOM 8125 C CA . GLY C 1 261 ? 45.006 -3.090 25.698 1.00 43.30 261 GLY C CA 1
ATOM 8126 C C . GLY C 1 261 ? 44.352 -3.927 26.791 1.00 42.91 261 GLY C C 1
ATOM 8127 O O . GLY C 1 261 ? 44.237 -5.145 26.667 1.00 42.72 261 GLY C O 1
ATOM 8128 N N . PRO C 1 262 ? 43.926 -3.284 27.902 1.00 42.79 262 PRO C N 1
ATOM 8129 C CA . PRO C 1 262 ? 43.314 -3.985 29.032 1.00 42.48 262 PRO C CA 1
ATOM 8130 C C . PRO C 1 262 ? 41.827 -4.316 28.817 1.00 41.91 262 PRO C C 1
ATOM 8131 O O . PRO C 1 262 ? 41.222 -3.758 27.917 1.00 41.77 262 PRO C O 1
ATOM 8135 N N . HIS C 1 263 ? 41.276 -5.214 29.639 1.00 41.52 263 HIS C N 1
ATOM 8136 C CA . HIS C 1 263 ? 39.822 -5.529 29.677 1.00 40.97 263 HIS C CA 1
ATOM 8137 C C . HIS C 1 263 ? 39.080 -4.309 30.236 1.00 40.30 263 HIS C C 1
ATOM 8138 O O . HIS C 1 263 ? 38.916 -4.217 31.469 1.00 40.26 263 HIS C O 1
ATOM 8145 N N . LEU C 1 264 ? 38.696 -3.396 29.342 1.00 39.74 264 LEU C N 1
ATOM 8146 C CA . LEU C 1 264 ? 38.153 -2.051 29.657 1.00 39.31 264 LEU C CA 1
ATOM 8147 C C . LEU C 1 264 ? 37.321 -1.578 28.464 1.00 39.16 264 LEU C C 1
ATOM 8148 O O . LEU C 1 264 ? 37.803 -1.710 27.322 1.00 39.32 264 LEU C O 1
ATOM 8153 N N . GLY C 1 265 ? 36.119 -1.063 28.721 1.00 38.94 265 GLY C N 1
ATOM 8154 C CA . GLY C 1 265 ? 35.241 -0.481 27.689 1.00 38.73 265 GLY C CA 1
ATOM 8155 C C . GLY C 1 265 ? 35.448 1.016 27.567 1.00 38.60 265 GLY C C 1
ATOM 8156 O O . GLY C 1 265 ? 35.903 1.637 28.550 1.00 38.55 265 GLY C O 1
ATOM 8157 N N . THR C 1 266 ? 35.140 1.572 26.396 1.00 38.65 266 THR C N 1
ATOM 8158 C CA . THR C 1 266 ? 34.956 3.030 26.175 1.00 38.79 266 THR C CA 1
ATOM 8159 C C . THR C 1 266 ? 33.679 3.237 25.355 1.00 38.38 266 THR C C 1
ATOM 8160 O O . THR C 1 266 ? 33.548 2.603 24.291 1.00 38.17 266 THR C O 1
ATOM 8164 N N . LEU C 1 267 ? 32.775 4.072 25.871 1.00 38.12 267 LEU C N 1
ATOM 8165 C CA . LEU C 1 267 ? 31.492 4.452 25.231 1.00 37.70 267 LEU C CA 1
ATOM 8166 C C . LEU C 1 267 ? 31.598 5.913 24.794 1.00 37.69 267 LEU C C 1
ATOM 8167 O O . LEU C 1 267 ? 32.068 6.735 25.601 1.00 37.44 267 LEU C O 1
ATOM 8172 N N . TYR C 1 268 ? 31.213 6.195 23.549 1.00 37.83 268 TYR C N 1
ATOM 8173 C CA . TYR C 1 268 ? 31.018 7.561 23.003 1.00 37.98 268 TYR C CA 1
ATOM 8174 C C . TYR C 1 268 ? 29.519 7.860 22.985 1.00 37.75 268 TYR C C 1
ATOM 8175 O O . TYR C 1 268 ? 28.728 6.980 22.589 1.00 37.22 268 TYR C O 1
ATOM 8184 N N . ALA C 1 269 ? 29.152 9.065 23.419 1.00 37.84 269 ALA C N 1
ATOM 8185 C CA . ALA C 1 269 ? 27.788 9.625 23.309 1.00 37.94 269 ALA C CA 1
ATOM 8186 C C . ALA C 1 269 ? 27.910 11.057 22.784 1.00 38.45 269 ALA C C 1
ATOM 8187 O O . ALA C 1 269 ? 28.652 11.837 23.406 1.00 38.44 269 ALA C O 1
ATOM 8189 N N . SER C 1 270 ? 27.246 11.364 21.664 1.00 39.00 270 SER C N 1
ATOM 8190 C CA . SER C 1 270 ? 27.194 12.719 21.051 1.00 39.76 270 SER C CA 1
ATOM 8191 C C . SER C 1 270 ? 26.600 13.705 22.063 1.00 40.43 270 SER C C 1
ATOM 8192 O O . SER C 1 270 ? 25.833 13.259 22.942 1.00 40.25 270 SER C O 1
ATOM 8195 N N . ARG C 1 271 ? 26.946 14.990 21.937 1.00 41.40 271 ARG C N 1
ATOM 8196 C CA . ARG C 1 271 ? 26.457 16.079 22.825 1.00 42.10 271 ARG C CA 1
ATOM 8197 C C . ARG C 1 271 ? 24.926 16.137 22.748 1.00 42.13 271 ARG C C 1
ATOM 8198 O O . ARG C 1 271 ? 24.296 16.184 23.817 1.00 41.92 271 ARG C O 1
ATOM 8206 N N . LYS C 1 272 ? 24.359 16.096 21.537 1.00 42.58 272 LYS C N 1
ATOM 8207 C CA . LYS C 1 272 ? 22.889 16.112 21.290 1.00 43.09 272 LYS C CA 1
ATOM 8208 C C . LYS C 1 272 ? 22.223 14.961 22.053 1.00 42.28 272 LYS C C 1
ATOM 8209 O O . LYS C 1 272 ? 21.251 15.229 22.782 1.00 42.46 272 LYS C O 1
ATOM 8215 N N . ALA C 1 273 ? 22.740 13.739 21.893 1.00 41.56 273 ALA C N 1
ATOM 8216 C CA . ALA C 1 273 ? 22.212 12.496 22.507 1.00 41.06 273 ALA C CA 1
ATOM 8217 C C . ALA C 1 273 ? 22.259 12.605 24.035 1.00 40.79 273 ALA C C 1
ATOM 8218 O O . ALA C 1 273 ? 21.279 12.187 24.693 1.00 40.79 273 ALA C O 1
ATOM 8220 N N . GLN C 1 274 ? 23.356 13.148 24.572 1.00 40.57 274 GLN C N 1
ATOM 8221 C CA . GLN C 1 274 ? 23.547 13.382 26.028 1.00 40.44 274 GLN C CA 1
ATOM 8222 C C . GLN C 1 274 ? 22.485 14.368 26.529 1.00 40.81 274 GLN C C 1
ATOM 8223 O O . GLN C 1 274 ? 21.815 14.055 27.529 1.00 40.78 274 GLN C O 1
ATOM 8229 N N . ASP C 1 275 ? 22.323 15.499 25.839 1.00 41.17 275 ASP C N 1
ATOM 8230 C CA . ASP C 1 275 ? 21.486 16.638 26.303 1.00 41.85 275 ASP C CA 1
ATOM 8231 C C . ASP C 1 275 ? 19.999 16.277 26.197 1.00 41.89 275 ASP C C 1
ATOM 8232 O O . ASP C 1 275 ? 19.245 16.698 27.095 1.00 42.62 275 ASP C O 1
ATOM 8237 N N . ARG C 1 276 ? 19.598 15.513 25.173 1.00 41.59 276 ARG C N 1
ATOM 8238 C CA . ARG C 1 276 ? 18.168 15.289 24.816 1.00 41.84 276 ARG C CA 1
ATOM 8239 C C . ARG C 1 276 ? 17.647 13.928 25.298 1.00 41.14 276 ARG C C 1
ATOM 8240 O O . ARG C 1 276 ? 16.449 13.868 25.611 1.00 41.31 276 ARG C O 1
ATOM 8248 N N . TYR C 1 277 ? 18.472 12.875 25.310 1.00 40.50 277 TYR C N 1
ATOM 8249 C CA . TYR C 1 277 ? 18.009 11.472 25.508 1.00 40.33 277 TYR C CA 1
ATOM 8250 C C . TYR C 1 277 ? 18.472 10.887 26.853 1.00 39.76 277 TYR C C 1
ATOM 8251 O O . TYR C 1 277 ? 17.818 9.937 27.323 1.00 39.69 277 TYR C O 1
ATOM 8260 N N . MET C 1 278 ? 19.546 11.408 27.456 1.00 39.23 278 MET C N 1
ATOM 8261 C CA . MET C 1 278 ? 20.234 10.747 28.598 1.00 38.79 278 MET C CA 1
ATOM 8262 C C . MET C 1 278 ? 19.868 11.417 29.927 1.00 39.16 278 MET C C 1
ATOM 8263 O O . MET C 1 278 ? 19.875 12.661 30.000 1.00 39.34 278 MET C O 1
ATOM 8268 N N . THR C 1 279 ? 19.576 10.592 30.937 1.00 39.24 279 THR C N 1
ATOM 8269 C CA . THR C 1 279 ? 19.399 10.979 32.362 1.00 39.41 279 THR C CA 1
ATOM 8270 C C . THR C 1 279 ? 20.553 10.376 33.164 1.00 39.02 279 THR C C 1
ATOM 8271 O O . THR C 1 279 ? 20.907 9.211 32.893 1.00 38.55 279 THR C O 1
ATOM 8275 N N . SER C 1 280 ? 21.124 11.143 34.095 1.00 39.14 280 SER C N 1
ATOM 8276 C CA . SER C 1 280 ? 22.212 10.691 34.999 1.00 39.08 280 SER C CA 1
ATOM 8277 C C . SER C 1 280 ? 21.737 9.473 35.797 1.00 39.11 280 SER C C 1
ATOM 8278 O O . SER C 1 280 ? 20.572 9.472 36.237 1.00 39.44 280 SER C O 1
ATOM 8281 N N . ILE C 1 281 ? 22.611 8.479 35.968 1.00 38.98 281 ILE C N 1
ATOM 8282 C CA . ILE C 1 281 ? 22.400 7.318 36.886 1.00 39.16 281 ILE C CA 1
ATOM 8283 C C . ILE C 1 281 ? 23.382 7.433 38.060 1.00 39.26 281 ILE C C 1
ATOM 8284 O O . ILE C 1 281 ? 23.528 6.446 38.796 1.00 39.24 281 ILE C O 1
ATOM 8289 N N . ASN C 1 282 ? 24.029 8.592 38.215 1.00 39.67 282 ASN C N 1
ATOM 8290 C CA . ASN C 1 282 ? 25.080 8.862 39.232 1.00 40.19 282 ASN C CA 1
ATOM 8291 C C . ASN C 1 282 ? 24.416 9.521 40.448 1.00 40.72 282 ASN C C 1
ATOM 8292 O O . ASN C 1 282 ? 23.182 9.726 40.405 1.00 41.03 282 ASN C O 1
ATOM 8297 N N . HIS C 1 283 ? 25.194 9.843 41.488 1.00 40.90 283 HIS C N 1
ATOM 8298 C CA . HIS C 1 283 ? 24.699 10.505 42.728 1.00 41.43 283 HIS C CA 1
ATOM 8299 C C . HIS C 1 283 ? 24.081 11.861 42.369 1.00 41.69 283 HIS C C 1
ATOM 8300 O O . HIS C 1 283 ? 24.545 12.480 41.398 1.00 41.33 283 HIS C O 1
ATOM 8307 N N . TYR C 1 284 ? 23.094 12.306 43.151 1.00 42.51 284 TYR C N 1
ATOM 8308 C CA . TYR C 1 284 ? 22.330 13.562 42.931 1.00 43.15 284 TYR C CA 1
ATOM 8309 C C . TYR C 1 284 ? 23.282 14.766 42.922 1.00 43.74 284 TYR C C 1
ATOM 8310 O O . TYR C 1 284 ? 22.985 15.730 42.198 1.00 44.32 284 TYR C O 1
ATOM 8319 N N . PHE C 1 285 ? 24.384 14.708 43.684 1.00 44.17 285 PHE C N 1
ATOM 8320 C CA . PHE C 1 285 ? 25.347 15.830 43.887 1.00 44.70 285 PHE C CA 1
ATOM 8321 C C . PHE C 1 285 ? 26.405 15.875 42.769 1.00 45.04 285 PHE C C 1
ATOM 8322 O O . PHE C 1 285 ? 27.125 16.900 42.684 1.00 45.01 285 PHE C O 1
ATOM 8330 N N . VAL C 1 286 ? 26.509 14.824 41.941 1.00 45.05 286 VAL C N 1
ATOM 8331 C CA . VAL C 1 286 ? 27.481 14.745 40.805 1.00 45.23 286 VAL C CA 1
ATOM 8332 C C . VAL C 1 286 ? 26.862 15.435 39.582 1.00 45.54 286 VAL C C 1
ATOM 8333 O O . VAL C 1 286 ? 25.759 15.026 39.169 1.00 45.22 286 VAL C O 1
ATOM 8337 N N . SER C 1 287 ? 27.554 16.433 39.018 1.00 49.38 287 SER C N 1
ATOM 8338 C CA . SER C 1 287 ? 27.126 17.181 37.804 1.00 49.50 287 SER C CA 1
ATOM 8339 C C . SER C 1 287 ? 27.038 16.212 36.620 1.00 48.22 287 SER C C 1
ATOM 8340 O O . SER C 1 287 ? 27.954 15.379 36.473 1.00 47.82 287 SER C O 1
ATOM 8343 N N . SER C 1 288 ? 25.982 16.334 35.810 1.00 47.82 288 SER C N 1
ATOM 8344 C CA . SER C 1 288 ? 25.580 15.359 34.761 1.00 46.71 288 SER C CA 1
ATOM 8345 C C . SER C 1 288 ? 25.875 15.896 33.350 1.00 46.29 288 SER C C 1
ATOM 8346 O O . SER C 1 288 ? 25.330 15.327 32.389 1.00 45.71 288 SER C O 1
ATOM 8349 N N . SER C 1 289 ? 26.709 16.934 33.219 1.00 46.57 289 SER C N 1
ATOM 8350 C CA . SER C 1 289 ? 27.037 17.589 31.923 1.00 46.60 289 SER C CA 1
ATOM 8351 C C . SER C 1 289 ? 27.876 16.650 31.046 1.00 45.23 289 SER C C 1
ATOM 8352 O O . SER C 1 289 ? 27.515 16.475 29.868 1.00 44.68 289 SER C O 1
ATOM 8355 N N . SER C 1 290 ? 28.950 16.072 31.595 1.00 44.38 290 SER C N 1
ATOM 8356 C CA . SER C 1 290 ? 29.849 15.120 30.889 1.00 43.56 290 SER C CA 1
ATOM 8357 C C . SER C 1 290 ? 29.228 13.717 30.893 1.00 42.13 290 SER C C 1
ATOM 8358 O O . SER C 1 290 ? 28.303 13.474 31.695 1.00 41.53 290 SER C O 1
ATOM 8361 N N . LEU C 1 291 ? 29.723 12.831 30.026 1.00 41.32 291 LEU C N 1
ATOM 8362 C CA . LEU C 1 291 ? 29.290 11.410 29.972 1.00 40.80 291 LEU C CA 1
ATOM 8363 C C . LEU C 1 291 ? 29.769 10.690 31.240 1.00 40.85 291 LEU C C 1
ATOM 8364 O O . LEU C 1 291 ? 29.036 9.813 31.728 1.00 40.46 291 LEU C O 1
ATOM 8369 N N . ASP C 1 292 ? 30.956 11.047 31.743 1.00 41.70 292 ASP C N 1
ATOM 8370 C CA . ASP C 1 292 ? 31.504 10.560 33.038 1.00 42.37 292 ASP C CA 1
ATOM 8371 C C . ASP C 1 292 ? 30.482 10.852 34.144 1.00 42.40 292 ASP C C 1
ATOM 8372 O O . ASP C 1 292 ? 30.109 9.910 34.868 1.00 41.97 292 ASP C O 1
ATOM 8377 N N . GLY C 1 293 ? 30.027 12.106 34.234 1.00 42.72 293 GLY C N 1
ATOM 8378 C CA . GLY C 1 293 ? 29.040 12.579 35.224 1.00 43.16 293 GLY C CA 1
ATOM 8379 C C . GLY C 1 293 ? 27.766 11.748 35.231 1.00 42.61 293 GLY C C 1
ATOM 8380 O O . GLY C 1 293 ? 27.180 11.584 36.315 1.00 43.05 293 GLY C O 1
ATOM 8381 N N . LYS C 1 294 ? 27.337 11.254 34.068 1.00 42.22 294 LYS C N 1
ATOM 8382 C CA . LYS C 1 294 ? 26.052 10.526 33.893 1.00 42.13 294 LYS C CA 1
ATOM 8383 C C . LYS C 1 294 ? 26.211 9.040 34.238 1.00 41.90 294 LYS C C 1
ATOM 8384 O O . LYS C 1 294 ? 25.293 8.506 34.883 1.00 42.30 294 LYS C O 1
ATOM 8390 N N . LEU C 1 295 ? 27.307 8.397 33.818 1.00 41.63 295 LEU C N 1
ATOM 8391 C CA . LEU C 1 295 ? 27.412 6.911 33.744 1.00 41.61 295 LEU C CA 1
ATOM 8392 C C . LEU C 1 295 ? 28.474 6.337 34.696 1.00 42.09 295 LEU C C 1
ATOM 8393 O O . LEU C 1 295 ? 28.508 5.099 34.828 1.00 41.45 295 LEU C O 1
ATOM 8398 N N . ALA C 1 296 ? 29.317 7.164 35.319 1.00 43.35 296 ALA C N 1
ATOM 8399 C CA . ALA C 1 296 ? 30.426 6.697 36.187 1.00 44.43 296 ALA C CA 1
ATOM 8400 C C . ALA C 1 296 ? 29.849 6.202 37.515 1.00 45.25 296 ALA C C 1
ATOM 8401 O O . ALA C 1 296 ? 29.280 7.028 38.251 1.00 46.76 296 ALA C O 1
ATOM 8403 N N . LEU C 1 297 ? 29.969 4.900 37.789 1.00 45.07 297 LEU C N 1
ATOM 8404 C CA . LEU C 1 297 ? 29.530 4.274 39.064 1.00 45.84 297 LEU C CA 1
ATOM 8405 C C . LEU C 1 297 ? 30.769 4.014 39.926 1.00 46.74 297 LEU C C 1
ATOM 8406 O O . LEU C 1 297 ? 31.498 3.040 39.648 1.00 46.32 297 LEU C O 1
ATOM 8411 N N . GLY C 1 298 ? 30.999 4.883 40.915 1.00 47.91 298 GLY C N 1
ATOM 8412 C CA . GLY C 1 298 ? 32.140 4.803 41.844 1.00 49.48 298 GLY C CA 1
ATOM 8413 C C . GLY C 1 298 ? 33.414 5.315 41.200 1.00 49.84 298 GLY C C 1
ATOM 8414 O O . GLY C 1 298 ? 33.330 5.938 40.120 1.00 48.93 298 GLY C O 1
ATOM 8415 N N . MET C 1 299 ? 34.558 5.053 41.836 1.00 51.33 299 MET C N 1
ATOM 8416 C CA . MET C 1 299 ? 35.883 5.564 41.397 1.00 52.29 299 MET C CA 1
ATOM 8417 C C . MET C 1 299 ? 36.288 4.858 40.101 1.00 50.20 299 MET C C 1
ATOM 8418 O O . MET C 1 299 ? 36.221 3.633 40.011 1.00 48.85 299 MET C O 1
ATOM 8423 N N . PRO C 1 300 ? 36.685 5.606 39.044 1.00 49.16 300 PRO C N 1
ATOM 8424 C CA . PRO C 1 300 ? 37.183 4.998 37.809 1.00 48.07 300 PRO C CA 1
ATOM 8425 C C . PRO C 1 300 ? 38.499 4.228 38.012 1.00 48.05 300 PRO C C 1
ATOM 8426 O O . PRO C 1 300 ? 39.248 4.556 38.914 1.00 49.16 300 PRO C O 1
ATOM 8430 N N . SER C 1 301 ? 38.744 3.223 37.168 1.00 46.87 301 SER C N 1
ATOM 8431 C CA . SER C 1 301 ? 40.001 2.431 37.137 1.00 46.68 301 SER C CA 1
ATOM 8432 C C . SER C 1 301 ? 41.070 3.213 36.367 1.00 45.86 301 SER C C 1
ATOM 8433 O O . SER C 1 301 ? 41.331 2.864 35.201 1.00 45.14 301 SER C O 1
ATOM 8436 N N . PHE C 1 302 ? 41.663 4.228 37.005 1.00 45.89 302 PHE C N 1
ATOM 8437 C CA . PHE C 1 302 ? 42.676 5.137 36.404 1.00 45.77 302 PHE C CA 1
ATOM 8438 C C . PHE C 1 302 ? 43.832 4.307 35.835 1.00 45.18 302 PHE C C 1
ATOM 8439 O O . PHE C 1 302 ? 44.313 4.636 34.728 1.00 44.59 302 PHE C O 1
ATOM 8447 N N . GLU C 1 303 ? 44.248 3.262 36.564 1.00 44.93 303 GLU C N 1
ATOM 8448 C CA . GLU C 1 303 ? 45.395 2.384 36.200 1.00 44.79 303 GLU C CA 1
ATOM 8449 C C . GLU C 1 303 ? 45.164 1.777 34.805 1.00 43.53 303 GLU C C 1
ATOM 8450 O O . GLU C 1 303 ? 46.119 1.792 34.007 1.00 43.57 303 GLU C O 1
ATOM 8456 N N . LEU C 1 304 ? 43.947 1.306 34.499 1.00 42.64 304 LEU C N 1
ATOM 8457 C CA . LEU C 1 304 ? 43.618 0.676 33.188 1.00 41.62 304 LEU C CA 1
ATOM 8458 C C . LEU C 1 304 ? 43.479 1.754 32.105 1.00 41.31 304 LEU C C 1
ATOM 8459 O O . LEU C 1 304 ? 43.895 1.482 30.962 1.00 40.70 304 LEU C O 1
ATOM 8464 N N . GLN C 1 305 ? 42.923 2.923 32.443 1.00 41.60 305 GLN C N 1
ATOM 8465 C CA . GLN C 1 305 ? 42.693 4.038 31.481 1.00 41.74 305 GLN C CA 1
ATOM 8466 C C . GLN C 1 305 ? 44.031 4.494 30.886 1.00 42.41 305 GLN C C 1
ATOM 8467 O O . GLN C 1 305 ? 44.118 4.624 29.651 1.00 42.14 305 GLN C O 1
ATOM 8473 N N . LEU C 1 306 ? 45.034 4.718 31.736 1.00 43.69 306 LEU C N 1
ATOM 8474 C CA . LEU C 1 306 ? 46.345 5.305 31.348 1.00 44.80 306 LEU C CA 1
ATOM 8475 C C . LEU C 1 306 ? 47.173 4.296 30.538 1.00 44.56 306 LEU C C 1
ATOM 8476 O O . LEU C 1 306 ? 48.300 4.652 30.144 1.00 45.21 306 LEU C O 1
ATOM 8481 N N . MET C 1 307 ? 46.632 3.098 30.281 1.00 43.64 307 MET C N 1
ATOM 8482 C CA . MET C 1 307 ? 47.210 2.100 29.341 1.00 43.40 307 MET C CA 1
ATOM 8483 C C . MET C 1 307 ? 46.834 2.441 27.891 1.00 42.78 307 MET C C 1
ATOM 8484 O O . MET C 1 307 ? 47.447 1.849 26.984 1.00 42.43 307 MET C O 1
ATOM 8489 N N . CYS C 1 308 ? 45.875 3.349 27.674 1.00 42.83 308 CYS C N 1
ATOM 8490 C CA . CYS C 1 308 ? 45.124 3.479 26.393 1.00 42.60 308 CYS C CA 1
ATOM 8491 C C . CYS C 1 308 ? 45.784 4.494 25.448 1.00 43.14 308 CYS C C 1
ATOM 8492 O O . CYS C 1 308 ? 45.816 4.204 24.239 1.00 42.69 308 CYS C O 1
ATOM 8495 N N . SER C 1 309 ? 46.299 5.621 25.958 1.00 43.90 309 SER C N 1
ATOM 8496 C CA . SER C 1 309 ? 46.929 6.691 25.135 1.00 44.52 309 SER C CA 1
ATOM 8497 C C . SER C 1 309 ? 48.198 6.174 24.453 1.00 44.87 309 SER C C 1
ATOM 8498 O O . SER C 1 309 ? 48.429 6.504 23.292 1.00 45.19 309 SER C O 1
ATOM 8501 N N . PRO C 1 310 ? 49.062 5.363 25.116 1.00 45.07 310 PRO C N 1
ATOM 8502 C CA . PRO C 1 310 ? 50.196 4.739 24.429 1.00 45.28 310 PRO C CA 1
ATOM 8503 C C . PRO C 1 310 ? 49.761 3.892 23.222 1.00 44.53 310 PRO C C 1
ATOM 8504 O O . PRO C 1 310 ? 50.465 3.903 22.225 1.00 44.73 310 PRO C O 1
ATOM 8508 N N . ILE C 1 311 ? 48.617 3.205 23.333 1.00 43.52 311 ILE C N 1
ATOM 8509 C CA . ILE C 1 311 ? 48.045 2.347 22.251 1.00 42.98 311 ILE C CA 1
ATOM 8510 C C . ILE C 1 311 ? 47.624 3.251 21.085 1.00 43.35 311 ILE C C 1
ATOM 8511 O O . ILE C 1 311 ? 47.874 2.862 19.924 1.00 43.63 311 ILE C O 1
ATOM 8516 N N . VAL C 1 312 ? 47.032 4.415 21.383 1.00 43.42 312 VAL C N 1
ATOM 8517 C CA . VAL C 1 312 ? 46.604 5.427 20.369 1.00 43.97 312 VAL C CA 1
ATOM 8518 C C . VAL C 1 312 ? 47.827 5.836 19.539 1.00 45.00 312 VAL C C 1
ATOM 8519 O O . VAL C 1 312 ? 47.770 5.686 18.303 1.00 45.55 312 VAL C O 1
ATOM 8523 N N . SER C 1 313 ? 48.889 6.314 20.199 1.00 45.66 313 SER C N 1
ATOM 8524 C CA . SER C 1 313 ? 50.150 6.783 19.564 1.00 46.91 313 SER C CA 1
ATOM 8525 C C . SER C 1 313 ? 50.803 5.642 18.772 1.00 46.55 313 SER C C 1
ATOM 8526 O O . SER C 1 313 ? 51.253 5.905 17.646 1.00 47.26 313 SER C O 1
ATOM 8529 N N . TYR C 1 314 ? 50.842 4.424 19.325 1.00 45.79 314 TYR C N 1
ATOM 8530 C CA . TYR C 1 314 ? 51.427 3.229 18.661 1.00 45.67 314 TYR C CA 1
ATOM 8531 C C . TYR C 1 314 ? 50.722 2.967 17.322 1.00 45.62 314 TYR C C 1
ATOM 8532 O O . TYR C 1 314 ? 51.416 2.858 16.297 1.00 46.30 314 TYR C O 1
ATOM 8541 N N . LEU C 1 315 ? 49.391 2.850 17.330 1.00 44.92 315 LEU C N 1
ATOM 8542 C CA . LEU C 1 315 ? 48.590 2.508 16.121 1.00 45.10 315 LEU C CA 1
ATOM 8543 C C . LEU C 1 315 ? 48.665 3.649 15.094 1.00 46.28 315 LEU C C 1
ATOM 8544 O O . LEU C 1 315 ? 48.856 3.346 13.897 1.00 47.15 315 LEU C O 1
ATOM 8549 N N . GLN C 1 316 ? 48.532 4.904 15.536 1.00 46.49 316 GLN C N 1
ATOM 8550 C CA . GLN C 1 316 ? 48.363 6.083 14.643 1.00 47.53 316 GLN C CA 1
ATOM 8551 C C . GLN C 1 316 ? 49.719 6.549 14.092 1.00 49.16 316 GLN C C 1
ATOM 8552 O O . GLN C 1 316 ? 49.769 6.879 12.890 1.00 49.94 316 GLN C O 1
ATOM 8558 N N . ASP C 1 317 ? 50.764 6.576 14.931 1.00 49.94 317 ASP C N 1
ATOM 8559 C CA . ASP C 1 317 ? 52.062 7.249 14.645 1.00 51.38 317 ASP C CA 1
ATOM 8560 C C . ASP C 1 317 ? 53.194 6.227 14.457 1.00 51.90 317 ASP C C 1
ATOM 8561 O O . ASP C 1 317 ? 53.986 6.418 13.514 1.00 52.67 317 ASP C O 1
ATOM 8566 N N . THR C 1 318 ? 53.297 5.207 15.319 1.00 51.59 318 THR C N 1
ATOM 8567 C CA . THR C 1 318 ? 54.427 4.230 15.325 1.00 52.04 318 THR C CA 1
ATOM 8568 C C . THR C 1 318 ? 54.336 3.315 14.095 1.00 51.91 318 THR C C 1
ATOM 8569 O O . THR C 1 318 ? 55.348 3.217 13.369 1.00 52.60 318 THR C O 1
ATOM 8573 N N . VAL C 1 319 ? 53.182 2.676 13.866 1.00 50.77 319 VAL C N 1
ATOM 8574 C CA . VAL C 1 319 ? 52.979 1.727 12.727 1.00 50.99 319 VAL C CA 1
ATOM 8575 C C . VAL C 1 319 ? 52.103 2.394 11.652 1.00 51.05 319 VAL C C 1
ATOM 8576 O O . VAL C 1 319 ? 52.512 2.359 10.475 1.00 51.88 319 VAL C O 1
ATOM 8580 N N . GLY C 1 320 ? 50.968 2.993 12.032 1.00 50.29 320 GLY C N 1
ATOM 8581 C CA . GLY C 1 320 ? 50.056 3.706 11.112 1.00 50.53 320 GLY C CA 1
ATOM 8582 C C . GLY C 1 320 ? 49.020 2.784 10.484 1.00 50.04 320 GLY C C 1
ATOM 8583 O O . GLY C 1 320 ? 49.345 1.606 10.227 1.00 49.35 320 GLY C O 1
ATOM 8584 N N . TRP C 1 321 ? 47.819 3.311 10.224 1.00 50.15 321 TRP C N 1
ATOM 8585 C CA . TRP C 1 321 ? 46.648 2.551 9.703 1.00 48.73 321 TRP C CA 1
ATOM 8586 C C . TRP C 1 321 ? 46.895 2.080 8.265 1.00 48.66 321 TRP C C 1
ATOM 8587 O O . TRP C 1 321 ? 46.356 1.018 7.902 1.00 47.54 321 TRP C O 1
ATOM 8598 N N . ASP C 1 322 ? 47.674 2.831 7.480 1.00 49.86 322 ASP C N 1
ATOM 8599 C CA . ASP C 1 322 ? 48.028 2.469 6.080 1.00 50.60 322 ASP C CA 1
ATOM 8600 C C . ASP C 1 322 ? 48.663 1.071 6.070 1.00 50.58 322 ASP C C 1
ATOM 8601 O O . ASP C 1 322 ? 48.209 0.222 5.283 1.00 49.68 322 ASP C O 1
ATOM 8606 N N . ARG C 1 323 ? 49.651 0.837 6.938 1.00 51.66 323 ARG C N 1
ATOM 8607 C CA . ARG C 1 323 ? 50.431 -0.430 6.991 1.00 52.36 323 ARG C CA 1
ATOM 8608 C C . ARG C 1 323 ? 49.629 -1.510 7.730 1.00 50.40 323 ARG C C 1
ATOM 8609 O O . ARG C 1 323 ? 49.689 -2.675 7.283 1.00 49.85 323 ARG C O 1
ATOM 8617 N N . ILE C 1 324 ? 48.908 -1.141 8.799 1.00 49.20 324 ILE C N 1
ATOM 8618 C CA . ILE C 1 324 ? 48.048 -2.063 9.607 1.00 47.63 324 ILE C CA 1
ATOM 8619 C C . ILE C 1 324 ? 47.048 -2.760 8.675 1.00 46.50 324 ILE C C 1
ATOM 8620 O O . ILE C 1 324 ? 47.037 -4.007 8.645 1.00 45.98 324 ILE C O 1
ATOM 8625 N N . VAL C 1 325 ? 46.241 -1.978 7.952 1.00 46.17 325 VAL C N 1
ATOM 8626 C CA . VAL C 1 325 ? 45.159 -2.480 7.051 1.00 45.59 325 VAL C CA 1
ATOM 8627 C C . VAL C 1 325 ? 45.792 -3.336 5.943 1.00 45.96 325 VAL C C 1
ATOM 8628 O O . VAL C 1 325 ? 45.308 -4.465 5.722 1.00 44.78 325 VAL C O 1
ATOM 8632 N N . ARG C 1 326 ? 46.837 -2.822 5.285 1.00 47.28 326 ARG C N 1
ATOM 8633 C CA . ARG C 1 326 ? 47.518 -3.500 4.148 1.00 48.53 326 ARG C CA 1
ATOM 8634 C C . ARG C 1 326 ? 48.093 -4.843 4.617 1.00 48.57 326 ARG C C 1
ATOM 8635 O O . ARG C 1 326 ? 47.908 -5.838 3.891 1.00 48.27 326 ARG C O 1
ATOM 8643 N N . GLN C 1 327 ? 48.752 -4.873 5.781 1.00 48.90 327 GLN C N 1
ATOM 8644 C CA . GLN C 1 327 ? 49.304 -6.119 6.382 1.00 49.33 327 GLN C CA 1
ATOM 8645 C C . GLN C 1 327 ? 48.151 -7.106 6.600 1.00 48.23 327 GLN C C 1
ATOM 8646 O O . GLN C 1 327 ? 48.249 -8.243 6.106 1.00 48.49 327 GLN C O 1
ATOM 8652 N N . GLU C 1 328 ? 47.092 -6.666 7.284 1.00 47.40 328 GLU C N 1
ATOM 8653 C CA . GLU C 1 328 ? 45.921 -7.510 7.648 1.00 46.75 328 GLU C CA 1
ATOM 8654 C C . GLU C 1 328 ? 45.229 -8.015 6.375 1.00 46.46 328 GLU C C 1
ATOM 8655 O O . GLU C 1 328 ? 44.716 -9.148 6.401 1.00 46.38 328 GLU C O 1
ATOM 8661 N N . THR C 1 329 ? 45.222 -7.218 5.303 1.00 46.86 329 THR C N 1
ATOM 8662 C CA . THR C 1 329 ? 44.627 -7.592 3.991 1.00 46.84 329 THR C CA 1
ATOM 8663 C C . THR C 1 329 ? 45.440 -8.740 3.373 1.00 47.73 329 THR C C 1
ATOM 8664 O O . THR C 1 329 ? 44.820 -9.694 2.867 1.00 47.48 329 THR C O 1
ATOM 8668 N N . VAL C 1 330 ? 46.773 -8.664 3.412 1.00 48.82 330 VAL C N 1
ATOM 8669 C CA . VAL C 1 330 ? 47.670 -9.731 2.872 1.00 50.23 330 VAL C CA 1
ATOM 8670 C C . VAL C 1 330 ? 47.395 -11.032 3.639 1.00 49.89 330 VAL C C 1
ATOM 8671 O O . VAL C 1 330 ? 47.378 -12.099 2.993 1.00 50.00 330 VAL C O 1
ATOM 8675 N N . LEU C 1 331 ? 47.168 -10.943 4.955 1.00 49.32 331 LEU C N 1
ATOM 8676 C CA . LEU C 1 331 ? 46.953 -12.116 5.846 1.00 49.32 331 LEU C CA 1
ATOM 8677 C C . LEU C 1 331 ? 45.652 -12.835 5.458 1.00 48.79 331 LEU C C 1
ATOM 8678 O O . LEU C 1 331 ? 45.696 -14.074 5.300 1.00 49.44 331 LEU C O 1
ATOM 8683 N N . VAL C 1 332 ? 44.547 -12.100 5.288 1.00 47.92 332 VAL C N 1
ATOM 8684 C CA . VAL C 1 332 ? 43.221 -12.684 4.913 1.00 47.34 332 VAL C CA 1
ATOM 8685 C C . VAL C 1 332 ? 43.277 -13.217 3.476 1.00 47.58 332 VAL C C 1
ATOM 8686 O O . VAL C 1 332 ? 42.620 -14.241 3.214 1.00 47.73 332 VAL C O 1
ATOM 8690 N N . THR C 1 333 ? 44.007 -12.550 2.578 1.00 47.96 333 THR C N 1
ATOM 8691 C CA . THR C 1 333 ? 44.182 -12.989 1.166 1.00 48.70 333 THR C CA 1
ATOM 8692 C C . THR C 1 333 ? 44.721 -14.424 1.162 1.00 49.51 333 THR C C 1
ATOM 8693 O O . THR C 1 333 ? 44.121 -15.275 0.478 1.00 50.64 333 THR C O 1
ATOM 8697 N N . ILE C 1 334 ? 45.790 -14.680 1.921 1.00 49.63 334 ILE C N 1
ATOM 8698 C CA . ILE C 1 334 ? 46.503 -15.993 1.956 1.00 50.64 334 ILE C CA 1
ATOM 8699 C C . ILE C 1 334 ? 45.568 -17.057 2.552 1.00 49.92 334 ILE C C 1
ATOM 8700 O O . ILE C 1 334 ? 45.507 -18.165 1.973 1.00 50.34 334 ILE C O 1
ATOM 8705 N N . LEU C 1 335 ? 44.866 -16.737 3.647 1.00 48.48 335 LEU C N 1
ATOM 8706 C CA . LEU C 1 335 ? 43.946 -17.681 4.344 1.00 48.09 335 LEU C CA 1
ATOM 8707 C C . LEU C 1 335 ? 42.772 -18.029 3.420 1.00 47.75 335 LEU C C 1
ATOM 8708 O O . LEU C 1 335 ? 42.509 -19.233 3.234 1.00 48.39 335 LEU C O 1
ATOM 8713 N N . LEU C 1 336 ? 42.095 -17.018 2.867 1.00 46.90 336 LEU C N 1
ATOM 8714 C CA . LEU C 1 336 ? 40.928 -17.197 1.958 1.00 46.60 336 LEU C CA 1
ATOM 8715 C C . LEU C 1 336 ? 41.368 -17.950 0.699 1.00 47.74 336 LEU C C 1
ATOM 8716 O O . LEU C 1 336 ? 40.608 -18.832 0.251 1.00 47.91 336 LEU C O 1
ATOM 8721 N N . GLU C 1 337 ? 42.549 -17.624 0.162 1.00 48.41 337 GLU C N 1
ATOM 8722 C CA . GLU C 1 337 ? 43.123 -18.280 -1.044 1.00 49.88 337 GLU C CA 1
ATOM 8723 C C . GLU C 1 337 ? 43.115 -19.798 -0.833 1.00 50.42 337 GLU C C 1
ATOM 8724 O O . GLU C 1 337 ? 42.682 -20.517 -1.755 1.00 50.94 337 GLU C O 1
ATOM 8726 N N . TYR C 1 338 ? 43.552 -20.259 0.344 1.00 50.22 338 TYR C N 1
ATOM 8727 C CA . TYR C 1 338 ? 43.612 -21.699 0.709 1.00 51.05 338 TYR C CA 1
ATOM 8728 C C . TYR C 1 338 ? 42.192 -22.257 0.886 1.00 50.50 338 TYR C C 1
ATOM 8729 O O . TYR C 1 338 ? 41.862 -23.272 0.235 1.00 51.39 338 TYR C O 1
ATOM 8738 N N . LEU C 1 339 ? 41.389 -21.629 1.753 1.00 48.91 339 LEU C N 1
ATOM 8739 C CA . LEU C 1 339 ? 40.040 -22.121 2.149 1.00 48.32 339 LEU C CA 1
ATOM 8740 C C . LEU C 1 339 ? 39.134 -22.214 0.914 1.00 48.49 339 LEU C C 1
ATOM 8741 O O . LEU C 1 339 ? 38.416 -23.226 0.797 1.00 49.04 339 LEU C O 1
ATOM 8746 N N . LEU C 1 340 ? 39.179 -21.214 0.027 1.00 48.21 340 LEU C N 1
ATOM 8747 C CA . LEU C 1 340 ? 38.302 -21.126 -1.174 1.00 48.76 340 LEU C CA 1
ATOM 8748 C C . LEU C 1 340 ? 38.854 -21.985 -2.324 1.00 50.37 340 LEU C C 1
ATOM 8749 O O . LEU C 1 340 ? 38.103 -22.183 -3.296 1.00 50.62 340 LEU C O 1
ATOM 8754 N N . SER C 1 341 ? 40.096 -22.481 -2.223 1.00 51.30 341 SER C N 1
ATOM 8755 C CA . SER C 1 341 ? 40.706 -23.424 -3.200 1.00 53.40 341 SER C CA 1
ATOM 8756 C C . SER C 1 341 ? 40.062 -24.812 -3.070 1.00 54.53 341 SER C C 1
ATOM 8757 O O . SER C 1 341 ? 40.123 -25.576 -4.052 1.00 55.69 341 SER C O 1
ATOM 8760 N N . LYS C 1 342 ? 39.477 -25.128 -1.905 1.00 54.18 342 LYS C N 1
ATOM 8761 C CA . LYS C 1 342 ? 38.850 -26.447 -1.606 1.00 55.00 342 LYS C CA 1
ATOM 8762 C C . LYS C 1 342 ? 37.411 -26.229 -1.136 1.00 53.78 342 LYS C C 1
ATOM 8763 O O . LYS C 1 342 ? 37.113 -26.363 0.050 1.00 53.11 342 LYS C O 1
ATOM 8769 N N . PRO C 1 343 ? 36.472 -25.910 -2.059 1.00 53.62 343 PRO C N 1
ATOM 8770 C CA . PRO C 1 343 ? 35.084 -25.615 -1.692 1.00 52.70 343 PRO C CA 1
ATOM 8771 C C . PRO C 1 343 ? 34.287 -26.829 -1.182 1.00 53.31 343 PRO C C 1
ATOM 8772 O O . PRO C 1 343 ? 33.287 -26.625 -0.514 1.00 52.59 343 PRO C O 1
ATOM 8776 N N . SER C 1 344 ? 34.731 -28.046 -1.515 1.00 54.63 344 SER C N 1
ATOM 8777 C CA . SER C 1 344 ? 34.117 -29.333 -1.089 1.00 55.45 344 SER C CA 1
ATOM 8778 C C . SER C 1 344 ? 34.473 -29.633 0.373 1.00 54.73 344 SER C C 1
ATOM 8779 O O . SER C 1 344 ? 33.769 -30.457 0.994 1.00 55.08 344 SER C O 1
ATOM 8782 N N . VAL C 1 345 ? 35.528 -28.992 0.892 1.00 53.59 345 VAL C N 1
ATOM 8783 C CA . VAL C 1 345 ? 36.110 -29.251 2.244 1.00 53.20 345 VAL C CA 1
ATOM 8784 C C . VAL C 1 345 ? 35.746 -28.103 3.193 1.00 51.33 345 VAL C C 1
ATOM 8785 O O . VAL C 1 345 ? 35.366 -28.396 4.343 1.00 51.31 345 VAL C O 1
ATOM 8789 N N . TYR C 1 346 ? 35.878 -26.852 2.741 1.00 50.07 346 TYR C N 1
ATOM 8790 C CA . TYR C 1 346 ? 35.665 -25.631 3.564 1.00 48.26 346 TYR C CA 1
ATOM 8791 C C . TYR C 1 346 ? 34.441 -24.857 3.062 1.00 47.36 346 TYR C C 1
ATOM 8792 O O . TYR C 1 346 ? 34.395 -24.486 1.871 1.00 47.46 346 TYR C O 1
ATOM 8801 N N . ARG C 1 347 ? 33.483 -24.632 3.965 1.00 46.56 347 ARG C N 1
ATOM 8802 C CA . ARG C 1 347 ? 32.336 -23.703 3.799 1.00 45.68 347 ARG C CA 1
ATOM 8803 C C . ARG C 1 347 ? 32.681 -22.410 4.546 1.00 44.19 347 ARG C C 1
ATOM 8804 O O . ARG C 1 347 ? 32.666 -22.429 5.793 1.00 44.30 347 ARG C O 1
ATOM 8812 N N . VAL C 1 348 ? 33.021 -21.348 3.809 1.00 43.03 348 VAL C N 1
ATOM 8813 C CA . VAL C 1 348 ? 33.467 -20.036 4.366 1.00 41.57 348 VAL C CA 1
ATOM 8814 C C . VAL C 1 348 ? 32.235 -19.139 4.521 1.00 40.80 348 VAL C C 1
ATOM 8815 O O . VAL C 1 348 ? 31.483 -18.997 3.540 1.00 40.80 348 VAL C O 1
ATOM 8819 N N . PHE C 1 349 ? 32.035 -18.577 5.717 1.00 40.22 349 PHE C N 1
ATOM 8820 C CA . PHE C 1 349 ? 30.979 -17.575 6.019 1.00 39.89 349 PHE C CA 1
ATOM 8821 C C . PHE C 1 349 ? 31.551 -16.173 5.791 1.00 39.30 349 PHE C C 1
ATOM 8822 O O . PHE C 1 349 ? 32.793 -16.008 5.764 1.00 38.83 349 PHE C O 1
ATOM 8830 N N . GLY C 1 350 ? 30.661 -15.193 5.628 1.00 39.39 350 GLY C N 1
ATOM 8831 C CA . GLY C 1 350 ? 31.021 -13.780 5.423 1.00 39.30 350 GLY C CA 1
ATOM 8832 C C . GLY C 1 350 ? 31.450 -13.508 3.992 1.00 40.04 350 GLY C C 1
ATOM 8833 O O . GLY C 1 350 ? 31.049 -14.273 3.083 1.00 39.95 350 GLY C O 1
ATOM 8834 N N . ARG C 1 351 ? 32.241 -12.450 3.801 1.00 40.42 351 ARG C N 1
ATOM 8835 C CA . ARG C 1 351 ? 32.653 -11.942 2.469 1.00 41.28 351 ARG C CA 1
ATOM 8836 C C . ARG C 1 351 ? 33.843 -12.768 1.975 1.00 42.06 351 ARG C C 1
ATOM 8837 O O . ARG C 1 351 ? 34.925 -12.680 2.592 1.00 42.18 351 ARG C O 1
ATOM 8845 N N . ARG C 1 352 ? 33.645 -13.540 0.900 1.00 43.19 352 ARG C N 1
ATOM 8846 C CA . ARG C 1 352 ? 34.656 -14.474 0.333 1.00 44.18 352 ARG C CA 1
ATOM 8847 C C . ARG C 1 352 ? 35.595 -13.704 -0.605 1.00 44.24 352 ARG C C 1
ATOM 8848 O O . ARG C 1 352 ? 35.770 -14.128 -1.765 1.00 45.34 352 ARG C O 1
ATOM 8856 N N . ASN C 1 353 ? 36.165 -12.606 -0.105 1.00 43.49 353 ASN C N 1
ATOM 8857 C CA . ASN C 1 353 ? 37.255 -11.821 -0.741 1.00 43.72 353 ASN C CA 1
ATOM 8858 C C . ASN C 1 353 ? 37.975 -11.058 0.379 1.00 43.28 353 ASN C C 1
ATOM 8859 O O . ASN C 1 353 ? 37.465 -11.067 1.516 1.00 42.10 353 ASN C O 1
ATOM 8864 N N . SER C 1 354 ? 39.106 -10.424 0.061 1.00 44.01 354 SER C N 1
ATOM 8865 C CA . SER C 1 354 ? 40.035 -9.777 1.025 1.00 43.83 354 SER C CA 1
ATOM 8866 C C . SER C 1 354 ? 39.885 -8.250 0.995 1.00 43.72 354 SER C C 1
ATOM 8867 O O . SER C 1 354 ? 40.668 -7.571 1.692 1.00 43.76 354 SER C O 1
ATOM 8870 N N . ASP C 1 355 ? 38.924 -7.726 0.228 1.00 43.64 355 ASP C N 1
ATOM 8871 C CA . ASP C 1 355 ? 38.744 -6.264 0.020 1.00 44.12 355 ASP C CA 1
ATOM 8872 C C . ASP C 1 355 ? 38.656 -5.590 1.389 1.00 43.14 355 ASP C C 1
ATOM 8873 O O . ASP C 1 355 ? 37.751 -5.886 2.167 1.00 42.11 355 ASP C O 1
ATOM 8878 N N . PRO C 1 356 ? 39.598 -4.678 1.734 1.00 43.35 356 PRO C N 1
ATOM 8879 C CA . PRO C 1 356 ? 39.597 -4.027 3.048 1.00 42.71 356 PRO C CA 1
ATOM 8880 C C . PRO C 1 356 ? 38.346 -3.177 3.329 1.00 41.97 356 PRO C C 1
ATOM 8881 O O . PRO C 1 356 ? 37.999 -3.025 4.487 1.00 41.61 356 PRO C O 1
ATOM 8885 N N . SER C 1 357 ? 37.709 -2.647 2.279 1.00 41.93 357 SER C N 1
ATOM 8886 C CA . SER C 1 357 ? 36.466 -1.833 2.353 1.00 41.83 357 SER C CA 1
ATOM 8887 C C . SER C 1 357 ? 35.250 -2.709 2.686 1.00 41.10 357 SER C C 1
ATOM 8888 O O . SER C 1 357 ? 34.251 -2.150 3.181 1.00 41.47 357 SER C O 1
ATOM 8891 N N . GLN C 1 358 ? 35.320 -4.014 2.399 1.00 40.65 358 GLN C N 1
ATOM 8892 C CA . GLN C 1 358 ? 34.191 -4.976 2.536 1.00 40.23 358 GLN C CA 1
ATOM 8893 C C . GLN C 1 358 ? 34.307 -5.775 3.843 1.00 39.79 358 GLN C C 1
ATOM 8894 O O . GLN C 1 358 ? 33.260 -5.994 4.473 1.00 40.03 358 GLN C O 1
ATOM 8900 N N . ARG C 1 359 ? 35.511 -6.214 4.228 1.00 40.05 359 ARG C N 1
ATOM 8901 C CA . ARG C 1 359 ? 35.714 -7.131 5.385 1.00 39.92 359 ARG C CA 1
ATOM 8902 C C . ARG C 1 359 ? 37.031 -6.830 6.108 1.00 40.49 359 ARG C C 1
ATOM 8903 O O . ARG C 1 359 ? 37.976 -6.340 5.457 1.00 40.96 359 ARG C O 1
ATOM 8911 N N . VAL C 1 360 ? 37.075 -7.140 7.409 1.00 40.69 360 VAL C N 1
ATOM 8912 C CA . VAL C 1 360 ? 38.289 -7.057 8.278 1.00 41.16 360 VAL C CA 1
ATOM 8913 C C . VAL C 1 360 ? 38.829 -8.479 8.486 1.00 41.46 360 VAL C C 1
ATOM 8914 O O . VAL C 1 360 ? 38.188 -9.439 7.997 1.00 41.11 360 VAL C O 1
ATOM 8918 N N . ALA C 1 361 ? 39.948 -8.609 9.207 1.00 42.23 361 ALA C N 1
ATOM 8919 C CA . ALA C 1 361 ? 40.743 -9.855 9.335 1.00 42.40 361 ALA C CA 1
ATOM 8920 C C . ALA C 1 361 ? 40.133 -10.784 10.394 1.00 42.15 361 ALA C C 1
ATOM 8921 O O . ALA C 1 361 ? 40.885 -11.288 11.258 1.00 42.43 361 ALA C O 1
ATOM 8923 N N . ILE C 1 362 ? 38.820 -11.015 10.310 1.00 41.57 362 ILE C N 1
ATOM 8924 C CA . ILE C 1 362 ? 38.077 -12.022 11.124 1.00 41.56 362 ILE C CA 1
ATOM 8925 C C . ILE C 1 362 ? 37.389 -12.986 10.152 1.00 41.28 362 ILE C C 1
ATOM 8926 O O . ILE C 1 362 ? 36.418 -12.568 9.501 1.00 41.00 362 ILE C O 1
ATOM 8931 N N . VAL C 1 363 ? 37.889 -14.220 10.057 1.00 41.43 363 VAL C N 1
ATOM 8932 C CA . VAL C 1 363 ? 37.417 -15.245 9.081 1.00 41.96 363 VAL C CA 1
ATOM 8933 C C . VAL C 1 363 ? 36.778 -16.404 9.855 1.00 42.22 363 VAL C C 1
ATOM 8934 O O . VAL C 1 363 ? 37.480 -17.041 10.668 1.00 42.44 363 VAL C O 1
ATOM 8938 N N . THR C 1 364 ? 35.489 -16.656 9.613 1.00 42.10 364 THR C N 1
ATOM 8939 C CA . THR C 1 364 ? 34.748 -17.830 10.142 1.00 42.91 364 THR C CA 1
ATOM 8940 C C . THR C 1 364 ? 34.455 -18.797 8.993 1.00 43.47 364 THR C C 1
ATOM 8941 O O . THR C 1 364 ? 34.171 -18.328 7.868 1.00 43.18 364 THR C O 1
ATOM 8945 N N . PHE C 1 365 ? 34.531 -20.096 9.282 1.00 44.09 365 PHE C N 1
ATOM 8946 C CA . PHE C 1 365 ? 34.238 -21.203 8.338 1.00 44.95 365 PHE C CA 1
ATOM 8947 C C . PHE C 1 365 ? 33.857 -22.447 9.144 1.00 45.97 365 PHE C C 1
ATOM 8948 O O . PHE C 1 365 ? 33.986 -22.425 10.384 1.00 46.33 365 PHE C O 1
ATOM 8956 N N . GLU C 1 366 ? 33.389 -23.492 8.461 1.00 46.64 366 GLU C N 1
ATOM 8957 C CA . GLU C 1 366 ? 33.308 -24.861 9.032 1.00 47.97 366 GLU C CA 1
ATOM 8958 C C . GLU C 1 366 ? 33.903 -25.848 8.021 1.00 48.90 366 GLU C C 1
ATOM 8959 O O . GLU C 1 366 ? 33.936 -25.531 6.814 1.00 48.68 366 GLU C O 1
ATOM 8965 N N . VAL C 1 367 ? 34.397 -26.980 8.523 1.00 49.94 367 VAL C N 1
ATOM 8966 C CA . VAL C 1 367 ? 34.919 -28.114 7.709 1.00 51.16 367 VAL C CA 1
ATOM 8967 C C . VAL C 1 367 ? 33.749 -29.072 7.467 1.00 52.29 367 VAL C C 1
ATOM 8968 O O . VAL C 1 367 ? 33.206 -29.598 8.462 1.00 52.71 367 VAL C O 1
ATOM 8972 N N . VAL C 1 368 ? 33.366 -29.267 6.201 1.00 52.70 368 VAL C N 1
ATOM 8973 C CA . VAL C 1 368 ? 32.187 -30.091 5.799 1.00 54.05 368 VAL C CA 1
ATOM 8974 C C . VAL C 1 368 ? 32.372 -31.499 6.381 1.00 55.71 368 VAL C C 1
ATOM 8975 O O . VAL C 1 368 ? 33.428 -32.109 6.120 1.00 56.20 368 VAL C O 1
ATOM 8979 N N . GLY C 1 369 ? 31.400 -31.964 7.176 1.00 56.62 369 GLY C N 1
ATOM 8980 C CA . GLY C 1 369 ? 31.345 -33.330 7.735 1.00 58.51 369 GLY C CA 1
ATOM 8981 C C . GLY C 1 369 ? 32.075 -33.473 9.064 1.00 58.83 369 GLY C C 1
ATOM 8982 O O . GLY C 1 369 ? 31.969 -34.566 9.661 1.00 60.45 369 GLY C O 1
ATOM 8983 N N . ARG C 1 370 ? 32.774 -32.427 9.527 1.00 57.50 370 ARG C N 1
ATOM 8984 C CA . ARG C 1 370 ? 33.685 -32.481 10.706 1.00 57.62 370 ARG C CA 1
ATOM 8985 C C . ARG C 1 370 ? 33.252 -31.464 11.773 1.00 56.51 370 ARG C C 1
ATOM 8986 O O . ARG C 1 370 ? 32.770 -30.368 11.404 1.00 55.13 370 ARG C O 1
ATOM 8988 N N . SER C 1 371 ? 33.433 -31.823 13.049 1.00 56.88 371 SER C N 1
ATOM 8989 C CA . SER C 1 371 ? 33.186 -30.965 14.238 1.00 56.20 371 SER C CA 1
ATOM 8990 C C . SER C 1 371 ? 34.163 -29.784 14.235 1.00 54.49 371 SER C C 1
ATOM 8991 O O . SER C 1 371 ? 35.373 -30.024 14.085 1.00 54.25 371 SER C O 1
ATOM 8994 N N . SER C 1 372 ? 33.648 -28.563 14.405 1.00 53.08 372 SER C N 1
ATOM 8995 C CA . SER C 1 372 ? 34.439 -27.306 14.495 1.00 51.84 372 SER C CA 1
ATOM 8996 C C . SER C 1 372 ? 35.275 -27.308 15.781 1.00 52.39 372 SER C C 1
ATOM 8997 O O . SER C 1 372 ? 36.420 -26.820 15.739 1.00 51.65 372 SER C O 1
ATOM 9000 N N . GLY C 1 373 ? 34.716 -27.842 16.872 1.00 53.85 373 GLY C N 1
ATOM 9001 C CA . GLY C 1 373 ? 35.386 -27.972 18.181 1.00 55.16 373 GLY C CA 1
ATOM 9002 C C . GLY C 1 373 ? 36.551 -28.945 18.125 1.00 56.74 373 GLY C C 1
ATOM 9003 O O . GLY C 1 373 ? 37.567 -28.685 18.797 1.00 57.08 373 GLY C O 1
ATOM 9004 N N . ASP C 1 374 ? 36.408 -30.026 17.351 1.00 58.16 374 ASP C N 1
ATOM 9005 C CA . ASP C 1 374 ? 37.449 -31.071 17.150 1.00 59.78 374 ASP C CA 1
ATOM 9006 C C . ASP C 1 374 ? 38.615 -30.475 16.347 1.00 58.82 374 ASP C C 1
ATOM 9007 O O . ASP C 1 374 ? 39.771 -30.749 16.707 1.00 59.07 374 ASP C O 1
ATOM 9012 N N . VAL C 1 375 ? 38.322 -29.687 15.308 1.00 57.84 375 VAL C N 1
ATOM 9013 C CA . VAL C 1 375 ? 39.348 -29.025 14.446 1.00 57.57 375 VAL C CA 1
ATOM 9014 C C . VAL C 1 375 ? 40.153 -28.043 15.306 1.00 57.09 375 VAL C C 1
ATOM 9015 O O . VAL C 1 375 ? 41.393 -28.088 15.238 1.00 57.48 375 VAL C O 1
ATOM 9019 N N . ALA C 1 376 ? 39.468 -27.198 16.084 1.00 56.62 376 ALA C N 1
ATOM 9020 C CA . ALA C 1 376 ? 40.072 -26.165 16.961 1.00 56.43 376 ALA C CA 1
ATOM 9021 C C . ALA C 1 376 ? 40.907 -26.829 18.065 1.00 57.94 376 ALA C C 1
ATOM 9022 O O . ALA C 1 376 ? 41.987 -26.297 18.378 1.00 58.25 376 ALA C O 1
ATOM 9024 N N . MET C 1 377 ? 40.422 -27.940 18.630 1.00 59.44 377 MET C N 1
ATOM 9025 C CA . MET C 1 377 ? 41.125 -28.732 19.677 1.00 61.61 377 MET C CA 1
ATOM 9026 C C . MET C 1 377 ? 42.446 -29.266 19.104 1.00 61.85 377 MET C C 1
ATOM 9027 O O . MET C 1 377 ? 43.493 -29.058 19.748 1.00 62.15 377 MET C O 1
ATOM 9032 N N . ARG C 1 378 ? 42.393 -29.920 17.938 1.00 65.17 378 ARG C N 1
ATOM 9033 C CA . ARG C 1 378 ? 43.569 -30.537 17.265 1.00 66.60 378 ARG C CA 1
ATOM 9034 C C . ARG C 1 378 ? 44.643 -29.471 17.011 1.00 63.20 378 ARG C C 1
ATOM 9035 O O . ARG C 1 378 ? 45.825 -29.770 17.256 1.00 63.74 378 ARG C O 1
ATOM 9043 N N . VAL C 1 379 ? 44.249 -28.278 16.550 1.00 59.67 379 VAL C N 1
ATOM 9044 C CA . VAL C 1 379 ? 45.181 -27.142 16.275 1.00 57.31 379 VAL C CA 1
ATOM 9045 C C . VAL C 1 379 ? 45.794 -26.671 17.599 1.00 55.85 379 VAL C C 1
ATOM 9046 O O . VAL C 1 379 ? 47.032 -26.563 17.664 1.00 55.85 379 VAL C O 1
ATOM 9050 N N . ASN C 1 380 ? 44.959 -26.403 18.609 1.00 54.58 380 ASN C N 1
ATOM 9051 C CA . ASN C 1 380 ? 45.390 -25.798 19.899 1.00 53.91 380 ASN C CA 1
ATOM 9052 C C . ASN C 1 380 ? 46.182 -26.820 20.729 1.00 55.67 380 ASN C C 1
ATOM 9053 O O . ASN C 1 380 ? 47.086 -26.383 21.461 1.00 55.60 380 ASN C O 1
ATOM 9058 N N . THR C 1 381 ? 45.868 -28.117 20.619 1.00 57.90 381 THR C N 1
ATOM 9059 C CA . THR C 1 381 ? 46.600 -29.224 21.300 1.00 61.00 381 THR C CA 1
ATOM 9060 C C . THR C 1 381 ? 48.040 -29.282 20.772 1.00 61.60 381 THR C C 1
ATOM 9061 O O . THR C 1 381 ? 48.948 -29.506 21.592 1.00 62.47 381 THR C O 1
ATOM 9065 N N . ARG C 1 382 ? 48.233 -29.086 19.461 1.00 61.81 382 ARG C N 1
ATOM 9066 C CA . ARG C 1 382 ? 49.572 -28.947 18.821 1.00 62.85 382 ARG C CA 1
ATOM 9067 C C . ARG C 1 382 ? 50.234 -27.654 19.313 1.00 60.38 382 ARG C C 1
ATOM 9068 O O . ARG C 1 382 ? 51.461 -27.669 19.540 1.00 61.06 382 ARG C O 1
ATOM 9076 N N . ASN C 1 383 ? 49.445 -26.580 19.431 1.00 57.77 383 ASN C N 1
ATOM 9077 C CA . ASN C 1 383 ? 49.794 -25.319 20.143 1.00 56.15 383 ASN C CA 1
ATOM 9078 C C . ASN C 1 383 ? 50.885 -24.549 19.383 1.00 55.40 383 ASN C C 1
ATOM 9079 O O . ASN C 1 383 ? 51.581 -23.733 20.026 1.00 55.39 383 ASN C O 1
ATOM 9084 N N . ARG C 1 384 ? 51.026 -24.782 18.073 1.00 55.00 384 ARG C N 1
ATOM 9085 C CA . ARG C 1 384 ? 51.831 -23.922 17.163 1.00 54.43 384 ARG C CA 1
ATOM 9086 C C . ARG C 1 384 ? 50.978 -22.704 16.779 1.00 52.49 384 ARG C C 1
ATOM 9087 O O . ARG C 1 384 ? 51.556 -21.626 16.526 1.00 52.19 384 ARG C O 1
ATOM 9089 N N . PHE C 1 385 ? 49.651 -22.876 16.754 1.00 51.21 385 PHE C N 1
ATOM 9090 C CA . PHE C 1 385 ? 48.646 -21.820 16.460 1.00 49.99 385 PHE C CA 1
ATOM 9091 C C . PHE C 1 385 ? 47.522 -21.880 17.502 1.00 49.19 385 PHE C C 1
ATOM 9092 O O . PHE C 1 385 ? 47.156 -22.995 17.928 1.00 49.60 385 PHE C O 1
ATOM 9100 N N . ARG C 1 386 ? 47.009 -20.711 17.903 1.00 48.74 386 ARG C N 1
ATOM 9101 C CA . ARG C 1 386 ? 45.843 -20.559 18.815 1.00 48.48 386 ARG C CA 1
ATOM 9102 C C . ARG C 1 386 ? 44.650 -20.029 18.011 1.00 47.59 386 ARG C C 1
ATOM 9103 O O . ARG C 1 386 ? 44.665 -18.837 17.642 1.00 46.96 386 ARG C O 1
ATOM 9111 N N . ILE C 1 387 ? 43.665 -20.893 17.746 1.00 47.21 387 ILE C N 1
ATOM 9112 C CA . ILE C 1 387 ? 42.371 -20.534 17.092 1.00 46.57 387 ILE C CA 1
ATOM 9113 C C . ILE C 1 387 ? 41.245 -20.860 18.079 1.00 46.36 387 ILE C C 1
ATOM 9114 O O . ILE C 1 387 ? 41.566 -21.252 19.224 1.00 46.49 387 ILE C O 1
ATOM 9119 N N . THR C 1 388 ? 39.985 -20.696 17.660 1.00 45.87 388 THR C N 1
ATOM 9120 C CA . THR C 1 388 ? 38.790 -20.931 18.512 1.00 45.94 388 THR C CA 1
ATOM 9121 C C . THR C 1 388 ? 37.654 -21.559 17.696 1.00 45.97 388 THR C C 1
ATOM 9122 O O . THR C 1 388 ? 37.706 -21.516 16.449 1.00 46.01 388 THR C O 1
ATOM 9126 N N . SER C 1 389 ? 36.668 -22.107 18.409 1.00 46.29 389 SER C N 1
ATOM 9127 C CA . SER C 1 389 ? 35.418 -22.699 17.870 1.00 46.53 389 SER C CA 1
ATOM 9128 C C . SER C 1 389 ? 34.239 -22.280 18.753 1.00 46.13 389 SER C C 1
ATOM 9129 O O . SER C 1 389 ? 34.485 -21.747 19.852 1.00 46.27 389 SER C O 1
ATOM 9132 N N . GLY C 1 390 ? 33.012 -22.527 18.287 1.00 45.82 390 GLY C N 1
ATOM 9133 C CA . GLY C 1 390 ? 31.786 -22.410 19.098 1.00 46.11 390 GLY C CA 1
ATOM 9134 C C . GLY C 1 390 ? 30.840 -21.345 18.576 1.00 45.00 390 GLY C C 1
ATOM 9135 O O . GLY C 1 390 ? 30.839 -21.084 17.352 1.00 44.40 390 GLY C O 1
ATOM 9136 N N . THR C 1 391 ? 30.050 -20.778 19.491 1.00 45.03 391 THR C N 1
ATOM 9137 C CA . THR C 1 391 ? 29.019 -19.736 19.253 1.00 44.51 391 THR C CA 1
ATOM 9138 C C . THR C 1 391 ? 29.631 -18.347 19.479 1.00 44.33 391 THR C C 1
ATOM 9139 O O . THR C 1 391 ? 29.085 -17.365 18.935 1.00 44.12 391 THR C O 1
ATOM 9143 N N . LEU C 1 392 ? 30.699 -18.275 20.280 1.00 44.94 392 LEU C N 1
ATOM 9144 C CA . LEU C 1 392 ? 31.502 -17.049 20.537 1.00 45.73 392 LEU C CA 1
ATOM 9145 C C . LEU C 1 392 ? 30.591 -15.916 21.037 1.00 47.50 392 LEU C C 1
ATOM 9146 O O . LEU C 1 392 ? 30.730 -14.775 20.545 1.00 47.67 392 LEU C O 1
ATOM 9151 N N . MET C 1 393 ? 29.684 -16.238 21.970 1.00 49.04 393 MET C N 1
ATOM 9152 C CA . MET C 1 393 ? 28.821 -15.274 22.709 1.00 51.19 393 MET C CA 1
ATOM 9153 C C . MET C 1 393 ? 27.908 -14.509 21.735 1.00 50.01 393 MET C C 1
ATOM 9154 O O . MET C 1 393 ? 27.457 -13.404 22.090 1.00 51.55 393 MET C O 1
ATOM 9159 N N . ALA C 1 394 ? 27.626 -15.082 20.561 1.00 47.81 394 ALA C N 1
ATOM 9160 C CA . ALA C 1 394 ? 26.815 -14.461 19.485 1.00 46.97 394 ALA C CA 1
ATOM 9161 C C . ALA C 1 394 ? 25.916 -15.521 18.852 1.00 45.70 394 ALA C C 1
ATOM 9162 O O . ALA C 1 394 ? 26.047 -15.837 17.671 1.00 44.20 394 ALA C O 1
ATOM 9164 N N . PRO C 1 395 ? 24.965 -16.096 19.622 1.00 46.44 395 PRO C N 1
ATOM 9165 C CA . PRO C 1 395 ? 24.082 -17.148 19.111 1.00 46.22 395 PRO C CA 1
ATOM 9166 C C . PRO C 1 395 ? 23.125 -16.701 17.991 1.00 46.03 395 PRO C C 1
ATOM 9167 O O . PRO C 1 395 ? 22.740 -17.534 17.186 1.00 45.42 395 PRO C O 1
ATOM 9171 N N . ARG C 1 396 ? 22.755 -15.418 17.965 1.00 38.92 396 ARG C N 1
ATOM 9172 C CA . ARG C 1 396 ? 21.785 -14.863 16.984 1.00 39.20 396 ARG C CA 1
ATOM 9173 C C . ARG C 1 396 ? 22.413 -14.897 15.591 1.00 39.08 396 ARG C C 1
ATOM 9174 O O . ARG C 1 396 ? 21.867 -15.544 14.702 1.00 39.62 396 ARG C O 1
ATOM 9182 N N . PRO C 1 397 ? 23.585 -14.265 15.339 1.00 38.85 397 PRO C N 1
ATOM 9183 C CA . PRO C 1 397 ? 24.233 -14.382 14.031 1.00 39.12 397 PRO C CA 1
ATOM 9184 C C . PRO C 1 397 ? 24.618 -15.828 13.674 1.00 39.73 397 PRO C C 1
ATOM 9185 O O . PRO C 1 397 ? 24.413 -16.217 12.546 1.00 40.35 397 PRO C O 1
ATOM 9189 N N . THR C 1 398 ? 25.161 -16.583 14.633 1.00 40.17 398 THR C N 1
ATOM 9190 C CA . THR C 1 398 ? 25.677 -17.962 14.425 1.00 41.14 398 THR C CA 1
ATOM 9191 C C . THR C 1 398 ? 24.526 -18.889 14.004 1.00 42.23 398 THR C C 1
ATOM 9192 O O . THR C 1 398 ? 24.624 -19.469 12.905 1.00 42.30 398 THR C O 1
ATOM 9196 N N . TRP C 1 399 ? 23.475 -19.010 14.825 1.00 42.91 399 TRP C N 1
ATOM 9197 C CA . TRP C 1 399 ? 22.443 -20.081 14.700 1.00 44.20 399 TRP C CA 1
ATOM 9198 C C . TRP C 1 399 ? 21.204 -19.613 13.922 1.00 44.26 399 TRP C C 1
ATOM 9199 O O . TRP C 1 399 ? 20.551 -20.482 13.310 1.00 44.78 399 TRP C O 1
ATOM 9210 N N . ASP C 1 400 ? 20.872 -18.318 13.944 1.00 43.86 400 ASP C N 1
ATOM 9211 C CA . ASP C 1 400 ? 19.667 -17.780 13.253 1.00 44.18 400 ASP C CA 1
ATOM 9212 C C . ASP C 1 400 ? 20.017 -17.355 11.822 1.00 44.07 400 ASP C C 1
ATOM 9213 O O . ASP C 1 400 ? 19.115 -17.417 10.967 1.00 45.11 400 ASP C O 1
ATOM 9218 N N . VAL C 1 401 ? 21.266 -16.953 11.560 1.00 43.57 401 VAL C N 1
ATOM 9219 C CA . VAL C 1 401 ? 21.697 -16.403 10.236 1.00 43.31 401 VAL C CA 1
ATOM 9220 C C . VAL C 1 401 ? 22.620 -17.406 9.522 1.00 43.44 401 VAL C C 1
ATOM 9221 O O . VAL C 1 401 ? 22.204 -17.939 8.474 1.00 43.45 401 VAL C O 1
ATOM 9225 N N . LEU C 1 402 ? 23.820 -17.646 10.063 1.00 43.13 402 LEU C N 1
ATOM 9226 C CA . LEU C 1 402 ? 24.905 -18.435 9.411 1.00 43.54 402 LEU C CA 1
ATOM 9227 C C . LEU C 1 402 ? 24.505 -19.915 9.326 1.00 44.30 402 LEU C C 1
ATOM 9228 O O . LEU C 1 402 ? 24.689 -20.506 8.245 1.00 45.25 402 LEU C O 1
ATOM 9233 N N . LYS C 1 403 ? 23.997 -20.487 10.424 1.00 44.53 403 LYS C N 1
ATOM 9234 C CA . LYS C 1 403 ? 23.441 -21.870 10.495 1.00 45.75 403 LYS C CA 1
ATOM 9235 C C . LYS C 1 403 ? 24.501 -22.888 10.076 1.00 46.40 403 LYS C C 1
ATOM 9236 O O . LYS C 1 403 ? 24.320 -23.615 9.100 1.00 46.64 403 LYS C O 1
ATOM 9242 N N . PRO C 1 404 ? 25.640 -22.986 10.797 1.00 46.56 404 PRO C N 1
ATOM 9243 C CA . PRO C 1 404 ? 26.615 -24.042 10.534 1.00 47.90 404 PRO C CA 1
ATOM 9244 C C . PRO C 1 404 ? 25.998 -25.422 10.810 1.00 49.77 404 PRO C C 1
ATOM 9245 O O . PRO C 1 404 ? 25.263 -25.552 11.775 1.00 49.90 404 PRO C O 1
ATOM 9249 N N . LYS C 1 405 ? 26.289 -26.399 9.945 1.00 51.63 405 LYS C N 1
ATOM 9250 C CA . LYS C 1 405 ? 25.785 -27.797 10.041 1.00 53.62 405 LYS C CA 1
ATOM 9251 C C . LYS C 1 405 ? 26.464 -28.518 11.216 1.00 54.10 405 LYS C C 1
ATOM 9252 O O . LYS C 1 405 ? 25.876 -29.494 11.729 1.00 54.28 405 LYS C O 1
ATOM 9258 N N . SER C 1 406 ? 27.648 -28.049 11.627 1.00 53.91 406 SER C N 1
ATOM 9259 C CA . SER C 1 406 ? 28.379 -28.505 12.840 1.00 54.87 406 SER C CA 1
ATOM 9260 C C . SER C 1 406 ? 27.610 -28.068 14.094 1.00 55.01 406 SER C C 1
ATOM 9261 O O . SER C 1 406 ? 27.332 -26.860 14.218 1.00 53.44 406 SER C O 1
ATOM 9264 N N . SER C 1 407 ? 27.277 -29.014 14.981 1.00 56.82 407 SER C N 1
ATOM 9265 C CA . SER C 1 407 ? 26.588 -28.762 16.277 1.00 57.73 407 SER C CA 1
ATOM 9266 C C . SER C 1 407 ? 27.497 -27.944 17.203 1.00 57.07 407 SER C C 1
ATOM 9267 O O . SER C 1 407 ? 26.964 -27.204 18.052 1.00 56.53 407 SER C O 1
ATOM 9270 N N . ASP C 1 408 ? 28.816 -28.082 17.036 1.00 57.28 408 ASP C N 1
ATOM 9271 C CA . ASP C 1 408 ? 29.860 -27.375 17.827 1.00 56.77 408 ASP C CA 1
ATOM 9272 C C . ASP C 1 408 ? 29.954 -25.905 17.391 1.00 54.53 408 ASP C C 1
ATOM 9273 O O . ASP C 1 408 ? 30.596 -25.126 18.115 1.00 54.34 408 ASP C O 1
ATOM 9278 N N . GLY C 1 409 ? 29.364 -25.542 16.247 1.00 52.88 409 GLY C N 1
ATOM 9279 C CA . GLY C 1 409 ? 29.301 -24.152 15.757 1.00 50.92 409 GLY C CA 1
ATOM 9280 C C . GLY C 1 409 ? 30.377 -23.864 14.724 1.00 49.64 409 GLY C C 1
ATOM 9281 O O . GLY C 1 409 ? 30.629 -24.740 13.877 1.00 49.87 409 GLY C O 1
ATOM 9282 N N . LEU C 1 410 ? 30.989 -22.678 14.796 1.00 48.20 410 LEU C N 1
ATOM 9283 C CA . LEU C 1 410 ? 31.926 -22.144 13.769 1.00 47.42 410 LEU C CA 1
ATOM 9284 C C . LEU C 1 410 ? 33.369 -22.424 14.192 1.00 47.06 410 LEU C C 1
ATOM 9285 O O . LEU C 1 410 ? 33.602 -22.595 15.403 1.00 46.72 410 LEU C O 1
ATOM 9290 N N . VAL C 1 411 ? 34.283 -22.462 13.217 1.00 46.25 411 VAL C N 1
ATOM 9291 C CA . VAL C 1 411 ? 35.744 -22.234 13.416 1.00 45.76 411 VAL C CA 1
ATOM 9292 C C . VAL C 1 411 ? 36.013 -20.771 13.055 1.00 44.08 411 VAL C C 1
ATOM 9293 O O . VAL C 1 411 ? 35.483 -20.323 12.031 1.00 43.51 411 VAL C O 1
ATOM 9297 N N . ARG C 1 412 ? 36.789 -20.056 13.872 1.00 43.18 412 ARG C N 1
ATOM 9298 C CA . ARG C 1 412 ? 37.175 -18.647 13.604 1.00 42.32 412 ARG C CA 1
ATOM 9299 C C . ARG C 1 412 ? 38.695 -18.493 13.704 1.00 42.38 412 ARG C C 1
ATOM 9300 O O . ARG C 1 412 ? 39.274 -18.893 14.739 1.00 42.51 412 ARG C O 1
ATOM 9308 N N . VAL C 1 413 ? 39.298 -17.918 12.662 1.00 42.28 413 VAL C N 1
ATOM 9309 C CA . VAL C 1 413 ? 40.693 -17.393 12.668 1.00 42.25 413 VAL C CA 1
ATOM 9310 C C . VAL C 1 413 ? 40.595 -15.870 12.555 1.00 41.45 413 VAL C C 1
ATOM 9311 O O . VAL C 1 413 ? 39.813 -15.393 11.719 1.00 41.29 413 VAL C O 1
ATOM 9315 N N . SER C 1 414 ? 41.318 -15.149 13.411 1.00 41.38 414 SER C N 1
ATOM 9316 C CA . SER C 1 414 ? 41.243 -13.671 13.550 1.00 41.14 414 SER C CA 1
ATOM 9317 C C . SER C 1 414 ? 42.659 -13.101 13.673 1.00 41.67 414 SER C C 1
ATOM 9318 O O . SER C 1 414 ? 43.360 -13.434 14.662 1.00 41.76 414 SER C O 1
ATOM 9321 N N . PHE C 1 415 ? 43.056 -12.288 12.692 1.00 42.11 415 PHE C N 1
ATOM 9322 C CA . PHE C 1 415 ? 44.409 -11.689 12.567 1.00 42.70 415 PHE C CA 1
ATOM 9323 C C . PHE C 1 415 ? 44.379 -10.233 13.039 1.00 42.42 415 PHE C C 1
ATOM 9324 O O . PHE C 1 415 ? 43.324 -9.576 12.936 1.00 41.68 415 PHE C O 1
ATOM 9332 N N . VAL C 1 416 ? 45.526 -9.761 13.533 1.00 42.66 416 VAL C N 1
ATOM 9333 C CA . VAL C 1 416 ? 45.858 -8.318 13.723 1.00 42.73 416 VAL C CA 1
ATOM 9334 C C . VAL C 1 416 ? 47.244 -8.088 13.112 1.00 43.27 416 VAL C C 1
ATOM 9335 O O . VAL C 1 416 ? 47.913 -9.089 12.782 1.00 43.43 416 VAL C O 1
ATOM 9339 N N . HIS C 1 417 ? 47.658 -6.825 12.985 1.00 43.48 417 HIS C N 1
ATOM 9340 C CA . HIS C 1 417 ? 48.814 -6.382 12.156 1.00 44.42 417 HIS C CA 1
ATOM 9341 C C . HIS C 1 417 ? 50.114 -7.095 12.564 1.00 44.60 417 HIS C C 1
ATOM 9342 O O . HIS C 1 417 ? 50.999 -7.188 11.699 1.00 45.03 417 HIS C O 1
ATOM 9349 N N . TYR C 1 418 ? 50.235 -7.581 13.809 1.00 44.34 418 TYR C N 1
ATOM 9350 C CA . TYR C 1 418 ? 51.487 -8.192 14.340 1.00 45.01 418 TYR C CA 1
ATOM 9351 C C . TYR C 1 418 ? 51.620 -9.659 13.898 1.00 45.19 418 TYR C C 1
ATOM 9352 O O . TYR C 1 418 ? 52.694 -10.243 14.151 1.00 45.91 418 TYR C O 1
ATOM 9361 N N . ASN C 1 419 ? 50.595 -10.230 13.250 1.00 44.84 419 ASN C N 1
ATOM 9362 C CA . ASN C 1 419 ? 50.652 -11.574 12.608 1.00 45.14 419 ASN C CA 1
ATOM 9363 C C . ASN C 1 419 ? 51.406 -11.464 11.274 1.00 46.21 419 ASN C C 1
ATOM 9364 O O . ASN C 1 419 ? 51.371 -10.374 10.663 1.00 46.47 419 ASN C O 1
ATOM 9369 N N . THR C 1 420 ? 52.044 -12.560 10.840 1.00 46.86 420 THR C N 1
ATOM 9370 C CA . THR C 1 420 ? 52.961 -12.623 9.668 1.00 48.19 420 THR C CA 1
ATOM 9371 C C . THR C 1 420 ? 52.411 -13.581 8.604 1.00 48.90 420 THR C C 1
ATOM 9372 O O . THR C 1 420 ? 51.636 -14.489 8.966 1.00 47.72 420 THR C O 1
ATOM 9376 N N . VAL C 1 421 ? 52.844 -13.400 7.350 1.00 50.80 421 VAL C N 1
ATOM 9377 C CA . VAL C 1 421 ? 52.469 -14.256 6.183 1.00 51.94 421 VAL C CA 1
ATOM 9378 C C . VAL C 1 421 ? 53.059 -15.660 6.378 1.00 53.01 421 VAL C C 1
ATOM 9379 O O . VAL C 1 421 ? 52.443 -16.626 5.883 1.00 53.55 421 VAL C O 1
ATOM 9383 N N . GLU C 1 422 ? 54.203 -15.768 7.065 1.00 53.71 422 GLU C N 1
ATOM 9384 C CA . GLU C 1 422 ? 54.889 -17.057 7.358 1.00 54.74 422 GLU C CA 1
ATOM 9385 C C . GLU C 1 422 ? 54.001 -17.906 8.278 1.00 53.70 422 GLU C C 1
ATOM 9386 O O . GLU C 1 422 ? 53.934 -19.128 8.068 1.00 54.26 422 GLU C O 1
ATOM 9392 N N . GLU C 1 423 ? 53.343 -17.279 9.255 1.00 52.87 423 GLU C N 1
ATOM 9393 C CA . GLU C 1 423 ? 52.414 -17.961 10.196 1.00 52.35 423 GLU C CA 1
ATOM 9394 C C . GLU C 1 423 ? 51.202 -18.494 9.425 1.00 51.97 423 GLU C C 1
ATOM 9395 O O . GLU C 1 423 ? 50.913 -19.699 9.550 1.00 52.50 423 GLU C O 1
ATOM 9401 N N . VAL C 1 424 ? 50.538 -17.633 8.648 1.00 51.44 424 VAL C N 1
ATOM 9402 C CA . VAL C 1 424 ? 49.290 -17.970 7.896 1.00 51.37 424 VAL C CA 1
ATOM 9403 C C . VAL C 1 424 ? 49.584 -19.151 6.958 1.00 52.72 424 VAL C C 1
ATOM 9404 O O . VAL C 1 424 ? 48.822 -20.136 7.004 1.00 52.85 424 VAL C O 1
ATOM 9408 N N . ARG C 1 425 ? 50.653 -19.059 6.157 1.00 53.96 425 ARG C N 1
ATOM 9409 C CA . ARG C 1 425 ? 51.100 -20.123 5.211 1.00 55.49 425 ARG C CA 1
ATOM 9410 C C . ARG C 1 425 ? 51.335 -21.438 5.968 1.00 55.44 425 ARG C C 1
ATOM 9411 O O . ARG C 1 425 ? 50.931 -22.496 5.449 1.00 56.08 425 ARG C O 1
ATOM 9419 N N . ALA C 1 426 ? 51.960 -21.373 7.146 1.00 54.59 426 ALA C N 1
ATOM 9420 C CA . ALA C 1 426 ? 52.255 -22.547 8.001 1.00 54.88 426 ALA C CA 1
ATOM 9421 C C . ALA C 1 426 ? 50.958 -23.074 8.635 1.00 53.91 426 ALA C C 1
ATOM 9422 O O . ALA C 1 426 ? 50.842 -24.307 8.791 1.00 54.48 426 ALA C O 1
ATOM 9424 N N . PHE C 1 427 ? 50.014 -22.187 8.979 1.00 52.35 427 PHE C N 1
ATOM 9425 C CA . PHE C 1 427 ? 48.692 -22.554 9.558 1.00 51.59 427 PHE C CA 1
ATOM 9426 C C . PHE C 1 427 ? 47.873 -23.324 8.518 1.00 51.83 427 PHE C C 1
ATOM 9427 O O . PHE C 1 427 ? 47.280 -24.363 8.869 1.00 51.56 427 PHE C O 1
ATOM 9435 N N . CYS C 1 428 ? 47.837 -22.811 7.285 1.00 52.62 428 CYS C N 1
ATOM 9436 C CA . CYS C 1 428 ? 47.160 -23.428 6.113 1.00 53.88 428 CYS C CA 1
ATOM 9437 C C . CYS C 1 428 ? 47.673 -24.860 5.905 1.00 55.79 428 CYS C C 1
ATOM 9438 O O . CYS C 1 428 ? 46.831 -25.759 5.715 1.00 56.42 428 CYS C O 1
ATOM 9441 N N . SER C 1 429 ? 48.996 -25.060 5.953 1.00 57.04 429 SER C N 1
ATOM 9442 C CA . SER C 1 429 ? 49.667 -26.380 5.810 1.00 59.22 429 SER C CA 1
ATOM 9443 C C . SER C 1 429 ? 49.210 -27.330 6.923 1.00 59.48 429 SER C C 1
ATOM 9444 O O . SER C 1 429 ? 48.898 -28.497 6.612 1.00 60.58 429 SER C O 1
ATOM 9447 N N . GLU C 1 430 ? 49.175 -26.847 8.169 1.00 58.93 430 GLU C N 1
ATOM 9448 C CA . GLU C 1 430 ? 48.787 -27.651 9.360 1.00 59.64 430 GLU C CA 1
ATOM 9449 C C . GLU C 1 430 ? 47.307 -28.034 9.253 1.00 58.89 430 GLU C C 1
ATOM 9450 O O . GLU C 1 430 ? 46.991 -29.223 9.455 1.00 59.62 430 GLU C O 1
ATOM 9456 N N . LEU C 1 431 ? 46.445 -27.059 8.951 1.00 57.31 431 LEU C N 1
ATOM 9457 C CA . LEU C 1 431 ? 44.979 -27.257 8.786 1.00 57.06 431 LEU C CA 1
ATOM 9458 C C . LEU C 1 431 ? 44.730 -28.321 7.709 1.00 58.35 431 LEU C C 1
ATOM 9459 O O . LEU C 1 431 ? 43.876 -29.199 7.936 1.00 58.50 431 LEU C O 1
ATOM 9464 N N . ASP C 1 432 ? 45.465 -28.251 6.594 1.00 59.54 432 ASP C N 1
ATOM 9465 C CA . ASP C 1 432 ? 45.389 -29.224 5.470 1.00 61.79 432 ASP C CA 1
ATOM 9466 C C . ASP C 1 432 ? 45.729 -30.630 5.982 1.00 63.72 432 ASP C C 1
ATOM 9467 O O . ASP C 1 432 ? 44.978 -31.564 5.653 1.00 64.47 432 ASP C O 1
ATOM 9472 N N . GLU C 1 433 ? 46.807 -30.766 6.763 1.00 64.92 433 GLU C N 1
ATOM 9473 C CA . GLU C 1 433 ? 47.274 -32.060 7.337 1.00 67.60 433 GLU C CA 1
ATOM 9474 C C . GLU C 1 433 ? 46.185 -32.636 8.252 1.00 67.76 433 GLU C C 1
ATOM 9475 O O . GLU C 1 433 ? 45.899 -33.846 8.135 1.00 69.07 433 GLU C O 1
ATOM 9481 N N . ILE C 1 434 ? 45.608 -31.799 9.122 1.00 66.57 434 ILE C N 1
ATOM 9482 C CA . ILE C 1 434 ? 44.538 -32.176 10.096 1.00 66.99 434 ILE C CA 1
ATOM 9483 C C . ILE C 1 434 ? 43.281 -32.608 9.327 1.00 68.12 434 ILE C C 1
ATOM 9484 O O . ILE C 1 434 ? 42.636 -33.584 9.755 1.00 68.96 434 ILE C O 1
ATOM 9489 N N . VAL C 1 435 ? 42.951 -31.902 8.242 1.00 68.71 435 VAL C N 1
ATOM 9490 C CA . VAL C 1 435 ? 41.718 -32.124 7.427 1.00 70.10 435 VAL C CA 1
ATOM 9491 C C . VAL C 1 435 ? 41.905 -33.347 6.517 1.00 73.28 435 VAL C C 1
ATOM 9492 O O . VAL C 1 435 ? 40.951 -34.141 6.419 1.00 74.50 435 VAL C O 1
ATOM 9496 N N . THR C 1 436 ? 43.069 -33.489 5.869 1.00 75.72 436 THR C N 1
ATOM 9497 C CA . THR C 1 436 ? 43.360 -34.560 4.872 1.00 79.18 436 THR C CA 1
ATOM 9498 C C . THR C 1 436 ? 43.520 -35.926 5.560 1.00 81.61 436 THR C C 1
ATOM 9499 O O . THR C 1 436 ? 43.365 -36.947 4.856 1.00 83.35 436 THR C O 1
ATOM 9503 N N . ARG C 1 437 ? 43.828 -35.949 6.864 1.00 82.03 437 ARG C N 1
ATOM 9504 C CA . ARG C 1 437 ? 44.051 -37.189 7.663 1.00 84.18 437 ARG C CA 1
ATOM 9505 C C . ARG C 1 437 ? 42.729 -37.956 7.801 1.00 85.11 437 ARG C C 1
ATOM 9506 O O . ARG C 1 437 ? 41.704 -37.403 8.207 1.00 83.58 437 ARG C O 1
#

Organism: Aspergillus flavus (strain ATCC 200026 / FGSC A1120 / IAM 13836 / NRRL 3357 / JCM 12722 / SRRC 167) (NCBI:txid332952)